Protein AF-A0A836EYK5-F1 (afdb_monomer_lite)

Foldseek 3Di:
DDDDDDPPDDDDDDDPDVVVVVVVVLVVQQDADPPLRDGNNVLVVVLVVVCVVVVDPDCVVCSVVSSVVSSVVSDDPPPVPVVVPPDPPPVVLLVVLLVVVVVVVVVCVVVVVVCVVPPPPDPPDPPDPPQVVVQVLCVLQVHHDPPVDGAQFAKADFVPFIKGKDKAFDDPVVLVVVLVVVVVVVVVVVVVVVVVVVVVVVVVVPPDDDDDDDDDDDDDDDDDDDDDDDDDDDDDDDDDDDDDDDDPPPPPPPPPPPPPPPPPDDDDDDDDDDDDDDDDPDDPPDDPDDDDPDDDDDADDFDRQCDFLNVIWMWMDRDPSSGDTDTFDGAGLQQLLVLVQDDDFHNRDFQAADDAVVHHPHGNSRSVSSLSSVCLQQQAKDFAPQKDWPPPPDDDDDDDDDPPVVVVRRLDIDGDPPDFDDDLCVLQDPLQQRMFAQGAHAFSSRTSAFDDPVVVVVVVVVVVCVVDDDDDDDDDDDDDDPPPPTGDDDDGRHGLSPDDQDPVHRQKHWDWSDPPDPQIKIKMAGPQQHQWIKIDGGSDIDIYGYYNSDGDDPVPRDHDDDPDDDDDDDDPPPDDPDPDDDPVVVVVVVVVPDDDDDDDDDDDDDDDDDDDDPDDPPPPPVVVVPVVVVVVVVVVVVVVVVPPPPPDDPADWADKDKDWDPDPVALTWMWIDGHPWIKIKGKHPWAQDDPVQADQQWEAEFEAEDEPDDDDDPVSVVLRVQLRQLVRQFAPGRPHHRTYMYMYMYTDDDFFPNSQRSNLRRQRRCVSSVGHTPFGKHKWKWFQFPPPRDIHTGDTPVRVVRGQKIKMFIATPPPRDTSDIDMDHDDDPVSVVVNSVVRSVCSVVSVVVSVVVVVVVVVVD

InterPro domains:
  IPR001247 Exoribonuclease, phosphorolytic domain 1 [PF01138] (653-771)
  IPR006802 Radial spokehead-like protein [PF04712] (25-215)
  IPR006802 Radial spokehead-like protein [PF04712] (240-587)
  IPR006802 Radial spokehead-like protein [PTHR13159] (149-617)
  IPR020568 Ribosomal protein uS5 domain 2-type superfamily [SSF54211] (653-770)
  IPR027408 PNPase/RNase PH domain superfamily [G3DSA:3.30.230.70] (651-859)
  IPR036345 Exoribonuclease, PH domain 2 superfamily [SSF55666] (773-857)

Secondary structure (DSSP, 8-state):
-----------------HHHHHHHHHHHHTPBPTTT--BHHHHHHHHHHHHHHH--S-HHHHHHHHHHHHHHHH-------TTSS----HHHHHHHHHHHHHHHHHHHHHHHHHHTTT-TT---------HHHHHHHHHHTT----TT---SSEEE-BSS--EEEEEEEPPHHHHHHHHHHHHHHHHHHHHHHHHHHHHHHHHHT--S--------------------------------------SSSSSSSSSSSSSSSSSS---------------------PPPPPPP--PPPPPPPPPPTTSGGGSEEEEEESSBTTBPPEEPPPPPHHHHHHHHH----B-S-TT-B---SSPPSSBHHHHHHHHHHHHHHHH-EEETTSEEETT-SS--------TTTHHHHTT-EEE-TTPPPPPHHHHT-TT-TTEEE-SPPPPTTSSSS---HHHHHHHHHHHHGGG--------------------PPPPTT-BGGGS--BTTB-SEEEEES-SS-SS--EEEEESSSTTEEEEEETTEEEEEEEE-S----TT---PPPPPPPPPPP---TT---PPPPPHHHHHHHHHHTSPPPPP----------------SSSSSSSSTTTHHHHHHHHHHHHHHHGGGS--S----PPPEEEEE---TTSSEEEEEEETTEEEEEEEEEEEEPPTTS--SSSPEEEEEEE-SSSS--HHHHHHHHHHHHHHHHHB-TTSSTTEEEEEEEEEEE-SS-HHHHHHHHHHHHHHHTT--BSS-EEEEEEEEETTT--EEES--TTGGGGEEEEEEEEEETTT--EEEEEEEE---HHHHHHHHHHHHHHHHHHHHHHHHHHHHHHTT-

Radius of gyration: 45.53 Å; chains: 1; bounding box: 109×114×141 Å

Organism: NCBI:txid621737

pLDDT: mean 70.14, std 22.15, range [23.55, 95.19]

Sequence (861 aa):
MAYSYIVEEALPNDIPSVKHDIQRAKLFLQKHSTESGDSLYDHLIELLAKILAERPPNIVDIFEEYSRKLKEERFKIKKDYLRDLYIPPVQYDDAKKLFKLFQGVKQINKDEQERIEDKEQNEKKKKLSNLLDLLFYFEQTGIGLPRHEIVFWGKILGKPKNYYILEAEFQADELTRRLEQEKHEIQSKGEKEEVEATKLTEEETGEVKATNLTEEETGEVEATKLTEEETAEVEAIKLTEEETEEVEATKLTEEETAITEKEAMEEIDETNLHKDKEGKPLELIFPPLPVNPWTPLPEIPIERIGSGLNKKVYFVCNTPGVDEWIELPTVTPQQIVIARQIVRYCTGNLETPIHSFPPFPGTEKNYLRAQIARITATTHVSPIGFFIFSGEDEDEEAEKEEEEEERKKKNELLENMNYDPLPIKDLVDPSMSNWCHHSPYILKQGRTVWWNPQEEKIKVFEEEEKEEEEKEEEEKETDEVKMMMEEIGPPLLTPLSEDAVIDSVIPWTVRQSSYIQPDVTALIRSNIWPGAFAFAVGKRFATMYIGWGHKYNAYNYNPSHMPPVQYQYKIGPEIIEICDPTVKEEEVFRLMHLPPTEMKDEEEEEEGEEEEEEEEEEEEEEEEEEEKKEEEEEKEELKYKMTKEATEINCILRPINCEINLLSRSDGSTMFMQGDTTIIAGVNGPLEAKSKKIAYDRVSIEVTYTPLKGPAKVDDRLIETYIKETCESAILVSFHPNTMVCINLQEMQDSGGLLACAINASCLALINSGLSMRFTVAAISCMIENETGDIIMDPDSSQLKNARAEFTYAFDSINKDIVCCHSIGRFSQNEFLTSMDKCRHVSKCVFDYYREVTKKYTNII

Structure (mmCIF, N/CA/C/O backbone):
data_AF-A0A836EYK5-F1
#
_entry.id   AF-A0A836EYK5-F1
#
loop_
_atom_site.group_PDB
_atom_site.id
_atom_site.type_symbol
_atom_site.label_atom_id
_atom_site.label_alt_id
_atom_site.label_comp_id
_atom_site.label_asym_id
_atom_site.label_entity_id
_atom_site.label_seq_id
_atom_site.pdbx_PDB_ins_code
_atom_site.Cartn_x
_atom_site.Cartn_y
_atom_site.Cartn_z
_atom_site.occupancy
_atom_site.B_iso_or_equiv
_atom_site.auth_seq_id
_atom_site.auth_comp_id
_atom_site.auth_asym_id
_atom_site.auth_atom_id
_atom_site.pdbx_PDB_model_num
ATOM 1 N N . MET A 1 1 ? -1.903 -35.364 24.154 1.00 32.25 1 MET A N 1
ATOM 2 C CA . MET A 1 1 ? -2.017 -36.785 23.763 1.00 32.25 1 MET A CA 1
ATOM 3 C C . MET A 1 1 ? -3.384 -37.283 24.202 1.00 32.25 1 MET A C 1
ATOM 5 O O . MET A 1 1 ? -3.530 -37.752 25.322 1.00 32.25 1 MET A O 1
ATOM 9 N N . ALA A 1 2 ? -4.398 -37.063 23.366 1.00 30.22 2 ALA A N 1
ATOM 10 C CA . ALA A 1 2 ? -5.736 -37.597 23.576 1.00 30.22 2 ALA A CA 1
ATOM 11 C C . ALA A 1 2 ? -5.753 -39.021 23.009 1.00 30.22 2 ALA A C 1
ATOM 13 O O . ALA A 1 2 ? -5.565 -39.204 21.810 1.00 30.22 2 ALA A O 1
ATOM 14 N N . TYR A 1 3 ? -5.896 -40.024 23.871 1.00 32.91 3 TYR A N 1
ATOM 15 C CA . TYR A 1 3 ? -6.128 -41.396 23.433 1.00 32.91 3 TYR A CA 1
ATOM 16 C C . TYR A 1 3 ? -7.615 -41.540 23.106 1.00 32.91 3 TYR A C 1
ATOM 18 O O . TYR A 1 3 ? -8.433 -41.766 23.994 1.00 32.91 3 TYR A O 1
ATOM 26 N N . SER A 1 4 ? -7.969 -41.379 21.832 1.00 30.53 4 SER A N 1
ATOM 27 C CA . SER A 1 4 ? -9.239 -41.861 21.298 1.00 30.53 4 SER A CA 1
ATOM 28 C C . SER A 1 4 ? -9.148 -43.382 21.173 1.00 30.53 4 SER A C 1
ATOM 30 O O . SER A 1 4 ? -8.485 -43.895 20.271 1.00 30.53 4 SER A O 1
ATOM 32 N N . TYR A 1 5 ? -9.775 -44.113 22.091 1.00 33.41 5 TYR A N 1
ATOM 33 C CA . TYR A 1 5 ? -9.999 -45.542 21.897 1.00 33.41 5 TYR A CA 1
ATOM 34 C C . TYR A 1 5 ? -11.107 -45.721 20.856 1.00 33.41 5 TYR A C 1
ATOM 36 O O . TYR A 1 5 ? -12.273 -45.435 21.121 1.00 33.41 5 TYR A O 1
ATOM 44 N N . ILE A 1 6 ? -10.724 -46.182 19.667 1.00 38.59 6 ILE A N 1
ATOM 45 C CA . ILE A 1 6 ? -11.637 -46.760 18.681 1.00 38.59 6 ILE A CA 1
ATOM 46 C C . ILE A 1 6 ? -12.106 -48.093 19.273 1.00 38.59 6 ILE A C 1
ATOM 48 O O . ILE A 1 6 ? -11.303 -49.003 19.466 1.00 38.59 6 ILE A O 1
ATOM 52 N N . VAL A 1 7 ? -13.389 -48.187 19.622 1.00 41.69 7 VAL A N 1
ATOM 53 C CA . VAL A 1 7 ? -14.018 -49.444 20.045 1.00 41.69 7 VAL A CA 1
ATOM 54 C C . VAL A 1 7 ? -14.659 -50.078 18.817 1.00 41.69 7 VAL A C 1
ATOM 56 O O . VAL A 1 7 ? -15.857 -49.943 18.589 1.00 41.69 7 VAL A O 1
ATOM 59 N N . GLU A 1 8 ? -13.846 -50.774 18.032 1.00 51.31 8 GLU A N 1
ATOM 60 C CA . GLU A 1 8 ? -14.312 -51.797 17.099 1.00 51.31 8 GLU A CA 1
ATOM 61 C C . GLU A 1 8 ? -13.556 -53.088 17.390 1.00 51.31 8 GLU A C 1
ATOM 63 O O . GLU A 1 8 ? -12.484 -53.337 16.858 1.00 51.31 8 GLU A O 1
ATOM 68 N N . GLU A 1 9 ? -14.118 -53.911 18.271 1.00 39.00 9 GLU A N 1
ATOM 69 C CA . GLU A 1 9 ? -13.836 -55.346 18.290 1.00 39.00 9 GLU A CA 1
ATOM 70 C C . GLU A 1 9 ? -15.060 -56.059 18.878 1.00 39.00 9 GLU A C 1
ATOM 72 O O . GLU A 1 9 ? -15.186 -56.299 20.080 1.00 39.00 9 GLU A O 1
ATOM 77 N N . ALA A 1 10 ? -16.035 -56.343 18.013 1.00 39.34 10 ALA A N 1
ATOM 78 C CA . ALA A 1 10 ? -17.082 -57.304 18.321 1.00 39.34 10 ALA A CA 1
ATOM 79 C C . ALA A 1 10 ? -16.506 -58.715 18.111 1.00 39.34 10 ALA A C 1
ATOM 81 O O . ALA A 1 10 ? -16.318 -59.156 16.979 1.00 39.34 10 ALA A O 1
ATOM 82 N N . LEU A 1 11 ? -16.202 -59.411 19.209 1.00 39.94 11 LEU A N 1
ATOM 83 C CA . LEU A 1 11 ? -15.866 -60.839 19.202 1.00 39.94 11 LEU A CA 1
ATOM 84 C C . LEU A 1 11 ? -17.089 -61.693 18.785 1.00 39.94 11 LEU A C 1
ATOM 86 O O . LEU A 1 11 ? -18.229 -61.277 19.009 1.00 39.94 11 LEU A O 1
ATOM 90 N N . PRO A 1 12 ? -16.875 -62.872 18.166 1.00 50.22 12 PRO A N 1
ATOM 91 C CA . PRO A 1 12 ? -17.902 -63.602 17.423 1.00 50.22 12 PRO A CA 1
ATOM 92 C C . PRO A 1 12 ? -18.990 -64.227 18.309 1.00 50.22 12 PRO A C 1
ATOM 94 O O . PRO A 1 12 ? -18.741 -64.669 19.431 1.00 50.22 12 PRO A O 1
ATOM 97 N N . ASN A 1 13 ? -20.205 -64.283 17.751 1.00 54.97 13 ASN A N 1
ATOM 98 C CA . ASN A 1 13 ? -21.404 -64.868 18.348 1.00 54.97 13 ASN A CA 1
ATOM 99 C C . ASN A 1 13 ? -21.279 -66.390 18.440 1.00 54.97 13 ASN A C 1
ATOM 101 O O . ASN A 1 13 ? -21.526 -67.055 17.443 1.00 54.97 13 ASN A O 1
ATOM 105 N N . ASP A 1 14 ? -21.007 -66.940 19.622 1.00 51.50 14 ASP A N 1
ATOM 106 C CA . ASP A 1 14 ? -21.339 -68.339 19.886 1.00 51.50 14 ASP A CA 1
ATOM 107 C C . ASP A 1 14 ? -21.718 -68.579 21.357 1.00 51.50 14 ASP A C 1
ATOM 109 O O . ASP A 1 14 ? -20.941 -68.361 22.286 1.00 51.50 14 ASP A O 1
ATOM 113 N N . ILE A 1 15 ? -22.945 -69.095 21.516 1.00 55.62 15 ILE A N 1
ATOM 114 C CA . ILE A 1 15 ? -23.664 -69.519 22.732 1.00 55.62 15 ILE A CA 1
ATOM 115 C C . ILE A 1 15 ? -24.278 -68.362 23.560 1.00 55.62 15 ILE A C 1
ATOM 117 O O . ILE A 1 15 ? -23.549 -67.626 24.229 1.00 55.62 15 ILE A O 1
ATOM 121 N N . PRO A 1 16 ? -25.628 -68.236 23.621 1.00 58.12 16 PRO A N 1
ATOM 122 C CA . PRO A 1 16 ? -26.320 -67.310 24.519 1.00 58.12 16 PRO A CA 1
ATOM 123 C C . PRO A 1 16 ? -26.082 -67.724 25.973 1.00 58.12 16 PRO A C 1
ATOM 125 O O . PRO A 1 16 ? -26.793 -68.533 26.568 1.00 58.12 16 PRO A O 1
ATOM 128 N N . SER A 1 17 ? -25.007 -67.205 26.545 1.00 66.50 17 SER A N 1
ATOM 129 C CA . SER A 1 17 ? -24.732 -67.286 27.967 1.00 66.50 17 SER A CA 1
ATOM 130 C C . SER A 1 17 ? -25.291 -66.028 28.607 1.00 66.50 17 SER A C 1
ATOM 132 O O . SER A 1 17 ? -24.929 -64.925 28.210 1.00 66.50 17 SER A O 1
ATOM 134 N N . VAL A 1 18 ? -26.100 -66.174 29.658 1.00 73.44 18 VAL A N 1
ATOM 135 C CA . VAL A 1 18 ? -26.630 -65.042 30.446 1.00 73.44 18 VAL A CA 1
ATOM 136 C C . VAL A 1 18 ? -25.510 -64.071 30.859 1.00 73.44 18 VAL A C 1
ATOM 138 O O . VAL A 1 18 ? -25.719 -62.867 30.958 1.00 73.44 18 VAL A O 1
ATOM 141 N N . LYS A 1 19 ? -24.280 -64.573 31.048 1.00 72.81 19 LYS A N 1
ATOM 142 C CA . LYS A 1 19 ? -23.102 -63.748 31.356 1.00 72.81 19 LYS A CA 1
ATOM 143 C C . LYS A 1 19 ? -22.671 -62.848 30.195 1.00 72.81 19 LYS A C 1
ATOM 145 O O . LYS A 1 19 ? -22.259 -61.720 30.445 1.00 72.81 19 LYS A O 1
ATOM 150 N N . HIS A 1 20 ? -22.764 -63.340 28.964 1.00 74.88 20 HIS A N 1
ATOM 151 C CA . HIS A 1 20 ? -22.432 -62.586 27.760 1.00 74.88 20 HIS A CA 1
ATOM 152 C C . HIS A 1 20 ? -23.450 -61.463 27.525 1.00 74.88 20 HIS A C 1
ATOM 154 O O . HIS A 1 20 ? -23.065 -60.319 27.291 1.00 74.88 20 HIS A O 1
ATOM 160 N N . ASP A 1 21 ? -24.741 -61.746 27.716 1.00 77.81 21 ASP A N 1
ATOM 161 C CA . ASP A 1 21 ? -25.795 -60.733 27.592 1.00 77.81 21 ASP A CA 1
ATOM 162 C C . ASP A 1 21 ? -25.678 -59.644 28.669 1.00 77.81 21 ASP A C 1
ATOM 164 O O . ASP A 1 21 ? -25.834 -58.460 28.374 1.00 77.81 21 ASP A O 1
ATOM 168 N N . ILE A 1 22 ? -25.305 -60.013 29.903 1.00 81.62 22 ILE A N 1
ATOM 169 C CA . ILE A 1 22 ? -25.011 -59.049 30.977 1.00 81.62 22 ILE A CA 1
ATOM 170 C C . ILE A 1 22 ? -23.794 -58.180 30.628 1.00 81.62 22 ILE A C 1
ATOM 172 O O . ILE A 1 22 ? -23.811 -56.973 30.870 1.00 81.62 22 ILE A O 1
ATOM 176 N N . GLN A 1 23 ? -22.735 -58.762 30.058 1.00 78.75 23 GLN A N 1
ATOM 177 C CA . GLN A 1 23 ? -21.553 -58.005 29.632 1.00 78.75 23 GLN A CA 1
ATOM 178 C C . GLN A 1 23 ? -21.883 -57.041 28.493 1.00 78.75 23 GLN A C 1
ATOM 180 O O . GLN A 1 23 ? -21.479 -55.880 28.542 1.00 78.75 23 GLN A O 1
ATOM 185 N N . ARG A 1 24 ? -22.682 -57.482 27.519 1.00 79.81 24 ARG A N 1
ATOM 186 C CA . ARG A 1 24 ? -23.155 -56.640 26.420 1.00 79.81 24 ARG A CA 1
ATOM 187 C C . ARG A 1 24 ? -24.039 -55.499 26.922 1.00 79.81 24 ARG A C 1
ATOM 189 O O . ARG A 1 24 ? -23.836 -54.358 26.518 1.00 79.81 24 ARG A O 1
ATOM 196 N N . ALA A 1 25 ? -24.962 -55.777 27.844 1.00 83.06 25 ALA A N 1
ATOM 197 C CA . ALA A 1 25 ? -25.798 -54.757 28.473 1.00 83.06 25 ALA A CA 1
ATOM 198 C C . ALA A 1 25 ? -24.960 -53.749 29.275 1.00 83.06 25 ALA A C 1
ATOM 200 O O . ALA A 1 25 ? -25.205 -52.548 29.206 1.00 83.06 25 ALA A O 1
ATOM 201 N N . LYS A 1 26 ? -23.925 -54.211 29.986 1.00 85.38 26 LYS A N 1
ATOM 202 C CA . LYS A 1 26 ? -23.000 -53.328 30.704 1.00 85.38 26 LYS A CA 1
ATOM 203 C C . LYS A 1 26 ? -22.224 -52.415 29.752 1.00 85.38 26 LYS A C 1
ATOM 205 O O . LYS A 1 26 ? -22.191 -51.213 29.986 1.00 85.38 26 LYS A O 1
ATOM 210 N N . LEU A 1 27 ? -21.645 -52.964 28.683 1.00 84.38 27 LEU A N 1
ATOM 211 C CA . LEU A 1 27 ? -20.936 -52.177 27.667 1.00 84.38 27 LEU A CA 1
ATOM 212 C C . LEU A 1 27 ? -21.865 -51.155 27.000 1.00 84.38 27 LEU A C 1
ATOM 214 O O . LEU A 1 27 ? -21.467 -50.018 26.769 1.00 84.38 27 LEU A O 1
ATOM 218 N N . PHE A 1 28 ? -23.123 -51.531 26.761 1.00 85.81 28 PHE A N 1
ATOM 219 C CA . PHE A 1 28 ? -24.134 -50.629 26.219 1.00 85.81 28 PHE A CA 1
ATOM 220 C C . PHE A 1 28 ? -24.446 -49.460 27.166 1.00 85.81 28 PHE A C 1
ATOM 222 O O . PHE A 1 28 ? -24.464 -48.311 26.733 1.00 85.81 28 PHE A O 1
ATOM 229 N N . LEU A 1 29 ? -24.634 -49.727 28.463 1.00 86.94 29 LEU A N 1
ATOM 230 C CA . LEU A 1 29 ? -24.899 -48.690 29.469 1.00 86.94 29 LEU A CA 1
ATOM 231 C C . LEU A 1 29 ? -23.687 -47.775 29.728 1.00 86.94 29 LEU A C 1
ATOM 233 O O . LEU A 1 29 ? -23.864 -46.647 30.185 1.00 86.94 29 LEU A O 1
ATOM 237 N N . GLN A 1 30 ? -22.470 -48.250 29.448 1.00 86.94 30 GLN A N 1
ATOM 238 C CA . GLN A 1 30 ? -21.221 -47.488 29.577 1.00 86.94 30 GLN A CA 1
ATOM 239 C C . GLN A 1 30 ? -20.909 -46.603 28.360 1.00 86.94 30 GLN A C 1
ATOM 241 O O . GLN A 1 30 ? -19.918 -45.877 28.370 1.00 86.94 30 GLN A O 1
ATOM 246 N N . LYS A 1 31 ? -21.742 -46.625 27.314 1.00 85.69 31 LYS A N 1
ATOM 247 C CA . LYS A 1 31 ? -21.575 -45.735 26.165 1.00 85.69 31 LYS A CA 1
ATOM 248 C C . LYS A 1 31 ? -21.810 -44.280 26.593 1.00 85.69 31 LYS A C 1
ATOM 250 O O . LYS A 1 31 ? -22.836 -43.965 27.194 1.00 85.69 31 LYS A O 1
ATOM 255 N N . HIS A 1 32 ? -20.861 -43.400 26.279 1.00 84.00 32 HIS A N 1
ATOM 256 C CA . HIS A 1 32 ? -20.980 -41.970 26.563 1.00 84.00 32 HIS A CA 1
ATOM 257 C C . HIS A 1 32 ? -21.965 -41.301 25.598 1.00 84.00 32 HIS A C 1
ATOM 259 O O . HIS A 1 32 ? -21.954 -41.578 24.395 1.00 84.00 32 HIS A O 1
ATOM 265 N N . SER A 1 33 ? -22.806 -40.411 26.126 1.00 79.88 33 SER A N 1
ATOM 266 C CA . SER A 1 33 ? -23.658 -39.539 25.313 1.00 79.88 33 SER A CA 1
ATOM 267 C C . SER A 1 33 ? -22.826 -38.424 24.672 1.00 79.88 33 SER A C 1
ATOM 269 O O . SER A 1 33 ? -21.979 -37.827 25.333 1.00 79.88 33 SER A O 1
ATOM 271 N N . THR A 1 34 ? -23.070 -38.113 23.399 1.00 69.00 34 THR A N 1
ATOM 272 C CA . THR A 1 34 ? -22.352 -37.063 22.650 1.00 69.00 34 THR A CA 1
ATOM 273 C C . THR A 1 34 ? -22.665 -35.651 23.144 1.00 69.00 34 THR A C 1
ATOM 275 O O . THR A 1 34 ? -21.835 -34.755 23.016 1.00 69.00 34 THR A O 1
ATOM 278 N N . GLU A 1 35 ? -23.849 -35.445 23.722 1.00 65.75 35 GLU A N 1
ATOM 279 C CA . GLU A 1 35 ? -24.318 -34.121 24.145 1.00 65.75 35 GLU A CA 1
ATOM 280 C C . GLU A 1 35 ? -23.882 -33.771 25.570 1.00 65.75 35 GLU A C 1
ATOM 282 O O . GLU A 1 35 ? -23.428 -32.655 25.826 1.00 65.75 35 GLU A O 1
ATOM 287 N N . SER A 1 36 ? -23.988 -34.733 26.491 1.00 66.19 36 SER A N 1
ATOM 288 C CA . SER A 1 36 ? -23.664 -34.551 27.910 1.00 66.19 36 SER A CA 1
ATOM 289 C C . SER A 1 36 ? -22.293 -35.101 28.309 1.00 66.19 36 SER A C 1
ATOM 291 O O . SER A 1 36 ? -21.790 -34.742 29.367 1.00 66.19 36 SER A O 1
ATOM 293 N N . GLY A 1 37 ? -21.675 -35.972 27.504 1.00 70.94 37 GLY A N 1
ATOM 294 C CA . GLY A 1 37 ? -20.400 -36.626 27.829 1.00 70.94 37 GLY A CA 1
ATOM 295 C C . GLY A 1 37 ? -20.481 -37.683 28.941 1.00 70.94 37 GLY A C 1
ATOM 296 O O . GLY A 1 37 ? -19.499 -38.376 29.195 1.00 70.94 37 GLY A O 1
ATOM 297 N N . ASP A 1 38 ? -21.638 -37.851 29.585 1.00 75.62 38 ASP A N 1
ATOM 298 C CA . ASP A 1 38 ? -21.857 -38.802 30.678 1.00 75.62 38 ASP A CA 1
ATOM 299 C C . ASP A 1 38 ? -22.296 -40.187 30.171 1.00 75.62 38 ASP A C 1
ATOM 301 O O . ASP A 1 38 ? -22.987 -40.305 29.153 1.00 75.62 38 ASP A O 1
ATOM 305 N N . SER A 1 39 ? -21.926 -41.241 30.911 1.00 86.56 39 SER A N 1
ATOM 306 C CA . SER A 1 39 ? -22.441 -42.601 30.709 1.00 86.56 39 SER A CA 1
ATOM 307 C C . SER A 1 39 ? -23.643 -42.869 31.627 1.00 86.56 39 SER A C 1
ATOM 309 O O . SER A 1 39 ? -23.687 -42.427 32.781 1.00 86.56 39 SER A O 1
ATOM 311 N N . LEU A 1 40 ? -24.637 -43.615 31.133 1.00 86.94 40 LEU A N 1
ATOM 312 C CA . LEU A 1 40 ? -25.821 -43.977 31.926 1.00 86.94 40 LEU A CA 1
ATOM 313 C C . LEU A 1 40 ? -25.449 -44.893 33.102 1.00 86.94 40 LEU A C 1
ATOM 315 O O . LEU A 1 40 ? -26.039 -44.804 34.179 1.00 86.94 40 LEU A O 1
ATOM 319 N N . TYR A 1 41 ? -24.458 -45.760 32.897 1.00 87.94 41 TYR A N 1
ATOM 320 C CA . TYR A 1 41 ? -23.930 -46.658 33.916 1.00 87.94 41 TYR A CA 1
ATOM 321 C C . TYR A 1 41 ? -23.365 -45.892 35.119 1.00 87.94 41 TYR A C 1
ATOM 323 O O . TYR A 1 41 ? -23.717 -46.205 36.256 1.00 87.94 41 TYR A O 1
ATOM 331 N N . ASP A 1 42 ? -22.554 -44.857 34.883 1.00 86.19 42 ASP A N 1
ATOM 332 C CA . ASP A 1 42 ? -21.952 -44.070 35.964 1.00 86.19 42 ASP A CA 1
ATOM 333 C C . ASP A 1 42 ? -23.000 -43.223 36.698 1.00 86.19 42 ASP A C 1
ATOM 335 O O . ASP A 1 42 ? -22.977 -43.142 37.927 1.00 86.19 42 ASP A O 1
ATOM 339 N N . HIS A 1 43 ? -23.973 -42.665 35.964 1.00 87.38 43 HIS A N 1
ATOM 340 C CA . HIS A 1 43 ? -25.087 -41.911 36.554 1.00 87.38 43 HIS A CA 1
ATOM 341 C C . HIS A 1 43 ? -25.920 -42.770 37.514 1.00 87.38 43 HIS A C 1
ATOM 343 O O . HIS A 1 43 ? -26.214 -42.359 38.636 1.00 87.38 43 HIS A O 1
ATOM 349 N N . LEU A 1 44 ? -26.277 -43.993 37.104 1.00 89.38 44 LEU A N 1
ATOM 350 C CA . LEU A 1 44 ? -27.046 -44.912 37.947 1.00 89.38 44 LEU A CA 1
ATOM 351 C C . LEU A 1 44 ? -26.250 -45.387 39.168 1.00 89.38 44 LEU A C 1
ATOM 353 O O . LEU A 1 44 ? -26.832 -45.545 40.240 1.00 89.38 44 LEU A O 1
ATOM 357 N N . ILE A 1 45 ? -24.937 -45.594 39.036 1.00 88.94 45 ILE A N 1
ATOM 358 C CA . ILE A 1 45 ? -24.079 -45.976 40.165 1.00 88.94 45 ILE A CA 1
ATOM 359 C C . ILE A 1 45 ? -24.048 -44.881 41.222 1.00 88.94 45 ILE A C 1
ATOM 361 O O . ILE A 1 45 ? -24.244 -45.174 42.400 1.00 88.94 45 ILE A O 1
ATOM 365 N N . GLU A 1 46 ? -23.820 -43.633 40.827 1.00 86.38 46 GLU A N 1
ATOM 366 C CA . GLU A 1 46 ? -23.761 -42.524 41.779 1.00 86.38 46 GLU A CA 1
ATOM 367 C C . GLU A 1 46 ? -25.113 -42.241 42.416 1.00 86.38 46 GLU A C 1
ATOM 369 O O . GLU A 1 46 ? -25.191 -41.994 43.620 1.00 86.38 46 GLU A O 1
ATOM 374 N N . LEU A 1 47 ? -26.190 -42.355 41.641 1.00 89.75 47 LEU A N 1
ATOM 375 C CA . LEU A 1 47 ? -27.540 -42.231 42.161 1.00 89.75 47 LEU A CA 1
ATOM 376 C C . LEU A 1 47 ? -27.850 -43.301 43.208 1.00 89.75 47 LEU A C 1
ATOM 378 O O . LEU A 1 47 ? -28.322 -42.982 44.299 1.00 89.75 47 LEU A O 1
ATOM 382 N N . LEU A 1 48 ? -27.526 -44.562 42.918 1.00 89.88 48 LEU A N 1
ATOM 383 C CA . LEU A 1 48 ? -27.683 -45.648 43.880 1.00 89.88 48 LEU A CA 1
ATOM 384 C C . LEU A 1 48 ? -26.772 -45.459 45.097 1.00 89.88 48 LEU A C 1
ATOM 386 O O . LEU A 1 48 ? -27.216 -45.688 46.220 1.00 89.88 48 LEU A O 1
ATOM 390 N N . ALA A 1 49 ? -25.534 -44.997 44.912 1.00 89.50 49 ALA A N 1
ATOM 391 C CA . ALA A 1 49 ? -24.618 -44.709 46.012 1.00 89.50 49 ALA A CA 1
ATOM 392 C C . ALA A 1 49 ? -25.161 -43.604 46.937 1.00 89.50 49 ALA A C 1
ATOM 394 O O . ALA A 1 49 ? -25.124 -43.762 48.158 1.00 89.50 49 ALA A O 1
ATOM 395 N N . LYS A 1 50 ? -25.730 -42.531 46.372 1.00 87.31 50 LYS A N 1
ATOM 396 C CA . LYS A 1 50 ? -26.329 -41.409 47.116 1.00 87.31 50 LYS A CA 1
ATOM 397 C C . LYS A 1 50 ? -27.582 -41.848 47.881 1.00 87.31 50 LYS A C 1
ATOM 399 O O . LYS A 1 50 ? -27.700 -41.585 49.076 1.00 87.31 50 LYS A O 1
ATOM 404 N N . ILE A 1 51 ? -28.458 -42.632 47.246 1.00 89.06 51 ILE A N 1
ATOM 405 C CA . ILE A 1 51 ? -29.654 -43.206 47.889 1.00 89.06 51 ILE A CA 1
ATOM 406 C C . ILE A 1 51 ? -29.275 -44.163 49.030 1.00 89.06 51 ILE A C 1
ATOM 408 O O . ILE A 1 51 ? -29.889 -44.134 50.099 1.00 89.06 51 ILE A O 1
ATOM 412 N N . LEU A 1 52 ? -28.254 -45.004 48.835 1.00 87.62 52 LEU A N 1
ATOM 413 C CA . LEU A 1 52 ? -27.783 -45.944 49.857 1.00 87.62 52 LEU A CA 1
ATOM 414 C C . LEU A 1 52 ? -27.112 -45.248 51.047 1.00 87.62 52 LEU A C 1
ATOM 416 O O . LEU A 1 52 ? -27.176 -45.779 52.162 1.00 87.62 52 LEU A O 1
ATOM 420 N N . ALA A 1 53 ? -26.484 -44.093 50.819 1.00 90.12 53 ALA A N 1
ATOM 421 C CA . ALA A 1 53 ? -25.878 -43.274 51.860 1.00 90.12 53 ALA A CA 1
ATOM 422 C C . ALA A 1 53 ? -26.932 -42.535 52.701 1.00 90.12 53 ALA A C 1
ATOM 424 O O . ALA A 1 53 ? -26.855 -42.558 53.928 1.00 90.12 53 ALA A O 1
ATOM 425 N N . GLU A 1 54 ? -27.928 -41.918 52.059 1.00 86.25 54 GLU A N 1
ATOM 426 C CA . GLU A 1 54 ? -28.911 -41.056 52.734 1.00 86.25 54 GLU A CA 1
ATOM 427 C C . GLU A 1 54 ? -30.126 -41.816 53.296 1.00 86.25 54 GLU A C 1
ATOM 429 O O . GLU A 1 54 ? -30.756 -41.346 54.240 1.00 86.25 54 GLU A O 1
ATOM 434 N N . ARG A 1 55 ? -30.434 -43.010 52.763 1.00 86.06 55 ARG A N 1
ATOM 435 C CA . ARG A 1 55 ? -31.524 -43.910 53.202 1.00 86.06 55 ARG A CA 1
ATOM 436 C C . ARG A 1 55 ? -32.858 -43.198 53.507 1.00 86.06 55 ARG A C 1
ATOM 438 O O . ARG A 1 55 ? -33.356 -43.288 54.634 1.00 86.06 55 ARG A O 1
ATOM 445 N N . PRO A 1 56 ? -33.470 -42.519 52.522 1.00 84.50 56 PRO A N 1
ATOM 446 C CA . PRO A 1 56 ? -34.749 -41.852 52.725 1.00 84.50 56 PRO A CA 1
ATOM 447 C C . PRO A 1 56 ? -35.899 -42.864 52.921 1.00 84.50 56 PRO A C 1
ATOM 449 O O . PRO A 1 56 ? -35.820 -43.993 52.430 1.00 84.50 56 PRO A O 1
ATOM 452 N N . PRO A 1 57 ? -36.985 -42.475 53.617 1.00 80.06 57 PRO A N 1
ATOM 453 C CA . PRO A 1 57 ? -38.081 -43.381 53.969 1.00 80.06 57 PRO A CA 1
ATOM 454 C C . PRO A 1 57 ? -38.896 -43.870 52.757 1.00 80.06 57 PRO A C 1
ATOM 456 O O . PRO A 1 57 ? -39.290 -45.032 52.744 1.00 80.06 57 PRO A O 1
ATOM 459 N N . ASN A 1 58 ? -39.089 -43.030 51.728 1.00 84.38 58 ASN A N 1
ATOM 460 C CA . ASN A 1 58 ? -39.773 -43.382 50.474 1.00 84.38 58 ASN A CA 1
ATOM 461 C C . ASN A 1 58 ? -38.873 -43.067 49.271 1.00 84.38 58 ASN A C 1
ATOM 463 O O . ASN A 1 58 ? -38.810 -41.934 48.808 1.00 84.38 58 ASN A O 1
ATOM 467 N N . ILE A 1 59 ? -38.159 -44.074 48.762 1.00 79.94 59 ILE A N 1
ATOM 468 C CA . ILE A 1 59 ? -37.184 -43.892 47.672 1.00 79.94 59 ILE A CA 1
ATOM 469 C C . ILE A 1 59 ? -37.870 -43.688 46.317 1.00 79.94 59 ILE A C 1
ATOM 471 O O . ILE A 1 59 ? -37.395 -42.888 45.521 1.00 79.94 59 ILE A O 1
ATOM 475 N N . VAL A 1 60 ? -38.973 -44.396 46.049 1.00 82.38 60 VAL A N 1
ATOM 476 C CA . VAL A 1 60 ? -39.634 -44.390 44.729 1.00 82.38 60 VAL A CA 1
ATOM 477 C C . VAL A 1 60 ? -40.131 -42.992 44.359 1.00 82.38 60 VAL A C 1
ATOM 479 O O . VAL A 1 60 ? -39.893 -42.548 43.241 1.00 82.38 60 VAL A O 1
ATOM 482 N N . ASP A 1 61 ? -40.722 -42.275 45.317 1.00 85.00 61 ASP A N 1
ATOM 483 C CA . ASP A 1 61 ? -41.282 -40.936 45.090 1.00 85.00 61 ASP A CA 1
ATOM 484 C C . ASP A 1 61 ? -40.195 -39.865 44.877 1.00 85.00 61 ASP A C 1
ATOM 486 O O . ASP A 1 61 ? -40.429 -38.866 44.205 1.00 85.00 61 ASP A O 1
ATOM 490 N N . ILE A 1 62 ? -38.994 -40.066 45.435 1.00 83.88 62 ILE A N 1
ATOM 491 C CA . ILE A 1 62 ? -37.904 -39.068 45.447 1.00 83.88 62 ILE A CA 1
ATOM 492 C C . ILE A 1 62 ? -36.805 -39.423 44.423 1.00 83.88 62 ILE A C 1
ATOM 494 O O . ILE A 1 62 ? -35.899 -38.633 44.158 1.00 83.88 62 ILE A O 1
ATOM 498 N N . PHE A 1 63 ? -36.872 -40.603 43.800 1.00 88.19 63 PHE A N 1
ATOM 499 C CA . PHE A 1 63 ? -35.860 -41.109 42.867 1.00 88.19 63 PHE A CA 1
ATOM 500 C C . PHE A 1 63 ? -35.571 -40.135 41.715 1.00 88.19 63 PHE A C 1
ATOM 502 O O . PHE A 1 63 ? -34.411 -39.887 41.373 1.00 88.19 63 PHE A O 1
ATOM 509 N N . GLU A 1 64 ? -36.620 -39.539 41.143 1.00 88.62 64 GLU A N 1
ATOM 510 C CA . GLU A 1 64 ? -36.495 -38.558 40.064 1.00 88.62 64 GLU A CA 1
ATOM 511 C C . GLU A 1 64 ? -35.805 -37.271 40.536 1.00 88.62 64 GLU A C 1
ATOM 513 O O . GLU A 1 64 ? -34.956 -36.721 39.832 1.00 88.62 64 GLU A O 1
ATOM 518 N N . GLU A 1 65 ? -36.085 -36.834 41.765 1.00 86.12 65 GLU A N 1
ATOM 519 C CA . GLU A 1 65 ? -35.478 -35.640 42.348 1.00 86.12 65 GLU A CA 1
ATOM 520 C C . GLU A 1 65 ? -33.975 -35.828 42.608 1.00 86.12 65 GLU A C 1
ATOM 522 O O . GLU A 1 65 ? -33.185 -34.923 42.335 1.00 86.12 65 GLU A O 1
ATOM 527 N N . TYR A 1 66 ? -33.551 -37.012 43.062 1.00 86.44 66 TYR A N 1
ATOM 528 C CA . TYR A 1 66 ? -32.127 -37.346 43.207 1.00 86.44 66 TYR A CA 1
ATOM 529 C C . TYR A 1 66 ? -31.407 -37.426 41.861 1.00 86.44 66 TYR A C 1
ATOM 531 O O . TYR A 1 66 ? -30.280 -36.942 41.742 1.00 86.44 66 TYR A O 1
ATOM 539 N N . SER A 1 67 ? -32.061 -37.991 40.842 1.00 88.62 67 SER A N 1
ATOM 540 C CA . SER A 1 67 ? -31.536 -38.033 39.470 1.00 88.62 67 SER A CA 1
ATOM 541 C C . SER A 1 67 ? -31.343 -36.630 38.912 1.00 88.62 67 SER A C 1
ATOM 543 O O . SER A 1 67 ? -30.291 -36.333 38.345 1.00 88.62 67 SER A O 1
ATOM 545 N N . ARG A 1 68 ? -32.317 -35.741 39.141 1.00 83.94 68 ARG A N 1
ATOM 546 C CA . ARG A 1 68 ? -32.241 -34.335 38.742 1.00 83.94 68 ARG A CA 1
ATOM 547 C C . ARG A 1 68 ? -31.114 -33.595 39.461 1.00 83.94 68 ARG A C 1
ATOM 549 O O . ARG A 1 68 ? -30.289 -32.993 38.786 1.00 83.94 68 ARG A O 1
ATOM 556 N N . LYS A 1 69 ? -31.011 -33.709 40.789 1.00 83.75 69 LYS A N 1
ATOM 557 C CA . LYS A 1 69 ? -29.937 -33.066 41.573 1.00 83.75 69 LYS A CA 1
ATOM 558 C C . LYS A 1 69 ? -28.541 -33.526 41.149 1.00 83.75 69 LYS A C 1
ATOM 560 O O . LYS A 1 69 ? -27.639 -32.707 41.049 1.00 83.75 69 LYS A O 1
ATOM 565 N N . LEU A 1 70 ? -28.354 -34.817 40.861 1.00 84.88 70 LEU A N 1
ATOM 566 C CA . LEU A 1 70 ? -27.073 -35.338 40.361 1.00 84.88 70 LEU A CA 1
ATOM 567 C C . LEU A 1 70 ? -26.724 -34.797 38.970 1.00 84.88 70 LEU A C 1
ATOM 569 O O . LEU A 1 70 ? -25.569 -34.460 38.717 1.00 84.88 70 LEU A O 1
ATOM 573 N N . LYS A 1 71 ? -27.714 -34.662 38.081 1.00 82.69 71 LYS A N 1
ATOM 574 C CA . LYS A 1 71 ? -27.508 -34.020 36.776 1.00 82.69 71 LYS A CA 1
ATOM 575 C C . LYS A 1 71 ? -27.190 -32.531 36.915 1.00 82.69 71 LYS A C 1
ATOM 577 O O . LYS A 1 71 ? -26.320 -32.054 36.201 1.00 82.69 71 LYS A O 1
ATOM 582 N N . GLU A 1 72 ? -27.834 -31.819 37.839 1.00 79.12 72 GLU A N 1
ATOM 583 C CA . GLU A 1 72 ? -27.538 -30.411 38.146 1.00 79.12 72 GLU A CA 1
ATOM 584 C C . GLU A 1 72 ? -26.125 -30.230 38.725 1.00 79.12 72 GLU A C 1
ATOM 586 O O . GLU A 1 72 ? -25.405 -29.331 38.302 1.00 79.12 72 GLU A O 1
ATOM 591 N N . GLU A 1 73 ? -25.689 -31.110 39.634 1.00 77.06 73 GLU A N 1
ATOM 592 C CA . GLU A 1 73 ? -24.326 -31.107 40.192 1.00 77.06 73 GLU A CA 1
ATOM 593 C C . GLU A 1 73 ? -23.256 -31.367 39.114 1.00 77.06 73 GLU A C 1
ATOM 595 O O . GLU A 1 73 ? -22.177 -30.772 39.148 1.00 77.06 73 GLU A O 1
ATOM 600 N N . ARG A 1 74 ? -23.551 -32.237 38.138 1.00 71.06 74 ARG A N 1
ATOM 601 C CA . ARG A 1 74 ? -22.662 -32.544 37.004 1.00 71.06 74 ARG A CA 1
ATOM 602 C C . ARG A 1 74 ? -22.735 -31.536 35.869 1.00 71.06 74 ARG A C 1
ATOM 604 O O . ARG A 1 74 ? -21.820 -31.509 35.043 1.00 71.06 74 ARG A O 1
ATOM 611 N N . PHE A 1 75 ? -23.788 -30.721 35.813 1.00 65.31 75 PHE A N 1
ATOM 612 C CA . PHE A 1 75 ? -23.984 -29.728 34.768 1.00 65.31 75 PHE A CA 1
ATOM 613 C C . PHE A 1 75 ? -22.927 -28.629 34.883 1.00 65.31 75 PHE A C 1
ATOM 615 O O . PHE A 1 75 ? -23.120 -27.553 35.449 1.00 65.31 75 PHE A O 1
ATOM 622 N N . LYS A 1 76 ? -21.766 -28.897 34.290 1.00 59.12 76 LYS A N 1
ATOM 623 C CA . LYS A 1 76 ? -20.845 -27.859 33.872 1.00 59.12 76 LYS A CA 1
ATOM 624 C C . LYS A 1 76 ? -21.541 -27.152 32.723 1.00 59.12 76 LYS A C 1
ATOM 626 O O . LYS A 1 76 ? -21.657 -27.711 31.637 1.00 59.12 76 LYS A O 1
ATOM 631 N N . ILE A 1 77 ? -22.008 -25.927 32.965 1.00 55.53 77 ILE A N 1
ATOM 632 C CA . ILE A 1 77 ? -22.290 -24.977 31.886 1.00 55.53 77 ILE A CA 1
ATOM 633 C C . ILE A 1 77 ? -21.098 -25.098 30.938 1.00 55.53 77 ILE A C 1
ATOM 635 O O . ILE A 1 77 ? -19.970 -24.908 31.406 1.00 55.53 77 ILE A O 1
ATOM 639 N N . LYS A 1 78 ? -21.321 -25.480 29.671 1.00 53.69 78 LYS A N 1
ATOM 640 C CA . LYS A 1 78 ? -20.295 -25.399 28.627 1.00 53.69 78 LYS A CA 1
ATOM 641 C C . LYS A 1 78 ? -19.869 -23.941 28.555 1.00 53.69 78 LYS A C 1
ATOM 643 O O . LYS A 1 78 ? -20.412 -23.133 27.815 1.00 53.69 78 LYS A O 1
ATOM 648 N N . LYS A 1 79 ? -18.907 -23.595 29.395 1.00 49.47 79 LYS A N 1
ATOM 649 C CA . LYS A 1 79 ? -18.069 -22.423 29.278 1.00 49.47 79 LYS A CA 1
ATOM 650 C C . LYS A 1 79 ? -17.011 -22.771 28.244 1.00 49.47 79 LYS A C 1
ATOM 652 O O . LYS A 1 79 ? -15.829 -22.627 28.519 1.00 49.47 79 LYS A O 1
ATOM 657 N N . ASP A 1 80 ? -17.445 -23.233 27.073 1.00 51.53 80 ASP A N 1
ATOM 658 C CA . ASP A 1 80 ? -16.601 -23.256 25.891 1.00 51.53 80 ASP A CA 1
ATOM 659 C C . ASP A 1 80 ? -16.478 -21.787 25.477 1.00 51.53 80 ASP A C 1
ATOM 661 O O . ASP A 1 80 ? -17.083 -21.304 24.523 1.00 51.53 80 ASP A O 1
ATOM 665 N N . TYR A 1 81 ? -15.758 -21.011 26.288 1.00 56.81 81 TYR A N 1
ATOM 666 C CA . TYR A 1 81 ? -15.227 -19.755 25.819 1.00 56.81 81 TYR A CA 1
ATOM 667 C C . TYR A 1 81 ? -14.352 -20.120 24.619 1.00 56.81 81 TYR A C 1
ATOM 669 O O . TYR A 1 81 ? -13.615 -21.103 24.673 1.00 56.81 81 TYR A O 1
ATOM 677 N N . LEU A 1 82 ? -14.358 -19.296 23.572 1.00 55.47 82 LEU A N 1
ATOM 678 C CA . LEU A 1 82 ? -13.444 -19.378 22.417 1.00 55.47 82 LEU A CA 1
ATOM 679 C C . LEU A 1 82 ? -11.951 -19.585 22.780 1.00 55.47 82 LEU A C 1
ATOM 681 O O . LEU A 1 82 ? -11.141 -19.857 21.904 1.00 55.47 82 LEU A O 1
ATOM 685 N N . ARG A 1 83 ? -11.581 -19.460 24.062 1.00 55.72 83 ARG A N 1
ATOM 686 C CA . ARG A 1 83 ? -10.261 -19.742 24.637 1.00 55.72 83 ARG A CA 1
ATOM 687 C C . ARG A 1 83 ? -9.910 -21.230 24.766 1.00 55.72 83 ARG A C 1
ATOM 689 O O . ARG A 1 83 ? -8.721 -21.526 24.800 1.00 55.72 83 ARG A O 1
ATOM 696 N N . ASP A 1 84 ? -10.889 -22.134 24.838 1.00 54.50 84 ASP A N 1
ATOM 697 C CA . ASP A 1 84 ? -10.637 -23.574 25.038 1.00 54.50 84 ASP A CA 1
ATOM 698 C C . ASP A 1 84 ? -10.553 -24.356 23.711 1.00 54.50 84 ASP A C 1
ATOM 700 O O . ASP A 1 84 ? -10.123 -25.512 23.688 1.00 54.50 84 ASP A O 1
ATOM 704 N N . LEU A 1 85 ? -10.878 -23.710 22.583 1.00 55.50 85 LEU A N 1
ATOM 705 C CA . LEU A 1 85 ? -10.581 -24.225 21.249 1.00 55.50 85 LEU A CA 1
ATOM 706 C C . LEU A 1 85 ? -9.118 -23.887 20.910 1.00 55.50 85 LEU A C 1
ATOM 708 O O . LEU A 1 85 ? -8.800 -22.762 20.527 1.00 55.50 85 LEU A O 1
ATOM 712 N N . TYR A 1 86 ? -8.204 -24.850 21.063 1.00 65.56 86 TYR A N 1
ATOM 713 C CA . TYR A 1 86 ? -6.825 -24.679 20.598 1.00 65.56 86 TYR A CA 1
ATOM 714 C C . TYR A 1 86 ? -6.794 -24.722 19.067 1.00 65.56 86 TYR A C 1
ATOM 716 O O . TYR A 1 86 ? -6.653 -25.783 18.460 1.00 65.56 86 TYR A O 1
ATOM 724 N N . ILE A 1 87 ? -6.941 -23.554 18.449 1.00 62.50 87 ILE A N 1
ATOM 725 C CA . ILE A 1 87 ? -6.589 -23.341 17.050 1.00 62.50 87 ILE A CA 1
ATOM 726 C C . ILE A 1 87 ? -5.087 -23.043 17.049 1.00 62.50 87 ILE A C 1
ATOM 728 O O . ILE A 1 87 ? -4.684 -22.030 17.632 1.00 62.50 87 ILE A O 1
ATOM 732 N N . PRO A 1 88 ? -4.233 -23.911 16.476 1.00 65.38 88 PRO A N 1
ATOM 733 C CA . PRO A 1 88 ? -2.824 -23.584 16.356 1.00 65.38 88 PRO A CA 1
ATOM 734 C C . PRO A 1 88 ? -2.705 -22.275 15.561 1.00 65.38 88 PRO A C 1
ATOM 736 O O . PRO A 1 88 ? -3.343 -22.137 14.515 1.00 65.38 88 PRO A O 1
ATOM 739 N N . PRO A 1 89 ? -1.943 -21.287 16.057 1.00 75.06 89 PRO A N 1
ATOM 740 C CA . PRO A 1 89 ? -1.736 -20.050 15.320 1.00 75.06 89 PRO A CA 1
ATOM 741 C C . PRO A 1 89 ? -1.137 -20.371 13.947 1.00 75.06 89 PRO A C 1
ATOM 743 O O . PRO A 1 89 ? -0.250 -21.217 13.869 1.00 75.06 89 PRO A O 1
ATOM 746 N N . VAL A 1 90 ? -1.561 -19.676 12.884 1.00 69.94 90 VAL A N 1
ATOM 747 C CA . VAL A 1 90 ? -0.999 -19.841 11.522 1.00 69.94 90 VAL A CA 1
ATOM 748 C C . VAL A 1 90 ? 0.533 -19.725 11.541 1.00 69.94 90 VAL A C 1
ATOM 750 O O . VAL A 1 90 ? 1.232 -20.469 10.862 1.00 69.94 90 VAL A O 1
ATOM 753 N N . GLN A 1 91 ? 1.068 -18.887 12.437 1.00 74.56 91 GLN A N 1
ATOM 754 C CA . GLN A 1 91 ? 2.509 -18.718 12.626 1.00 74.56 91 GLN A CA 1
ATOM 755 C C . GLN A 1 91 ? 3.244 -19.991 13.098 1.00 74.56 91 GLN A C 1
ATOM 757 O O . GLN A 1 91 ? 4.468 -20.063 12.995 1.00 74.56 91 GLN A O 1
ATOM 762 N N . TYR A 1 92 ? 2.545 -20.987 13.655 1.00 78.50 92 TYR A N 1
ATOM 763 C CA . TYR A 1 92 ? 3.156 -22.232 14.128 1.00 78.50 92 TYR A CA 1
ATOM 764 C C . TYR A 1 92 ? 3.675 -23.091 12.970 1.00 78.50 92 TYR A C 1
ATOM 766 O O . TYR A 1 92 ? 4.781 -23.632 13.051 1.00 78.50 92 TYR A O 1
ATOM 774 N N . ASP A 1 93 ? 2.907 -23.187 11.884 1.00 76.44 93 ASP A N 1
ATOM 775 C CA . ASP A 1 93 ? 3.306 -23.955 10.704 1.00 76.44 93 ASP A CA 1
ATOM 776 C C . ASP A 1 93 ? 4.476 -23.281 9.981 1.00 76.44 93 ASP A C 1
ATOM 778 O O . ASP A 1 93 ? 5.450 -23.949 9.616 1.00 76.44 93 ASP A O 1
ATOM 782 N N . ASP A 1 94 ? 4.447 -21.950 9.890 1.00 75.31 94 ASP A N 1
ATOM 783 C CA . ASP A 1 94 ? 5.547 -21.137 9.368 1.00 75.31 94 ASP A CA 1
ATOM 784 C C . ASP A 1 94 ? 6.830 -21.346 10.187 1.00 75.31 94 ASP A C 1
ATOM 786 O O . ASP A 1 94 ? 7.896 -21.651 9.643 1.00 75.31 94 ASP A O 1
ATOM 790 N N . ALA A 1 95 ? 6.728 -21.285 11.519 1.00 76.75 95 ALA A N 1
ATOM 791 C CA . ALA A 1 95 ? 7.854 -21.526 12.418 1.00 76.75 95 ALA A CA 1
ATOM 792 C C . ALA A 1 95 ? 8.421 -22.950 12.280 1.00 76.75 95 ALA A C 1
ATOM 794 O O . ALA A 1 95 ? 9.636 -23.145 12.364 1.00 76.75 95 ALA A O 1
ATOM 795 N N . LYS A 1 96 ? 7.571 -23.955 12.032 1.00 80.38 96 LYS A N 1
ATOM 796 C CA . LYS A 1 96 ? 7.995 -25.346 11.817 1.00 80.38 96 LYS A CA 1
ATOM 797 C C . LYS A 1 96 ? 8.790 -25.508 10.518 1.00 80.38 96 LYS A C 1
ATOM 799 O O . LYS A 1 96 ? 9.793 -26.228 10.514 1.00 80.38 96 LYS A O 1
ATOM 804 N N . LYS A 1 97 ? 8.381 -24.831 9.438 1.00 79.25 97 LYS A N 1
ATOM 805 C CA . LYS A 1 97 ? 9.131 -24.799 8.171 1.00 79.25 97 LYS A CA 1
ATOM 806 C C . LYS A 1 97 ? 10.478 -24.092 8.338 1.00 79.25 97 LYS A C 1
ATOM 808 O O . LYS A 1 97 ? 11.508 -24.668 7.989 1.00 79.25 97 LYS A O 1
ATOM 813 N N . LEU A 1 98 ? 10.495 -22.925 8.987 1.00 77.56 98 LEU A N 1
ATOM 814 C CA . LEU A 1 98 ? 11.727 -22.185 9.296 1.00 77.56 98 LEU A CA 1
ATOM 815 C C . LEU A 1 98 ? 12.700 -23.008 10.145 1.00 77.56 98 LEU A C 1
ATOM 817 O O . LEU A 1 98 ? 13.899 -23.044 9.873 1.00 77.56 98 LEU A O 1
ATOM 821 N N . PHE A 1 99 ? 12.196 -23.729 11.149 1.00 78.81 99 PHE A N 1
ATOM 822 C CA . PHE A 1 99 ? 13.021 -24.568 12.016 1.00 78.81 99 PHE A CA 1
ATOM 823 C C . PHE A 1 99 ? 13.782 -25.657 11.245 1.00 78.81 99 PHE A C 1
ATOM 825 O O . PHE A 1 99 ? 14.936 -25.944 11.573 1.00 78.81 99 PHE A O 1
ATOM 832 N N . LYS A 1 100 ? 13.186 -26.224 10.186 1.00 77.62 100 LYS A N 1
ATOM 833 C CA . LYS A 1 100 ? 13.854 -27.197 9.304 1.00 77.62 100 LYS A CA 1
ATOM 834 C C . LYS A 1 100 ? 15.088 -26.590 8.623 1.00 77.62 100 LYS A C 1
ATOM 836 O O . LYS A 1 100 ? 16.108 -27.267 8.503 1.00 77.62 100 LYS A O 1
ATOM 841 N N . LEU A 1 101 ? 15.020 -25.313 8.246 1.00 73.69 101 LEU A N 1
ATOM 842 C CA . LEU A 1 101 ? 16.104 -24.583 7.583 1.00 73.69 101 LEU A CA 1
ATOM 843 C C . LEU A 1 101 ? 17.329 -24.425 8.505 1.00 73.69 101 LEU A C 1
ATOM 845 O O . LEU A 1 101 ? 18.461 -24.658 8.086 1.00 73.69 101 LEU A O 1
ATOM 849 N N . PHE A 1 102 ? 17.107 -24.153 9.796 1.00 73.38 102 PHE A N 1
ATOM 850 C CA . PHE A 1 102 ? 18.178 -24.062 10.800 1.00 73.38 102 PHE A CA 1
ATOM 851 C C . PHE A 1 102 ? 18.753 -25.424 11.230 1.00 73.38 102 PHE A C 1
ATOM 853 O O . PHE A 1 102 ? 19.892 -25.490 11.699 1.00 73.38 102 PHE A O 1
ATOM 860 N N . GLN A 1 103 ? 18.004 -26.525 11.090 1.00 68.12 103 GLN A N 1
ATOM 861 C CA . GLN A 1 103 ? 18.515 -27.869 11.396 1.00 68.12 103 GLN A CA 1
ATOM 862 C C . GLN A 1 103 ? 19.561 -28.347 10.385 1.00 68.12 103 GLN A C 1
ATOM 864 O O . GLN A 1 103 ? 20.558 -28.942 10.799 1.00 68.12 103 GLN A O 1
ATOM 869 N N . GLY A 1 104 ? 19.377 -28.040 9.095 1.00 58.38 104 GLY A N 1
ATOM 870 C CA . GLY A 1 104 ? 20.337 -28.396 8.043 1.00 58.38 104 GLY A CA 1
ATOM 871 C C . GLY A 1 104 ? 21.734 -27.812 8.289 1.00 58.38 104 GLY A C 1
ATOM 872 O O . GLY A 1 104 ? 22.736 -28.490 8.077 1.00 58.38 104 GLY A O 1
ATOM 873 N N . VAL A 1 105 ? 21.815 -26.608 8.868 1.00 56.72 105 VAL A N 1
ATOM 874 C CA . VAL A 1 105 ? 23.083 -25.942 9.226 1.00 56.72 105 VAL A CA 1
ATOM 875 C C . VAL A 1 105 ? 23.882 -26.731 10.277 1.00 56.72 105 VAL A C 1
ATOM 877 O O . VAL A 1 105 ? 25.110 -26.752 10.241 1.00 56.72 105 VAL A O 1
ATOM 880 N N . LYS A 1 106 ? 23.216 -27.454 11.192 1.00 55.25 106 LYS A N 1
ATOM 881 C CA . LYS A 1 106 ? 23.908 -28.305 12.183 1.00 55.25 106 LYS A CA 1
ATOM 882 C C . LYS A 1 106 ? 24.503 -29.578 11.577 1.00 55.25 106 LYS A C 1
ATOM 884 O O . LYS A 1 106 ? 25.460 -30.102 12.141 1.00 55.25 106 LYS A O 1
ATOM 889 N N . GLN A 1 107 ? 23.936 -30.083 10.482 1.00 51.94 107 GLN A N 1
ATOM 890 C CA . GLN A 1 107 ? 24.475 -31.233 9.747 1.00 51.94 107 GLN A CA 1
ATOM 891 C C . GLN A 1 107 ? 25.622 -30.806 8.825 1.00 51.94 107 GLN A C 1
ATOM 893 O O . GLN A 1 107 ? 26.661 -31.454 8.837 1.00 51.94 107 GLN A O 1
ATOM 898 N N . ILE A 1 108 ? 25.499 -29.654 8.154 1.00 52.25 108 ILE A N 1
ATOM 899 C CA . ILE A 1 108 ? 26.570 -29.082 7.321 1.00 52.25 108 ILE A CA 1
ATOM 900 C C . ILE A 1 108 ? 27.821 -28.785 8.154 1.00 52.25 108 ILE A C 1
ATOM 902 O O . ILE A 1 108 ? 28.901 -29.173 7.743 1.00 52.25 108 ILE A O 1
ATOM 906 N N . ASN A 1 109 ? 27.697 -28.224 9.362 1.00 51.00 109 ASN A N 1
ATOM 907 C CA . ASN A 1 109 ? 28.865 -27.986 10.227 1.00 51.00 109 ASN A CA 1
ATOM 908 C C . ASN A 1 109 ? 29.575 -29.280 10.680 1.00 51.00 109 ASN A C 1
ATOM 910 O O . ASN A 1 109 ? 30.741 -29.228 11.065 1.00 51.00 109 ASN A O 1
ATOM 914 N N . LYS A 1 110 ? 28.884 -30.429 10.657 1.00 48.94 110 LYS A N 1
ATOM 915 C CA . LYS A 1 110 ? 29.457 -31.744 10.984 1.00 48.94 110 LYS A CA 1
ATOM 916 C C . LYS A 1 110 ? 30.132 -32.376 9.764 1.00 48.94 110 LYS A C 1
ATOM 918 O O . LYS A 1 110 ? 31.246 -32.869 9.883 1.00 48.94 110 LYS A O 1
ATOM 923 N N . ASP A 1 111 ? 29.490 -32.277 8.602 1.00 46.88 111 ASP A N 1
ATOM 924 C CA . ASP A 1 111 ? 30.013 -32.785 7.331 1.00 46.88 111 ASP A CA 1
ATOM 925 C C . ASP A 1 111 ? 31.133 -31.892 6.760 1.00 46.88 111 ASP A C 1
ATOM 927 O O . ASP A 1 111 ? 32.010 -32.377 6.050 1.00 46.88 111 ASP A O 1
ATOM 931 N N . GLU A 1 112 ? 31.151 -30.590 7.066 1.00 47.47 112 GLU A N 1
ATOM 932 C CA . GLU A 1 112 ? 32.252 -29.680 6.721 1.00 47.47 112 GLU A CA 1
ATOM 933 C C . GLU A 1 112 ? 33.492 -29.952 7.571 1.00 47.47 112 GLU A C 1
ATOM 935 O O . GLU A 1 112 ? 34.595 -29.889 7.042 1.00 47.47 112 GLU A O 1
ATOM 940 N N . GLN A 1 113 ? 33.340 -30.359 8.837 1.00 46.84 113 GLN A N 1
ATOM 941 C CA . GLN A 1 113 ? 34.479 -30.811 9.644 1.00 46.84 113 GLN A CA 1
ATOM 942 C C . GLN A 1 113 ? 35.120 -32.100 9.110 1.00 46.84 113 GLN A C 1
ATOM 944 O O . GLN A 1 113 ? 36.323 -32.266 9.280 1.00 46.84 113 GLN A O 1
ATOM 949 N N . GLU A 1 114 ? 34.369 -32.959 8.411 1.00 43.94 114 GLU A N 1
ATOM 950 C CA . GLU A 1 114 ? 34.916 -34.141 7.722 1.00 43.94 114 GLU A CA 1
ATOM 951 C C . GLU A 1 114 ? 35.371 -33.852 6.275 1.00 43.94 114 GLU A C 1
ATOM 953 O O . GLU A 1 114 ? 36.229 -34.555 5.753 1.00 43.94 114 GLU A O 1
ATOM 958 N N . ARG A 1 115 ? 34.868 -32.798 5.612 1.00 42.41 115 ARG A N 1
ATOM 959 C CA . ARG A 1 115 ? 35.273 -32.421 4.235 1.00 42.41 115 ARG A CA 1
ATOM 960 C C . ARG A 1 115 ? 36.472 -31.481 4.140 1.00 42.41 115 ARG A C 1
ATOM 962 O O . ARG A 1 115 ? 36.960 -31.271 3.028 1.00 42.41 115 ARG A O 1
ATOM 969 N N . ILE A 1 116 ? 36.942 -30.920 5.255 1.00 42.78 116 ILE A N 1
ATOM 970 C CA . ILE A 1 116 ? 38.139 -30.063 5.285 1.00 42.78 116 ILE A CA 1
ATOM 971 C C . ILE A 1 116 ? 39.421 -30.854 4.957 1.00 42.78 116 ILE A C 1
ATOM 973 O O . ILE A 1 116 ? 40.387 -30.249 4.506 1.00 42.78 116 ILE A O 1
ATOM 977 N N . GLU A 1 117 ? 39.428 -32.188 5.060 1.00 38.41 117 GLU A N 1
ATOM 978 C CA . GLU A 1 117 ? 40.599 -32.997 4.675 1.00 38.41 117 GLU A CA 1
ATOM 979 C C . GLU A 1 117 ? 40.647 -33.373 3.175 1.00 38.41 117 GLU A C 1
ATOM 981 O O . GLU A 1 117 ? 41.725 -33.673 2.672 1.00 38.41 117 GLU A O 1
ATOM 986 N N . ASP A 1 118 ? 39.542 -33.256 2.420 1.00 39.62 118 ASP A N 1
ATOM 987 C CA . ASP A 1 118 ? 39.448 -33.801 1.047 1.00 39.62 118 ASP A CA 1
ATOM 988 C C . ASP A 1 118 ? 39.177 -32.765 -0.070 1.00 39.62 118 ASP A C 1
ATOM 990 O O . ASP A 1 118 ? 38.947 -33.134 -1.225 1.00 39.62 118 ASP A O 1
ATOM 994 N N . LYS A 1 119 ? 39.181 -31.452 0.214 1.00 35.59 119 LYS A N 1
ATOM 995 C CA . LYS A 1 119 ? 38.850 -30.417 -0.796 1.00 35.59 119 LYS A CA 1
ATOM 996 C C . LYS A 1 119 ? 39.803 -29.223 -0.876 1.00 35.59 119 LYS A C 1
ATOM 998 O O . LYS A 1 119 ? 39.363 -28.105 -1.120 1.00 35.59 119 LYS A O 1
ATOM 1003 N N . GLU A 1 120 ? 41.109 -29.465 -0.829 1.00 38.03 120 GLU A N 1
ATOM 1004 C CA . GLU A 1 120 ? 42.122 -28.478 -1.258 1.00 38.03 120 GLU A CA 1
ATOM 1005 C C . GLU A 1 120 ? 42.333 -28.406 -2.793 1.00 38.03 120 GLU A C 1
ATOM 1007 O O . GLU A 1 120 ? 43.244 -27.731 -3.258 1.00 38.03 120 GLU A O 1
ATOM 1012 N N . GLN A 1 121 ? 41.504 -29.059 -3.625 1.00 37.44 121 GLN A N 1
ATOM 1013 C CA . GLN A 1 121 ? 41.727 -29.103 -5.087 1.00 37.44 121 GLN A CA 1
ATOM 1014 C C . GLN A 1 121 ? 40.550 -28.675 -5.979 1.00 37.44 121 GLN A C 1
ATOM 1016 O O . GLN A 1 121 ? 40.463 -29.109 -7.123 1.00 37.44 121 GLN A O 1
ATOM 1021 N N . ASN A 1 122 ? 39.647 -27.796 -5.530 1.00 35.38 122 ASN A N 1
ATOM 1022 C CA . ASN A 1 122 ? 38.715 -27.155 -6.474 1.00 35.38 122 ASN A CA 1
ATOM 1023 C C . ASN A 1 122 ? 38.211 -25.784 -5.991 1.00 35.38 122 ASN A C 1
ATOM 1025 O O . ASN A 1 122 ? 37.029 -25.584 -5.701 1.00 35.38 122 ASN A O 1
ATOM 1029 N N . GLU A 1 123 ? 39.117 -24.809 -5.915 1.00 39.34 123 GLU A N 1
ATOM 1030 C CA . GLU A 1 123 ? 38.757 -23.398 -5.756 1.00 39.34 123 GLU A CA 1
ATOM 1031 C C . GLU A 1 123 ? 38.326 -22.780 -7.097 1.00 39.34 123 GLU A C 1
ATOM 1033 O O . GLU A 1 123 ? 39.102 -22.123 -7.780 1.00 39.34 123 GLU A O 1
ATOM 1038 N N . LYS A 1 124 ? 37.053 -22.967 -7.460 1.00 39.00 124 LYS A N 1
ATOM 1039 C CA . LYS A 1 124 ? 36.268 -22.004 -8.264 1.00 39.00 124 LYS A CA 1
ATOM 1040 C C . LYS A 1 124 ? 34.798 -22.005 -7.828 1.00 39.00 124 LYS A C 1
ATOM 1042 O O . LYS A 1 124 ? 33.883 -21.985 -8.646 1.00 39.00 124 LYS A O 1
ATOM 1047 N N . LYS A 1 125 ? 34.531 -22.033 -6.520 1.00 40.84 125 LYS A N 1
ATOM 1048 C CA . LYS A 1 125 ? 33.213 -21.609 -6.028 1.00 40.84 125 LYS A CA 1
ATOM 1049 C C . LYS A 1 125 ? 33.226 -20.084 -5.959 1.00 40.84 125 LYS A C 1
ATOM 1051 O O . LYS A 1 125 ? 33.965 -19.529 -5.151 1.00 40.84 125 LYS A O 1
ATOM 1056 N N . LYS A 1 126 ? 32.449 -19.429 -6.835 1.00 45.66 126 LYS A N 1
ATOM 1057 C CA . LYS A 1 126 ? 32.154 -17.983 -6.792 1.00 45.66 126 LYS A CA 1
ATOM 1058 C C . LYS A 1 126 ? 31.985 -17.559 -5.326 1.00 45.66 126 LYS A C 1
ATOM 1060 O O . LYS A 1 126 ? 31.184 -18.164 -4.612 1.00 45.66 126 LYS A O 1
ATOM 1065 N N . LYS A 1 127 ? 32.762 -16.564 -4.880 1.00 45.41 127 LYS A N 1
ATOM 1066 C CA . LYS A 1 127 ? 32.614 -15.917 -3.568 1.00 45.41 127 LYS A CA 1
ATOM 1067 C C . LYS A 1 127 ? 31.161 -15.456 -3.441 1.00 45.41 127 LYS A C 1
ATOM 1069 O O . LYS A 1 127 ? 30.793 -14.457 -4.045 1.00 45.41 127 LYS A O 1
ATOM 1074 N N . LEU A 1 128 ? 30.327 -16.169 -2.684 1.00 55.75 128 LEU A N 1
ATOM 1075 C CA . LEU A 1 128 ? 29.079 -15.569 -2.226 1.00 55.75 128 LEU A CA 1
ATOM 1076 C C . LEU A 1 128 ? 29.452 -14.425 -1.283 1.00 55.75 128 LEU A C 1
ATOM 1078 O O . LEU A 1 128 ? 30.208 -14.620 -0.328 1.00 55.75 128 LEU A O 1
ATOM 1082 N N . SER A 1 129 ? 28.939 -13.234 -1.571 1.00 61.78 129 SER A N 1
ATOM 1083 C CA . SER A 1 129 ? 29.081 -12.060 -0.717 1.00 61.78 129 SER A CA 1
ATOM 1084 C C . SER A 1 129 ? 28.593 -12.394 0.694 1.00 61.78 129 SER A C 1
ATOM 1086 O O . SER A 1 129 ? 27.525 -12.984 0.866 1.00 61.78 129 SER A O 1
ATOM 1088 N N . ASN A 1 130 ? 29.364 -12.032 1.721 1.00 71.25 130 ASN A N 1
ATOM 1089 C CA . ASN A 1 130 ? 28.954 -12.261 3.103 1.00 71.25 130 ASN A CA 1
ATOM 1090 C C . ASN A 1 130 ? 27.764 -11.345 3.449 1.00 71.25 130 ASN A C 1
ATOM 1092 O O . ASN A 1 130 ? 27.930 -10.154 3.704 1.00 71.25 130 ASN A O 1
ATOM 1096 N N . LEU A 1 131 ? 26.556 -11.911 3.446 1.00 74.06 131 LEU A N 1
ATOM 1097 C CA . LEU A 1 131 ? 25.300 -11.190 3.680 1.00 74.06 131 LEU A CA 1
ATOM 1098 C C . LEU A 1 131 ? 25.207 -10.589 5.084 1.00 74.06 131 LEU A C 1
ATOM 1100 O O . LEU A 1 131 ? 24.562 -9.562 5.269 1.00 74.06 131 LEU A O 1
ATOM 1104 N N . LEU A 1 132 ? 25.846 -11.209 6.079 1.00 77.62 132 LEU A N 1
ATOM 1105 C CA . LEU A 1 132 ? 25.860 -10.674 7.441 1.00 77.62 132 LEU A CA 1
ATOM 1106 C C . LEU A 1 132 ? 26.682 -9.385 7.507 1.00 77.62 132 LEU A C 1
ATOM 1108 O O . LEU A 1 132 ? 26.262 -8.432 8.160 1.00 77.62 132 LEU A O 1
ATOM 1112 N N . ASP A 1 133 ? 27.804 -9.337 6.784 1.00 79.38 133 ASP A N 1
ATOM 1113 C CA . ASP A 1 133 ? 28.613 -8.123 6.653 1.00 79.38 133 ASP A CA 1
ATOM 1114 C C . ASP A 1 133 ? 27.827 -7.034 5.907 1.00 79.38 133 ASP A C 1
ATOM 1116 O O . ASP A 1 133 ? 27.811 -5.882 6.333 1.00 79.38 133 ASP A O 1
ATOM 1120 N N . LEU A 1 134 ? 27.128 -7.398 4.827 1.00 80.12 134 LEU A N 1
ATOM 1121 C CA . LEU A 1 134 ? 26.268 -6.488 4.067 1.00 80.12 134 LEU A CA 1
ATOM 1122 C C . LEU A 1 134 ? 25.190 -5.839 4.953 1.00 80.12 134 LEU A C 1
ATOM 1124 O O . LEU A 1 134 ? 25.055 -4.615 4.989 1.00 80.12 134 LEU A O 1
ATOM 1128 N N . LEU A 1 135 ? 24.438 -6.670 5.681 1.00 79.94 135 LEU A N 1
ATOM 1129 C CA . LEU A 1 135 ? 23.371 -6.228 6.577 1.00 79.94 135 LEU A CA 1
ATOM 1130 C C . LEU A 1 135 ? 23.914 -5.355 7.709 1.00 79.94 135 LEU A C 1
ATOM 1132 O O . LEU A 1 135 ? 23.266 -4.381 8.081 1.00 79.94 135 LEU A O 1
ATOM 1136 N N . PHE A 1 136 ? 25.107 -5.662 8.222 1.00 83.44 136 PHE A N 1
ATOM 1137 C CA . PHE A 1 136 ? 25.767 -4.849 9.238 1.00 83.44 136 PHE A CA 1
ATOM 1138 C C . PHE A 1 136 ? 26.025 -3.415 8.752 1.00 83.44 136 PHE A C 1
ATOM 1140 O O . PHE A 1 136 ? 25.700 -2.468 9.467 1.00 83.44 136 PHE A O 1
ATOM 1147 N N . TYR A 1 137 ? 26.557 -3.234 7.538 1.00 84.44 137 TYR A N 1
ATOM 1148 C CA . TYR A 1 137 ? 26.819 -1.892 6.999 1.00 84.44 137 TYR A CA 1
ATOM 1149 C C . TYR A 1 137 ? 25.536 -1.109 6.724 1.00 84.44 137 TYR A C 1
ATOM 1151 O O . TYR A 1 137 ? 25.470 0.084 7.022 1.00 84.44 137 TYR A O 1
ATOM 1159 N N . PHE A 1 138 ? 24.491 -1.772 6.230 1.00 85.00 138 PHE A N 1
ATOM 1160 C CA . PHE A 1 138 ? 23.179 -1.146 6.103 1.00 85.00 138 PHE A CA 1
ATOM 1161 C C . PHE A 1 138 ? 22.631 -0.728 7.485 1.00 85.00 138 PHE A C 1
ATOM 1163 O O . PHE A 1 138 ? 22.287 0.445 7.668 1.00 85.00 138 PHE A O 1
ATOM 1170 N N . GLU A 1 139 ? 22.668 -1.608 8.496 1.00 83.62 139 GLU A N 1
ATOM 1171 C CA . GLU A 1 139 ? 22.213 -1.324 9.871 1.00 83.62 139 GLU A CA 1
ATOM 1172 C C . GLU A 1 139 ? 22.932 -0.100 10.471 1.00 83.62 139 GLU A C 1
ATOM 1174 O O . GLU A 1 139 ? 22.289 0.765 11.069 1.00 83.62 139 GLU A O 1
ATOM 1179 N N . GLN A 1 140 ? 24.244 0.045 10.236 1.00 82.19 140 GLN A N 1
ATOM 1180 C CA . GLN A 1 140 ? 25.013 1.222 10.666 1.00 82.19 140 GLN A CA 1
ATOM 1181 C C . GLN A 1 140 ? 24.504 2.542 10.071 1.00 82.19 140 GLN A C 1
ATOM 1183 O O . GLN A 1 140 ? 24.666 3.597 10.684 1.00 82.19 140 GLN A O 1
ATOM 1188 N N . THR A 1 141 ? 23.901 2.506 8.884 1.00 78.06 141 THR A N 1
ATOM 1189 C CA . THR A 1 141 ? 23.355 3.692 8.205 1.00 78.06 141 THR A CA 1
ATOM 1190 C C . THR A 1 141 ? 21.908 4.006 8.601 1.00 78.06 141 THR A C 1
ATOM 1192 O O . THR A 1 141 ? 21.341 4.992 8.130 1.00 78.06 141 THR A O 1
ATOM 1195 N N . GLY A 1 142 ? 21.310 3.204 9.490 1.00 76.50 142 GLY A N 1
ATOM 1196 C CA . GLY A 1 142 ? 19.917 3.352 9.918 1.00 76.50 142 GLY A CA 1
ATOM 1197 C C . GLY A 1 142 ? 18.899 2.798 8.918 1.00 76.50 142 GLY A C 1
ATOM 1198 O O . GLY A 1 142 ? 17.707 3.068 9.051 1.00 76.50 142 GLY A O 1
ATOM 1199 N N . ILE A 1 143 ? 19.355 2.030 7.926 1.00 78.69 143 ILE A N 1
ATOM 1200 C CA . ILE A 1 143 ? 18.515 1.324 6.958 1.00 78.69 143 ILE A CA 1
ATOM 1201 C C . ILE A 1 143 ? 18.753 -0.156 7.180 1.00 78.69 143 ILE A C 1
ATOM 1203 O O . ILE A 1 143 ? 19.848 -0.640 6.961 1.00 78.69 143 ILE A O 1
ATOM 1207 N N . GLY A 1 144 ? 17.757 -0.904 7.627 1.00 62.31 144 GLY A N 1
ATOM 1208 C CA . GLY A 1 144 ? 17.967 -2.320 7.883 1.00 62.31 144 GLY A CA 1
ATOM 1209 C C . GLY A 1 144 ? 16.666 -3.083 7.888 1.00 62.31 144 GLY A C 1
ATOM 1210 O O . GLY A 1 144 ? 15.659 -2.619 8.421 1.00 62.31 144 GLY A O 1
ATOM 1211 N N . LEU A 1 145 ? 16.711 -4.270 7.299 1.00 70.06 145 LEU A N 1
ATOM 1212 C CA . LEU A 1 145 ? 15.747 -5.309 7.608 1.00 70.06 145 LEU A CA 1
ATOM 1213 C C . LEU A 1 145 ? 16.170 -5.971 8.928 1.00 70.06 145 LEU A C 1
ATOM 1215 O O . LEU A 1 145 ? 17.364 -6.010 9.247 1.00 70.06 145 LEU A O 1
ATOM 1219 N N . PRO A 1 146 ? 15.224 -6.481 9.727 1.00 64.50 146 PRO A N 1
ATOM 1220 C CA . PRO A 1 146 ? 15.577 -7.252 10.908 1.00 64.50 146 PRO A CA 1
ATOM 1221 C C . PRO A 1 146 ? 16.436 -8.458 10.502 1.00 64.50 146 PRO A C 1
ATOM 1223 O O . PRO A 1 146 ? 16.200 -9.075 9.469 1.00 64.50 146 PRO A O 1
ATOM 1226 N N . ARG A 1 147 ? 17.427 -8.824 11.327 1.00 62.81 147 ARG A N 1
ATOM 1227 C CA . ARG A 1 147 ? 18.476 -9.821 10.999 1.00 62.81 147 ARG A CA 1
ATOM 1228 C C . ARG A 1 147 ? 17.971 -11.224 10.624 1.00 62.81 147 ARG A C 1
ATOM 1230 O O . ARG A 1 147 ? 18.762 -12.055 10.195 1.00 62.81 147 ARG A O 1
ATOM 1237 N N . HIS A 1 148 ? 16.686 -11.507 10.826 1.00 58.44 148 HIS A N 1
ATOM 1238 C CA . HIS A 1 148 ? 16.051 -12.749 10.390 1.00 58.44 148 HIS A CA 1
ATOM 1239 C C . HIS A 1 148 ? 15.588 -12.717 8.919 1.00 58.44 148 HIS A C 1
ATOM 1241 O O . HIS A 1 148 ? 15.213 -13.759 8.391 1.00 58.44 148 HIS A O 1
ATOM 1247 N N . GLU A 1 149 ? 15.596 -11.558 8.253 1.00 57.62 149 GLU A N 1
ATOM 1248 C CA . GLU A 1 149 ? 15.276 -11.393 6.831 1.00 57.62 149 GLU A CA 1
ATOM 1249 C C . GLU A 1 149 ? 16.584 -11.274 6.033 1.00 57.62 149 GLU A C 1
ATOM 1251 O O . GLU A 1 149 ? 17.343 -10.322 6.203 1.00 57.62 149 GLU A O 1
ATOM 1256 N N . ILE A 1 150 ? 16.868 -12.253 5.172 1.00 56.34 150 ILE A N 1
ATOM 1257 C CA . ILE A 1 150 ? 18.063 -12.281 4.315 1.00 56.34 150 ILE A CA 1
ATOM 1258 C C . ILE A 1 150 ? 17.607 -12.082 2.870 1.00 56.34 150 ILE A C 1
ATOM 1260 O O . ILE A 1 150 ? 16.771 -12.850 2.395 1.00 56.34 150 ILE A O 1
ATOM 1264 N N . VAL A 1 151 ? 18.135 -11.074 2.166 1.00 56.22 151 VAL A N 1
ATOM 1265 C CA . VAL A 1 151 ? 17.699 -10.764 0.794 1.00 56.22 151 VAL A CA 1
ATOM 1266 C C . VAL A 1 151 ? 18.863 -10.256 -0.056 1.00 56.22 151 VAL A C 1
ATOM 1268 O O . VAL A 1 151 ? 19.633 -9.420 0.405 1.00 56.22 151 VAL A O 1
ATOM 1271 N N . PHE A 1 152 ? 18.992 -10.775 -1.282 1.00 65.50 152 PHE A N 1
ATOM 1272 C CA . PHE A 1 152 ? 20.117 -10.495 -2.188 1.00 65.50 152 PHE A CA 1
ATOM 1273 C C . PHE A 1 152 ? 19.874 -9.321 -3.152 1.00 65.50 152 PHE A C 1
ATOM 1275 O O . PHE A 1 152 ? 20.844 -8.712 -3.582 1.00 65.50 152 PHE A O 1
ATOM 1282 N N . TRP A 1 153 ? 18.618 -8.987 -3.476 1.00 85.44 153 TRP A N 1
ATOM 1283 C CA . TRP A 1 153 ? 18.270 -7.830 -4.321 1.00 85.44 153 TRP A CA 1
ATOM 1284 C C . TRP A 1 153 ? 17.487 -6.771 -3.537 1.00 85.44 153 TRP A C 1
ATOM 1286 O O . TRP A 1 153 ? 17.818 -5.583 -3.531 1.00 85.44 153 TRP A O 1
ATOM 1296 N N . GLY A 1 154 ? 16.441 -7.205 -2.829 1.00 87.81 154 GLY A N 1
ATOM 1297 C CA . GLY A 1 154 ? 15.580 -6.282 -2.104 1.00 87.81 154 GLY A CA 1
ATOM 1298 C C . GLY A 1 154 ? 14.185 -6.811 -1.793 1.00 87.81 154 GLY A C 1
ATOM 1299 O O . GLY A 1 154 ? 13.846 -7.958 -2.087 1.00 87.81 154 GLY A O 1
ATOM 1300 N N . LYS A 1 155 ? 13.367 -5.940 -1.201 1.00 91.06 155 LYS A N 1
ATOM 1301 C CA . LYS A 1 155 ? 11.988 -6.205 -0.787 1.00 91.06 155 LYS A CA 1
ATOM 1302 C C . LYS A 1 155 ? 11.038 -5.219 -1.459 1.00 91.06 155 LYS A C 1
ATOM 1304 O O . LYS A 1 155 ? 11.181 -4.006 -1.293 1.00 91.06 155 LYS A O 1
ATOM 1309 N N . ILE A 1 156 ? 10.043 -5.743 -2.167 1.00 93.38 156 ILE A N 1
ATOM 1310 C CA . ILE A 1 156 ? 8.934 -4.956 -2.707 1.00 93.38 156 ILE A CA 1
ATOM 1311 C C . ILE A 1 156 ? 7.731 -5.120 -1.781 1.00 93.38 156 ILE A C 1
ATOM 1313 O O . ILE A 1 156 ? 7.312 -6.233 -1.461 1.00 93.38 156 ILE A O 1
ATOM 1317 N N . LEU A 1 157 ? 7.205 -3.998 -1.302 1.00 92.69 157 LEU A N 1
ATOM 1318 C CA . LEU A 1 157 ? 6.063 -3.965 -0.400 1.00 92.69 157 LEU A CA 1
ATOM 1319 C C . LEU A 1 157 ? 4.762 -4.137 -1.182 1.00 92.69 157 LEU A C 1
ATOM 1321 O O . LEU A 1 157 ? 4.565 -3.508 -2.224 1.00 92.69 157 LEU A O 1
ATOM 1325 N N . GLY A 1 158 ? 3.868 -4.965 -0.651 1.00 90.06 158 GLY A N 1
ATOM 1326 C CA . GLY A 1 158 ? 2.557 -5.220 -1.235 1.00 90.06 158 GLY A CA 1
ATOM 1327 C C . GLY A 1 158 ? 1.452 -5.279 -0.183 1.00 90.06 158 GLY A C 1
ATOM 1328 O O . GLY A 1 158 ? 1.711 -5.282 1.021 1.00 90.06 158 GLY A O 1
ATOM 1329 N N . LYS A 1 159 ? 0.199 -5.277 -0.642 1.00 86.62 159 LYS A N 1
ATOM 1330 C CA . LYS A 1 159 ? -1.011 -5.344 0.187 1.00 86.62 159 LYS A CA 1
ATOM 1331 C C . LYS A 1 159 ? -1.920 -6.472 -0.327 1.00 86.62 159 LYS A C 1
ATOM 1333 O O . LYS A 1 159 ? -2.548 -6.265 -1.361 1.00 86.62 159 LYS A O 1
ATOM 1338 N N . PRO A 1 160 ? -2.068 -7.613 0.375 1.00 88.00 160 PRO A N 1
ATOM 1339 C CA . PRO A 1 160 ? -1.646 -7.883 1.758 1.00 88.00 160 PRO A CA 1
ATOM 1340 C C . PRO A 1 160 ? -0.213 -8.401 1.983 1.00 88.00 160 PRO A C 1
ATOM 1342 O O . PRO A 1 160 ? 0.269 -8.282 3.109 1.00 88.00 160 PRO A O 1
ATOM 1345 N N . LYS A 1 161 ? 0.461 -9.013 0.996 1.00 89.81 161 LYS A N 1
ATOM 1346 C CA . LYS A 1 161 ? 1.776 -9.661 1.209 1.00 89.81 161 LYS A CA 1
ATOM 1347 C C . LYS A 1 161 ? 2.909 -8.919 0.499 1.00 89.81 161 LYS A C 1
ATOM 1349 O O . LYS A 1 161 ? 2.701 -8.289 -0.530 1.00 89.81 161 LYS A O 1
ATOM 1354 N N . ASN A 1 162 ? 4.120 -9.034 1.042 1.00 91.81 162 ASN A N 1
ATOM 1355 C CA . ASN A 1 162 ? 5.339 -8.486 0.441 1.00 91.81 162 ASN A CA 1
ATOM 1356 C C . ASN A 1 162 ? 6.002 -9.508 -0.489 1.00 91.81 162 ASN A C 1
ATOM 1358 O O . ASN A 1 162 ? 5.696 -10.698 -0.417 1.00 91.81 162 ASN A O 1
ATOM 1362 N N . TYR A 1 163 ? 6.948 -9.039 -1.298 1.00 92.19 163 TYR A N 1
ATOM 1363 C CA . TYR A 1 163 ? 7.819 -9.862 -2.125 1.00 92.19 163 TYR A CA 1
ATOM 1364 C C . TYR A 1 163 ? 9.278 -9.672 -1.734 1.00 92.19 163 TYR A C 1
ATOM 1366 O O . TYR A 1 163 ? 9.775 -8.548 -1.648 1.00 92.19 163 TYR A O 1
ATOM 1374 N N . TYR A 1 164 ? 9.971 -10.784 -1.543 1.00 91.31 164 TYR A N 1
ATOM 1375 C CA . TYR A 1 164 ? 11.416 -10.854 -1.396 1.00 91.31 164 TYR A CA 1
ATOM 1376 C C . TYR A 1 164 ? 12.007 -11.354 -2.698 1.00 91.31 164 TYR A C 1
ATOM 1378 O O . TYR A 1 164 ? 11.559 -12.377 -3.213 1.00 91.31 164 TYR A O 1
ATOM 1386 N N . ILE A 1 165 ? 12.998 -10.635 -3.216 1.00 91.50 165 ILE A N 1
ATOM 1387 C CA . ILE A 1 165 ? 13.567 -10.906 -4.531 1.00 91.50 165 ILE A CA 1
ATOM 1388 C C . ILE A 1 165 ? 15.015 -11.373 -4.390 1.00 91.50 165 ILE A C 1
ATOM 1390 O O . ILE A 1 165 ? 15.829 -10.753 -3.695 1.00 91.50 165 ILE A O 1
ATOM 1394 N N . LEU A 1 166 ? 15.333 -12.465 -5.079 1.00 88.00 166 LEU A N 1
ATOM 1395 C CA . LEU A 1 166 ? 16.689 -12.939 -5.317 1.00 88.00 166 LEU A CA 1
ATOM 1396 C C . LEU A 1 166 ? 17.041 -12.749 -6.782 1.00 88.00 166 LEU A C 1
ATOM 1398 O O . LEU A 1 166 ? 16.254 -13.072 -7.666 1.00 88.00 166 LEU A O 1
ATOM 1402 N N . GLU A 1 167 ? 18.249 -12.267 -7.012 1.00 87.44 167 GLU A N 1
ATOM 1403 C CA . GLU A 1 167 ? 18.852 -12.151 -8.330 1.00 87.44 167 GLU A CA 1
ATOM 1404 C C . GLU A 1 167 ? 19.854 -13.298 -8.509 1.00 87.44 167 GLU A C 1
ATOM 1406 O O . GLU A 1 167 ? 20.666 -13.563 -7.620 1.00 87.44 167 GLU A O 1
ATOM 1411 N N . ALA A 1 168 ? 19.782 -13.993 -9.643 1.00 84.81 168 ALA A N 1
ATOM 1412 C CA . ALA A 1 168 ? 20.645 -15.117 -9.979 1.00 84.81 168 ALA A CA 1
ATOM 1413 C C . ALA A 1 168 ? 21.187 -14.993 -11.409 1.00 84.81 168 ALA A C 1
ATOM 1415 O O . ALA A 1 168 ? 20.529 -14.475 -12.313 1.00 84.81 168 ALA A O 1
ATOM 1416 N N . GLU A 1 169 ? 22.397 -15.502 -11.614 1.00 81.06 169 GLU A N 1
ATOM 1417 C CA . GLU A 1 169 ? 23.029 -15.602 -12.929 1.00 81.06 169 GLU A CA 1
ATOM 1418 C C . GLU A 1 169 ? 22.942 -17.039 -13.440 1.00 81.06 169 GLU A C 1
ATOM 1420 O O . GLU A 1 169 ? 23.063 -17.990 -12.662 1.00 81.06 169 GLU A O 1
ATOM 1425 N N . PHE A 1 170 ? 22.766 -17.201 -14.750 1.00 74.25 170 PHE A N 1
ATOM 1426 C CA . PHE A 1 170 ? 22.770 -18.519 -15.371 1.00 74.25 170 PHE A CA 1
ATOM 1427 C C . PHE A 1 170 ? 24.147 -19.186 -15.267 1.00 74.25 170 PHE A C 1
ATOM 1429 O O . PHE A 1 170 ? 25.187 -18.551 -15.456 1.00 74.25 170 PHE A O 1
ATOM 1436 N N . GLN A 1 171 ? 24.158 -20.499 -15.024 1.00 76.06 171 GLN A N 1
ATOM 1437 C CA . GLN A 1 171 ? 25.317 -21.319 -15.376 1.00 76.06 171 GLN A CA 1
ATOM 1438 C C . GLN A 1 171 ? 25.344 -21.501 -16.900 1.00 76.06 171 GLN A C 1
ATOM 1440 O O . GLN A 1 171 ? 24.285 -21.611 -17.517 1.00 76.06 171 GLN A O 1
ATOM 1445 N N . ALA A 1 172 ? 26.536 -21.541 -17.503 1.00 70.69 172 ALA A N 1
ATOM 1446 C CA . ALA A 1 172 ? 26.697 -21.612 -18.961 1.00 70.69 172 ALA A CA 1
ATOM 1447 C C . ALA A 1 172 ? 25.933 -22.794 -19.598 1.00 70.69 172 ALA A C 1
ATOM 1449 O O . ALA A 1 172 ? 25.312 -22.638 -20.651 1.00 70.69 172 ALA A O 1
ATOM 1450 N N . ASP A 1 173 ? 25.906 -23.942 -18.918 1.00 70.38 173 ASP A N 1
ATOM 1451 C CA . ASP A 1 173 ? 25.216 -25.151 -19.384 1.00 70.38 173 ASP A CA 1
ATOM 1452 C C . ASP A 1 173 ? 23.685 -24.978 -19.403 1.00 70.38 173 ASP A C 1
ATOM 1454 O O . ASP A 1 173 ? 23.020 -25.346 -20.371 1.00 70.38 173 ASP A O 1
ATOM 1458 N N . GLU A 1 174 ? 23.117 -24.365 -18.359 1.00 76.38 174 GLU A N 1
ATOM 1459 C CA . GLU A 1 174 ? 21.671 -24.116 -18.262 1.00 76.38 174 GLU A CA 1
ATOM 1460 C C . GLU A 1 174 ? 21.220 -23.028 -19.246 1.00 76.38 174 GLU A C 1
ATOM 1462 O O . GLU A 1 174 ? 20.151 -23.139 -19.844 1.00 76.38 174 GLU A O 1
ATOM 1467 N N . LEU A 1 175 ? 22.053 -22.004 -19.470 1.00 77.50 175 LEU A N 1
ATOM 1468 C CA . LEU A 1 175 ? 21.786 -20.974 -20.475 1.00 77.50 175 LEU A CA 1
ATOM 1469 C C . LEU A 1 175 ? 21.683 -21.583 -21.878 1.00 77.50 175 LEU A C 1
ATOM 1471 O O . LEU A 1 175 ? 20.745 -21.285 -22.612 1.00 77.50 175 LEU A O 1
ATOM 1475 N N . THR A 1 176 ? 22.625 -22.460 -22.230 1.00 77.75 176 THR A N 1
ATOM 1476 C CA . THR A 1 176 ? 22.660 -23.117 -23.544 1.00 77.75 176 THR A CA 1
ATOM 1477 C C . THR A 1 176 ? 21.408 -23.961 -23.764 1.00 77.75 176 THR A C 1
ATOM 1479 O O . THR A 1 176 ? 20.741 -23.824 -24.787 1.00 77.75 176 THR A O 1
ATOM 1482 N N . ARG A 1 177 ? 21.015 -24.750 -22.757 1.00 80.75 177 ARG A N 1
ATOM 1483 C CA . ARG A 1 177 ? 19.797 -25.566 -22.802 1.00 80.75 177 ARG A CA 1
ATOM 1484 C C . ARG A 1 177 ? 18.531 -24.730 -23.013 1.00 80.75 177 ARG A C 1
ATOM 1486 O O . ARG A 1 177 ? 17.669 -25.116 -23.798 1.00 80.75 177 ARG A O 1
ATOM 1493 N N . ARG A 1 178 ? 18.398 -23.597 -22.317 1.00 77.00 178 ARG A N 1
ATOM 1494 C CA . ARG A 1 178 ? 17.228 -22.715 -22.463 1.00 77.00 178 ARG A CA 1
ATOM 1495 C C . ARG A 1 178 ? 17.198 -22.011 -23.817 1.00 77.00 178 ARG A C 1
ATOM 1497 O O . ARG A 1 178 ? 16.130 -21.891 -24.404 1.00 77.00 178 ARG A O 1
ATOM 1504 N N . LEU A 1 179 ? 18.356 -21.611 -24.343 1.00 79.75 179 LEU A N 1
ATOM 1505 C CA . LEU A 1 179 ? 18.460 -21.052 -25.693 1.00 79.75 179 LEU A CA 1
ATOM 1506 C C . LEU A 1 179 ? 18.074 -22.076 -26.773 1.00 79.75 179 LEU A C 1
ATOM 1508 O O . LEU A 1 179 ? 17.456 -21.711 -27.768 1.00 79.75 179 LEU A O 1
ATOM 1512 N N . GLU A 1 180 ? 18.417 -23.354 -26.596 1.00 80.31 180 GLU A N 1
ATOM 1513 C CA . GLU A 1 180 ? 17.983 -24.433 -27.497 1.00 80.31 180 GLU A CA 1
ATOM 1514 C C . GLU A 1 180 ? 16.465 -24.652 -27.446 1.00 80.31 180 GLU A C 1
ATOM 1516 O O . GLU A 1 180 ? 15.834 -24.809 -28.491 1.00 80.31 180 GLU A O 1
ATOM 1521 N N . GLN A 1 181 ? 15.868 -24.609 -26.250 1.00 78.75 181 GLN A N 1
ATOM 1522 C CA . GLN A 1 181 ? 14.413 -24.691 -26.076 1.00 78.75 181 GLN A CA 1
ATOM 1523 C C . GLN A 1 181 ? 13.691 -23.513 -26.739 1.00 78.75 181 GLN A C 1
ATOM 1525 O O . GLN A 1 181 ? 12.736 -23.725 -27.479 1.00 78.75 181 GLN A O 1
ATOM 1530 N N . GLU A 1 182 ? 14.184 -22.290 -26.537 1.00 73.88 182 GLU A N 1
ATOM 1531 C CA . GLU A 1 182 ? 13.627 -21.076 -27.145 1.00 73.88 182 GLU A CA 1
ATOM 1532 C C . GLU A 1 182 ? 13.694 -21.136 -28.680 1.00 73.88 182 GLU A C 1
ATOM 1534 O O . GLU A 1 182 ? 12.711 -20.839 -29.356 1.00 73.88 182 GLU A O 1
ATOM 1539 N N . LYS A 1 183 ? 14.814 -21.604 -29.251 1.00 76.62 183 LYS A N 1
ATOM 1540 C CA . LYS A 1 183 ? 14.940 -21.820 -30.703 1.00 76.62 183 LYS A CA 1
ATOM 1541 C C . LYS A 1 183 ? 13.909 -22.816 -31.235 1.00 76.62 183 LYS A C 1
ATOM 1543 O O . LYS A 1 183 ? 13.306 -22.560 -32.273 1.00 76.62 183 LYS A O 1
ATOM 1548 N N . HIS A 1 184 ? 13.693 -23.924 -30.526 1.00 74.44 184 HIS A N 1
ATOM 1549 C CA . HIS A 1 184 ? 12.698 -24.924 -30.912 1.00 74.44 184 HIS A CA 1
ATOM 1550 C C . HIS A 1 184 ? 11.264 -24.372 -30.819 1.00 74.44 184 HIS A C 1
ATOM 1552 O O . HIS A 1 184 ? 10.422 -24.686 -31.659 1.00 74.44 184 HIS A O 1
ATOM 1558 N N . GLU A 1 185 ? 10.967 -23.532 -29.824 1.00 74.94 185 GLU A N 1
ATOM 1559 C CA . GLU A 1 185 ? 9.663 -22.871 -29.701 1.00 74.94 185 GLU A CA 1
ATOM 1560 C C . GLU A 1 185 ? 9.412 -21.869 -30.833 1.00 74.94 185 GLU A C 1
ATOM 1562 O O . GLU A 1 185 ? 8.333 -21.899 -31.426 1.00 74.94 185 GLU A O 1
ATOM 1567 N N . ILE A 1 186 ? 10.398 -21.030 -31.171 1.00 73.75 186 ILE A N 1
ATOM 1568 C CA . ILE A 1 186 ? 10.304 -20.067 -32.281 1.00 73.75 186 ILE A CA 1
ATOM 1569 C C . ILE A 1 186 ? 10.086 -20.801 -33.608 1.00 73.75 186 ILE A C 1
ATOM 1571 O O . ILE A 1 186 ? 9.182 -20.439 -34.355 1.00 73.75 186 ILE A O 1
ATOM 1575 N N . GLN A 1 187 ? 10.839 -21.876 -33.864 1.00 70.94 187 GLN A N 1
ATOM 1576 C CA . GLN A 1 187 ? 10.676 -22.689 -35.071 1.00 70.94 187 GLN A CA 1
ATOM 1577 C C . GLN A 1 187 ? 9.267 -23.297 -35.161 1.00 70.94 187 GLN A C 1
ATOM 1579 O O . GLN A 1 187 ? 8.610 -23.194 -36.190 1.00 70.94 187 GLN A O 1
ATOM 1584 N N . SER A 1 188 ? 8.746 -23.828 -34.050 1.00 68.25 188 SER A N 1
ATOM 1585 C CA . SER A 1 188 ? 7.387 -24.386 -34.007 1.00 68.25 188 SER A CA 1
ATOM 1586 C C . SER A 1 188 ? 6.265 -23.346 -34.145 1.00 68.25 188 SER A C 1
ATOM 1588 O O . SER A 1 188 ? 5.139 -23.709 -34.480 1.00 68.25 188 SER A O 1
ATOM 1590 N N . LYS A 1 189 ? 6.533 -22.069 -33.830 1.00 67.50 189 LYS A N 1
ATOM 1591 C CA . LYS A 1 189 ? 5.586 -20.964 -34.032 1.00 67.50 189 LYS A CA 1
ATOM 1592 C C . LYS A 1 189 ? 5.608 -20.473 -35.474 1.00 67.50 189 LYS A C 1
ATOM 1594 O O . LYS A 1 189 ? 4.532 -20.334 -36.039 1.00 67.50 189 LYS A O 1
ATOM 1599 N N . GLY A 1 190 ? 6.791 -20.322 -36.072 1.00 63.97 190 GLY A N 1
ATOM 1600 C CA . GLY A 1 190 ? 6.928 -19.983 -37.492 1.00 63.97 190 GLY A CA 1
ATOM 1601 C C . GLY A 1 190 ? 6.235 -21.006 -38.395 1.00 63.97 190 GLY A C 1
ATOM 1602 O O . GLY A 1 190 ? 5.433 -20.632 -39.239 1.00 63.97 190 GLY A O 1
ATOM 1603 N N . GLU A 1 191 ? 6.411 -22.304 -38.121 1.00 63.31 191 GLU A N 1
ATOM 1604 C CA . GLU A 1 191 ? 5.711 -23.373 -38.854 1.00 63.31 191 GLU A CA 1
ATOM 1605 C C . GLU A 1 191 ? 4.179 -23.313 -38.694 1.00 63.31 191 GLU A C 1
ATOM 1607 O O . GLU A 1 191 ? 3.443 -23.728 -39.584 1.00 63.31 191 GLU A O 1
ATOM 1612 N N . LYS A 1 192 ? 3.664 -22.806 -37.566 1.00 57.47 192 LYS A N 1
ATOM 1613 C CA . LYS A 1 192 ? 2.215 -22.642 -37.357 1.00 57.47 192 LYS A CA 1
ATOM 1614 C C . LYS A 1 192 ? 1.670 -21.407 -38.064 1.00 57.47 192 LYS A C 1
ATOM 1616 O O . LYS A 1 192 ? 0.597 -21.507 -38.647 1.00 57.47 192 LYS A O 1
ATOM 1621 N N . GLU A 1 193 ? 2.398 -20.294 -38.028 1.00 55.72 193 GLU A N 1
ATOM 1622 C CA . GLU A 1 193 ? 2.032 -19.057 -38.726 1.00 55.72 193 GLU A CA 1
ATOM 1623 C C . GLU A 1 193 ? 2.079 -19.245 -40.252 1.00 55.72 193 GLU A C 1
ATOM 1625 O O . GLU A 1 193 ? 1.164 -18.800 -40.938 1.00 55.72 193 GLU A O 1
ATOM 1630 N N . GLU A 1 194 ? 3.042 -20.005 -40.790 1.00 57.78 194 GLU A N 1
ATOM 1631 C CA . GLU A 1 194 ? 3.064 -20.393 -42.212 1.00 57.78 194 GLU A CA 1
ATOM 1632 C C . GLU A 1 194 ? 1.877 -21.295 -42.593 1.00 57.78 194 GLU A C 1
ATOM 1634 O O . GLU A 1 194 ? 1.263 -21.117 -43.647 1.00 57.78 194 GLU A O 1
ATOM 1639 N N . VAL A 1 195 ? 1.498 -22.245 -41.728 1.00 57.59 195 VAL A N 1
ATOM 1640 C CA . VAL A 1 195 ? 0.320 -23.111 -41.940 1.00 57.59 195 VAL A CA 1
ATOM 1641 C C . VAL A 1 195 ? -0.999 -22.328 -41.829 1.00 57.59 195 VAL A C 1
ATOM 1643 O O . VAL A 1 195 ? -1.997 -22.698 -42.444 1.00 57.59 195 VAL A O 1
ATOM 1646 N N . GLU A 1 196 ? -1.032 -21.245 -41.055 1.00 51.03 196 GLU A N 1
ATOM 1647 C CA . GLU A 1 196 ? -2.208 -20.382 -40.898 1.00 51.03 196 GLU A CA 1
ATOM 1648 C C . GLU A 1 196 ? -2.326 -19.366 -42.049 1.00 51.03 196 GLU A C 1
ATOM 1650 O O . GLU A 1 196 ? -3.413 -19.187 -42.597 1.00 51.03 196 GLU A O 1
ATOM 1655 N N . ALA A 1 197 ? -1.208 -18.805 -42.520 1.00 52.91 197 ALA A N 1
ATOM 1656 C CA . ALA A 1 197 ? -1.154 -17.950 -43.708 1.00 52.91 197 ALA A CA 1
ATOM 1657 C C . ALA A 1 197 ? -1.486 -18.711 -45.007 1.00 52.91 197 ALA A C 1
ATOM 1659 O O . ALA A 1 197 ? -2.160 -18.179 -45.893 1.00 52.91 197 ALA A O 1
ATOM 1660 N N . THR A 1 198 ? -1.077 -19.980 -45.114 1.00 54.34 198 THR A N 1
ATOM 1661 C CA . THR A 1 198 ? -1.456 -20.852 -46.244 1.00 54.34 198 THR A CA 1
ATOM 1662 C C . THR A 1 198 ? -2.937 -21.240 -46.218 1.00 54.34 198 THR A C 1
ATOM 1664 O O . THR A 1 198 ? -3.562 -21.317 -47.268 1.00 54.34 198 THR A O 1
ATOM 1667 N N . LYS A 1 199 ? -3.552 -21.387 -45.037 1.00 53.66 199 LYS A N 1
ATOM 1668 C CA . LYS A 1 199 ? -5.008 -21.595 -44.926 1.00 53.66 199 LYS A CA 1
ATOM 1669 C C . LYS A 1 199 ? -5.825 -20.358 -45.294 1.00 53.66 199 LYS A C 1
ATOM 1671 O O . LYS A 1 199 ? -6.834 -20.492 -45.975 1.00 53.66 199 LYS A O 1
ATOM 1676 N N . LEU A 1 200 ? -5.381 -19.168 -44.888 1.00 47.66 200 LEU A N 1
ATOM 1677 C CA . LEU A 1 200 ? -6.053 -17.907 -45.232 1.00 47.66 200 LEU A CA 1
ATOM 1678 C C . LEU A 1 200 ? -5.983 -17.609 -46.742 1.00 47.66 200 LEU A C 1
ATOM 1680 O O . LEU A 1 200 ? -6.940 -17.100 -47.316 1.00 47.66 200 LEU A O 1
ATOM 1684 N N . THR A 1 201 ? -4.896 -18.001 -47.412 1.00 43.81 201 THR A N 1
ATOM 1685 C CA . THR A 1 201 ? -4.761 -17.879 -48.878 1.00 43.81 201 THR A CA 1
ATOM 1686 C C . THR A 1 201 ? -5.532 -18.960 -49.657 1.00 43.81 201 THR A C 1
ATOM 1688 O O . THR A 1 201 ? -5.985 -18.711 -50.778 1.00 43.81 201 THR A O 1
ATOM 1691 N N . GLU A 1 202 ? -5.757 -20.141 -49.072 1.00 47.41 202 GLU A N 1
ATOM 1692 C CA . GLU A 1 202 ? -6.649 -21.171 -49.633 1.00 47.41 202 GLU A CA 1
ATOM 1693 C C . GLU A 1 202 ? -8.144 -20.811 -49.487 1.00 47.41 202 GLU A C 1
ATOM 1695 O O . GLU A 1 202 ? -8.934 -21.144 -50.373 1.00 47.41 202 GLU A O 1
ATOM 1700 N N . GLU A 1 203 ? -8.542 -20.077 -48.441 1.00 44.00 203 GLU A N 1
ATOM 1701 C CA . GLU A 1 203 ? -9.922 -19.585 -48.277 1.00 44.00 203 GLU A CA 1
ATOM 1702 C C . GLU A 1 203 ? -10.265 -18.429 -49.241 1.00 44.00 203 GLU A C 1
ATOM 1704 O O . GLU A 1 203 ? -11.376 -18.393 -49.768 1.00 44.00 203 GLU A O 1
ATOM 1709 N N . GLU A 1 204 ? -9.313 -17.554 -49.593 1.00 41.22 204 GLU A N 1
ATOM 1710 C CA . GLU A 1 204 ? -9.535 -16.480 -50.585 1.00 41.22 204 GLU A CA 1
ATOM 1711 C C . GLU A 1 204 ? -9.580 -16.970 -52.049 1.00 41.22 204 GLU A C 1
ATOM 1713 O O . GLU A 1 204 ? -10.053 -16.259 -52.938 1.00 41.22 204 GLU A O 1
ATOM 1718 N N . THR A 1 205 ? -9.142 -18.203 -52.332 1.00 36.19 205 THR A N 1
ATOM 1719 C CA . THR A 1 205 ? -9.160 -18.792 -53.689 1.00 36.19 205 THR A CA 1
ATOM 1720 C C . THR A 1 205 ? -10.286 -19.814 -53.908 1.00 36.19 205 THR A C 1
ATOM 1722 O O . THR A 1 205 ? -10.435 -20.362 -55.007 1.00 36.19 205 THR A O 1
ATOM 1725 N N . GLY A 1 206 ? -11.127 -20.033 -52.892 1.00 34.75 206 GLY A N 1
ATOM 1726 C CA . GLY A 1 206 ? -12.128 -21.097 -52.819 1.00 34.75 206 GLY A CA 1
ATOM 1727 C C . GLY A 1 206 ? -13.579 -20.715 -53.131 1.00 34.75 206 GLY A C 1
ATOM 1728 O O . GLY A 1 206 ? -14.468 -21.437 -52.703 1.00 34.75 206 GLY A O 1
ATOM 1729 N N . GLU A 1 207 ? -13.868 -19.640 -53.872 1.00 33.66 207 GLU A N 1
ATOM 1730 C CA . GLU A 1 207 ? -15.256 -19.260 -54.215 1.00 33.66 207 GLU A CA 1
ATOM 1731 C C . GLU A 1 207 ? -15.511 -19.087 -55.724 1.00 33.66 207 GLU A C 1
ATOM 1733 O O . GLU A 1 207 ? -16.131 -18.133 -56.170 1.00 33.66 207 GLU A O 1
ATOM 1738 N N . VAL A 1 208 ? -15.105 -20.053 -56.560 1.00 34.25 208 VAL A N 1
ATOM 1739 C CA . VAL A 1 208 ? -15.739 -20.239 -57.885 1.00 34.25 208 VAL A CA 1
ATOM 1740 C C . VAL A 1 208 ? -15.749 -21.719 -58.281 1.00 34.25 208 VAL A C 1
ATOM 1742 O O . VAL A 1 208 ? -14.814 -22.197 -58.923 1.00 34.25 208 VAL A O 1
ATOM 1745 N N . LYS A 1 209 ? -16.833 -22.436 -57.943 1.00 27.27 209 LYS A N 1
ATOM 1746 C CA . LYS A 1 209 ? -17.540 -23.432 -58.791 1.00 27.27 209 LYS A CA 1
ATOM 1747 C C . LYS A 1 209 ? -18.422 -24.354 -57.946 1.00 27.27 209 LYS A C 1
ATOM 1749 O O . LYS A 1 209 ? -17.975 -25.381 -57.448 1.00 27.27 209 LYS A O 1
ATOM 1754 N N . ALA A 1 210 ? -19.718 -24.074 -57.948 1.00 26.45 210 ALA A N 1
ATOM 1755 C CA . ALA A 1 210 ? -20.730 -25.108 -57.791 1.00 26.45 210 ALA A CA 1
ATOM 1756 C C . ALA A 1 210 ? -21.861 -24.846 -58.789 1.00 26.45 210 ALA A C 1
ATOM 1758 O O . ALA A 1 210 ? -22.564 -23.852 -58.679 1.00 26.45 210 ALA A O 1
ATOM 1759 N N . THR A 1 211 ? -22.022 -25.725 -59.781 1.00 26.12 211 THR A N 1
ATOM 1760 C CA . THR A 1 211 ? -23.339 -26.105 -60.318 1.00 26.12 211 THR A CA 1
ATOM 1761 C C . THR A 1 211 ? -23.249 -27.449 -61.053 1.00 26.12 211 THR A C 1
ATOM 1763 O O . THR A 1 211 ? -22.603 -27.576 -62.087 1.00 26.12 211 THR A O 1
ATOM 1766 N N . ASN A 1 212 ? -23.971 -28.413 -60.475 1.00 26.44 212 ASN A N 1
ATOM 1767 C CA . ASN A 1 212 ? -24.729 -29.519 -61.070 1.00 26.44 212 ASN A CA 1
ATOM 1768 C C . ASN A 1 212 ? -24.008 -30.623 -61.867 1.00 26.44 212 ASN A C 1
ATOM 1770 O O . ASN A 1 212 ? -23.543 -30.402 -62.979 1.00 26.44 212 ASN A O 1
ATOM 1774 N N . LEU A 1 213 ? -24.112 -31.861 -61.359 1.00 29.45 213 LEU A N 1
ATOM 1775 C CA . LEU A 1 213 ? -24.867 -32.956 -61.996 1.00 29.45 213 LEU A CA 1
ATOM 1776 C C . LEU A 1 213 ? -25.092 -34.133 -61.021 1.00 29.45 213 LEU A C 1
ATOM 1778 O O . LEU A 1 213 ? -24.342 -34.344 -60.073 1.00 29.45 213 LEU A O 1
ATOM 1782 N N . THR A 1 214 ? -26.197 -34.822 -61.275 1.00 25.36 214 THR A N 1
ATOM 1783 C CA . THR A 1 214 ? -26.979 -35.780 -60.484 1.00 25.36 214 THR A CA 1
ATOM 1784 C C . THR A 1 214 ? -26.570 -37.255 -60.644 1.00 25.36 214 THR A C 1
ATOM 1786 O O . THR A 1 214 ? -25.960 -37.620 -61.643 1.00 25.36 214 THR A O 1
ATOM 1789 N N . GLU A 1 215 ? -27.078 -38.065 -59.700 1.00 28.97 215 GLU A N 1
ATOM 1790 C CA . GLU A 1 215 ? -27.558 -39.465 -59.822 1.00 28.97 215 GLU A CA 1
ATOM 1791 C C . GLU A 1 215 ? -26.616 -40.679 -59.622 1.00 28.97 215 GLU A C 1
ATOM 1793 O O . GLU A 1 215 ? -25.614 -40.836 -60.308 1.00 28.97 215 GLU A O 1
ATOM 1798 N N . GLU A 1 216 ? -27.107 -41.569 -58.729 1.00 27.80 216 GLU A N 1
ATOM 1799 C CA . GLU A 1 216 ? -26.997 -43.050 -58.691 1.00 27.80 216 GLU A CA 1
ATOM 1800 C C . GLU A 1 216 ? -25.598 -43.670 -58.426 1.00 27.80 216 GLU A C 1
ATOM 1802 O O . GLU A 1 216 ? -24.575 -43.177 -58.870 1.00 27.80 216 GLU A O 1
ATOM 1807 N N . GLU A 1 217 ? -25.387 -44.781 -57.712 1.00 29.33 217 GLU A N 1
ATOM 1808 C CA . GLU A 1 217 ? -26.217 -45.772 -57.026 1.00 29.33 217 GLU A CA 1
ATOM 1809 C C . GLU A 1 217 ? -25.274 -46.681 -56.185 1.00 29.33 217 GLU A C 1
ATOM 1811 O O . GLU A 1 217 ? -24.141 -46.950 -56.578 1.00 29.33 217 GLU A O 1
ATOM 1816 N N . THR A 1 218 ? -25.807 -47.263 -55.104 1.00 23.55 218 THR A N 1
ATOM 1817 C CA . THR A 1 218 ? -25.500 -48.611 -54.554 1.00 23.55 218 THR A CA 1
ATOM 1818 C C . THR A 1 218 ? -24.163 -48.957 -53.864 1.00 23.55 218 THR A C 1
ATOM 1820 O O . THR A 1 218 ? -23.106 -49.045 -54.478 1.00 23.55 218 THR A O 1
ATOM 1823 N N . GLY A 1 219 ? -24.310 -49.398 -52.604 1.00 25.08 219 GLY A N 1
ATOM 1824 C CA . GLY A 1 219 ? -23.848 -50.716 -52.133 1.00 25.08 219 GLY A CA 1
ATOM 1825 C C . GLY A 1 219 ? -22.550 -50.731 -51.310 1.00 25.08 219 GLY A C 1
ATOM 1826 O O . GLY A 1 219 ? -21.478 -50.566 -51.871 1.00 25.08 219 GLY A O 1
ATOM 1827 N N . GLU A 1 220 ? -22.612 -50.799 -49.969 1.00 28.41 220 GLU A N 1
ATOM 1828 C CA . GLU A 1 220 ? -22.516 -52.043 -49.154 1.00 28.41 220 GLU A CA 1
ATOM 1829 C C . GLU A 1 220 ? -21.110 -52.708 -49.259 1.00 28.41 220 GLU A C 1
ATOM 1831 O O . GLU A 1 220 ? -20.642 -52.997 -50.350 1.00 28.41 220 GLU A O 1
ATOM 1836 N N . VAL A 1 221 ? -20.319 -52.968 -48.206 1.00 29.45 221 VAL A N 1
ATOM 1837 C CA . VAL A 1 221 ? -20.566 -53.856 -47.052 1.00 29.45 221 VAL A CA 1
ATOM 1838 C C . VAL A 1 221 ? -19.372 -53.775 -46.060 1.00 29.45 221 VAL A C 1
ATOM 1840 O O . VAL A 1 221 ? -18.219 -53.760 -46.481 1.00 29.45 221 VAL A O 1
ATOM 1843 N N . GLU A 1 222 ? -19.714 -53.797 -44.763 1.00 28.00 222 GLU A N 1
ATOM 1844 C CA . GLU A 1 222 ? -19.025 -54.287 -43.537 1.00 28.00 222 GLU A CA 1
ATOM 1845 C C . GLU A 1 222 ? -17.610 -53.809 -43.149 1.00 28.00 222 GLU A C 1
ATOM 1847 O O . GLU A 1 222 ? -16.637 -53.963 -43.875 1.00 28.00 222 GLU A O 1
ATOM 1852 N N . ALA A 1 223 ? -17.401 -53.187 -41.981 1.00 27.22 223 ALA A N 1
ATOM 1853 C CA . ALA A 1 223 ? -17.756 -53.539 -40.591 1.00 27.22 223 ALA A CA 1
ATOM 1854 C C . ALA A 1 223 ? -16.829 -54.571 -39.931 1.00 27.22 223 ALA A C 1
ATOM 1856 O O . ALA A 1 223 ? -16.810 -55.732 -40.309 1.00 27.22 223 ALA A O 1
ATOM 1857 N N . THR A 1 224 ? -16.213 -54.149 -38.824 1.00 28.56 224 THR A N 1
ATOM 1858 C CA . THR A 1 224 ? -16.315 -54.797 -37.500 1.00 28.56 224 THR A CA 1
ATOM 1859 C C . THR A 1 224 ? -15.938 -53.736 -36.446 1.00 28.56 224 THR A C 1
ATOM 1861 O O . THR A 1 224 ? -14.846 -53.190 -36.548 1.00 28.56 224 THR A O 1
ATOM 1864 N N . LYS A 1 225 ? -16.846 -53.229 -35.585 1.00 32.03 225 LYS A N 1
ATOM 1865 C CA . LYS A 1 225 ? -17.537 -53.863 -34.425 1.00 32.03 225 LYS A CA 1
ATOM 1866 C C . LYS A 1 225 ? -16.582 -54.037 -33.224 1.00 32.03 225 LYS A C 1
ATOM 1868 O O . LYS A 1 225 ? -15.503 -54.569 -33.434 1.00 32.03 225 LYS A O 1
ATOM 1873 N N . LEU A 1 226 ? -16.869 -53.691 -31.960 1.00 29.94 226 LEU A N 1
ATOM 1874 C CA . LEU A 1 226 ? -18.093 -53.413 -31.165 1.00 29.94 226 LEU A CA 1
ATOM 1875 C C . LEU A 1 226 ? -17.593 -52.896 -29.767 1.00 29.94 226 LEU A C 1
ATOM 1877 O O . LEU A 1 226 ? -16.563 -53.404 -29.323 1.00 29.94 226 LEU A O 1
ATOM 1881 N N . THR A 1 227 ? -18.049 -51.764 -29.197 1.00 33.34 227 THR A N 1
ATOM 1882 C CA . THR A 1 227 ? -19.235 -51.463 -28.319 1.00 33.34 227 THR A CA 1
ATOM 1883 C C . THR A 1 227 ? -18.983 -51.548 -26.799 1.00 33.34 227 THR A C 1
ATOM 1885 O O . THR A 1 227 ? -18.279 -52.456 -26.369 1.00 33.34 227 THR A O 1
ATOM 1888 N N . GLU A 1 228 ? -19.307 -50.495 -26.018 1.00 31.78 228 GLU A N 1
ATOM 1889 C CA . GLU A 1 228 ? -20.570 -50.153 -25.268 1.00 31.78 228 GLU A CA 1
ATOM 1890 C C . GLU A 1 228 ? -20.695 -50.963 -23.959 1.00 31.78 228 GLU A C 1
ATOM 1892 O O . GLU A 1 228 ? -20.171 -52.067 -23.887 1.00 31.78 228 GLU A O 1
ATOM 1897 N N . GLU A 1 229 ? -21.239 -50.487 -22.836 1.00 29.70 229 GLU A N 1
ATOM 1898 C CA . GLU A 1 229 ? -22.451 -49.692 -22.523 1.00 29.70 229 GLU A CA 1
ATOM 1899 C C . GLU A 1 229 ? -22.135 -48.741 -21.324 1.00 29.70 229 GLU A C 1
ATOM 1901 O O . GLU A 1 229 ? -21.075 -48.884 -20.717 1.00 29.70 229 GLU A O 1
ATOM 1906 N N . GLU A 1 230 ? -22.884 -47.711 -20.904 1.00 30.56 230 GLU A N 1
ATOM 1907 C CA . GLU A 1 230 ? -24.334 -47.438 -20.767 1.00 30.56 230 GLU A CA 1
ATOM 1908 C C . GLU A 1 230 ? -24.490 -45.884 -20.756 1.00 30.56 230 GLU A C 1
ATOM 1910 O O . GLU A 1 230 ? -23.742 -45.212 -20.051 1.00 30.56 230 GLU A O 1
ATOM 1915 N N . THR A 1 231 ? -25.194 -45.169 -21.644 1.00 25.31 231 THR A N 1
ATOM 1916 C CA . THR A 1 231 ? -26.647 -44.899 -21.812 1.00 25.31 231 THR A CA 1
ATOM 1917 C C . THR A 1 231 ? -27.511 -44.688 -20.559 1.00 25.31 231 THR A C 1
ATOM 1919 O O . THR A 1 231 ? -27.815 -45.657 -19.870 1.00 25.31 231 THR A O 1
ATOM 1922 N N . ALA A 1 232 ? -27.993 -43.441 -20.401 1.00 25.22 232 ALA A N 1
ATOM 1923 C CA . ALA A 1 232 ? -29.284 -42.930 -19.873 1.00 25.22 232 ALA A CA 1
ATOM 1924 C C . ALA A 1 232 ? -28.979 -41.589 -19.158 1.00 25.22 232 ALA A C 1
ATOM 1926 O O . ALA A 1 232 ? -28.083 -41.543 -18.332 1.00 25.22 232 ALA A O 1
ATOM 1927 N N . GLU A 1 233 ? -29.567 -40.428 -19.439 1.00 27.33 233 GLU A N 1
ATOM 1928 C CA . GLU A 1 233 ? -30.965 -40.111 -19.703 1.00 27.33 233 GLU A CA 1
ATOM 1929 C C . GLU A 1 233 ? -31.038 -38.834 -20.563 1.00 27.33 233 GLU A C 1
ATOM 1931 O O . GLU A 1 233 ? -30.552 -37.772 -20.178 1.00 27.33 233 GLU A O 1
ATOM 1936 N N . VAL A 1 234 ? -31.676 -38.938 -21.725 1.00 30.14 234 VAL A N 1
ATOM 1937 C CA . VAL A 1 234 ? -32.291 -37.816 -22.441 1.00 30.14 234 VAL A CA 1
ATOM 1938 C C . VAL A 1 234 ? -33.732 -38.250 -22.707 1.00 30.14 234 VAL A C 1
ATOM 1940 O O . VAL A 1 234 ? -33.982 -39.425 -22.960 1.00 30.14 234 VAL A O 1
ATOM 1943 N N . GLU A 1 235 ? -34.640 -37.280 -22.639 1.00 28.20 235 GLU A N 1
ATOM 1944 C CA . GLU A 1 235 ? -36.094 -37.353 -22.845 1.00 28.20 235 GLU A CA 1
ATOM 1945 C C . GLU A 1 235 ? -36.971 -37.698 -21.634 1.00 28.20 235 GLU A C 1
ATOM 1947 O O . GLU A 1 235 ? -37.510 -38.793 -21.500 1.00 28.20 235 GLU A O 1
ATOM 1952 N N . ALA A 1 236 ? -37.295 -36.655 -20.864 1.00 25.39 236 ALA A N 1
ATOM 1953 C CA . ALA A 1 236 ? -38.697 -36.349 -20.585 1.00 25.39 236 ALA A CA 1
ATOM 1954 C C . ALA A 1 236 ? -38.907 -34.846 -20.302 1.00 25.39 236 ALA A C 1
ATOM 1956 O O . ALA A 1 236 ? -38.539 -34.359 -19.243 1.00 25.39 236 ALA A O 1
ATOM 1957 N N . ILE A 1 237 ? -39.550 -34.165 -21.264 1.00 26.52 237 ILE A N 1
ATOM 1958 C CA . ILE A 1 237 ? -40.714 -33.265 -21.077 1.00 26.52 237 ILE A CA 1
ATOM 1959 C C . ILE A 1 237 ? -40.466 -32.047 -20.154 1.00 26.52 237 ILE A C 1
ATOM 1961 O O . ILE A 1 237 ? -40.430 -32.163 -18.940 1.00 26.52 237 ILE A O 1
ATOM 1965 N N . LYS A 1 238 ? -40.249 -30.860 -20.740 1.00 25.03 238 LYS A N 1
ATOM 1966 C CA . LYS A 1 238 ? -41.277 -29.819 -20.997 1.00 25.03 238 LYS A CA 1
ATOM 1967 C C . LYS A 1 238 ? -41.836 -29.144 -19.729 1.00 25.03 238 LYS A C 1
ATOM 1969 O O . LYS A 1 238 ? -42.500 -29.794 -18.933 1.00 25.03 238 LYS A O 1
ATOM 1974 N N . LEU A 1 239 ? -41.734 -27.809 -19.769 1.00 28.80 239 LEU A N 1
ATOM 1975 C CA . LEU A 1 239 ? -42.524 -26.768 -19.089 1.00 28.80 239 LEU A CA 1
ATOM 1976 C C . LEU A 1 239 ? -42.024 -26.300 -17.721 1.00 28.80 239 LEU A C 1
ATOM 1978 O O . LEU A 1 239 ? -42.155 -27.030 -16.747 1.00 28.80 239 LEU A O 1
ATOM 1982 N N . THR A 1 240 ? -41.511 -25.062 -17.732 1.00 26.12 240 THR A N 1
ATOM 1983 C CA . THR A 1 240 ? -41.786 -23.873 -16.882 1.00 26.12 240 THR A CA 1
ATOM 1984 C C . THR A 1 240 ? -40.503 -23.035 -16.947 1.00 26.12 240 THR A C 1
ATOM 1986 O O . THR A 1 240 ? -39.465 -23.524 -16.514 1.00 26.12 240 THR A O 1
ATOM 1989 N N . GLU A 1 241 ? -40.412 -21.931 -17.687 1.00 28.38 241 GLU A N 1
ATOM 1990 C CA . GLU A 1 241 ? -41.011 -20.590 -17.492 1.00 28.38 241 GLU A CA 1
ATOM 1991 C C . GLU A 1 241 ? -40.556 -19.779 -18.749 1.00 28.38 241 GLU A C 1
ATOM 1993 O O . GLU A 1 241 ? -39.394 -19.916 -19.133 1.00 28.38 241 GLU A O 1
ATOM 1998 N N . GLU A 1 242 ? -41.385 -19.151 -19.606 1.00 26.94 242 GLU A N 1
ATOM 1999 C CA . GLU A 1 242 ? -42.191 -17.921 -19.381 1.00 26.94 242 GLU A CA 1
ATOM 2000 C C . GLU A 1 242 ? -41.380 -16.930 -18.534 1.00 26.94 242 GLU A C 1
ATOM 2002 O O . GLU A 1 242 ? -41.249 -17.133 -17.341 1.00 26.94 242 GLU A O 1
ATOM 2007 N N . GLU A 1 243 ? -40.647 -15.948 -19.053 1.00 31.28 243 GLU A N 1
ATOM 2008 C CA . GLU A 1 243 ? -40.979 -14.739 -19.828 1.00 31.28 243 GLU A CA 1
ATOM 2009 C C . GLU A 1 243 ? -39.580 -14.173 -20.210 1.00 31.28 243 GLU A C 1
ATOM 2011 O O . GLU A 1 243 ? -38.670 -14.232 -19.384 1.00 31.28 243 GLU A O 1
ATOM 2016 N N . THR A 1 244 ? -39.210 -13.770 -21.426 1.00 28.72 244 THR A N 1
ATOM 2017 C CA . THR A 1 244 ? -39.602 -12.571 -22.186 1.00 28.72 244 THR A CA 1
ATOM 2018 C C . THR A 1 244 ? -38.925 -12.718 -23.570 1.00 28.72 244 THR A C 1
ATOM 2020 O O . THR A 1 244 ? -37.703 -12.764 -23.681 1.00 28.72 244 THR A O 1
ATOM 2023 N N . GLU A 1 245 ? -39.618 -13.061 -24.654 1.00 30.33 245 GLU A N 1
ATOM 2024 C CA . GLU A 1 245 ? -40.441 -12.181 -25.496 1.00 30.33 245 GLU A CA 1
ATOM 2025 C C . GLU A 1 245 ? -40.669 -10.773 -24.944 1.00 30.33 245 GLU A C 1
ATOM 2027 O O . GLU A 1 245 ? -41.604 -10.529 -24.200 1.00 30.33 245 GLU A O 1
ATOM 2032 N N . GLU A 1 246 ? -39.780 -9.858 -25.322 1.00 36.19 246 GLU A N 1
ATOM 2033 C CA . GLU A 1 246 ? -40.080 -8.492 -25.768 1.00 36.19 246 GLU A CA 1
ATOM 2034 C C . GLU A 1 246 ? -38.744 -7.903 -26.248 1.00 36.19 246 GLU A C 1
ATOM 2036 O O . GLU A 1 246 ? -37.799 -7.853 -25.469 1.00 36.19 246 GLU A O 1
ATOM 2041 N N . VAL A 1 247 ? -38.653 -7.567 -27.545 1.00 37.84 247 VAL A N 1
ATOM 2042 C CA . VAL A 1 247 ? -37.633 -6.754 -28.274 1.00 37.84 247 VAL A CA 1
ATOM 2043 C C . VAL A 1 247 ? -37.383 -7.284 -29.703 1.00 37.84 247 VAL A C 1
ATOM 2045 O O . VAL A 1 247 ? -36.869 -6.553 -30.544 1.00 37.84 247 VAL A O 1
ATOM 2048 N N . GLU A 1 248 ? -37.858 -8.479 -30.067 1.00 34.66 248 GLU A N 1
ATOM 2049 C CA . GLU A 1 248 ? -37.695 -9.024 -31.433 1.00 34.66 248 GLU A CA 1
ATOM 2050 C C . GLU A 1 248 ? -38.997 -9.060 -32.258 1.00 34.66 248 GLU A C 1
ATOM 2052 O O . GLU A 1 248 ? -39.213 -9.928 -33.097 1.00 34.66 248 GLU A O 1
ATOM 2057 N N . ALA A 1 249 ? -39.872 -8.075 -32.035 1.00 35.06 249 ALA A N 1
ATOM 2058 C CA . ALA A 1 249 ? -41.121 -7.892 -32.774 1.00 35.06 249 ALA A CA 1
ATOM 2059 C C . ALA A 1 249 ? -41.291 -6.445 -33.275 1.00 35.06 249 ALA A C 1
ATOM 2061 O O . ALA A 1 249 ? -42.339 -5.847 -33.087 1.00 35.06 249 ALA A O 1
ATOM 2062 N N . THR A 1 250 ? -40.264 -5.866 -33.908 1.00 38.69 250 THR A N 1
ATOM 2063 C CA . THR A 1 250 ? -40.372 -4.578 -34.641 1.00 38.69 250 THR A CA 1
ATOM 2064 C C . THR A 1 250 ? -39.433 -4.479 -35.856 1.00 38.69 250 THR A C 1
ATOM 2066 O O . THR A 1 250 ? -39.047 -3.390 -36.268 1.00 38.69 250 THR A O 1
ATOM 2069 N N . LYS A 1 251 ? -39.061 -5.610 -36.475 1.00 40.22 251 LYS A N 1
ATOM 2070 C CA . LYS A 1 251 ? -38.265 -5.633 -37.726 1.00 40.22 251 LYS A CA 1
ATOM 2071 C C . LYS A 1 251 ? -38.879 -6.443 -38.874 1.00 40.22 251 LYS A C 1
ATOM 2073 O O . LYS A 1 251 ? -38.199 -6.737 -39.846 1.00 40.22 251 LYS A O 1
ATOM 2078 N N . LEU A 1 252 ? -40.169 -6.771 -38.791 1.00 37.19 252 LEU A N 1
ATOM 2079 C CA . LEU A 1 252 ? -40.888 -7.533 -39.824 1.00 37.19 252 LEU A CA 1
ATOM 2080 C C . LEU A 1 252 ? -42.140 -6.806 -40.345 1.00 37.19 252 LEU A C 1
ATOM 2082 O O . LEU A 1 252 ? -43.125 -7.441 -40.704 1.00 37.19 252 LEU A O 1
ATOM 2086 N N . THR A 1 253 ? -42.114 -5.472 -40.396 1.00 35.38 253 THR A N 1
ATOM 2087 C CA . THR A 1 253 ? -43.230 -4.653 -40.913 1.00 35.38 253 THR A CA 1
ATOM 2088 C C . THR A 1 253 ? -42.783 -3.546 -41.871 1.00 35.38 253 THR A C 1
ATOM 2090 O O . THR A 1 253 ? -43.410 -2.495 -41.921 1.00 35.38 253 THR A O 1
ATOM 2093 N N . GLU A 1 254 ? -41.722 -3.774 -42.651 1.00 39.41 254 GLU A N 1
ATOM 2094 C CA . GLU A 1 254 ? -41.340 -2.889 -43.773 1.00 39.41 254 GLU A CA 1
ATOM 2095 C C . GLU A 1 254 ? -41.049 -3.636 -45.091 1.00 39.41 254 GLU A C 1
ATOM 2097 O O . GLU A 1 254 ? -40.747 -3.010 -46.101 1.00 39.41 254 GLU A O 1
ATOM 2102 N N . GLU A 1 255 ? -41.226 -4.963 -45.143 1.00 40.16 255 GLU A N 1
ATOM 2103 C CA . GLU A 1 255 ? -41.036 -5.746 -46.381 1.00 40.16 255 GLU A CA 1
ATOM 2104 C C . GLU A 1 255 ? -42.345 -6.080 -47.130 1.00 40.16 255 GLU A C 1
ATOM 2106 O O . GLU A 1 255 ? -42.302 -6.645 -48.221 1.00 40.16 255 GLU A O 1
ATOM 2111 N N . GLU A 1 256 ? -43.516 -5.670 -46.624 1.00 39.06 256 GLU A N 1
ATOM 2112 C CA . GLU A 1 256 ? -44.819 -5.939 -47.269 1.00 39.06 256 GLU A CA 1
ATOM 2113 C C . GLU A 1 256 ? -45.438 -4.744 -48.026 1.00 39.06 256 GLU A C 1
ATOM 2115 O O . GLU A 1 256 ? -46.493 -4.893 -48.639 1.00 39.06 256 GLU A O 1
ATOM 2120 N N . THR A 1 257 ? -44.785 -3.578 -48.088 1.00 35.62 257 THR A N 1
ATOM 2121 C CA . THR A 1 257 ? -45.291 -2.406 -48.844 1.00 35.62 257 THR A CA 1
ATOM 2122 C C . THR A 1 257 ? -44.587 -2.157 -50.183 1.00 35.62 257 THR A C 1
ATOM 2124 O O . THR A 1 257 ? -45.034 -1.316 -50.959 1.00 35.62 257 THR A O 1
ATOM 2127 N N . ALA A 1 258 ? -43.556 -2.934 -50.533 1.00 38.50 258 ALA A N 1
ATOM 2128 C CA . ALA A 1 258 ? -42.810 -2.782 -51.792 1.00 38.50 258 ALA A CA 1
ATOM 2129 C C . ALA A 1 258 ? -43.312 -3.670 -52.956 1.00 38.50 258 ALA A C 1
ATOM 2131 O O . ALA A 1 258 ? -42.732 -3.658 -54.043 1.00 38.50 258 ALA A O 1
ATOM 2132 N N . ILE A 1 259 ? -44.390 -4.439 -52.757 1.00 39.97 259 ILE A N 1
ATOM 2133 C CA . ILE A 1 259 ? -44.920 -5.396 -53.752 1.00 39.97 259 ILE A CA 1
ATOM 2134 C C . ILE A 1 259 ? -46.223 -4.891 -54.412 1.00 39.97 259 ILE A C 1
ATOM 2136 O O . ILE A 1 259 ? -46.676 -5.436 -55.414 1.00 39.97 259 ILE A O 1
ATOM 2140 N N . THR A 1 260 ? -46.780 -3.766 -53.960 1.00 32.84 260 THR A N 1
ATOM 2141 C CA . THR A 1 260 ? -48.081 -3.234 -54.415 1.00 32.84 260 THR A CA 1
ATOM 2142 C C . THR A 1 260 ? -48.011 -1.962 -55.269 1.00 32.84 260 THR A C 1
ATOM 2144 O O . THR A 1 260 ? -48.957 -1.186 -55.271 1.00 32.84 260 THR A O 1
ATOM 2147 N N . GLU A 1 261 ? -46.944 -1.754 -56.049 1.00 34.31 261 GLU A N 1
ATOM 2148 C CA . GLU A 1 261 ? -46.911 -0.691 -57.082 1.00 34.31 261 GLU A CA 1
ATOM 2149 C C . GLU A 1 261 ? -46.365 -1.129 -58.457 1.00 34.31 261 GLU A C 1
ATOM 2151 O O . GLU A 1 261 ? -46.186 -0.303 -59.349 1.00 34.31 261 GLU A O 1
ATOM 2156 N N . LYS A 1 262 ? -46.159 -2.432 -58.702 1.00 35.38 262 LYS A N 1
ATOM 2157 C CA . LYS A 1 262 ? -45.728 -2.928 -60.031 1.00 35.38 262 LYS A CA 1
ATOM 2158 C C . LYS A 1 262 ? -46.728 -3.811 -60.781 1.00 35.38 262 LYS A C 1
ATOM 2160 O O . LYS A 1 262 ? -46.446 -4.189 -61.911 1.00 35.38 262 LYS A O 1
ATOM 2165 N N . GLU A 1 263 ? -47.917 -4.056 -60.233 1.00 31.50 263 GLU A N 1
ATOM 2166 C CA . GLU A 1 263 ? -48.969 -4.857 -60.891 1.00 31.50 263 GLU A CA 1
ATOM 2167 C C . GLU A 1 263 ? -50.195 -4.040 -61.341 1.00 31.50 263 GLU A C 1
ATOM 2169 O O . GLU A 1 263 ? -51.291 -4.571 -61.496 1.00 31.50 263 GLU A O 1
ATOM 2174 N N . ALA A 1 264 ? -50.028 -2.741 -61.597 1.00 33.28 264 ALA A N 1
ATOM 2175 C CA . ALA A 1 264 ? -51.105 -1.903 -62.123 1.00 33.28 264 ALA A CA 1
ATOM 2176 C C . ALA A 1 264 ? -50.637 -0.990 -63.264 1.00 33.28 264 ALA A C 1
ATOM 2178 O O . ALA A 1 264 ? -50.675 0.224 -63.124 1.00 33.28 264 ALA A O 1
ATOM 2179 N N . MET A 1 265 ? -50.189 -1.572 -64.383 1.00 29.78 265 MET A N 1
ATOM 2180 C CA . MET A 1 265 ? -50.597 -1.162 -65.740 1.00 29.78 265 MET A CA 1
ATOM 2181 C C . MET A 1 265 ? -49.875 -2.026 -66.793 1.00 29.78 265 MET A C 1
ATOM 2183 O O . MET A 1 265 ? -48.871 -1.632 -67.378 1.00 29.78 265 MET A O 1
ATOM 2187 N N . GLU A 1 266 ? -50.416 -3.203 -67.089 1.00 30.06 266 GLU A N 1
ATOM 2188 C CA . GLU A 1 266 ? -50.341 -3.748 -68.445 1.00 30.06 266 GLU A CA 1
ATOM 2189 C C . GLU A 1 266 ? -51.777 -3.844 -68.952 1.00 30.06 266 GLU A C 1
ATOM 2191 O O . GLU A 1 266 ? -52.547 -4.652 -68.447 1.00 30.06 266 GLU A O 1
ATOM 2196 N N . GLU A 1 267 ? -52.146 -2.984 -69.904 1.00 31.34 267 GLU A N 1
ATOM 2197 C CA . GLU A 1 267 ? -52.832 -3.411 -71.128 1.00 31.34 267 GLU A CA 1
ATOM 2198 C C . GLU A 1 267 ? -53.008 -2.234 -72.119 1.00 31.34 267 GLU A C 1
ATOM 2200 O O . GLU A 1 267 ? -53.600 -1.203 -71.798 1.00 31.34 267 GLU A O 1
ATOM 2205 N N . ILE A 1 268 ? -52.490 -2.437 -73.341 1.00 30.14 268 ILE A N 1
ATOM 2206 C CA . ILE A 1 268 ? -53.099 -2.246 -74.683 1.00 30.14 268 ILE A CA 1
ATOM 2207 C C . ILE A 1 268 ? -52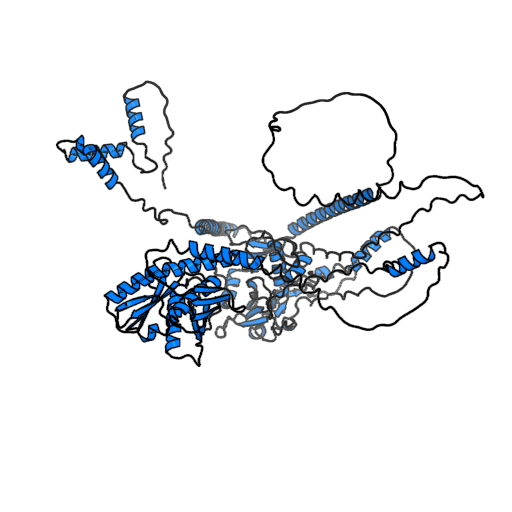.100 -1.672 -75.721 1.00 30.14 268 ILE A C 1
ATOM 2209 O O . ILE A 1 268 ? -51.845 -0.474 -75.796 1.00 30.14 268 ILE A O 1
ATOM 2213 N N . ASP A 1 269 ? -51.608 -2.612 -76.536 1.00 27.30 269 ASP A N 1
ATOM 2214 C CA . ASP A 1 269 ? -51.391 -2.672 -77.995 1.00 27.30 269 ASP A CA 1
ATOM 2215 C C . ASP A 1 269 ? -50.695 -1.599 -78.871 1.00 27.30 269 ASP A C 1
ATOM 2217 O O . ASP A 1 269 ? -51.088 -0.443 -78.991 1.00 27.30 269 ASP A O 1
ATOM 2221 N N . GLU A 1 270 ? -49.775 -2.174 -79.666 1.00 30.19 270 GLU A N 1
ATOM 2222 C CA . GLU A 1 270 ? -49.413 -1.956 -81.079 1.00 30.19 270 GLU A CA 1
ATOM 2223 C C . GLU A 1 270 ? -48.944 -0.569 -81.577 1.00 30.19 270 GLU A C 1
ATOM 2225 O O . GLU A 1 270 ? -49.718 0.354 -81.808 1.00 30.19 270 GLU A O 1
ATOM 2230 N N . THR A 1 271 ? -47.676 -0.482 -82.015 1.00 28.38 271 THR A N 1
ATOM 2231 C CA . THR A 1 271 ? -47.308 -0.495 -83.456 1.00 28.38 271 THR A CA 1
ATOM 2232 C C . THR A 1 271 ? -45.789 -0.369 -83.699 1.00 28.38 271 THR A C 1
ATOM 2234 O O . THR A 1 271 ? -45.054 0.320 -83.004 1.00 28.38 271 THR A O 1
ATOM 2237 N N . ASN A 1 272 ? -45.332 -1.076 -84.738 1.00 29.89 272 ASN A N 1
ATOM 2238 C CA . ASN A 1 272 ? -43.966 -1.176 -85.271 1.00 29.89 272 ASN A CA 1
ATOM 2239 C C . ASN A 1 272 ? -43.274 0.167 -85.615 1.00 29.89 272 ASN A C 1
ATOM 2241 O O . ASN A 1 272 ? -43.888 0.969 -86.311 1.00 29.89 272 ASN A O 1
ATOM 2245 N N . LEU A 1 273 ? -41.952 0.296 -85.366 1.00 27.59 273 LEU A N 1
ATOM 2246 C CA . LEU A 1 273 ? -40.907 0.420 -86.419 1.00 27.59 273 LEU A CA 1
ATOM 2247 C C . LEU A 1 273 ? -39.450 0.507 -85.872 1.00 27.59 273 LEU A C 1
ATOM 2249 O O . LEU A 1 273 ? -39.148 1.325 -85.016 1.00 27.59 273 LEU A O 1
ATOM 2253 N N . HIS A 1 274 ? -38.553 -0.248 -86.532 1.00 34.12 274 HIS A N 1
ATOM 2254 C CA . HIS A 1 274 ? -37.074 -0.130 -86.637 1.00 34.12 274 HIS A CA 1
ATOM 2255 C C . HIS A 1 274 ? -36.186 -0.623 -85.471 1.00 34.12 274 HIS A C 1
ATOM 2257 O O . HIS A 1 274 ? -36.045 0.033 -84.454 1.00 34.12 274 HIS A O 1
ATOM 2263 N N . LYS A 1 275 ? -35.657 -1.857 -85.524 1.00 34.91 275 LYS A N 1
ATOM 2264 C CA . LYS A 1 275 ? -34.441 -2.370 -86.220 1.00 34.91 275 LYS A CA 1
ATOM 2265 C C . LYS A 1 275 ? -33.076 -1.840 -85.728 1.00 34.91 275 LYS A C 1
ATOM 2267 O O . LYS A 1 275 ? -32.716 -0.699 -85.985 1.00 34.91 275 LYS A O 1
ATOM 2272 N N . ASP A 1 276 ? -32.302 -2.816 -85.238 1.00 34.03 276 ASP A N 1
ATOM 2273 C CA . ASP A 1 276 ? -30.841 -2.984 -85.282 1.00 34.03 276 ASP A CA 1
ATOM 2274 C C . ASP A 1 276 ? -29.974 -2.259 -84.227 1.00 34.03 276 ASP A C 1
ATOM 2276 O O . ASP A 1 276 ? -29.558 -1.120 -84.426 1.00 34.03 276 ASP A O 1
ATOM 2280 N N . LYS A 1 277 ? -29.553 -2.992 -83.176 1.00 39.34 277 LYS A N 1
ATOM 2281 C CA . LYS A 1 277 ? -28.165 -3.494 -82.985 1.00 39.34 277 LYS A CA 1
ATOM 2282 C C . LYS A 1 277 ? -27.981 -4.175 -81.618 1.00 39.34 277 LYS A C 1
ATOM 2284 O O . LYS A 1 277 ? -28.343 -3.629 -80.586 1.00 39.34 277 LYS A O 1
ATOM 2289 N N . GLU A 1 278 ? -27.377 -5.361 -81.645 1.00 49.00 278 GLU A N 1
ATOM 2290 C CA . GLU A 1 278 ? -26.903 -6.122 -80.485 1.00 49.00 278 GLU A CA 1
ATOM 2291 C C . GLU A 1 278 ? -25.936 -5.285 -79.623 1.00 49.00 278 GLU A C 1
ATOM 2293 O O . GLU A 1 278 ? -24.932 -4.776 -80.126 1.00 49.00 278 GLU A O 1
ATOM 2298 N N . GLY A 1 279 ? -26.216 -5.175 -78.323 1.00 39.09 279 GLY A N 1
ATOM 2299 C CA . GLY A 1 279 ? -25.315 -4.635 -77.305 1.00 39.09 279 GLY A CA 1
ATOM 2300 C C . GLY A 1 279 ? -25.359 -5.539 -76.075 1.00 39.09 279 GLY A C 1
ATOM 2301 O O . GLY A 1 279 ? -26.441 -5.859 -75.591 1.00 39.09 279 GLY A O 1
ATOM 2302 N N . LYS A 1 280 ? -24.192 -6.011 -75.621 1.00 44.94 280 LYS A N 1
ATOM 2303 C CA . LYS A 1 280 ? -24.025 -6.858 -74.426 1.00 44.94 280 LYS A CA 1
ATOM 2304 C C . LYS A 1 280 ? -24.677 -6.206 -73.190 1.00 44.94 280 LYS A C 1
ATOM 2306 O O . LYS A 1 280 ? -24.638 -4.978 -73.105 1.00 44.94 280 LYS A O 1
ATOM 2311 N N . PRO A 1 281 ? -25.214 -6.983 -72.227 1.00 45.53 281 PRO A N 1
ATOM 2312 C CA . PRO A 1 281 ? -25.632 -6.418 -70.947 1.00 45.53 281 PRO A CA 1
ATOM 2313 C C . PRO A 1 281 ? -24.424 -5.739 -70.286 1.00 45.53 281 PRO A C 1
ATOM 2315 O O . PRO A 1 281 ? -23.319 -6.283 -70.305 1.00 45.53 281 PRO A O 1
ATOM 2318 N N . LEU A 1 282 ? -24.624 -4.520 -69.784 1.00 49.31 282 LEU A N 1
ATOM 2319 C CA . LEU A 1 282 ? -23.601 -3.749 -69.080 1.00 49.31 282 LEU A CA 1
ATOM 2320 C C . LEU A 1 282 ? -23.247 -4.485 -67.779 1.00 49.31 282 LEU A C 1
ATOM 2322 O O . LEU A 1 282 ? -24.060 -4.530 -66.860 1.00 49.31 282 LEU A O 1
ATOM 2326 N N . GLU A 1 283 ? -22.054 -5.075 -67.708 1.00 49.00 283 GLU A N 1
ATOM 2327 C CA . GLU A 1 283 ? -21.467 -5.518 -66.441 1.00 49.00 283 GLU A CA 1
ATOM 2328 C C . GLU A 1 283 ? -21.140 -4.275 -65.605 1.00 49.00 283 GLU A C 1
ATOM 2330 O O . GLU A 1 283 ? -20.312 -3.449 -65.995 1.00 49.00 283 GLU A O 1
ATOM 2335 N N . LEU A 1 284 ? -21.820 -4.128 -64.466 1.00 55.25 284 LEU A N 1
ATOM 2336 C CA . LEU A 1 284 ? -21.487 -3.132 -63.453 1.00 55.25 284 LEU A CA 1
ATOM 2337 C C . LEU A 1 284 ? -20.172 -3.553 -62.788 1.00 55.25 284 LEU A C 1
ATOM 2339 O O . LEU A 1 284 ? -20.152 -4.425 -61.923 1.00 55.25 284 LEU A O 1
ATOM 2343 N N . ILE A 1 285 ? -19.064 -2.953 -63.221 1.00 57.09 285 ILE A N 1
ATOM 2344 C CA . ILE A 1 285 ? -17.772 -3.086 -62.546 1.00 57.09 285 ILE A CA 1
ATOM 2345 C C . ILE A 1 285 ? -17.813 -2.150 -61.338 1.00 57.09 285 ILE A C 1
ATOM 2347 O O . ILE A 1 285 ? -17.651 -0.937 -61.483 1.00 57.09 285 ILE A O 1
ATOM 2351 N N . PHE A 1 286 ? -18.072 -2.702 -60.154 1.00 57.66 286 PHE A N 1
ATOM 2352 C CA . PHE A 1 286 ? -17.932 -1.950 -58.912 1.00 57.66 286 PHE A CA 1
ATOM 2353 C C . PHE A 1 286 ? -16.445 -1.663 -58.655 1.00 57.66 286 PHE A C 1
ATOM 2355 O O . PHE A 1 286 ? -15.613 -2.552 -58.864 1.00 57.66 286 PHE A O 1
ATOM 2362 N N . PRO A 1 287 ? -16.079 -0.442 -58.223 1.00 62.62 287 PRO A N 1
ATOM 2363 C CA . PRO A 1 287 ? -14.722 -0.182 -57.769 1.00 62.62 287 PRO A CA 1
ATOM 2364 C C . PRO A 1 287 ? -14.399 -1.083 -56.565 1.00 62.62 287 PRO A C 1
ATOM 2366 O O . PRO A 1 287 ? -15.301 -1.402 -55.783 1.00 62.62 287 PRO A O 1
ATOM 2369 N N . PRO A 1 288 ? -13.133 -1.510 -56.407 1.00 66.06 288 PRO A N 1
ATOM 2370 C CA . PRO A 1 288 ? -12.727 -2.287 -55.246 1.00 66.06 288 PRO A CA 1
ATOM 2371 C C . PRO A 1 288 ? -13.042 -1.503 -53.971 1.00 66.06 288 PRO A C 1
ATOM 2373 O O . PRO A 1 288 ? -12.846 -0.286 -53.915 1.00 66.06 288 PRO A O 1
ATOM 2376 N N . LEU A 1 289 ? -13.550 -2.207 -52.958 1.00 68.06 289 LEU A N 1
ATOM 2377 C CA . LEU A 1 289 ? -13.854 -1.606 -51.664 1.00 68.06 289 LEU A CA 1
ATOM 2378 C C . LEU A 1 289 ? -12.597 -0.910 -51.110 1.00 68.06 289 LEU A C 1
ATOM 2380 O O . LEU A 1 289 ? -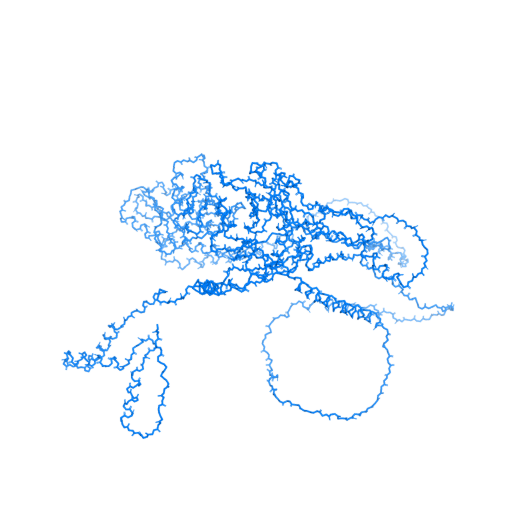11.497 -1.459 -51.227 1.00 68.06 289 LEU A O 1
ATOM 2384 N N . PRO A 1 290 ? -12.730 0.286 -50.512 1.00 64.25 290 PRO A N 1
ATOM 2385 C CA . PRO A 1 290 ? -11.591 0.995 -49.953 1.00 64.25 290 PRO A CA 1
ATOM 2386 C C . PRO A 1 290 ? -10.970 0.170 -48.821 1.00 64.25 290 PRO A C 1
ATOM 2388 O O . PRO A 1 290 ? -11.600 -0.085 -47.794 1.00 64.25 290 PRO A O 1
ATOM 2391 N N . VAL A 1 291 ? -9.720 -0.248 -49.013 1.00 64.56 291 VAL A N 1
ATOM 2392 C CA . VAL A 1 291 ? -8.942 -0.958 -47.994 1.00 64.56 291 VAL A CA 1
ATOM 2393 C C . VAL A 1 291 ? -8.419 0.068 -46.995 1.00 64.56 291 VAL A C 1
ATOM 2395 O O . VAL A 1 291 ? -7.849 1.089 -47.382 1.00 64.56 291 VAL A O 1
ATOM 2398 N N . ASN A 1 292 ? -8.626 -0.181 -45.702 1.00 63.44 292 ASN A N 1
ATOM 2399 C CA . ASN A 1 292 ? -8.108 0.686 -44.649 1.00 63.44 292 ASN A CA 1
ATOM 2400 C C . ASN A 1 292 ? -6.567 0.756 -44.748 1.00 63.44 292 ASN A C 1
ATOM 2402 O O . ASN A 1 292 ? -5.920 -0.278 -44.589 1.00 63.44 292 ASN A O 1
ATOM 2406 N N . PRO A 1 293 ? -5.955 1.938 -44.972 1.00 65.44 293 PRO A N 1
ATOM 2407 C CA . PRO A 1 293 ? -4.500 2.064 -45.090 1.00 65.44 293 PRO A CA 1
ATOM 2408 C C . PRO A 1 293 ? -3.770 1.892 -43.749 1.00 65.44 293 PRO A C 1
ATOM 2410 O O . PRO A 1 293 ? -2.541 1.931 -43.699 1.00 65.44 293 PRO A O 1
ATOM 2413 N N . TRP A 1 294 ? -4.500 1.763 -42.637 1.00 61.50 294 TRP A N 1
ATOM 2414 C CA . TRP A 1 294 ? -3.904 1.586 -41.323 1.00 61.50 294 TRP A CA 1
ATOM 2415 C C . TRP A 1 294 ? -3.358 0.166 -41.143 1.00 61.50 294 TRP A C 1
ATOM 2417 O O . TRP A 1 294 ? -4.112 -0.797 -41.033 1.00 61.50 294 TRP A O 1
ATOM 2427 N N . THR A 1 295 ? -2.037 0.056 -41.026 1.00 62.94 295 THR A N 1
ATOM 2428 C CA . THR A 1 295 ? -1.353 -1.138 -40.520 1.00 62.94 295 THR A CA 1
ATOM 2429 C C . THR A 1 295 ? -0.960 -0.929 -39.055 1.00 62.94 295 THR A C 1
ATOM 2431 O O . THR A 1 295 ? -0.466 0.159 -38.722 1.00 62.94 295 THR A O 1
ATOM 2434 N N . PRO A 1 296 ? -1.110 -1.935 -38.173 1.00 65.31 296 PRO A N 1
ATOM 2435 C CA . PRO A 1 296 ? -0.602 -1.840 -36.810 1.00 65.31 296 PRO A CA 1
ATOM 2436 C C . PRO A 1 296 ? 0.913 -1.594 -36.820 1.00 65.31 296 PRO A C 1
ATOM 2438 O O . PRO A 1 296 ? 1.632 -2.038 -37.716 1.00 65.31 296 PRO A O 1
ATOM 2441 N N . LEU A 1 297 ? 1.405 -0.857 -35.822 1.00 66.62 297 LEU A N 1
ATOM 2442 C CA . LEU A 1 297 ? 2.846 -0.669 -35.653 1.00 66.62 297 LEU A CA 1
ATOM 2443 C C . LEU A 1 297 ? 3.510 -2.033 -35.397 1.00 66.62 297 LEU A C 1
ATOM 2445 O O . LEU A 1 297 ? 2.949 -2.820 -34.633 1.00 66.62 297 LEU A O 1
ATOM 2449 N N . PRO A 1 298 ? 4.692 -2.304 -35.981 1.00 71.75 298 PRO A N 1
ATOM 2450 C CA . PRO A 1 298 ? 5.385 -3.568 -35.770 1.00 71.75 298 PRO A CA 1
ATOM 2451 C C . PRO A 1 298 ? 5.713 -3.755 -34.285 1.00 71.75 298 PRO A C 1
ATOM 2453 O O . PRO A 1 298 ? 6.181 -2.825 -33.615 1.00 71.75 298 PRO A O 1
ATOM 2456 N N . GLU A 1 299 ? 5.458 -4.955 -33.766 1.00 76.12 299 GLU A N 1
ATOM 2457 C CA . GLU A 1 299 ? 5.776 -5.290 -32.383 1.00 76.12 299 GLU A CA 1
ATOM 2458 C C . GLU A 1 299 ? 7.291 -5.371 -32.188 1.00 76.12 299 GLU A C 1
ATOM 2460 O O . GLU A 1 299 ? 8.022 -5.959 -32.980 1.00 76.12 299 GLU A O 1
ATOM 2465 N N . ILE A 1 300 ? 7.781 -4.756 -31.112 1.00 84.19 300 ILE A N 1
ATOM 2466 C CA . ILE A 1 300 ? 9.216 -4.717 -30.832 1.00 84.19 300 ILE A CA 1
ATOM 2467 C C . ILE A 1 300 ? 9.648 -6.091 -30.295 1.00 84.19 300 ILE A C 1
ATOM 2469 O O . ILE A 1 300 ? 9.110 -6.525 -29.268 1.00 84.19 300 ILE A O 1
ATOM 2473 N N . PRO A 1 301 ? 10.666 -6.739 -30.890 1.00 86.25 301 PRO A N 1
ATOM 2474 C CA . PRO A 1 301 ? 11.060 -8.083 -30.495 1.00 86.25 301 PRO A CA 1
ATOM 2475 C C . PRO A 1 301 ? 11.686 -8.126 -29.096 1.00 86.25 301 PRO A C 1
ATOM 2477 O O . PRO A 1 301 ? 12.337 -7.180 -28.632 1.00 86.25 301 PRO A O 1
ATOM 2480 N N . ILE A 1 302 ? 11.492 -9.262 -28.425 1.00 86.69 302 ILE A N 1
ATOM 2481 C CA . ILE A 1 302 ? 11.978 -9.530 -27.067 1.00 86.69 302 ILE A CA 1
ATOM 2482 C C . ILE A 1 302 ? 13.501 -9.754 -27.090 1.00 86.69 302 ILE A C 1
ATOM 2484 O O . ILE A 1 302 ? 14.054 -10.330 -28.025 1.00 86.69 302 ILE A O 1
ATOM 2488 N N . GLU A 1 303 ? 14.206 -9.299 -26.050 1.00 85.31 303 GLU A N 1
ATOM 2489 C CA . GLU A 1 303 ? 15.641 -9.570 -25.903 1.00 85.31 303 GLU A CA 1
ATOM 2490 C C . GLU A 1 303 ? 15.890 -11.026 -25.476 1.00 85.31 303 GLU A C 1
ATOM 2492 O O . GLU A 1 303 ? 15.267 -11.511 -24.526 1.00 85.31 303 GLU A O 1
ATOM 2497 N N . ARG A 1 304 ? 16.840 -11.693 -26.148 1.00 83.69 304 ARG A N 1
ATOM 2498 C CA . ARG A 1 304 ? 17.210 -13.101 -25.912 1.00 83.69 304 ARG A CA 1
ATOM 2499 C C . ARG A 1 304 ? 17.580 -13.369 -24.452 1.00 83.69 304 ARG A C 1
ATOM 2501 O O . ARG A 1 304 ? 18.194 -12.526 -23.788 1.00 83.69 304 ARG A O 1
ATOM 2508 N N . ILE A 1 305 ? 17.287 -14.578 -23.979 1.00 83.81 305 ILE A N 1
ATOM 2509 C CA . ILE A 1 305 ? 17.666 -15.032 -22.636 1.00 83.81 305 ILE A CA 1
ATOM 2510 C C . ILE A 1 305 ? 19.194 -14.940 -22.474 1.00 83.81 305 ILE A C 1
ATOM 2512 O O . ILE A 1 305 ? 19.954 -15.373 -23.337 1.00 83.81 305 ILE A O 1
ATOM 2516 N N . GLY A 1 306 ? 19.659 -14.337 -21.378 1.00 77.38 306 GLY A N 1
ATOM 2517 C CA . GLY A 1 306 ? 21.085 -14.096 -21.131 1.00 77.38 306 GLY A CA 1
ATOM 2518 C C . GLY A 1 306 ? 21.633 -12.785 -21.710 1.00 77.38 306 GLY A C 1
ATOM 2519 O O . GLY A 1 306 ? 22.785 -12.451 -21.439 1.00 77.38 306 GLY A O 1
ATOM 2520 N N . SER A 1 307 ? 20.826 -12.001 -22.435 1.00 80.69 307 SER A N 1
ATOM 2521 C CA . SER A 1 307 ? 21.223 -10.706 -23.004 1.00 80.69 307 SER A CA 1
ATOM 2522 C C . SER A 1 307 ? 20.375 -9.543 -22.476 1.00 80.69 307 SER A C 1
ATOM 2524 O O . SER A 1 307 ? 19.230 -9.733 -22.061 1.00 80.69 307 SER A O 1
ATOM 2526 N N . GLY A 1 308 ? 20.958 -8.339 -22.468 1.00 83.44 308 GLY A N 1
ATOM 2527 C CA . GLY A 1 308 ? 20.297 -7.089 -22.076 1.00 83.44 308 GLY A CA 1
ATOM 2528 C C . GLY A 1 308 ? 19.548 -7.183 -20.741 1.00 83.44 308 GLY A C 1
ATOM 2529 O O . GLY A 1 308 ? 20.140 -7.467 -19.697 1.00 83.44 308 GLY A O 1
ATOM 2530 N N . LEU A 1 309 ? 18.234 -6.971 -20.777 1.00 85.38 309 LEU A N 1
ATOM 2531 C CA . LEU A 1 309 ? 17.322 -7.008 -19.629 1.00 85.38 309 LEU A CA 1
ATOM 2532 C C . LEU A 1 309 ? 17.002 -8.414 -19.134 1.00 85.38 309 LEU A C 1
ATOM 2534 O O . LEU A 1 309 ? 16.575 -8.565 -17.987 1.00 85.38 309 LEU A O 1
ATOM 2538 N N . ASN A 1 310 ? 17.214 -9.432 -19.966 1.00 89.50 310 ASN A N 1
ATOM 2539 C CA . ASN A 1 310 ? 17.021 -10.844 -19.638 1.00 89.50 310 ASN A CA 1
ATOM 2540 C C . ASN A 1 310 ? 18.352 -11.553 -19.321 1.00 89.50 310 ASN A C 1
ATOM 2542 O O . ASN A 1 310 ? 18.411 -12.782 -19.308 1.00 89.50 310 ASN A O 1
ATOM 2546 N N . LYS A 1 311 ? 19.419 -10.795 -19.012 1.00 85.81 311 LYS A N 1
ATOM 2547 C CA . LYS A 1 311 ? 20.729 -11.332 -18.596 1.00 85.81 311 LYS A CA 1
ATOM 2548 C C . LYS A 1 311 ? 20.672 -12.145 -17.299 1.00 85.81 311 LYS A C 1
ATOM 2550 O O . LYS A 1 311 ? 21.416 -13.112 -17.147 1.00 85.81 311 LYS A O 1
ATOM 2555 N N . LYS A 1 312 ? 19.811 -11.746 -16.363 1.00 86.94 312 LYS A N 1
ATOM 2556 C CA . LYS A 1 312 ? 19.692 -12.346 -15.029 1.00 86.94 312 LYS A CA 1
ATOM 2557 C C . LYS A 1 312 ? 18.281 -12.859 -14.771 1.00 86.94 312 LYS A C 1
ATOM 2559 O O . LYS A 1 312 ? 17.310 -12.331 -15.316 1.00 86.94 312 LYS A O 1
ATOM 2564 N N . VAL A 1 313 ? 18.192 -13.873 -13.916 1.00 89.94 313 VAL A N 1
ATOM 2565 C CA . VAL A 1 313 ? 16.937 -14.490 -13.474 1.00 89.94 313 VAL A CA 1
ATOM 2566 C C . VAL A 1 313 ? 16.578 -13.961 -12.099 1.00 89.94 313 VAL A C 1
ATOM 2568 O O . VAL A 1 313 ? 17.450 -13.751 -11.255 1.00 89.94 313 VAL A O 1
ATOM 2571 N N . TYR A 1 314 ? 15.284 -13.776 -11.867 1.00 92.19 314 TYR A N 1
ATOM 2572 C CA . TYR A 1 314 ? 14.770 -13.299 -10.595 1.00 92.19 314 TYR A CA 1
ATOM 2573 C C . TYR A 1 314 ? 13.843 -14.338 -9.976 1.00 92.19 314 TYR A C 1
ATOM 2575 O O . TYR A 1 314 ? 12.921 -14.820 -10.630 1.00 92.19 314 TYR A O 1
ATOM 2583 N N . PHE A 1 315 ? 14.077 -14.648 -8.704 1.00 91.75 315 PHE A N 1
ATOM 2584 C CA . PHE A 1 315 ? 13.215 -15.511 -7.904 1.00 91.75 315 PHE A CA 1
ATOM 2585 C C . PHE A 1 315 ? 12.511 -14.692 -6.836 1.00 91.75 315 PHE A C 1
ATOM 2587 O O . PHE A 1 315 ? 13.111 -13.810 -6.220 1.00 91.75 315 PHE A O 1
ATOM 2594 N N . VAL A 1 316 ? 11.245 -15.008 -6.593 1.00 92.50 316 VAL A N 1
ATOM 2595 C CA . VAL A 1 316 ? 10.393 -14.288 -5.654 1.00 92.50 316 VAL A CA 1
ATOM 2596 C C . VAL A 1 316 ? 9.775 -15.246 -4.647 1.00 92.50 316 VAL A C 1
ATOM 2598 O O . VAL A 1 316 ? 9.356 -16.346 -4.995 1.00 92.50 316 VAL A O 1
ATOM 2601 N N . CYS A 1 317 ? 9.694 -14.814 -3.392 1.00 90.69 317 CYS A N 1
ATOM 2602 C CA . CYS A 1 317 ? 8.877 -15.460 -2.368 1.00 90.69 317 CYS A CA 1
ATOM 2603 C C . CYS A 1 317 ? 8.163 -14.407 -1.510 1.00 90.69 317 CYS A C 1
ATOM 2605 O O . CYS A 1 317 ? 8.588 -13.249 -1.455 1.00 90.69 317 CYS A O 1
ATOM 2607 N N . ASN A 1 318 ? 7.082 -14.790 -0.826 1.00 88.75 318 ASN A N 1
ATOM 2608 C CA . ASN A 1 318 ? 6.416 -13.891 0.118 1.00 88.75 318 ASN A CA 1
ATOM 2609 C C . ASN A 1 318 ? 7.068 -13.920 1.500 1.00 88.75 318 ASN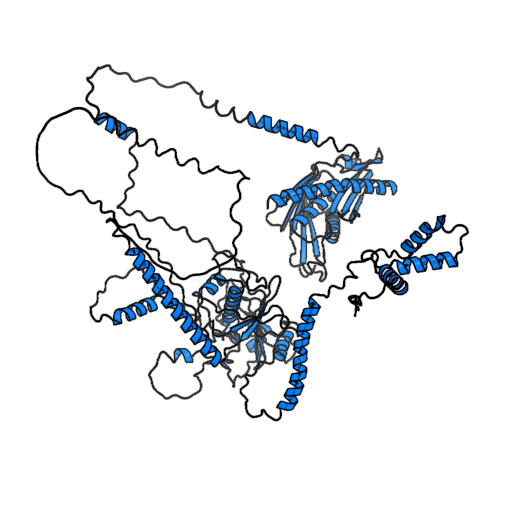 A C 1
ATOM 2611 O O . ASN A 1 318 ? 7.237 -12.869 2.112 1.00 88.75 318 ASN A O 1
ATOM 2615 N N . THR A 1 319 ? 7.447 -15.108 1.974 1.00 83.69 319 THR A N 1
ATOM 2616 C CA . THR A 1 319 ? 8.141 -15.301 3.249 1.00 83.69 319 THR A CA 1
ATOM 2617 C C . THR A 1 319 ? 9.328 -16.254 3.063 1.00 83.69 319 THR A C 1
ATOM 2619 O O . THR A 1 319 ? 9.125 -17.451 2.824 1.00 83.69 319 THR A O 1
ATOM 2622 N N . PRO A 1 320 ? 10.578 -15.771 3.204 1.00 78.31 320 PRO A N 1
ATOM 2623 C CA . PRO A 1 320 ? 11.766 -16.594 3.015 1.00 78.31 320 PRO A CA 1
ATOM 2624 C C . PRO A 1 320 ? 11.769 -17.809 3.949 1.00 78.31 320 PRO A C 1
ATOM 2626 O O . PRO A 1 320 ? 11.603 -17.675 5.159 1.00 78.31 320 PRO A O 1
ATOM 2629 N N . GLY A 1 321 ? 11.968 -19.005 3.391 1.00 72.75 321 GLY A N 1
ATOM 2630 C CA . GLY A 1 321 ? 12.070 -20.259 4.147 1.00 72.75 321 GLY A CA 1
ATOM 2631 C C . GLY A 1 321 ? 10.741 -20.918 4.539 1.00 72.75 321 GLY A C 1
ATOM 2632 O O . GLY A 1 321 ? 10.752 -22.063 4.992 1.00 72.75 321 GLY A O 1
ATOM 2633 N N . VAL A 1 322 ? 9.613 -20.230 4.347 1.00 75.69 322 VAL A N 1
ATOM 2634 C CA . VAL A 1 322 ? 8.252 -20.771 4.527 1.00 75.69 322 VAL A CA 1
ATOM 2635 C C . VAL A 1 322 ? 7.624 -21.096 3.175 1.00 75.69 322 VAL A C 1
ATOM 2637 O O . VAL A 1 322 ? 7.028 -22.168 3.012 1.00 75.69 322 VAL A O 1
ATOM 2640 N N . ASP A 1 323 ? 7.772 -20.169 2.233 1.00 80.75 323 ASP A N 1
ATOM 2641 C CA . ASP A 1 323 ? 7.257 -20.275 0.875 1.00 80.75 323 ASP A CA 1
ATOM 2642 C C . ASP A 1 323 ? 8.348 -20.778 -0.076 1.00 80.75 323 ASP A C 1
ATOM 2644 O O . ASP A 1 323 ? 9.549 -20.625 0.179 1.00 80.75 323 ASP A O 1
ATOM 2648 N N . GLU A 1 324 ? 7.925 -21.399 -1.173 1.00 85.81 324 GLU A N 1
ATOM 2649 C CA . GLU A 1 324 ? 8.826 -21.811 -2.246 1.00 85.81 324 GLU A CA 1
ATOM 2650 C C . GLU A 1 324 ? 9.249 -20.600 -3.087 1.00 85.81 324 GLU A C 1
ATOM 2652 O O . GLU A 1 324 ? 8.519 -19.615 -3.214 1.00 85.81 324 GLU A O 1
ATOM 2657 N N . TRP A 1 325 ? 10.459 -20.664 -3.642 1.00 89.00 325 TRP A N 1
ATOM 2658 C CA . TRP A 1 325 ? 10.970 -19.633 -4.538 1.00 89.00 325 TRP A CA 1
ATOM 2659 C C . TRP A 1 325 ? 10.384 -19.832 -5.933 1.00 89.00 325 TRP A C 1
ATOM 2661 O O . TRP A 1 325 ? 10.610 -20.867 -6.554 1.00 89.00 325 TRP A O 1
ATOM 2671 N N . ILE A 1 326 ? 9.656 -18.831 -6.421 1.00 92.12 326 ILE A N 1
ATOM 2672 C CA . ILE A 1 326 ? 9.004 -18.845 -7.732 1.00 92.12 326 ILE A CA 1
ATOM 2673 C C . ILE A 1 326 ? 9.853 -18.029 -8.708 1.00 92.12 326 ILE A C 1
ATOM 2675 O O . ILE A 1 326 ? 10.211 -16.888 -8.416 1.00 92.12 326 ILE A O 1
ATOM 2679 N N . GLU A 1 327 ? 10.191 -18.609 -9.858 1.00 92.75 327 GLU A N 1
ATOM 2680 C CA . GLU A 1 327 ? 10.921 -17.921 -10.928 1.00 92.75 327 GLU A CA 1
ATOM 2681 C C . GLU A 1 327 ? 10.004 -16.921 -11.652 1.00 92.75 327 GLU A C 1
ATOM 2683 O O . GLU A 1 327 ? 8.876 -17.253 -12.020 1.00 92.75 327 GLU A O 1
ATOM 2688 N N . LEU A 1 328 ? 10.478 -15.690 -11.862 1.00 94.19 328 LEU A N 1
ATOM 2689 C CA . LEU A 1 328 ? 9.767 -14.697 -12.666 1.00 94.19 328 LEU A CA 1
ATOM 2690 C C . LEU A 1 328 ? 10.012 -14.912 -14.166 1.00 94.19 328 LEU A C 1
ATOM 2692 O O . LEU A 1 328 ? 11.126 -15.261 -14.556 1.00 94.19 328 LEU A O 1
ATOM 2696 N N . PRO A 1 329 ? 9.012 -14.623 -15.021 1.00 93.06 329 PRO A N 1
ATOM 2697 C CA . PRO A 1 329 ? 9.164 -14.744 -16.468 1.00 93.06 329 PRO A CA 1
ATOM 2698 C C . PRO A 1 329 ? 10.168 -13.731 -17.046 1.00 93.06 329 PRO A C 1
ATOM 2700 O O . PRO A 1 329 ? 10.594 -12.781 -16.381 1.00 93.06 329 PRO A O 1
ATOM 2703 N N . THR A 1 330 ? 10.529 -13.915 -18.316 1.00 91.44 330 THR A N 1
ATOM 2704 C CA . THR A 1 330 ? 11.285 -12.928 -19.097 1.00 91.44 330 THR A CA 1
ATOM 2705 C C . THR A 1 330 ? 10.453 -11.663 -19.320 1.00 91.44 330 THR A C 1
ATOM 2707 O O . THR A 1 330 ? 9.220 -11.699 -19.320 1.00 91.44 330 THR A O 1
ATOM 2710 N N . VAL A 1 331 ? 11.124 -10.514 -19.451 1.00 92.88 331 VAL A N 1
ATOM 2711 C CA . VAL A 1 331 ? 10.448 -9.222 -19.642 1.00 92.88 331 VAL A CA 1
ATOM 2712 C C . VAL A 1 331 ? 10.329 -8.891 -21.126 1.00 92.88 331 VAL A C 1
ATOM 2714 O O . VAL A 1 331 ? 11.292 -9.079 -21.873 1.00 92.88 331 VAL A O 1
ATOM 2717 N N . THR A 1 332 ? 9.175 -8.365 -21.543 1.00 92.06 332 THR A N 1
ATOM 2718 C CA . THR A 1 332 ? 8.982 -7.839 -22.903 1.00 92.06 332 THR A CA 1
ATOM 2719 C C . THR A 1 332 ? 9.120 -6.309 -22.939 1.00 92.06 332 THR A C 1
ATOM 2721 O O . THR A 1 332 ? 8.805 -5.635 -21.949 1.00 92.06 332 THR A O 1
ATOM 2724 N N . PRO A 1 333 ? 9.559 -5.714 -24.065 1.00 91.31 333 PRO A N 1
ATOM 2725 C CA . PRO A 1 333 ? 9.663 -4.256 -24.185 1.00 91.31 333 PRO A CA 1
ATOM 2726 C C . PRO A 1 333 ? 8.317 -3.551 -23.962 1.00 91.31 333 PRO A C 1
ATOM 2728 O O . PRO A 1 333 ? 8.245 -2.552 -23.244 1.00 91.31 333 PRO A O 1
ATOM 2731 N N . GLN A 1 334 ? 7.230 -4.126 -24.488 1.00 91.00 334 GLN A N 1
ATOM 2732 C CA . GLN A 1 334 ? 5.868 -3.610 -24.333 1.00 91.00 334 GLN A CA 1
ATOM 2733 C C . GLN A 1 334 ? 5.436 -3.539 -22.858 1.00 91.00 334 GLN A C 1
ATOM 2735 O O . GLN A 1 334 ? 4.884 -2.523 -22.427 1.00 91.00 334 GLN A O 1
ATOM 2740 N N . GLN A 1 335 ? 5.758 -4.562 -22.051 1.00 93.94 335 GLN A N 1
ATOM 2741 C CA . GLN A 1 335 ? 5.504 -4.548 -20.604 1.00 93.94 335 GLN A CA 1
ATOM 2742 C C . GLN A 1 335 ? 6.212 -3.373 -19.925 1.00 93.94 335 GLN A C 1
ATOM 2744 O O . GLN A 1 335 ? 5.627 -2.715 -19.070 1.00 93.94 335 GLN A O 1
ATOM 2749 N N . ILE A 1 336 ? 7.451 -3.061 -20.311 1.00 94.00 336 ILE A N 1
ATOM 2750 C CA . ILE A 1 336 ? 8.215 -1.953 -19.721 1.00 94.00 336 ILE A CA 1
ATOM 2751 C C . ILE A 1 336 ? 7.622 -0.599 -20.108 1.00 94.00 336 ILE A C 1
ATOM 2753 O O . ILE A 1 336 ? 7.508 0.285 -19.252 1.00 94.00 336 ILE A O 1
ATOM 2757 N N . VAL A 1 337 ? 7.243 -0.427 -21.378 1.00 92.56 337 VAL A N 1
ATOM 2758 C CA . VAL A 1 337 ? 6.626 0.811 -21.876 1.00 92.56 337 VAL A CA 1
ATOM 2759 C C . VAL A 1 337 ? 5.319 1.087 -21.137 1.00 92.56 337 VAL A C 1
ATOM 2761 O O . VAL A 1 337 ? 5.143 2.183 -20.607 1.00 92.56 337 VAL A O 1
ATOM 2764 N N . ILE A 1 338 ? 4.447 0.086 -21.011 1.00 92.31 338 ILE A N 1
ATOM 2765 C CA . ILE A 1 338 ? 3.161 0.244 -20.324 1.00 92.31 338 ILE A CA 1
ATOM 2766 C C . ILE A 1 338 ? 3.372 0.402 -18.815 1.00 92.31 338 ILE A C 1
ATOM 2768 O O . ILE A 1 338 ? 2.767 1.281 -18.205 1.00 92.31 338 ILE A O 1
ATOM 2772 N N . ALA A 1 339 ? 4.309 -0.337 -18.206 1.00 93.00 339 ALA A N 1
ATOM 2773 C CA . ALA A 1 339 ? 4.657 -0.178 -16.792 1.00 93.00 339 ALA A CA 1
ATOM 2774 C C . ALA A 1 339 ? 5.109 1.254 -16.450 1.00 93.00 339 ALA A C 1
ATOM 2776 O O . ALA A 1 339 ? 4.888 1.724 -15.334 1.00 93.00 339 ALA A O 1
ATOM 2777 N N . ARG A 1 340 ? 5.734 1.985 -17.388 1.00 91.06 340 ARG A N 1
ATOM 2778 C CA . ARG A 1 340 ? 6.093 3.405 -17.195 1.00 91.06 340 ARG A CA 1
ATOM 2779 C C . ARG A 1 340 ? 4.880 4.327 -17.094 1.00 91.06 340 ARG A C 1
ATOM 2781 O O . ARG A 1 340 ? 5.003 5.370 -16.457 1.00 91.06 340 ARG A O 1
ATOM 2788 N N . GLN A 1 341 ? 3.763 3.944 -17.703 1.00 90.56 341 GLN A N 1
ATOM 2789 C CA . GLN A 1 341 ? 2.539 4.736 -17.795 1.00 90.56 341 GLN A CA 1
ATOM 2790 C C . GLN A 1 341 ? 1.508 4.386 -16.724 1.00 90.56 341 GLN A C 1
ATOM 2792 O O . GLN A 1 341 ? 0.526 5.104 -16.613 1.00 90.56 341 GLN A O 1
ATOM 2797 N N . ILE A 1 342 ? 1.704 3.314 -15.950 1.00 90.81 342 ILE A N 1
ATOM 2798 C CA . ILE A 1 342 ? 0.759 2.870 -14.918 1.00 90.81 342 ILE A CA 1
ATOM 2799 C C . ILE A 1 342 ? 1.402 2.885 -13.528 1.00 90.81 342 ILE A C 1
ATOM 2801 O O . ILE A 1 342 ? 2.608 2.689 -13.372 1.00 90.81 342 ILE A O 1
ATOM 2805 N N . VAL A 1 343 ? 0.580 3.083 -12.496 1.00 90.56 343 VAL A N 1
ATOM 2806 C CA . VAL A 1 343 ? 0.991 2.982 -11.088 1.00 90.56 343 VAL A CA 1
ATOM 2807 C C . VAL A 1 343 ? 0.024 2.057 -10.359 1.00 90.56 343 VAL A C 1
ATOM 2809 O O . VAL A 1 343 ? -1.150 2.374 -10.178 1.00 90.56 343 VAL A O 1
ATOM 2812 N N . ARG A 1 344 ? 0.517 0.885 -9.946 1.00 89.31 344 ARG A N 1
ATOM 2813 C CA . ARG A 1 344 ? -0.252 -0.126 -9.203 1.00 89.31 344 ARG A CA 1
ATOM 2814 C C . ARG A 1 344 ? 0.518 -0.615 -7.980 1.00 89.31 344 ARG A C 1
ATOM 2816 O O . ARG A 1 344 ? 1.740 -0.763 -8.030 1.00 89.31 344 ARG A O 1
ATOM 2823 N N . TYR A 1 345 ? -0.194 -0.845 -6.877 1.00 91.12 345 TYR A N 1
ATOM 2824 C CA . TYR A 1 345 ? 0.351 -1.533 -5.705 1.00 91.12 345 TYR A CA 1
ATOM 2825 C C . TYR A 1 345 ? 0.370 -3.037 -5.962 1.00 91.12 345 TYR A C 1
ATOM 2827 O O . TYR A 1 345 ? -0.599 -3.581 -6.482 1.00 91.12 345 TYR A O 1
ATOM 2835 N N . CYS A 1 346 ? 1.458 -3.697 -5.572 1.00 92.56 346 CYS A N 1
ATOM 2836 C CA . CYS A 1 346 ? 1.530 -5.153 -5.605 1.00 92.56 346 CYS A CA 1
ATOM 2837 C C . CYS A 1 346 ? 0.566 -5.742 -4.569 1.00 92.56 346 CYS A C 1
ATOM 2839 O O . CYS A 1 346 ? 0.502 -5.245 -3.441 1.00 92.56 346 CYS A O 1
ATOM 2841 N N . THR A 1 347 ? -0.164 -6.797 -4.921 1.00 90.50 347 THR A N 1
ATOM 2842 C CA . THR A 1 347 ? -1.058 -7.494 -3.990 1.00 90.50 347 THR A CA 1
ATOM 2843 C C . THR A 1 347 ? -0.324 -8.549 -3.165 1.00 90.50 347 THR A C 1
ATOM 2845 O O . THR A 1 347 ? -0.729 -8.882 -2.050 1.00 90.50 347 THR A O 1
ATOM 2848 N N . GLY A 1 348 ? 0.802 -9.055 -3.669 1.00 88.38 348 GLY A N 1
ATOM 2849 C CA . GLY A 1 348 ? 1.500 -10.175 -3.044 1.00 88.38 348 GLY A CA 1
ATOM 2850 C C . GLY A 1 348 ? 1.021 -11.540 -3.54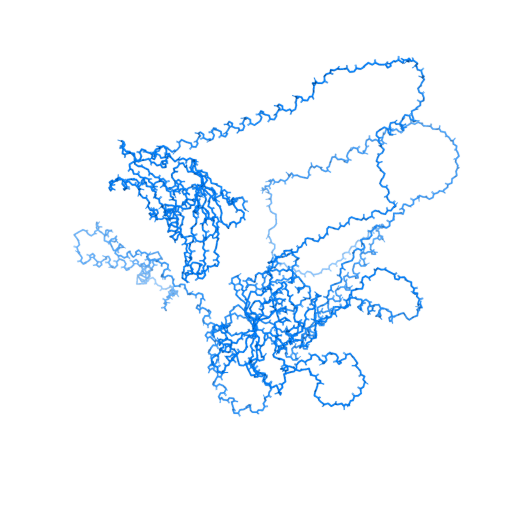8 1.00 88.38 348 GLY A C 1
ATOM 2851 O O . GLY A 1 348 ? 1.487 -12.560 -3.040 1.00 88.38 348 GLY A O 1
ATOM 2852 N N . ASN A 1 349 ? 0.117 -11.564 -4.533 1.00 91.06 349 ASN A N 1
ATOM 2853 C CA . ASN A 1 349 ? -0.205 -12.740 -5.330 1.00 91.06 349 ASN A CA 1
ATOM 2854 C C . ASN A 1 349 ? 0.251 -12.532 -6.785 1.00 91.06 349 ASN A C 1
ATOM 2856 O O . ASN A 1 349 ? -0.170 -11.590 -7.452 1.00 91.06 349 ASN A O 1
ATOM 2860 N N . LEU A 1 350 ? 1.106 -13.432 -7.272 1.00 91.75 350 LEU A N 1
ATOM 2861 C CA . LEU A 1 350 ? 1.759 -13.329 -8.578 1.00 91.75 350 LEU A CA 1
ATOM 2862 C C . LEU A 1 350 ? 0.797 -13.496 -9.766 1.00 91.75 350 LEU A C 1
ATOM 2864 O O . LEU A 1 350 ? 1.088 -12.994 -10.850 1.00 91.75 350 LEU A O 1
ATOM 2868 N N . GLU A 1 351 ? -0.340 -14.168 -9.571 1.00 93.25 351 GLU A N 1
ATOM 2869 C CA . GLU A 1 351 ? -1.312 -14.450 -10.639 1.00 93.25 351 GLU A CA 1
ATOM 2870 C C . GLU A 1 351 ? -2.457 -13.428 -10.720 1.00 93.25 351 GLU A C 1
ATOM 2872 O O . GLU A 1 351 ? -3.349 -13.562 -11.554 1.00 93.25 351 GLU A O 1
ATOM 2877 N N . THR A 1 352 ? -2.444 -12.384 -9.886 1.00 92.06 352 THR A N 1
ATOM 2878 C CA . THR A 1 352 ? -3.470 -11.334 -9.928 1.00 92.06 352 THR A CA 1
ATOM 2879 C C . THR A 1 352 ? -3.449 -10.612 -11.288 1.00 92.06 352 THR A C 1
ATOM 2881 O O . THR A 1 352 ? -2.385 -10.130 -11.698 1.00 92.06 352 THR A O 1
ATOM 2884 N N . PRO A 1 353 ? -4.588 -10.500 -12.000 1.00 92.06 353 PRO A N 1
ATOM 2885 C CA . PRO A 1 353 ? -4.661 -9.757 -13.255 1.00 92.06 353 PRO A CA 1
ATOM 2886 C C . PRO A 1 353 ? -4.544 -8.246 -13.015 1.00 92.06 353 PRO A C 1
ATOM 2888 O O . PRO A 1 353 ? -5.058 -7.711 -12.031 1.00 92.06 353 PRO A O 1
ATOM 2891 N N . ILE A 1 354 ? -3.875 -7.540 -13.932 1.00 90.25 354 ILE A N 1
ATOM 2892 C CA . ILE A 1 354 ? -3.719 -6.083 -13.860 1.00 90.25 354 ILE A CA 1
ATOM 2893 C C . ILE A 1 354 ? -4.679 -5.422 -14.839 1.00 90.25 354 ILE A C 1
ATOM 2895 O O . ILE A 1 354 ? -4.453 -5.393 -16.044 1.00 90.25 354 ILE A O 1
ATOM 2899 N N . HIS A 1 355 ? -5.730 -4.820 -14.293 1.00 88.50 355 HIS A N 1
ATOM 2900 C CA . HIS A 1 355 ? -6.642 -3.984 -15.062 1.00 88.50 355 HIS A CA 1
ATOM 2901 C C . HIS A 1 355 ? -6.108 -2.550 -15.077 1.00 88.50 355 HIS A C 1
ATOM 2903 O O . HIS A 1 355 ? -6.078 -1.876 -14.045 1.00 88.50 355 HIS A O 1
ATOM 2909 N N . SER A 1 356 ? -5.640 -2.070 -16.224 1.00 87.56 356 SER A N 1
ATOM 2910 C CA . SER A 1 356 ? -5.165 -0.695 -16.399 1.00 87.56 356 SER A CA 1
ATOM 2911 C C . SER A 1 356 ? -5.486 -0.175 -17.789 1.00 87.56 356 SER A C 1
ATOM 2913 O O . SER A 1 356 ? -5.792 -0.943 -18.695 1.00 87.56 356 SER A O 1
ATOM 2915 N N . PHE A 1 357 ? -5.386 1.141 -17.943 1.00 86.62 357 PHE A N 1
ATOM 2916 C CA . PHE A 1 357 ? -5.429 1.799 -19.233 1.00 86.62 357 PHE A CA 1
ATOM 2917 C C . PHE A 1 357 ? -4.142 2.622 -19.411 1.00 86.62 357 PHE A C 1
ATOM 2919 O O . PHE A 1 357 ? -3.917 3.536 -18.609 1.00 86.62 357 PHE A O 1
ATOM 2926 N N . PRO A 1 358 ? -3.279 2.303 -20.394 1.00 89.94 358 PRO A N 1
ATOM 2927 C CA . PRO A 1 358 ? -3.373 1.199 -21.365 1.00 89.94 358 PRO A CA 1
ATOM 2928 C C . PRO A 1 358 ? -3.364 -0.214 -20.738 1.00 89.94 358 PRO A C 1
ATOM 2930 O O . PRO A 1 358 ? -2.866 -0.378 -19.614 1.00 89.94 358 PRO A O 1
ATOM 2933 N N . PRO A 1 359 ? -3.932 -1.229 -21.425 1.00 90.88 359 PRO A N 1
ATOM 2934 C CA . PRO A 1 359 ? -4.014 -2.597 -20.912 1.00 90.88 359 PRO A CA 1
ATOM 2935 C C . PRO A 1 359 ? -2.620 -3.198 -20.752 1.00 90.88 359 PRO A C 1
ATOM 2937 O O . PRO A 1 359 ? -1.818 -3.173 -21.680 1.00 90.88 359 PRO A O 1
ATOM 2940 N N . PHE A 1 360 ? -2.315 -3.727 -19.567 1.00 93.50 360 PHE A N 1
ATOM 2941 C CA . PHE A 1 360 ? -1.008 -4.316 -19.294 1.00 93.50 360 PHE A CA 1
ATOM 2942 C C . PHE A 1 360 ? -0.942 -5.775 -19.789 1.00 93.50 360 PHE A C 1
ATOM 2944 O O . PHE A 1 360 ? -1.771 -6.587 -19.373 1.00 93.50 360 PHE A O 1
ATOM 2951 N N . PRO A 1 361 ? 0.041 -6.145 -20.635 1.00 90.81 361 PRO A N 1
ATOM 2952 C CA . PRO A 1 361 ? 0.177 -7.502 -21.154 1.00 90.81 361 PRO A CA 1
ATOM 2953 C C . PRO A 1 361 ? 0.803 -8.431 -20.102 1.00 90.81 361 PRO A C 1
ATOM 2955 O O . PRO A 1 361 ? 2.025 -8.602 -20.034 1.00 90.81 361 PRO A O 1
ATOM 2958 N N . GLY A 1 362 ? -0.046 -9.028 -19.263 1.00 91.25 362 GLY A N 1
ATOM 2959 C CA . GLY A 1 362 ? 0.323 -10.057 -18.288 1.00 91.25 362 GLY A CA 1
ATOM 2960 C C . GLY A 1 362 ? -0.341 -9.885 -16.922 1.00 91.25 362 GLY A C 1
ATOM 2961 O O . GLY A 1 362 ? -1.226 -9.053 -16.727 1.00 91.25 362 GLY A O 1
ATOM 2962 N N . THR A 1 363 ? 0.107 -10.685 -15.955 1.00 94.81 363 THR A N 1
ATOM 2963 C CA . THR A 1 363 ? -0.350 -10.623 -14.558 1.00 94.81 363 THR A CA 1
ATOM 2964 C C . THR A 1 363 ? 0.651 -9.864 -13.680 1.00 94.81 363 THR A C 1
ATOM 2966 O O . THR A 1 363 ? 1.643 -9.299 -14.158 1.00 94.81 363 THR A O 1
ATOM 2969 N N . GLU A 1 364 ? 0.414 -9.843 -12.369 1.00 94.38 364 GLU A N 1
ATOM 2970 C CA . GLU A 1 364 ? 1.287 -9.192 -11.393 1.00 94.38 364 GLU A CA 1
ATOM 2971 C C . GLU A 1 364 ? 2.746 -9.667 -11.467 1.00 94.38 364 GLU A C 1
ATOM 2973 O O . GLU A 1 364 ? 3.644 -8.840 -11.322 1.00 94.38 364 GLU A O 1
ATOM 2978 N N . LYS A 1 365 ? 3.020 -10.942 -11.783 1.00 94.75 365 LYS A N 1
ATOM 2979 C CA . LYS A 1 365 ? 4.400 -11.437 -11.967 1.00 94.75 365 LYS A CA 1
ATOM 2980 C C . LYS A 1 365 ? 5.152 -10.728 -13.096 1.00 94.75 365 LYS A C 1
ATOM 2982 O O . LYS A 1 365 ? 6.330 -10.408 -12.939 1.00 94.75 365 LYS A O 1
ATOM 2987 N N . ASN A 1 366 ? 4.478 -10.434 -14.209 1.00 95.00 366 ASN A N 1
ATOM 2988 C CA . ASN A 1 366 ? 5.064 -9.718 -15.343 1.00 95.00 366 ASN A CA 1
ATOM 2989 C C . ASN A 1 366 ? 5.295 -8.244 -14.998 1.00 95.00 366 ASN A C 1
ATOM 2991 O O . ASN A 1 366 ? 6.340 -7.683 -15.325 1.00 95.00 366 ASN A O 1
ATOM 2995 N N . TYR A 1 367 ? 4.358 -7.623 -14.279 1.00 95.19 367 TYR A N 1
ATOM 2996 C CA . TYR A 1 367 ? 4.525 -6.250 -13.808 1.00 95.19 367 TYR A CA 1
ATOM 2997 C C . TYR A 1 367 ? 5.651 -6.133 -12.784 1.00 95.19 367 TYR A C 1
ATOM 2999 O O . TYR A 1 367 ? 6.501 -5.256 -12.911 1.00 95.19 367 TYR A O 1
ATOM 3007 N N . LEU A 1 368 ? 5.728 -7.056 -11.824 1.00 95.12 368 LEU A N 1
ATOM 3008 C CA . LEU A 1 368 ? 6.812 -7.126 -10.850 1.00 95.12 368 LEU A CA 1
ATOM 3009 C C . LEU A 1 368 ? 8.168 -7.266 -11.552 1.00 95.12 368 LEU A C 1
ATOM 3011 O O . LEU A 1 368 ? 9.101 -6.522 -11.251 1.00 95.12 368 LEU A O 1
ATOM 3015 N N . ARG A 1 369 ? 8.259 -8.153 -12.549 1.00 95.06 369 ARG A N 1
ATOM 3016 C CA . ARG A 1 369 ? 9.454 -8.324 -13.381 1.00 95.06 369 ARG A CA 1
ATOM 3017 C C . ARG A 1 369 ? 9.839 -7.046 -14.135 1.00 95.06 369 ARG A C 1
ATOM 3019 O O . ARG A 1 369 ? 11.027 -6.712 -14.183 1.00 95.06 369 ARG A O 1
ATOM 3026 N N . ALA A 1 370 ? 8.864 -6.335 -14.703 1.00 94.94 370 ALA A N 1
ATOM 3027 C CA . ALA A 1 370 ? 9.084 -5.060 -15.383 1.00 94.94 370 ALA A CA 1
ATOM 3028 C C . ALA A 1 370 ? 9.542 -3.961 -14.406 1.00 94.94 370 ALA A C 1
ATOM 3030 O O . ALA A 1 370 ? 10.464 -3.206 -14.720 1.00 94.94 370 ALA A O 1
ATOM 3031 N N . GLN A 1 371 ? 8.971 -3.901 -13.196 1.00 94.81 371 GLN A N 1
ATOM 3032 C CA . GLN A 1 371 ? 9.409 -2.975 -12.147 1.00 94.81 371 GLN A CA 1
ATOM 3033 C C . GLN A 1 371 ? 10.844 -3.257 -11.701 1.00 94.81 371 GLN A C 1
ATOM 3035 O O . GLN A 1 371 ? 11.632 -2.320 -11.596 1.00 94.81 371 GLN A O 1
ATOM 3040 N N . ILE A 1 372 ? 11.209 -4.527 -11.503 1.00 94.62 372 ILE A N 1
ATOM 3041 C CA . ILE A 1 372 ? 12.581 -4.931 -11.163 1.00 94.62 372 ILE A CA 1
ATOM 3042 C C . ILE A 1 372 ? 13.558 -4.469 -12.248 1.00 94.62 372 ILE A C 1
ATOM 3044 O O . ILE A 1 372 ? 14.551 -3.827 -11.920 1.00 94.62 372 ILE A O 1
ATOM 3048 N N . ALA A 1 373 ? 13.248 -4.702 -13.530 1.00 94.00 373 ALA A N 1
ATOM 3049 C CA . ALA A 1 373 ? 14.091 -4.245 -14.639 1.00 94.00 373 ALA A CA 1
ATOM 3050 C C . ALA A 1 373 ? 14.300 -2.721 -14.610 1.00 94.00 373 ALA A C 1
ATOM 3052 O O . ALA A 1 373 ? 15.426 -2.239 -14.715 1.00 94.00 373 ALA A O 1
ATOM 3053 N N . ARG A 1 374 ? 13.220 -1.954 -14.408 1.00 94.19 374 ARG A N 1
ATOM 3054 C CA . ARG A 1 374 ? 13.264 -0.485 -14.335 1.00 94.19 374 ARG A CA 1
ATOM 3055 C C . ARG A 1 374 ? 14.082 0.025 -13.150 1.00 94.19 374 ARG A C 1
ATOM 3057 O O . ARG A 1 374 ? 14.835 0.986 -13.306 1.00 94.19 374 ARG A O 1
ATOM 3064 N N . ILE A 1 375 ? 13.920 -0.587 -11.979 1.00 94.44 375 ILE A N 1
ATOM 3065 C CA . ILE A 1 375 ? 14.662 -0.222 -10.768 1.00 94.44 375 ILE A CA 1
ATOM 3066 C C . ILE A 1 375 ? 16.139 -0.559 -10.978 1.00 94.44 375 ILE A C 1
ATOM 3068 O O . ILE A 1 375 ? 16.974 0.336 -10.920 1.00 94.44 375 ILE A O 1
ATOM 3072 N N . THR A 1 376 ? 16.466 -1.798 -11.353 1.00 92.44 376 THR A N 1
ATOM 3073 C CA . THR A 1 376 ? 17.853 -2.232 -11.563 1.00 92.44 376 THR A CA 1
ATOM 3074 C C . THR A 1 376 ? 18.592 -1.406 -12.610 1.00 92.44 376 THR A C 1
ATOM 3076 O O . THR A 1 376 ? 19.746 -1.054 -12.388 1.00 92.44 376 THR A O 1
ATOM 3079 N N . ALA A 1 377 ? 17.949 -1.031 -13.715 1.00 91.00 377 ALA A N 1
ATOM 3080 C CA . ALA A 1 377 ? 18.576 -0.188 -14.733 1.00 91.00 377 ALA A CA 1
ATOM 3081 C C . ALA A 1 377 ? 18.881 1.245 -14.263 1.00 91.00 377 ALA A C 1
ATOM 3083 O O . ALA A 1 377 ? 19.723 1.909 -14.850 1.00 91.00 377 ALA A O 1
ATOM 3084 N N . THR A 1 378 ? 18.192 1.744 -13.231 1.00 89.88 378 THR A N 1
ATOM 3085 C CA . THR A 1 378 ? 18.334 3.141 -12.779 1.00 89.88 378 THR A CA 1
ATOM 3086 C C . THR A 1 378 ? 19.004 3.297 -11.421 1.00 89.88 378 THR A C 1
ATOM 3088 O O . THR A 1 378 ? 19.441 4.397 -11.097 1.00 89.88 378 THR A O 1
ATOM 3091 N N . THR A 1 379 ? 19.061 2.241 -10.604 1.00 90.69 379 THR A N 1
ATOM 3092 C CA . THR A 1 379 ? 19.524 2.345 -9.213 1.00 90.69 379 THR A CA 1
ATOM 3093 C C . THR A 1 379 ? 20.785 1.552 -8.901 1.00 90.69 379 THR A C 1
ATOM 3095 O O . THR A 1 379 ? 21.323 1.685 -7.801 1.00 90.69 379 THR A O 1
ATOM 3098 N N . HIS A 1 380 ? 21.253 0.704 -9.817 1.00 90.38 380 HIS A N 1
ATOM 3099 C CA . HIS A 1 380 ? 22.490 -0.049 -9.628 1.00 90.38 380 HIS A CA 1
ATOM 3100 C C . HIS A 1 380 ? 23.699 0.849 -9.893 1.00 90.38 380 HIS A C 1
ATOM 3102 O O . HIS A 1 380 ? 24.105 1.081 -11.033 1.00 90.38 380 HIS A O 1
ATOM 3108 N N . VAL A 1 381 ? 24.273 1.335 -8.796 1.00 92.00 381 VAL A N 1
ATOM 3109 C CA . VAL A 1 381 ? 25.398 2.269 -8.792 1.00 92.00 381 VAL A CA 1
ATOM 3110 C C . VAL A 1 381 ? 26.592 1.681 -8.050 1.00 92.00 381 VAL A C 1
ATOM 3112 O O . VAL A 1 381 ? 26.442 0.881 -7.124 1.00 92.00 381 VAL A O 1
ATOM 3115 N N . SER A 1 382 ? 27.788 2.072 -8.466 1.00 91.44 382 SER A N 1
ATOM 3116 C CA . SER A 1 382 ? 29.060 1.677 -7.857 1.00 91.44 382 SER A CA 1
ATOM 3117 C C . SER A 1 382 ? 29.986 2.886 -7.721 1.00 91.44 382 SER A C 1
ATOM 3119 O O . SER A 1 382 ? 29.846 3.845 -8.483 1.00 91.44 382 SER A O 1
ATOM 3121 N N . PRO A 1 383 ? 30.949 2.860 -6.787 1.00 91.69 383 PRO A N 1
ATOM 3122 C CA . PRO A 1 383 ? 32.038 3.828 -6.784 1.00 91.69 383 PRO A CA 1
ATOM 3123 C C . PRO A 1 383 ? 32.794 3.813 -8.116 1.00 91.69 383 PRO A C 1
ATOM 3125 O O . PRO A 1 383 ? 33.007 2.751 -8.708 1.00 91.69 383 PRO A O 1
ATOM 3128 N N . ILE A 1 384 ? 33.220 4.986 -8.576 1.00 88.56 384 ILE A N 1
ATOM 3129 C CA . ILE A 1 384 ? 33.978 5.107 -9.823 1.00 88.56 384 ILE A CA 1
ATOM 3130 C C . ILE A 1 384 ? 35.293 4.311 -9.747 1.00 88.56 384 ILE A C 1
ATOM 3132 O O . ILE A 1 384 ? 35.947 4.271 -8.705 1.00 88.56 384 ILE A O 1
ATOM 3136 N N . GLY A 1 385 ? 35.659 3.639 -10.842 1.00 85.12 385 GLY A N 1
ATOM 3137 C CA . GLY A 1 385 ? 36.860 2.797 -10.931 1.00 85.12 385 GLY A CA 1
ATOM 3138 C C . GLY A 1 385 ? 36.739 1.406 -10.295 1.00 85.12 385 GLY A C 1
ATOM 3139 O O . GLY A 1 385 ? 37.693 0.628 -10.372 1.00 85.12 385 GLY A O 1
ATOM 3140 N N . PHE A 1 386 ? 35.594 1.074 -9.681 1.00 86.69 386 PHE A N 1
ATOM 3141 C CA . PHE A 1 386 ? 35.351 -0.261 -9.127 1.00 86.69 386 PHE A CA 1
ATOM 3142 C C . PHE A 1 386 ? 35.180 -1.325 -10.225 1.00 86.69 386 PHE A C 1
ATOM 3144 O O . PHE A 1 386 ? 35.700 -2.433 -10.099 1.00 86.69 386 PHE A O 1
ATOM 3151 N N . PHE A 1 387 ? 34.476 -0.982 -11.306 1.00 87.38 387 PHE A N 1
ATOM 3152 C CA . PHE A 1 387 ? 34.339 -1.819 -12.498 1.00 87.38 387 PHE A CA 1
ATOM 3153 C C . PHE A 1 387 ? 35.131 -1.226 -13.664 1.00 87.38 387 PHE A C 1
ATOM 3155 O O . PHE A 1 387 ? 35.197 -0.004 -13.803 1.00 87.38 387 PHE A O 1
ATOM 3162 N N . ILE A 1 388 ? 35.692 -2.101 -14.495 1.00 85.50 388 ILE A N 1
ATOM 3163 C CA . ILE A 1 388 ? 36.391 -1.773 -15.745 1.00 85.50 388 ILE A CA 1
ATOM 3164 C C . ILE A 1 388 ? 35.817 -2.608 -16.895 1.00 85.50 388 ILE A C 1
ATOM 3166 O O . ILE A 1 388 ? 35.226 -3.666 -16.659 1.00 85.50 388 ILE A O 1
ATOM 3170 N N . PHE A 1 389 ? 35.972 -2.139 -18.132 1.00 83.06 389 PHE A N 1
ATOM 3171 C CA . PHE A 1 389 ? 35.585 -2.909 -19.315 1.00 83.06 389 PHE A CA 1
ATOM 3172 C C . PHE A 1 389 ? 36.627 -3.996 -19.602 1.00 83.06 389 PHE A C 1
ATOM 3174 O O . PHE A 1 389 ? 37.831 -3.762 -19.492 1.00 83.06 389 PHE A O 1
ATOM 3181 N N . SER A 1 390 ? 36.181 -5.193 -19.982 1.00 62.53 390 SER A N 1
ATOM 3182 C CA . SER A 1 390 ? 37.072 -6.255 -20.452 1.00 62.53 390 SER A CA 1
ATOM 3183 C C . SER A 1 390 ? 37.750 -5.836 -21.766 1.00 62.53 390 SER A C 1
ATOM 3185 O O . SER A 1 390 ? 37.126 -5.884 -22.827 1.00 62.53 390 SER A O 1
ATOM 3187 N N . GLY A 1 391 ? 39.009 -5.396 -21.693 1.00 54.56 391 GLY A N 1
ATOM 3188 C CA . GLY A 1 391 ? 39.802 -4.998 -22.865 1.00 54.56 391 GLY A CA 1
ATOM 3189 C C . GLY A 1 391 ? 40.865 -3.914 -22.643 1.00 54.56 391 GLY A C 1
ATOM 3190 O O . GLY A 1 391 ? 41.511 -3.534 -23.611 1.00 54.56 391 GLY A O 1
ATOM 3191 N N . GLU A 1 392 ? 41.051 -3.402 -21.420 1.00 49.53 392 GLU A N 1
ATOM 3192 C CA . GLU A 1 392 ? 42.053 -2.356 -21.117 1.00 49.53 392 GLU A CA 1
ATOM 3193 C C . GLU A 1 392 ? 43.367 -2.869 -20.489 1.00 49.53 392 GLU A C 1
ATOM 3195 O O . GLU A 1 392 ? 44.240 -2.060 -20.182 1.00 49.53 392 GLU A O 1
ATOM 3200 N N . ASP A 1 393 ? 43.552 -4.186 -20.337 1.00 36.97 393 ASP A N 1
ATOM 3201 C CA . ASP A 1 393 ? 44.851 -4.746 -19.940 1.00 36.97 393 ASP A CA 1
ATOM 3202 C C . ASP A 1 393 ? 45.706 -5.025 -21.193 1.00 36.97 393 ASP A C 1
ATOM 3204 O O . ASP A 1 393 ? 45.327 -5.812 -22.058 1.00 36.97 393 ASP A O 1
ATOM 3208 N N . GLU A 1 394 ? 46.832 -4.312 -21.264 1.00 45.47 394 GLU A N 1
ATOM 3209 C CA . GLU A 1 394 ? 47.931 -4.331 -22.242 1.00 45.47 394 GLU A CA 1
ATOM 3210 C C . GLU A 1 394 ? 48.108 -5.640 -23.045 1.00 45.47 394 GLU A C 1
ATOM 3212 O O . GLU A 1 394 ? 48.487 -6.663 -22.485 1.00 45.47 394 GLU A O 1
ATOM 3217 N N . ASP A 1 395 ? 47.898 -5.573 -24.366 1.00 34.94 395 ASP A N 1
ATOM 3218 C CA . ASP A 1 395 ? 48.865 -5.995 -25.397 1.00 34.94 395 ASP A CA 1
ATOM 3219 C C . ASP A 1 395 ? 48.337 -5.590 -26.794 1.00 34.94 395 ASP A C 1
ATOM 3221 O O . ASP A 1 395 ? 47.402 -6.171 -27.348 1.00 34.94 395 ASP A O 1
ATOM 3225 N N . GLU A 1 396 ? 48.938 -4.539 -27.363 1.00 45.84 396 GLU A N 1
ATOM 3226 C CA . GLU A 1 396 ? 48.833 -4.191 -28.783 1.00 45.84 396 GLU A CA 1
ATOM 3227 C C . GLU A 1 396 ? 49.566 -5.257 -29.615 1.00 45.84 396 GLU A C 1
ATOM 3229 O O . GLU A 1 396 ? 50.783 -5.351 -29.511 1.00 45.84 396 GLU A O 1
ATOM 3234 N N . GLU A 1 397 ? 48.839 -6.037 -30.425 1.00 42.25 397 GLU A N 1
ATOM 3235 C CA . GLU A 1 397 ? 49.225 -6.600 -31.742 1.00 42.25 397 GLU A CA 1
ATOM 3236 C C . GLU A 1 397 ? 48.463 -7.912 -32.020 1.00 42.25 397 GLU A C 1
ATOM 3238 O O . GLU A 1 397 ? 48.898 -8.984 -31.612 1.00 42.25 397 GLU A O 1
ATOM 3243 N N . ALA A 1 398 ? 47.353 -7.841 -32.767 1.00 33.50 398 ALA A N 1
ATOM 3244 C CA . ALA A 1 398 ? 47.015 -8.793 -33.836 1.00 33.50 398 ALA A CA 1
ATOM 3245 C C . ALA A 1 398 ? 45.689 -8.406 -34.517 1.00 33.50 398 ALA A C 1
ATOM 3247 O O . ALA A 1 398 ? 44.614 -8.570 -33.961 1.00 33.50 398 ALA A O 1
ATOM 3248 N N . GLU A 1 399 ? 45.849 -7.896 -35.736 1.00 33.81 399 GLU A N 1
ATOM 3249 C CA . GLU A 1 399 ? 45.039 -8.133 -36.938 1.00 33.81 399 GLU A CA 1
ATOM 3250 C C . GLU A 1 399 ? 43.523 -7.851 -36.948 1.00 33.81 399 GLU A C 1
ATOM 3252 O O . GLU A 1 399 ? 42.702 -8.414 -36.237 1.00 33.81 399 GLU A O 1
ATOM 3257 N N . LYS A 1 400 ? 43.179 -6.987 -37.911 1.00 40.06 400 LYS A N 1
ATOM 3258 C CA . LYS A 1 400 ? 41.849 -6.768 -38.469 1.00 40.06 400 LYS A CA 1
ATOM 3259 C C . LYS A 1 400 ? 41.311 -8.064 -39.077 1.00 40.06 400 LYS A C 1
ATOM 3261 O O . LYS A 1 400 ? 41.934 -8.564 -40.006 1.00 40.06 400 LYS A O 1
ATOM 3266 N N . GLU A 1 401 ? 40.146 -8.499 -38.613 1.00 34.16 401 GLU A N 1
ATOM 3267 C CA . GLU A 1 401 ? 38.977 -8.962 -39.383 1.00 34.16 401 GLU A CA 1
ATOM 3268 C C . GLU A 1 401 ? 37.976 -9.567 -38.380 1.00 34.16 401 GLU A C 1
ATOM 3270 O O . GLU A 1 401 ? 38.309 -10.549 -37.732 1.00 34.16 401 GLU A O 1
ATOM 3275 N N . GLU A 1 402 ? 36.802 -8.923 -38.241 1.00 32.66 402 GLU A N 1
ATOM 3276 C CA . GLU A 1 402 ? 35.535 -9.334 -37.572 1.00 32.66 402 GLU A CA 1
ATOM 3277 C C . GLU A 1 402 ? 34.937 -8.210 -36.685 1.00 32.66 402 GLU A C 1
ATOM 3279 O O . GLU A 1 402 ? 34.830 -8.305 -35.463 1.00 32.66 402 GLU A O 1
ATOM 3284 N N . GLU A 1 403 ? 34.494 -7.113 -37.317 1.00 38.19 403 GLU A N 1
ATOM 3285 C CA . GLU A 1 403 ? 33.925 -5.925 -36.642 1.00 38.19 403 GLU A CA 1
ATOM 3286 C C . GLU A 1 403 ? 32.508 -6.110 -36.037 1.00 38.19 403 GLU A C 1
ATOM 3288 O O . GLU A 1 403 ? 31.961 -5.168 -35.460 1.00 38.19 403 GLU A O 1
ATOM 3293 N N . GLU A 1 404 ? 31.915 -7.309 -36.062 1.00 38.38 404 GLU A N 1
ATOM 3294 C CA . GLU A 1 404 ? 30.604 -7.569 -35.432 1.00 38.38 404 GLU A CA 1
ATOM 3295 C C . GLU A 1 404 ? 30.657 -8.408 -34.141 1.00 38.38 404 GLU A C 1
ATOM 3297 O O . GLU A 1 404 ? 29.772 -8.269 -33.286 1.00 38.38 404 GLU A O 1
ATOM 3302 N N . GLU A 1 405 ? 31.697 -9.223 -33.919 1.00 33.72 405 GLU A N 1
ATOM 3303 C CA . GLU A 1 405 ? 31.843 -9.983 -32.666 1.00 33.72 405 GLU A CA 1
ATOM 3304 C C . GLU A 1 405 ? 32.489 -9.162 -31.533 1.00 33.72 405 GLU A C 1
ATOM 3306 O O . GLU A 1 405 ? 32.153 -9.355 -30.358 1.00 33.72 405 GLU A O 1
ATOM 3311 N N . GLU A 1 406 ? 33.339 -8.178 -31.849 1.00 33.56 406 GLU A N 1
ATOM 3312 C CA . GLU A 1 406 ? 34.015 -7.360 -30.831 1.00 33.56 406 GLU A CA 1
ATOM 3313 C C . GLU A 1 406 ? 33.063 -6.462 -30.028 1.00 33.56 406 GLU A C 1
ATOM 3315 O O . GLU A 1 406 ? 33.247 -6.291 -28.820 1.00 33.56 406 GLU A O 1
ATOM 3320 N N . ARG A 1 407 ? 31.987 -5.935 -30.635 1.00 40.78 407 ARG A N 1
ATOM 3321 C CA . ARG A 1 407 ? 30.998 -5.113 -29.904 1.00 40.78 407 ARG A CA 1
ATOM 3322 C C . ARG A 1 407 ? 30.256 -5.899 -28.818 1.00 40.78 407 ARG A C 1
ATOM 3324 O O . ARG A 1 407 ? 29.827 -5.302 -27.833 1.00 40.78 407 ARG A O 1
ATOM 3331 N N . LYS A 1 408 ? 30.132 -7.226 -28.957 1.00 39.97 408 LYS A N 1
ATOM 3332 C CA . LYS A 1 408 ? 29.484 -8.093 -27.954 1.00 39.97 408 LYS A CA 1
ATOM 3333 C C . LYS A 1 408 ? 30.400 -8.418 -26.772 1.00 39.97 408 LYS A C 1
ATOM 3335 O O . LYS A 1 408 ? 29.900 -8.517 -25.656 1.00 39.97 408 LYS A O 1
ATOM 3340 N N . LYS A 1 409 ? 31.718 -8.522 -26.986 1.00 36.59 409 LYS A N 1
ATOM 3341 C CA . LYS A 1 409 ? 32.710 -8.736 -25.911 1.00 36.59 409 LYS A CA 1
ATOM 3342 C C . LYS A 1 409 ? 33.087 -7.451 -25.158 1.00 36.59 409 LYS A C 1
ATOM 3344 O O . LYS A 1 409 ? 33.513 -7.533 -24.015 1.00 36.59 409 LYS A O 1
ATOM 3349 N N . LYS A 1 410 ? 32.874 -6.265 -25.741 1.00 43.03 410 LYS A N 1
ATOM 3350 C CA . LYS A 1 410 ? 33.285 -4.971 -25.152 1.00 43.03 410 LYS A CA 1
ATOM 3351 C C . LYS A 1 410 ? 32.451 -4.467 -23.962 1.00 43.03 410 LYS A C 1
ATOM 3353 O O . LYS A 1 410 ? 32.859 -3.518 -23.305 1.00 43.03 410 LYS A O 1
ATOM 3358 N N . ASN A 1 411 ? 31.303 -5.085 -23.669 1.00 53.28 411 ASN A N 1
ATOM 3359 C CA . ASN A 1 411 ? 30.369 -4.628 -22.626 1.00 53.28 411 ASN A CA 1
ATOM 3360 C C . ASN A 1 411 ? 30.347 -5.515 -21.364 1.00 53.28 411 ASN A C 1
ATOM 3362 O O . ASN A 1 411 ? 29.451 -5.371 -20.526 1.00 53.28 411 ASN A O 1
ATOM 3366 N N . GLU A 1 412 ? 31.294 -6.443 -21.203 1.00 63.56 412 GLU A N 1
ATOM 3367 C CA . GLU A 1 412 ? 31.428 -7.192 -19.952 1.00 63.56 412 GLU A CA 1
ATOM 3368 C C . GLU A 1 412 ? 32.212 -6.375 -18.917 1.00 63.56 412 GLU A C 1
ATOM 3370 O O . GLU A 1 412 ? 33.385 -6.048 -19.089 1.00 63.56 412 GLU A O 1
ATOM 3375 N N . LEU A 1 413 ? 31.526 -6.013 -17.829 1.00 74.69 413 LEU A N 1
ATOM 3376 C CA . LEU A 1 413 ? 32.129 -5.331 -16.688 1.00 74.69 413 LEU A CA 1
ATOM 3377 C C . LEU A 1 413 ? 32.850 -6.347 -15.801 1.00 74.69 413 LEU A C 1
ATOM 3379 O O . LEU A 1 413 ? 32.242 -7.318 -15.342 1.00 74.69 413 LEU A O 1
ATOM 3383 N N . LEU A 1 414 ? 34.127 -6.093 -15.526 1.00 79.56 414 LEU A N 1
ATOM 3384 C CA . LEU A 1 414 ? 34.952 -6.879 -14.614 1.00 79.56 414 LEU A CA 1
ATOM 3385 C C . LEU A 1 414 ? 35.240 -6.091 -13.337 1.00 79.56 414 LEU A C 1
ATOM 3387 O O . LEU A 1 414 ? 35.451 -4.877 -13.366 1.00 79.56 414 LEU A O 1
ATOM 3391 N N . GLU A 1 415 ? 35.242 -6.790 -12.200 1.00 80.00 415 GLU A N 1
ATOM 3392 C CA . GLU A 1 415 ? 35.666 -6.212 -10.924 1.00 80.00 415 GLU A CA 1
ATOM 3393 C C . GLU A 1 415 ? 37.159 -5.876 -10.983 1.00 80.00 415 GLU A C 1
ATOM 3395 O O . GLU A 1 415 ? 37.999 -6.747 -11.225 1.00 80.00 415 GLU A O 1
ATOM 3400 N N . ASN A 1 416 ? 37.501 -4.620 -10.709 1.00 82.25 416 ASN A N 1
ATOM 3401 C CA . ASN A 1 416 ? 38.885 -4.183 -10.679 1.00 82.25 416 ASN A CA 1
ATOM 3402 C C . ASN A 1 416 ? 39.589 -4.731 -9.424 1.00 82.25 416 ASN A C 1
ATOM 3404 O O . ASN A 1 416 ? 39.404 -4.237 -8.308 1.00 82.25 416 ASN A O 1
ATOM 3408 N N . MET A 1 417 ? 40.443 -5.742 -9.599 1.00 77.50 417 MET A N 1
ATOM 3409 C CA . MET A 1 417 ? 41.213 -6.346 -8.499 1.00 77.50 417 MET A CA 1
ATOM 3410 C C . MET A 1 417 ? 42.169 -5.351 -7.822 1.00 77.50 417 MET A C 1
ATOM 3412 O O . MET A 1 417 ? 42.454 -5.473 -6.625 1.00 77.50 417 MET A O 1
ATOM 3416 N N . ASN A 1 418 ? 42.605 -4.328 -8.560 1.00 79.44 418 ASN A N 1
ATOM 3417 C CA . ASN A 1 418 ? 43.519 -3.288 -8.099 1.00 79.44 418 ASN A CA 1
ATOM 3418 C C . ASN A 1 418 ? 42.797 -2.008 -7.650 1.00 79.44 418 ASN A C 1
ATOM 3420 O O . ASN A 1 418 ? 43.441 -0.975 -7.488 1.00 79.44 418 ASN A O 1
ATOM 3424 N N . TYR A 1 419 ? 41.486 -2.069 -7.397 1.00 83.69 419 TYR A N 1
ATOM 3425 C CA . TYR A 1 419 ? 40.716 -0.920 -6.926 1.00 83.69 419 TYR A CA 1
ATOM 3426 C C . TYR A 1 419 ? 41.307 -0.316 -5.639 1.00 83.69 419 TYR A C 1
ATOM 3428 O O . TYR A 1 419 ? 41.442 -1.010 -4.616 1.00 83.69 419 TYR A O 1
ATOM 3436 N N . ASP A 1 420 ? 41.636 0.978 -5.699 1.00 82.94 420 ASP A N 1
ATOM 3437 C CA . ASP A 1 420 ? 42.051 1.786 -4.553 1.00 82.94 420 ASP A CA 1
ATOM 3438 C C . ASP A 1 420 ? 40.837 2.561 -4.017 1.00 82.94 420 ASP A C 1
ATOM 3440 O O . ASP A 1 420 ? 40.237 3.353 -4.751 1.00 82.94 420 ASP A O 1
ATOM 3444 N N . PRO A 1 421 ? 40.403 2.304 -2.772 1.00 85.12 421 PRO A N 1
ATOM 3445 C CA . PRO A 1 421 ? 39.178 2.889 -2.259 1.00 85.12 421 PRO A CA 1
ATOM 3446 C C . PRO A 1 421 ? 39.292 4.398 -2.065 1.00 85.12 421 PRO A C 1
ATOM 3448 O O . PRO A 1 421 ? 40.175 4.894 -1.363 1.00 85.12 421 PRO A O 1
ATOM 3451 N N . LEU A 1 422 ? 38.317 5.120 -2.614 1.00 86.94 422 LEU A N 1
ATOM 3452 C CA . LEU A 1 422 ? 38.212 6.563 -2.437 1.00 86.94 422 LEU A CA 1
ATOM 3453 C C . LEU A 1 422 ? 37.954 6.926 -0.966 1.00 86.94 422 LEU A C 1
ATOM 3455 O O . LEU A 1 422 ? 37.229 6.214 -0.257 1.00 86.94 422 LEU A O 1
ATOM 3459 N N . PRO A 1 423 ? 38.506 8.051 -0.479 1.00 86.19 423 PRO A N 1
ATOM 3460 C CA . PRO A 1 423 ? 38.219 8.510 0.865 1.00 86.19 423 PRO A CA 1
ATOM 3461 C C . PRO A 1 423 ? 36.743 8.912 0.976 1.00 86.19 423 PRO A C 1
ATOM 3463 O O . PRO A 1 423 ? 36.130 9.446 0.055 1.00 86.19 423 PRO A O 1
ATOM 3466 N N . ILE A 1 424 ? 36.170 8.715 2.160 1.00 85.38 424 ILE A N 1
ATOM 3467 C CA . ILE A 1 424 ? 34.732 8.921 2.408 1.00 85.38 424 ILE A CA 1
ATOM 3468 C C . ILE A 1 424 ? 34.293 10.362 2.125 1.00 85.38 424 ILE A C 1
ATOM 3470 O O . ILE A 1 424 ? 33.162 10.591 1.713 1.00 85.38 424 ILE A O 1
ATOM 3474 N N . LYS A 1 425 ? 35.194 11.336 2.304 1.00 85.25 425 LYS A N 1
ATOM 3475 C CA . LYS A 1 425 ? 34.927 12.744 1.976 1.00 85.25 425 LYS A CA 1
ATOM 3476 C C . LYS A 1 425 ? 34.578 12.942 0.502 1.00 85.25 425 LYS A C 1
ATOM 3478 O O . LYS A 1 425 ? 33.701 13.744 0.212 1.00 85.25 425 LYS A O 1
ATOM 3483 N N . ASP A 1 426 ? 35.218 12.183 -0.379 1.00 88.00 426 ASP A N 1
ATOM 3484 C CA . ASP A 1 426 ? 35.010 12.276 -1.820 1.00 88.00 426 ASP A CA 1
ATOM 3485 C C . ASP A 1 426 ? 33.739 11.507 -2.207 1.00 88.00 426 ASP A C 1
ATOM 3487 O O . ASP A 1 426 ? 32.944 11.975 -3.017 1.00 88.00 426 ASP A O 1
ATOM 3491 N N . LEU A 1 427 ? 33.462 10.372 -1.555 1.00 87.44 427 LEU A N 1
ATOM 3492 C CA . LEU A 1 427 ? 32.220 9.614 -1.767 1.00 87.44 427 LEU A CA 1
ATOM 3493 C C . LEU A 1 427 ? 30.955 10.362 -1.316 1.00 87.44 427 LEU A C 1
ATOM 3495 O O . LEU A 1 427 ? 29.875 10.067 -1.823 1.00 87.44 427 LEU A O 1
ATOM 3499 N N . VAL A 1 428 ? 31.082 11.286 -0.357 1.00 88.00 428 VAL A N 1
ATOM 3500 C CA . VAL A 1 428 ? 29.984 12.094 0.213 1.00 88.00 428 VAL A CA 1
ATOM 3501 C C . VAL A 1 428 ? 29.891 13.482 -0.433 1.00 88.00 428 VAL A C 1
ATOM 3503 O O . VAL A 1 428 ? 29.041 14.288 -0.052 1.00 88.00 428 VAL A O 1
ATOM 3506 N N . ASP A 1 429 ? 30.728 13.764 -1.431 1.00 87.50 429 ASP A N 1
ATOM 3507 C CA . ASP A 1 429 ? 30.718 15.046 -2.121 1.00 87.50 429 ASP A CA 1
ATOM 3508 C C . ASP A 1 429 ? 29.347 15.318 -2.781 1.00 87.50 429 ASP A C 1
ATOM 3510 O O . ASP A 1 429 ? 28.859 14.484 -3.554 1.00 87.50 429 ASP A O 1
ATOM 3514 N N . PRO A 1 430 ? 28.705 16.478 -2.523 1.00 83.12 430 PRO A N 1
ATOM 3515 C CA . PRO A 1 430 ? 27.415 16.818 -3.120 1.00 83.12 430 PRO A CA 1
ATOM 3516 C C . PRO A 1 430 ? 27.398 16.855 -4.652 1.00 83.12 430 PRO A C 1
ATOM 3518 O O . PRO A 1 430 ? 26.311 16.836 -5.224 1.00 83.12 430 PRO A O 1
ATOM 3521 N N . SER A 1 431 ? 28.563 16.918 -5.314 1.00 84.00 431 SER A N 1
ATOM 3522 C CA . SER A 1 431 ? 28.657 16.887 -6.779 1.00 84.00 431 SER A CA 1
ATOM 3523 C C . SER A 1 431 ? 28.301 15.529 -7.395 1.00 84.00 431 SER A C 1
ATOM 3525 O O . SER A 1 431 ? 28.023 15.483 -8.586 1.00 84.00 431 SER A O 1
ATOM 3527 N N . MET A 1 432 ? 28.295 14.438 -6.613 1.00 83.56 432 MET A N 1
ATOM 3528 C CA . MET A 1 432 ? 27.956 13.072 -7.060 1.00 83.56 432 MET A CA 1
ATOM 3529 C C . MET A 1 432 ? 28.867 12.479 -8.150 1.00 83.56 432 MET A C 1
ATOM 3531 O O . MET A 1 432 ? 28.556 11.432 -8.709 1.00 83.56 432 MET A O 1
ATOM 3535 N N . SER A 1 433 ? 30.020 13.091 -8.427 1.00 87.94 433 SER A N 1
ATOM 3536 C CA . SER A 1 433 ? 30.908 12.676 -9.528 1.00 87.94 433 SER A CA 1
ATOM 3537 C C . SER A 1 433 ? 31.627 11.338 -9.284 1.00 87.94 433 SER A C 1
ATOM 3539 O O . SER A 1 433 ? 32.086 10.696 -10.222 1.00 87.94 433 SER A O 1
ATOM 3541 N N . ASN A 1 434 ? 31.731 10.906 -8.023 1.00 90.56 434 ASN A N 1
ATOM 3542 C CA . ASN A 1 434 ? 32.509 9.726 -7.614 1.00 90.56 434 ASN A CA 1
ATOM 3543 C C . ASN A 1 434 ? 31.715 8.410 -7.629 1.00 90.56 434 ASN A C 1
ATOM 3545 O O . ASN A 1 434 ? 32.198 7.378 -7.158 1.00 90.56 434 ASN A O 1
ATOM 3549 N N . TRP A 1 435 ? 30.499 8.447 -8.164 1.00 91.88 435 TRP A N 1
ATOM 3550 C CA . TRP A 1 435 ? 29.611 7.303 -8.314 1.00 91.88 435 TRP A CA 1
ATOM 3551 C C . TRP A 1 435 ? 29.175 7.194 -9.767 1.00 91.88 435 TRP A C 1
ATOM 3553 O O . TRP A 1 435 ? 28.928 8.215 -10.405 1.00 91.88 435 TRP A O 1
ATOM 3563 N N . CYS A 1 436 ? 29.058 5.970 -10.272 1.00 91.50 436 CYS A N 1
ATOM 3564 C CA . CYS A 1 436 ? 28.663 5.694 -11.646 1.00 91.50 436 CYS A CA 1
ATOM 3565 C C . CYS A 1 436 ? 27.635 4.560 -11.738 1.00 91.50 436 CYS A C 1
ATOM 3567 O O . CYS A 1 436 ? 27.540 3.704 -10.849 1.00 91.50 436 CYS A O 1
ATOM 3569 N N . HIS A 1 437 ? 26.865 4.549 -12.826 1.00 91.12 437 HIS A N 1
ATOM 3570 C CA . HIS A 1 437 ? 25.929 3.466 -13.144 1.00 91.12 437 HIS A CA 1
ATOM 3571 C C . HIS A 1 437 ? 26.666 2.282 -13.776 1.00 91.12 437 HIS A C 1
ATOM 3573 O O . HIS A 1 437 ? 27.363 2.449 -14.772 1.00 91.12 437 HIS A O 1
ATOM 3579 N N . HIS A 1 438 ? 26.486 1.073 -13.242 1.00 88.44 438 HIS A N 1
ATOM 3580 C CA . HIS A 1 438 ? 27.082 -0.156 -13.803 1.00 88.44 438 HIS A CA 1
ATOM 3581 C C . HIS A 1 438 ? 26.043 -1.101 -14.432 1.00 88.44 438 HIS A C 1
ATOM 3583 O O . HIS A 1 438 ? 26.362 -2.222 -14.821 1.00 88.44 438 HIS A O 1
ATOM 3589 N N . SER A 1 439 ? 24.786 -0.668 -14.512 1.00 88.50 439 SER A N 1
ATOM 3590 C CA . SER A 1 439 ? 23.686 -1.395 -15.151 1.00 88.50 439 SER A CA 1
ATOM 3591 C C . SER A 1 439 ? 23.295 -0.694 -16.457 1.00 88.50 439 SER A C 1
ATOM 3593 O O . SER A 1 439 ? 23.369 0.536 -16.511 1.00 88.50 439 SER A O 1
ATOM 3595 N N . PRO A 1 440 ? 22.916 -1.429 -17.520 1.00 87.19 440 PRO A N 1
ATOM 3596 C CA . PRO A 1 440 ? 22.588 -0.822 -18.804 1.00 87.19 440 PRO A CA 1
ATOM 3597 C C . PRO A 1 440 ? 21.301 0.008 -18.732 1.00 87.19 440 PRO A C 1
ATOM 3599 O O . PRO A 1 440 ? 20.315 -0.378 -18.099 1.00 87.19 440 PRO A O 1
ATOM 3602 N N . TYR A 1 441 ? 21.307 1.145 -19.427 1.00 89.69 441 TYR A N 1
ATOM 3603 C CA . TYR A 1 441 ? 20.158 2.040 -19.526 1.00 89.69 441 TYR A CA 1
ATOM 3604 C C . TYR A 1 441 ? 19.039 1.439 -20.395 1.00 89.69 441 TYR A C 1
ATOM 3606 O O . TYR A 1 441 ? 19.302 0.777 -21.397 1.00 89.69 441 TYR A O 1
ATOM 3614 N N . ILE A 1 442 ? 17.777 1.702 -20.035 1.00 91.75 442 ILE A N 1
ATOM 3615 C CA . ILE A 1 442 ? 16.601 1.269 -20.811 1.00 91.75 442 ILE A CA 1
ATOM 3616 C C . ILE A 1 442 ? 16.079 2.431 -21.658 1.00 91.75 442 ILE A C 1
ATOM 3618 O O . ILE A 1 442 ? 15.553 3.404 -21.110 1.00 91.75 442 ILE A O 1
ATOM 3622 N N . LEU A 1 443 ? 16.106 2.275 -22.982 1.00 90.75 443 LEU A N 1
ATOM 3623 C CA . LEU A 1 443 ? 15.598 3.234 -23.972 1.00 90.75 443 LEU A CA 1
ATOM 3624 C C . LEU A 1 443 ? 14.083 3.459 -23.854 1.00 90.75 443 LEU A C 1
ATOM 3626 O O . LEU A 1 443 ? 13.384 2.736 -23.127 1.00 90.75 443 LEU A O 1
ATOM 3630 N N . LYS A 1 444 ? 13.517 4.455 -24.552 1.00 86.31 444 LYS A N 1
ATOM 3631 C CA . LYS A 1 444 ? 12.060 4.697 -24.491 1.00 86.31 444 LYS A CA 1
ATOM 3632 C C . LYS A 1 444 ? 11.291 3.535 -25.108 1.00 86.31 444 LYS A C 1
ATOM 3634 O O . LYS A 1 444 ? 10.256 3.167 -24.561 1.00 86.31 444 LYS A O 1
ATOM 3639 N N . GLN A 1 445 ? 11.886 2.890 -26.110 1.00 85.81 445 GLN A N 1
ATOM 3640 C CA . GLN A 1 445 ? 11.426 1.646 -26.731 1.00 85.81 445 GLN A CA 1
ATOM 3641 C C . GLN A 1 445 ? 11.273 0.457 -25.753 1.00 85.81 445 GLN A C 1
ATOM 3643 O O . GLN A 1 445 ? 10.561 -0.494 -26.051 1.00 85.81 445 GLN A O 1
ATOM 3648 N N . GLY A 1 446 ? 11.913 0.492 -24.575 1.00 86.25 446 GLY A N 1
ATOM 3649 C CA . GLY A 1 446 ? 11.830 -0.589 -23.581 1.00 86.25 446 GLY A CA 1
ATOM 3650 C C . GLY A 1 446 ? 12.903 -1.675 -23.730 1.00 86.25 446 GLY A C 1
ATOM 3651 O O . GLY A 1 446 ? 12.785 -2.726 -23.109 1.00 86.25 446 GLY A O 1
ATOM 3652 N N . ARG A 1 447 ? 13.952 -1.414 -24.519 1.00 88.88 447 ARG A N 1
ATOM 3653 C CA . ARG A 1 447 ? 15.134 -2.273 -24.712 1.00 88.88 447 ARG A CA 1
ATOM 3654 C C . ARG A 1 447 ? 16.418 -1.575 -24.264 1.00 88.88 447 ARG A C 1
ATOM 3656 O O . ARG A 1 447 ? 16.417 -0.362 -24.053 1.00 88.88 447 ARG A O 1
ATOM 3663 N N . THR A 1 448 ? 17.498 -2.337 -24.105 1.00 84.94 448 THR A N 1
ATOM 3664 C CA . THR A 1 448 ? 18.845 -1.796 -23.822 1.00 84.94 448 THR A CA 1
ATOM 3665 C C . THR A 1 448 ? 19.562 -1.361 -25.090 1.00 84.94 448 THR A C 1
ATOM 3667 O O . THR A 1 448 ? 20.250 -0.345 -25.098 1.00 84.94 448 THR A O 1
ATOM 3670 N N . VAL A 1 449 ? 19.362 -2.115 -26.169 1.00 85.12 449 VAL A N 1
ATOM 3671 C CA . VAL A 1 449 ? 19.883 -1.815 -27.502 1.00 85.12 449 VAL A CA 1
ATOM 3672 C C . VAL A 1 449 ? 18.723 -1.366 -28.376 1.00 85.12 449 VAL A C 1
ATOM 3674 O O . VAL A 1 449 ? 17.660 -1.994 -28.364 1.00 85.12 449 VAL A O 1
ATOM 3677 N N . TRP A 1 450 ? 18.928 -0.275 -29.107 1.00 82.56 450 TRP A N 1
ATOM 3678 C CA . TRP A 1 450 ? 17.938 0.246 -30.039 1.00 82.56 450 TRP A CA 1
ATOM 3679 C C . TRP A 1 450 ? 17.690 -0.769 -31.156 1.00 82.56 450 TRP A C 1
ATOM 3681 O O . TRP A 1 450 ? 18.629 -1.367 -31.680 1.00 82.56 450 TRP A O 1
ATOM 3691 N N . TRP A 1 451 ? 16.421 -0.994 -31.486 1.00 81.88 451 TRP A N 1
ATOM 3692 C CA . TRP A 1 451 ? 16.027 -1.848 -32.603 1.00 81.88 451 TRP A CA 1
ATOM 3693 C C . TRP A 1 451 ? 15.440 -0.988 -33.707 1.00 81.88 451 TRP A C 1
ATOM 3695 O O . TRP A 1 451 ? 14.474 -0.258 -33.460 1.00 81.88 451 TRP A O 1
ATOM 3705 N N . ASN A 1 452 ? 16.030 -1.097 -34.897 1.00 78.62 452 ASN A N 1
ATOM 3706 C CA . ASN A 1 452 ? 15.623 -0.365 -36.081 1.00 78.62 452 ASN A CA 1
ATOM 3707 C C . ASN A 1 452 ? 14.561 -1.162 -36.869 1.00 78.62 452 ASN A C 1
ATOM 3709 O O . ASN A 1 452 ? 14.896 -2.198 -37.446 1.00 78.62 452 ASN A O 1
ATOM 3713 N N . PRO A 1 453 ? 13.307 -0.678 -36.962 1.00 69.50 453 PRO A N 1
ATOM 3714 C CA . PRO A 1 453 ? 12.251 -1.359 -37.713 1.00 69.50 453 PRO A CA 1
ATOM 3715 C C . PRO A 1 453 ? 12.495 -1.422 -39.230 1.00 69.50 453 PRO A C 1
ATOM 3717 O O . PRO A 1 453 ? 11.879 -2.232 -39.917 1.00 69.50 453 PRO A O 1
ATOM 3720 N N . GLN A 1 454 ? 13.338 -0.539 -39.781 1.00 64.75 454 GLN A N 1
ATOM 3721 C CA . GLN A 1 454 ? 13.610 -0.483 -41.222 1.00 64.75 454 GLN A CA 1
ATOM 3722 C C . GLN A 1 454 ? 14.667 -1.504 -41.651 1.00 64.75 454 GLN A C 1
ATOM 3724 O O . GLN A 1 454 ? 14.595 -2.022 -42.758 1.00 64.75 454 GLN A O 1
ATOM 3729 N N . GLU A 1 455 ? 15.611 -1.830 -40.769 1.00 59.62 455 GLU A N 1
ATOM 3730 C CA . GLU A 1 455 ? 16.702 -2.763 -41.066 1.00 59.62 455 GLU A CA 1
ATOM 3731 C C . GLU A 1 455 ? 16.199 -4.206 -41.232 1.00 59.62 455 GLU A C 1
ATOM 3733 O O . GLU A 1 455 ? 16.741 -4.952 -42.036 1.00 59.62 455 GLU A O 1
ATOM 3738 N N . GLU A 1 456 ? 15.128 -4.598 -40.531 1.00 53.38 456 GLU A N 1
ATOM 3739 C CA . GLU A 1 456 ? 14.470 -5.894 -40.760 1.00 53.38 456 GLU A CA 1
ATOM 3740 C C . GLU A 1 456 ? 13.690 -5.929 -42.071 1.00 53.38 456 GLU A C 1
ATOM 3742 O O . GLU A 1 456 ? 13.766 -6.928 -42.771 1.00 53.38 456 GLU A O 1
ATOM 3747 N N . LYS A 1 457 ? 13.012 -4.841 -42.463 1.00 54.03 457 LYS A N 1
ATOM 3748 C CA . LYS A 1 457 ? 12.392 -4.772 -43.796 1.00 54.03 457 LYS A CA 1
ATOM 3749 C C . LYS A 1 457 ? 13.447 -4.903 -44.892 1.00 54.03 457 LYS A C 1
ATOM 3751 O O . LYS A 1 457 ? 13.218 -5.624 -45.846 1.00 54.03 457 LYS A O 1
ATOM 3756 N N . ILE A 1 458 ? 14.610 -4.275 -44.719 1.00 52.66 458 ILE A N 1
ATOM 3757 C CA . ILE A 1 458 ? 15.742 -4.407 -45.645 1.00 52.66 458 ILE A CA 1
ATOM 3758 C C . ILE A 1 458 ? 16.301 -5.838 -45.635 1.00 52.66 458 ILE A C 1
ATOM 3760 O O . ILE A 1 458 ? 16.555 -6.368 -46.701 1.00 52.66 458 ILE A O 1
ATOM 3764 N N . LYS A 1 459 ? 16.427 -6.504 -44.478 1.00 48.47 459 LYS A N 1
ATOM 3765 C CA . LYS A 1 459 ? 16.891 -7.907 -44.400 1.00 48.47 459 LYS A CA 1
ATOM 3766 C C . LYS A 1 459 ? 15.901 -8.914 -44.987 1.00 48.47 459 LYS A C 1
ATOM 3768 O O . LYS A 1 459 ? 16.342 -9.872 -45.603 1.00 48.47 459 LYS A O 1
ATOM 3773 N N . VAL A 1 460 ? 14.595 -8.698 -44.818 1.00 50.03 460 VAL A N 1
ATOM 3774 C CA . VAL A 1 460 ? 13.542 -9.519 -45.441 1.00 50.03 460 VAL A CA 1
ATOM 3775 C C . VAL A 1 460 ? 13.551 -9.316 -46.958 1.00 50.03 460 VAL A C 1
ATOM 3777 O O . VAL A 1 460 ? 13.544 -10.297 -47.690 1.00 50.03 460 VAL A O 1
ATOM 3780 N N . PHE A 1 461 ? 13.686 -8.071 -47.430 1.00 45.66 461 PHE A N 1
ATOM 3781 C CA . PHE A 1 461 ? 13.878 -7.785 -48.855 1.00 45.66 461 PHE A CA 1
ATOM 3782 C C . PHE A 1 461 ? 15.198 -8.366 -49.398 1.00 45.66 461 PHE A C 1
ATOM 3784 O O . PHE A 1 461 ? 15.188 -8.931 -50.476 1.00 45.66 461 PHE A O 1
ATOM 3791 N N . GLU A 1 462 ? 16.315 -8.321 -48.662 1.00 45.78 462 GLU A N 1
ATOM 3792 C CA . GLU A 1 462 ? 17.597 -8.932 -49.069 1.00 45.78 462 GLU A CA 1
ATOM 3793 C C . GLU A 1 462 ? 17.592 -10.476 -49.013 1.00 45.78 462 GLU A C 1
ATOM 3795 O O . GLU A 1 462 ? 18.409 -11.124 -49.675 1.00 45.78 462 GLU A O 1
ATOM 3800 N N . GLU A 1 463 ? 16.724 -11.090 -48.202 1.00 44.53 463 GLU A N 1
ATOM 3801 C CA . GLU A 1 463 ? 16.501 -12.543 -48.188 1.00 44.53 463 GLU A CA 1
ATOM 3802 C C . GLU A 1 463 ? 15.568 -12.987 -49.326 1.00 44.53 463 GLU A C 1
ATOM 3804 O O . GLU A 1 463 ? 15.826 -14.036 -49.915 1.00 44.53 463 GLU A O 1
ATOM 3809 N N . GLU A 1 464 ? 14.575 -12.174 -49.704 1.00 42.66 464 GLU A N 1
ATOM 3810 C CA . GLU A 1 464 ? 13.725 -12.393 -50.888 1.00 42.66 464 GLU A CA 1
ATOM 3811 C C . GLU A 1 464 ? 14.457 -12.070 -52.212 1.00 42.66 464 GLU A C 1
ATOM 3813 O O . GLU A 1 464 ? 14.314 -12.795 -53.195 1.00 42.66 464 GLU A O 1
ATOM 3818 N N . GLU A 1 465 ? 15.336 -11.062 -52.245 1.00 41.59 465 GLU A N 1
ATOM 3819 C CA . GLU A 1 465 ? 16.130 -10.683 -53.430 1.00 41.59 465 GLU A CA 1
ATOM 3820 C C . GLU A 1 465 ? 17.315 -11.622 -53.710 1.00 41.59 465 GLU A C 1
ATOM 3822 O O . GLU A 1 465 ? 17.926 -11.555 -54.778 1.00 41.59 465 GLU A O 1
ATOM 3827 N N . LYS A 1 466 ? 17.630 -12.573 -52.820 1.00 39.50 466 LYS A N 1
ATOM 3828 C CA . LYS A 1 466 ? 18.613 -13.633 -53.120 1.00 39.50 466 LYS A CA 1
ATOM 3829 C C . LYS A 1 466 ? 18.108 -14.691 -54.107 1.00 39.50 466 LYS A C 1
ATOM 3831 O O . LYS A 1 466 ? 18.897 -15.560 -54.486 1.00 39.50 466 LYS A O 1
ATOM 3836 N N . GLU A 1 467 ? 16.857 -14.604 -54.565 1.00 41.00 467 GLU A N 1
ATOM 3837 C CA . GLU A 1 467 ? 16.341 -15.415 -55.676 1.00 41.00 467 GLU A CA 1
ATOM 3838 C C . GLU A 1 467 ? 16.175 -14.667 -57.011 1.00 41.00 467 GLU A C 1
ATOM 3840 O O . GLU A 1 467 ? 15.962 -15.329 -58.027 1.00 41.00 467 GLU A O 1
ATOM 3845 N N . GLU A 1 468 ? 16.394 -13.351 -57.093 1.00 32.91 468 GLU A N 1
ATOM 3846 C CA . GLU A 1 468 ? 16.374 -12.635 -58.379 1.00 32.91 468 GLU A CA 1
ATOM 3847 C C . GLU A 1 468 ? 17.510 -11.607 -58.479 1.00 32.91 468 GLU A C 1
ATOM 3849 O O . GLU A 1 468 ? 17.393 -10.452 -58.082 1.00 32.91 468 GLU A O 1
ATOM 3854 N N . GLU A 1 469 ? 18.633 -12.025 -59.073 1.00 32.28 469 GLU A N 1
ATOM 3855 C CA . GLU A 1 469 ? 19.632 -11.079 -59.569 1.00 32.28 469 GLU A CA 1
ATOM 3856 C C . GLU A 1 469 ? 19.118 -10.339 -60.821 1.00 32.28 469 GLU A C 1
ATOM 3858 O O . GLU A 1 469 ? 18.639 -10.942 -61.784 1.00 32.28 469 GLU A O 1
ATOM 3863 N N . GLU A 1 470 ? 19.370 -9.027 -60.802 1.00 34.84 470 GLU A N 1
ATOM 3864 C CA . GLU A 1 470 ? 19.348 -8.041 -61.890 1.00 34.84 470 GLU A CA 1
ATOM 3865 C C . GLU A 1 470 ? 17.985 -7.450 -62.302 1.00 34.84 470 GLU A C 1
ATOM 3867 O O . GLU A 1 470 ? 17.320 -7.930 -63.227 1.00 34.84 470 GLU A O 1
ATOM 3872 N N . LYS A 1 471 ? 17.696 -6.243 -61.783 1.00 30.36 471 LYS A N 1
ATOM 3873 C CA . LYS A 1 471 ? 17.504 -5.051 -62.636 1.00 30.36 471 LYS A CA 1
ATOM 3874 C C . LYS A 1 471 ? 17.613 -3.718 -61.896 1.00 30.36 471 LYS A C 1
ATOM 3876 O O . LYS A 1 471 ? 17.279 -3.586 -60.730 1.00 30.36 471 LYS A O 1
ATOM 3881 N N . GLU A 1 472 ? 18.135 -2.765 -62.659 1.00 30.78 472 GLU A N 1
ATOM 3882 C CA . GLU A 1 472 ? 18.644 -1.447 -62.294 1.00 30.78 472 GLU A CA 1
ATOM 3883 C C . GLU A 1 472 ? 17.621 -0.478 -61.675 1.00 30.78 472 GLU A C 1
ATOM 3885 O O . GLU A 1 472 ? 16.478 -0.384 -62.114 1.00 30.78 472 GLU A O 1
ATOM 3890 N N . GLU A 1 473 ? 18.143 0.280 -60.704 1.00 39.22 473 GLU A N 1
ATOM 3891 C CA . GLU A 1 473 ? 17.921 1.694 -60.363 1.00 39.22 473 GLU A CA 1
ATOM 3892 C C . GLU A 1 473 ? 16.687 2.416 -60.948 1.00 39.22 473 GLU A C 1
ATOM 3894 O O . GLU A 1 473 ? 16.676 2.839 -62.105 1.00 39.22 473 GLU A O 1
ATOM 3899 N N . GLU A 1 474 ? 15.736 2.766 -60.073 1.00 29.41 474 GLU A N 1
ATOM 3900 C CA . GLU A 1 474 ? 14.963 4.008 -60.201 1.00 29.41 474 GLU A CA 1
ATOM 3901 C C . GLU A 1 474 ? 14.983 4.800 -58.881 1.00 29.41 474 GLU A C 1
ATOM 3903 O O . GLU A 1 474 ? 14.265 4.512 -57.926 1.00 29.41 474 GLU A O 1
ATOM 3908 N N . GLU A 1 475 ? 15.798 5.858 -58.852 1.00 40.81 475 GLU A N 1
ATOM 3909 C CA . GLU A 1 475 ? 15.627 6.984 -57.935 1.00 40.81 475 GLU A CA 1
ATOM 3910 C C . GLU A 1 475 ? 14.370 7.777 -58.334 1.00 40.81 475 GLU A C 1
ATOM 3912 O O . GLU A 1 475 ? 14.406 8.519 -59.320 1.00 40.81 475 GLU A O 1
ATOM 3917 N N . LYS A 1 476 ? 13.287 7.699 -57.544 1.00 31.22 476 LYS A N 1
ATOM 3918 C CA . LYS A 1 476 ? 12.269 8.764 -57.470 1.00 31.22 476 LYS A CA 1
ATOM 3919 C C . LYS A 1 476 ? 11.690 8.961 -56.066 1.00 31.22 476 LYS A C 1
ATOM 3921 O O . LYS A 1 476 ? 11.026 8.098 -55.510 1.00 31.22 476 LYS A O 1
ATOM 3926 N N . GLU A 1 477 ? 11.911 10.191 -55.607 1.00 31.30 477 GLU A N 1
ATOM 3927 C CA . GLU A 1 477 ? 11.018 11.042 -54.810 1.00 31.30 477 GLU A CA 1
ATOM 3928 C C . GLU A 1 477 ? 10.769 10.682 -53.337 1.00 31.30 477 GLU A C 1
ATOM 3930 O O . GLU A 1 477 ? 9.782 10.089 -52.919 1.00 31.30 477 GLU A O 1
ATOM 3935 N N . THR A 1 478 ? 11.695 11.216 -52.543 1.00 37.34 478 THR A N 1
ATOM 3936 C CA . THR A 1 478 ? 11.505 11.822 -51.225 1.00 37.34 478 THR A CA 1
ATOM 3937 C C . THR A 1 478 ? 10.205 12.626 -51.088 1.00 37.34 478 THR A C 1
ATOM 3939 O O . THR A 1 478 ? 10.048 13.650 -51.748 1.00 37.34 478 THR A O 1
ATOM 3942 N N . ASP A 1 479 ? 9.326 12.217 -50.178 1.00 34.91 479 ASP A N 1
ATOM 3943 C CA . ASP A 1 479 ? 8.893 12.990 -49.004 1.00 34.91 479 ASP A CA 1
ATOM 3944 C C . ASP A 1 479 ? 7.827 12.182 -48.233 1.00 34.91 479 ASP A C 1
ATOM 3946 O O . ASP A 1 479 ? 7.018 11.485 -48.828 1.00 34.91 479 ASP A O 1
ATOM 3950 N N . GLU A 1 480 ? 7.837 12.281 -46.898 1.00 35.06 480 GLU A N 1
ATOM 3951 C CA . GLU A 1 480 ? 6.902 11.645 -45.938 1.00 35.06 480 GLU A CA 1
ATOM 3952 C C . GLU A 1 480 ? 7.254 10.261 -45.353 1.00 35.06 480 GLU A C 1
ATOM 3954 O O . GLU A 1 480 ? 6.395 9.411 -45.139 1.00 35.06 480 GLU A O 1
ATOM 3959 N N . VAL A 1 481 ? 8.492 10.067 -44.894 1.00 36.12 481 VAL A N 1
ATOM 3960 C CA . VAL A 1 481 ? 8.743 9.127 -43.785 1.00 36.12 481 VAL A CA 1
ATOM 3961 C C . VAL A 1 481 ? 9.503 9.875 -42.702 1.00 36.12 481 VAL A C 1
ATOM 3963 O O . VAL A 1 481 ? 10.666 10.230 -42.870 1.00 36.12 481 VAL A O 1
ATOM 3966 N N . LYS A 1 482 ? 8.832 10.168 -41.581 1.00 37.66 482 LYS A N 1
ATOM 3967 C CA . LYS A 1 482 ? 9.474 10.686 -40.365 1.00 37.66 482 LYS A CA 1
ATOM 3968 C C . LYS A 1 482 ? 10.666 9.787 -40.032 1.00 37.66 482 LYS A C 1
ATOM 3970 O O . LYS A 1 482 ? 10.469 8.680 -39.541 1.00 37.66 482 LYS A O 1
ATOM 3975 N N . MET A 1 483 ? 11.881 10.276 -40.271 1.00 38.78 483 MET A N 1
ATOM 3976 C CA . MET A 1 483 ? 13.108 9.681 -39.751 1.00 38.78 483 MET A CA 1
ATOM 3977 C C . MET A 1 483 ? 12.954 9.546 -38.230 1.00 38.78 483 MET A C 1
ATOM 3979 O O . MET A 1 483 ? 12.977 10.542 -37.504 1.00 38.78 483 MET A O 1
ATOM 3983 N N . MET A 1 484 ? 12.726 8.327 -37.740 1.00 53.97 484 MET A N 1
ATOM 3984 C CA . MET A 1 484 ? 12.839 8.035 -36.315 1.00 53.97 484 MET A CA 1
ATOM 3985 C C . MET A 1 484 ? 14.314 8.211 -35.955 1.00 53.97 484 MET A C 1
ATOM 3987 O O . MET A 1 484 ? 15.151 7.427 -36.385 1.00 53.97 484 MET A O 1
ATOM 3991 N N . MET A 1 485 ? 14.639 9.278 -35.223 1.00 56.47 485 MET A N 1
ATOM 3992 C CA . MET A 1 485 ? 15.994 9.491 -34.712 1.00 56.47 485 MET A CA 1
ATOM 3993 C C . MET A 1 485 ? 16.398 8.290 -33.849 1.00 56.47 485 MET A C 1
ATOM 3995 O O . MET A 1 485 ? 15.614 7.876 -32.993 1.00 56.47 485 MET A O 1
ATOM 3999 N N . GLU A 1 486 ? 17.604 7.756 -34.062 1.00 72.75 486 GLU A N 1
ATOM 4000 C CA . GLU A 1 486 ? 18.130 6.653 -33.253 1.00 72.75 486 GLU A CA 1
ATOM 4001 C C . GLU A 1 486 ? 18.106 7.036 -31.765 1.00 72.75 486 GLU A C 1
ATOM 4003 O O . GLU A 1 486 ? 18.610 8.091 -31.364 1.00 72.75 486 GLU A O 1
ATOM 4008 N N . GLU A 1 487 ? 17.502 6.192 -30.926 1.00 76.38 487 GLU A N 1
ATOM 4009 C CA . GLU A 1 487 ? 17.501 6.424 -29.483 1.00 76.38 487 GLU A CA 1
ATOM 4010 C C . GLU A 1 487 ? 18.830 5.950 -28.889 1.00 76.38 487 GLU A C 1
ATOM 4012 O O . GLU A 1 487 ? 19.027 4.760 -28.654 1.00 76.38 487 GLU A O 1
ATOM 4017 N N . ILE A 1 488 ? 19.740 6.885 -28.609 1.00 79.81 488 ILE A N 1
ATOM 4018 C CA . ILE A 1 488 ? 21.027 6.588 -27.969 1.00 79.81 488 ILE A CA 1
ATOM 4019 C C . ILE A 1 488 ? 20.946 6.941 -26.479 1.00 79.81 488 ILE A C 1
ATOM 4021 O O . ILE A 1 488 ? 20.686 8.086 -26.104 1.00 79.81 488 ILE A O 1
ATOM 4025 N N . GLY A 1 489 ? 21.146 5.937 -25.623 1.00 78.19 489 GLY A N 1
ATOM 4026 C CA . GLY A 1 489 ? 21.264 6.110 -24.173 1.00 78.19 489 GLY A CA 1
ATOM 4027 C C . GLY A 1 489 ? 22.675 6.534 -23.738 1.00 78.19 489 GLY A C 1
ATOM 4028 O O . GLY A 1 489 ? 23.612 6.459 -24.535 1.00 78.19 489 GLY A O 1
ATOM 4029 N N . PRO A 1 490 ? 22.858 6.959 -22.473 1.00 84.94 490 PRO A N 1
ATOM 4030 C CA . PRO A 1 490 ? 24.188 7.220 -21.928 1.00 84.94 490 PRO A CA 1
ATOM 4031 C C . PRO A 1 490 ? 25.032 5.930 -21.895 1.00 84.94 490 PRO A C 1
ATOM 4033 O O . PRO A 1 490 ? 24.473 4.838 -21.736 1.00 84.94 490 PRO A O 1
ATOM 4036 N N . PRO A 1 491 ? 26.366 6.031 -22.042 1.00 85.56 491 PRO A N 1
ATOM 4037 C CA . PRO A 1 491 ? 27.251 4.874 -21.952 1.00 85.56 491 PRO A CA 1
ATOM 4038 C C . PRO A 1 491 ? 27.246 4.248 -20.545 1.00 85.56 491 PRO A C 1
ATOM 4040 O O . PRO A 1 491 ? 26.816 4.844 -19.559 1.00 85.56 491 PRO A O 1
ATOM 4043 N N . LEU A 1 492 ? 27.737 3.010 -20.438 1.00 85.12 492 LEU A N 1
ATOM 4044 C CA . LEU A 1 492 ? 27.979 2.386 -19.134 1.00 85.12 492 LEU A CA 1
ATOM 4045 C C . LEU A 1 492 ? 29.056 3.165 -18.362 1.00 85.12 492 LEU A C 1
ATOM 4047 O O . LEU A 1 492 ? 29.956 3.749 -18.961 1.00 85.12 492 LEU A O 1
ATOM 4051 N N . LEU A 1 493 ? 28.981 3.134 -17.029 1.00 86.94 493 LEU A N 1
ATOM 4052 C CA . LEU A 1 493 ? 29.880 3.847 -16.113 1.00 86.94 493 LEU A CA 1
ATOM 4053 C C . LEU A 1 493 ? 29.796 5.384 -16.186 1.00 86.94 493 LEU A C 1
ATOM 4055 O O . LEU A 1 493 ? 30.678 6.066 -15.664 1.00 86.94 493 LEU A O 1
ATOM 4059 N N . THR A 1 494 ? 28.710 5.942 -16.730 1.00 88.06 494 THR A N 1
ATOM 4060 C CA . THR A 1 494 ? 28.401 7.378 -16.629 1.00 88.06 494 THR A CA 1
ATOM 4061 C C . THR A 1 494 ? 28.257 7.819 -15.162 1.00 88.06 494 THR A C 1
ATOM 4063 O O . THR A 1 494 ? 27.595 7.120 -14.379 1.00 88.06 494 THR A O 1
ATOM 4066 N N . PRO A 1 495 ? 28.866 8.954 -14.762 1.00 90.88 495 PRO A N 1
ATOM 4067 C CA . PRO A 1 495 ? 28.778 9.465 -13.399 1.00 90.88 495 PRO A CA 1
ATOM 4068 C C . PRO A 1 495 ? 27.378 9.995 -13.057 1.00 90.88 495 PRO A C 1
ATOM 4070 O O . PRO A 1 495 ? 26.681 10.552 -13.901 1.00 90.88 495 PRO A O 1
ATOM 4073 N N . LEU A 1 496 ? 26.985 9.901 -11.782 1.00 89.44 496 LEU A N 1
ATOM 4074 C CA . LEU A 1 496 ? 25.660 10.344 -11.310 1.00 89.44 496 LEU A CA 1
ATOM 4075 C C . LEU A 1 496 ? 25.444 11.864 -11.397 1.00 89.44 496 LEU A C 1
ATOM 4077 O O . LEU A 1 496 ? 24.314 12.334 -11.271 1.00 89.44 496 LEU A O 1
ATOM 4081 N N . SER A 1 497 ? 26.510 12.642 -11.584 1.00 88.31 497 SER A N 1
ATOM 4082 C CA . SER A 1 497 ? 26.441 14.090 -11.805 1.00 88.31 497 SER A CA 1
ATOM 4083 C C . SER A 1 497 ? 25.765 14.462 -13.131 1.00 88.31 497 SER A C 1
ATOM 4085 O O . SER A 1 497 ? 25.242 15.569 -13.251 1.00 88.31 497 SER A O 1
ATOM 4087 N N . GLU A 1 498 ? 25.753 13.546 -14.103 1.00 87.19 498 GLU A N 1
ATOM 4088 C CA . GLU A 1 498 ? 25.133 13.724 -15.421 1.00 87.19 498 GLU A CA 1
ATOM 4089 C C . GLU A 1 498 ? 23.652 13.300 -15.450 1.00 87.19 498 GLU A C 1
ATOM 4091 O O . GLU A 1 498 ? 22.976 13.478 -16.466 1.00 87.19 498 GLU A O 1
ATOM 4096 N N . ASP A 1 499 ? 23.113 12.777 -14.340 1.00 87.69 499 ASP A N 1
ATOM 4097 C CA . ASP A 1 499 ? 21.714 12.355 -14.267 1.00 87.69 499 ASP A CA 1
ATOM 4098 C C . ASP A 1 499 ? 20.753 13.550 -14.396 1.00 87.69 499 ASP A C 1
ATOM 4100 O O . ASP A 1 499 ? 20.865 14.573 -13.712 1.00 87.69 499 ASP A O 1
ATOM 4104 N N . ALA A 1 500 ? 19.738 13.393 -15.250 1.00 82.44 500 ALA A N 1
ATOM 4105 C CA . ALA A 1 500 ? 18.742 14.428 -15.495 1.00 82.44 500 ALA A CA 1
ATOM 4106 C C . ALA A 1 500 ? 17.920 14.751 -14.233 1.00 82.44 500 ALA A C 1
ATOM 4108 O O . ALA A 1 500 ? 17.301 13.876 -13.622 1.00 82.44 500 ALA A O 1
ATOM 4109 N N . VAL A 1 501 ? 17.851 16.037 -13.883 1.00 83.12 501 VAL A N 1
ATOM 4110 C CA . VAL A 1 501 ? 16.978 16.552 -12.819 1.00 83.12 501 VAL A CA 1
ATOM 4111 C C . VAL A 1 501 ? 15.532 16.555 -13.327 1.00 83.12 501 VAL A C 1
ATOM 4113 O O . VAL A 1 501 ? 15.190 17.313 -14.231 1.00 83.12 501 VAL A O 1
ATOM 4116 N N . ILE A 1 502 ? 14.678 15.711 -12.744 1.00 76.25 502 ILE A N 1
ATOM 4117 C CA . ILE A 1 502 ? 13.253 15.598 -13.097 1.00 76.25 502 ILE A CA 1
ATOM 4118 C C . ILE A 1 502 ? 12.442 16.444 -12.107 1.00 76.25 502 ILE A C 1
ATOM 4120 O O . ILE A 1 502 ? 12.614 16.294 -10.900 1.00 76.25 502 ILE A O 1
ATOM 4124 N N . ASP A 1 503 ? 11.581 17.341 -12.598 1.00 70.94 503 ASP A N 1
ATOM 4125 C CA . ASP A 1 503 ? 10.668 18.169 -11.785 1.00 70.94 503 ASP A CA 1
ATOM 4126 C C . ASP A 1 503 ? 11.348 18.940 -10.631 1.00 70.94 503 ASP A C 1
ATOM 4128 O O . ASP A 1 503 ? 10.793 19.106 -9.548 1.00 70.94 503 ASP A O 1
ATOM 4132 N N . SER A 1 504 ? 12.577 19.426 -10.855 1.00 79.19 504 SER A N 1
ATOM 4133 C CA . SER A 1 504 ? 13.427 20.096 -9.845 1.00 79.19 504 SER A CA 1
ATOM 4134 C C . SER A 1 504 ? 13.876 19.215 -8.665 1.00 79.19 504 SER A C 1
ATOM 4136 O O . SER A 1 504 ? 14.394 19.726 -7.670 1.00 79.19 504 SER A O 1
ATOM 4138 N N . VAL A 1 505 ? 13.722 17.892 -8.763 1.00 81.56 505 VAL A N 1
ATOM 4139 C CA . VAL A 1 505 ? 14.180 16.927 -7.759 1.00 81.56 505 VAL A CA 1
ATOM 4140 C C . VAL A 1 505 ? 15.567 16.417 -8.133 1.00 81.56 505 VAL A C 1
ATOM 4142 O O . VAL A 1 505 ? 15.769 15.839 -9.200 1.00 81.56 505 VAL A O 1
ATOM 4145 N N . ILE A 1 506 ? 16.531 16.594 -7.228 1.00 87.56 506 ILE A N 1
ATOM 4146 C CA . ILE A 1 506 ? 17.882 16.045 -7.395 1.00 87.56 506 ILE A CA 1
ATOM 4147 C C . ILE A 1 506 ? 17.788 14.508 -7.355 1.00 87.56 506 ILE A C 1
ATOM 4149 O O . ILE A 1 506 ? 17.257 13.989 -6.368 1.00 87.56 506 ILE A O 1
ATOM 4153 N N . PRO A 1 507 ? 18.301 13.768 -8.358 1.00 88.50 507 PRO A N 1
ATOM 4154 C CA . PRO A 1 507 ? 18.119 12.316 -8.462 1.00 88.50 507 PRO A CA 1
ATOM 4155 C C . PRO A 1 507 ? 18.642 11.512 -7.268 1.00 88.50 507 PRO A C 1
ATOM 4157 O O . PRO A 1 507 ? 18.016 10.534 -6.853 1.00 88.50 507 PRO A O 1
ATOM 4160 N N . TRP A 1 508 ? 19.749 11.958 -6.676 1.00 91.94 508 TRP A N 1
ATOM 4161 C CA . TRP A 1 508 ? 20.470 11.244 -5.626 1.00 91.94 508 TRP A CA 1
ATOM 4162 C C . TRP A 1 508 ? 20.757 12.142 -4.427 1.00 91.94 508 TRP A C 1
ATOM 4164 O O . TRP A 1 508 ? 20.930 13.353 -4.545 1.00 91.94 508 TRP A O 1
ATOM 4174 N N . THR A 1 509 ? 20.824 11.550 -3.238 1.00 90.88 509 THR A N 1
ATOM 4175 C CA . THR A 1 509 ? 21.355 12.228 -2.047 1.00 90.88 509 THR A CA 1
ATOM 4176 C C . THR A 1 509 ? 22.308 11.309 -1.300 1.00 90.88 509 THR A C 1
ATOM 4178 O O . THR A 1 509 ? 21.989 10.141 -1.086 1.00 90.88 509 THR A O 1
ATOM 4181 N N . VAL A 1 510 ? 23.451 11.845 -0.865 1.00 90.56 510 VAL A N 1
ATOM 4182 C CA . VAL A 1 510 ? 24.441 11.099 -0.083 1.00 90.56 510 VAL A CA 1
ATOM 4183 C C . VAL A 1 510 ? 24.343 11.500 1.379 1.00 90.56 510 VAL A C 1
ATOM 4185 O O . VAL A 1 510 ? 24.057 12.650 1.724 1.00 90.56 510 VAL A O 1
ATOM 4188 N N . ARG A 1 511 ? 24.575 10.530 2.252 1.00 87.94 511 ARG A N 1
ATOM 4189 C CA . ARG A 1 511 ? 24.780 10.707 3.682 1.00 87.94 511 ARG A CA 1
ATOM 4190 C C . ARG A 1 511 ? 25.935 9.831 4.133 1.00 87.94 511 ARG A C 1
ATOM 4192 O O . ARG A 1 511 ? 26.263 8.836 3.502 1.00 87.94 511 ARG A O 1
ATOM 4199 N N . GLN A 1 512 ? 26.522 10.186 5.263 1.00 88.56 512 GLN A N 1
ATOM 4200 C CA . GLN A 1 512 ? 27.465 9.325 5.965 1.00 88.56 512 GLN A CA 1
ATOM 4201 C C . GLN A 1 512 ? 26.824 8.785 7.245 1.00 88.56 512 GLN A C 1
ATOM 4203 O O . GLN A 1 512 ? 25.984 9.465 7.837 1.00 88.56 512 GLN A O 1
ATOM 4208 N N . SER A 1 513 ? 27.211 7.585 7.679 1.00 85.31 513 SER A N 1
ATOM 4209 C CA . SER A 1 513 ? 26.625 6.934 8.863 1.00 85.31 513 SER A CA 1
ATOM 4210 C C . SER A 1 513 ? 26.889 7.692 10.170 1.00 85.31 513 SER A C 1
ATOM 4212 O O . SER A 1 513 ? 25.997 7.843 11.002 1.00 85.31 513 SER A O 1
ATOM 4214 N N . SER A 1 514 ? 28.111 8.194 10.362 1.00 81.88 514 SER A N 1
ATOM 4215 C CA . SER A 1 514 ? 28.536 8.890 11.579 1.00 81.88 514 SER A CA 1
ATOM 4216 C C . SER A 1 514 ? 29.516 10.010 11.253 1.00 81.88 514 SER A C 1
ATOM 4218 O O . SER A 1 514 ? 30.269 9.933 10.286 1.00 81.88 514 SER A O 1
ATOM 4220 N N . TYR A 1 515 ? 29.524 11.059 12.074 1.00 79.06 515 TYR A N 1
ATOM 4221 C CA . TYR A 1 515 ? 30.508 12.150 12.015 1.00 79.06 515 TYR A CA 1
ATOM 4222 C C . TYR A 1 515 ? 31.613 12.006 13.073 1.00 79.06 515 TYR A C 1
ATOM 4224 O O . TYR A 1 515 ? 32.525 12.827 13.123 1.00 79.06 515 TYR A O 1
ATOM 4232 N N . ILE A 1 516 ? 31.508 10.998 13.947 1.00 78.31 516 ILE A N 1
ATOM 4233 C CA . ILE A 1 516 ? 32.323 10.876 15.166 1.00 78.31 516 ILE A CA 1
ATOM 4234 C C . ILE A 1 516 ? 33.236 9.647 15.113 1.00 78.31 516 ILE A C 1
ATOM 4236 O O . ILE A 1 516 ? 34.374 9.708 15.574 1.00 78.31 516 ILE A O 1
ATOM 4240 N N . GLN A 1 517 ? 32.742 8.524 14.585 1.00 73.50 517 GLN A N 1
ATOM 4241 C CA . GLN A 1 517 ? 33.526 7.291 14.469 1.00 73.50 517 GLN A CA 1
ATOM 4242 C C . GLN A 1 517 ? 34.425 7.320 13.221 1.00 73.50 517 GLN A C 1
ATOM 4244 O O . GLN A 1 517 ? 34.057 7.975 12.252 1.00 73.50 517 GLN A O 1
ATOM 4249 N N . PRO A 1 518 ? 35.585 6.634 13.228 1.00 63.53 518 PRO A N 1
ATOM 4250 C CA . PRO A 1 518 ? 36.473 6.549 12.065 1.00 63.53 518 PRO A CA 1
ATOM 4251 C C . PRO A 1 518 ? 35.988 5.545 11.004 1.00 63.53 518 PRO A C 1
ATOM 4253 O O . PRO A 1 518 ? 36.210 5.774 9.818 1.00 63.53 518 PRO A O 1
ATOM 4256 N N . ASP A 1 519 ? 35.281 4.484 11.411 1.00 69.62 519 ASP A N 1
ATOM 4257 C CA . ASP A 1 519 ? 34.682 3.491 10.508 1.00 69.62 519 ASP A CA 1
ATOM 4258 C C . ASP A 1 519 ? 33.340 4.011 9.982 1.00 69.62 519 ASP A C 1
ATOM 4260 O O . ASP A 1 519 ? 32.259 3.632 10.440 1.00 69.62 519 ASP A O 1
ATOM 4264 N N . VAL A 1 520 ? 33.417 4.971 9.064 1.00 81.12 520 VAL A N 1
ATOM 4265 C CA . VAL A 1 520 ? 32.245 5.613 8.468 1.00 81.12 520 VAL A CA 1
ATOM 4266 C C . VAL A 1 520 ? 31.832 4.868 7.199 1.00 81.12 520 VAL A C 1
ATOM 4268 O O . VAL A 1 520 ? 32.664 4.370 6.446 1.00 81.12 520 VAL A O 1
ATOM 4271 N N . THR A 1 521 ? 30.527 4.801 6.958 1.00 86.44 521 THR A N 1
ATOM 4272 C CA . THR A 1 521 ? 29.954 4.269 5.720 1.00 86.44 521 THR A CA 1
ATOM 4273 C C . THR A 1 521 ? 29.338 5.403 4.920 1.00 86.44 521 THR A C 1
ATOM 4275 O O . THR A 1 521 ? 28.567 6.189 5.478 1.00 86.44 521 THR A O 1
ATOM 4278 N N . ALA A 1 522 ? 29.675 5.495 3.631 1.00 89.06 522 ALA A N 1
ATOM 4279 C CA . ALA A 1 522 ? 28.993 6.385 2.698 1.00 89.06 522 ALA A CA 1
ATOM 4280 C C . ALA A 1 522 ? 27.735 5.682 2.180 1.00 89.06 522 ALA A C 1
ATOM 4282 O O . ALA A 1 522 ? 27.812 4.555 1.697 1.00 89.06 522 ALA A O 1
ATOM 4283 N N . LEU A 1 523 ? 26.589 6.345 2.298 1.00 90.62 523 LEU A N 1
ATOM 4284 C CA . LEU A 1 523 ? 25.283 5.858 1.881 1.00 90.62 523 LEU A CA 1
ATOM 4285 C C . LEU A 1 523 ? 24.691 6.807 0.846 1.00 90.62 523 LEU A C 1
ATOM 4287 O O . LEU A 1 523 ? 24.473 7.985 1.122 1.00 90.62 523 LEU A O 1
ATOM 4291 N N . ILE A 1 524 ? 24.310 6.259 -0.292 1.00 92.00 524 ILE A N 1
ATOM 4292 C CA . ILE A 1 524 ? 23.524 6.929 -1.313 1.00 92.00 524 ILE A CA 1
ATOM 4293 C C . ILE A 1 524 ? 22.084 6.437 -1.265 1.00 92.00 524 ILE A C 1
ATOM 4295 O O . ILE A 1 524 ? 21.822 5.243 -1.137 1.00 92.00 524 ILE A O 1
ATOM 4299 N N . ARG A 1 525 ? 21.143 7.372 -1.406 1.00 92.25 525 ARG A N 1
ATOM 4300 C CA . ARG A 1 525 ? 19.724 7.083 -1.626 1.00 92.25 525 ARG A CA 1
ATOM 4301 C C . ARG A 1 525 ? 19.244 7.717 -2.927 1.00 92.25 525 ARG A C 1
ATOM 4303 O O . ARG A 1 525 ? 19.570 8.878 -3.201 1.00 92.25 525 ARG A O 1
ATOM 4310 N N . SER A 1 526 ? 18.439 6.982 -3.688 1.00 92.75 526 SER A N 1
ATOM 4311 C CA . SER A 1 526 ? 17.728 7.540 -4.840 1.00 92.75 526 SER A CA 1
ATOM 4312 C C . SER A 1 526 ? 16.490 8.302 -4.368 1.00 92.75 526 SER A C 1
ATOM 4314 O O . SER A 1 526 ? 15.719 7.810 -3.544 1.00 92.75 526 SER A O 1
ATOM 4316 N N . ASN A 1 527 ? 16.291 9.507 -4.898 1.00 91.19 527 ASN A N 1
ATOM 4317 C CA . ASN A 1 527 ? 15.065 10.281 -4.711 1.00 91.19 527 ASN A CA 1
ATOM 4318 C C . ASN A 1 527 ? 14.030 9.966 -5.805 1.00 91.19 527 ASN A C 1
ATOM 4320 O O . ASN A 1 527 ? 12.836 10.101 -5.556 1.00 91.19 527 ASN A O 1
ATOM 4324 N N . ILE A 1 528 ? 14.470 9.510 -6.988 1.00 90.88 528 ILE A N 1
ATOM 4325 C CA . ILE A 1 528 ? 13.581 9.075 -8.082 1.00 90.88 528 ILE A CA 1
ATOM 4326 C C . ILE A 1 528 ? 12.937 7.727 -7.755 1.00 90.88 528 ILE A C 1
ATOM 4328 O O . ILE A 1 528 ? 11.763 7.519 -8.049 1.00 90.88 528 ILE A O 1
ATOM 4332 N N . TRP A 1 529 ? 13.687 6.819 -7.131 1.00 92.81 529 TRP A N 1
ATOM 4333 C CA . TRP A 1 529 ? 13.175 5.543 -6.639 1.00 92.81 529 TRP A CA 1
ATOM 4334 C C . TRP A 1 529 ? 13.311 5.478 -5.119 1.00 92.81 529 TRP A C 1
ATOM 4336 O O . TRP A 1 529 ? 14.302 4.943 -4.610 1.00 92.81 529 TRP A O 1
ATOM 4346 N N . PRO A 1 530 ? 12.319 6.005 -4.375 1.00 91.75 530 PRO A N 1
ATOM 4347 C CA . PRO A 1 530 ? 12.314 5.927 -2.925 1.00 91.75 530 PRO A CA 1
ATOM 4348 C C . PRO A 1 530 ? 12.418 4.467 -2.487 1.00 91.75 530 PRO A C 1
ATOM 4350 O O . PRO A 1 530 ? 11.613 3.622 -2.889 1.00 91.75 530 PRO A O 1
ATOM 4353 N N . GLY A 1 531 ? 13.439 4.180 -1.682 1.00 89.69 531 GLY A N 1
ATOM 4354 C CA . GLY A 1 531 ? 13.751 2.827 -1.232 1.00 89.69 531 GLY A CA 1
ATOM 4355 C C . GLY A 1 531 ? 14.991 2.208 -1.867 1.00 89.69 531 GLY A C 1
ATOM 4356 O O . GLY A 1 531 ? 15.455 1.186 -1.375 1.00 89.69 531 GLY A O 1
ATOM 4357 N N . ALA A 1 532 ? 15.556 2.807 -2.918 1.00 92.94 532 ALA A N 1
ATOM 4358 C CA . ALA A 1 532 ? 16.829 2.358 -3.465 1.00 92.94 532 ALA A CA 1
ATOM 4359 C C . ALA A 1 532 ? 18.000 2.970 -2.692 1.00 92.94 532 ALA A C 1
ATOM 4361 O O . ALA A 1 532 ? 18.135 4.198 -2.614 1.00 92.94 532 ALA A O 1
ATOM 4362 N N . PHE A 1 533 ? 18.853 2.106 -2.151 1.00 91.69 533 PHE A N 1
ATOM 4363 C CA . PHE A 1 533 ? 20.019 2.483 -1.369 1.00 91.69 533 PHE A CA 1
ATOM 4364 C C . PHE A 1 533 ? 21.270 1.800 -1.907 1.00 91.69 533 PHE A C 1
ATOM 4366 O O . PHE A 1 533 ? 21.232 0.645 -2.327 1.00 91.69 533 PHE A O 1
ATOM 4373 N N . ALA A 1 534 ? 22.392 2.502 -1.840 1.00 90.88 534 ALA A N 1
ATOM 4374 C CA . ALA A 1 534 ? 23.708 1.951 -2.112 1.00 90.88 534 ALA A CA 1
ATOM 4375 C C . ALA A 1 534 ? 24.668 2.393 -1.016 1.00 90.88 534 ALA A C 1
ATOM 4377 O O . ALA A 1 534 ? 24.582 3.526 -0.547 1.00 90.88 534 ALA A O 1
ATOM 4378 N N . PHE A 1 535 ? 25.588 1.529 -0.606 1.00 90.56 535 PHE A N 1
ATOM 4379 C CA . PHE A 1 535 ? 26.651 1.923 0.311 1.00 90.56 535 PHE A CA 1
ATOM 4380 C C . PHE A 1 535 ? 28.024 1.575 -0.248 1.00 90.56 535 PHE A C 1
ATOM 4382 O O . PHE A 1 535 ? 28.167 0.648 -1.046 1.00 90.56 535 PHE A O 1
ATOM 4389 N N . ALA A 1 536 ? 29.036 2.308 0.212 1.00 88.94 536 ALA A N 1
ATOM 4390 C CA . ALA A 1 536 ? 30.437 2.015 -0.049 1.00 88.94 536 ALA A CA 1
ATOM 4391 C C . ALA A 1 536 ? 31.282 2.206 1.220 1.00 88.94 536 ALA A C 1
ATOM 4393 O O . ALA A 1 536 ? 31.173 3.221 1.917 1.00 88.94 536 ALA A O 1
ATOM 4394 N N . VAL A 1 537 ? 32.123 1.209 1.513 1.00 87.00 537 VAL A N 1
ATOM 4395 C CA . VAL A 1 537 ? 33.101 1.190 2.612 1.00 87.00 537 VAL A CA 1
ATOM 4396 C C . VAL A 1 537 ? 34.375 0.506 2.136 1.00 87.00 537 VAL A C 1
ATOM 4398 O O . VAL A 1 537 ? 34.419 -0.716 1.977 1.00 87.00 537 VAL A O 1
ATOM 4401 N N . GLY A 1 538 ? 35.447 1.273 1.941 1.00 83.94 538 GLY A N 1
ATOM 4402 C CA . GLY A 1 538 ? 36.702 0.715 1.441 1.00 83.94 538 GLY A CA 1
ATOM 4403 C C . GLY A 1 538 ? 36.480 -0.007 0.107 1.00 83.94 538 GLY A C 1
ATOM 4404 O O . GLY A 1 538 ? 35.959 0.577 -0.835 1.00 83.94 538 GLY A O 1
ATOM 4405 N N . LYS A 1 539 ? 36.839 -1.294 0.038 1.00 83.56 539 LYS A N 1
ATOM 4406 C CA . LYS A 1 539 ? 36.647 -2.142 -1.156 1.00 83.56 539 LYS A CA 1
ATOM 4407 C C . LYS A 1 539 ? 35.294 -2.865 -1.206 1.00 83.56 539 LYS A C 1
ATOM 4409 O O . LYS A 1 539 ? 35.103 -3.750 -2.031 1.00 83.56 539 LYS A O 1
ATOM 4414 N N . ARG A 1 540 ? 34.384 -2.568 -0.276 1.00 85.12 540 ARG A N 1
ATOM 4415 C CA . ARG A 1 540 ? 33.065 -3.201 -0.185 1.00 85.12 540 ARG A CA 1
ATOM 4416 C C . ARG A 1 540 ? 32.015 -2.206 -0.649 1.00 85.12 540 ARG A C 1
ATOM 4418 O O . ARG A 1 540 ? 31.979 -1.079 -0.163 1.00 85.12 540 ARG A O 1
ATOM 4425 N N . PHE A 1 541 ? 31.145 -2.642 -1.542 1.00 87.56 541 PHE A N 1
ATOM 4426 C CA . PHE A 1 541 ? 29.999 -1.867 -1.986 1.00 87.56 541 PHE A CA 1
ATOM 4427 C C . PHE A 1 541 ? 28.815 -2.808 -2.170 1.00 87.56 541 PHE A C 1
ATOM 4429 O O . PHE A 1 541 ? 29.001 -4.009 -2.380 1.00 87.56 541 PHE A O 1
ATOM 4436 N N . ALA A 1 542 ? 27.611 -2.262 -2.083 1.00 86.94 542 ALA A N 1
ATOM 4437 C CA . ALA A 1 542 ? 26.413 -2.986 -2.465 1.00 86.94 542 ALA A CA 1
ATOM 4438 C C . ALA A 1 542 ? 25.227 -2.055 -2.662 1.00 86.94 542 ALA A C 1
ATOM 4440 O O . ALA A 1 542 ? 25.197 -0.936 -2.147 1.00 86.94 542 ALA A O 1
ATOM 4441 N N . THR A 1 543 ? 24.230 -2.572 -3.369 1.00 89.25 543 THR A N 1
ATOM 4442 C CA . THR A 1 543 ? 22.957 -1.913 -3.641 1.00 89.25 543 THR A CA 1
ATOM 4443 C C . THR A 1 543 ? 21.821 -2.776 -3.098 1.00 89.25 543 THR A C 1
ATOM 4445 O O . THR A 1 543 ? 21.931 -3.999 -3.034 1.00 89.25 543 THR A O 1
ATOM 4448 N N . MET A 1 544 ? 20.751 -2.140 -2.632 1.00 89.19 544 MET A N 1
ATOM 4449 C CA . MET A 1 544 ? 19.561 -2.821 -2.131 1.00 89.19 544 MET A CA 1
ATOM 4450 C C . MET A 1 544 ? 18.332 -1.943 -2.346 1.00 89.19 544 MET A C 1
ATOM 4452 O O . MET A 1 544 ? 18.376 -0.731 -2.116 1.00 89.19 544 MET A O 1
ATOM 4456 N N . TYR A 1 545 ? 17.217 -2.562 -2.733 1.00 92.25 545 TYR A N 1
ATOM 4457 C CA . TYR A 1 545 ? 15.927 -1.885 -2.850 1.00 92.25 545 TYR A CA 1
ATOM 4458 C C . TYR A 1 545 ? 14.952 -2.311 -1.743 1.00 92.25 545 TYR A C 1
ATOM 4460 O O . TYR A 1 545 ? 14.712 -3.497 -1.540 1.00 92.25 545 TYR A O 1
ATOM 4468 N N . ILE A 1 546 ? 14.351 -1.359 -1.029 1.00 91.75 546 ILE A N 1
ATOM 4469 C CA . ILE A 1 546 ? 13.277 -1.601 -0.054 1.00 91.75 546 ILE A CA 1
ATOM 4470 C C . ILE A 1 546 ? 12.195 -0.537 -0.233 1.00 91.75 546 ILE A C 1
ATOM 4472 O O . ILE A 1 546 ? 12.356 0.598 0.214 1.00 91.75 546 ILE A O 1
ATOM 4476 N N . GLY A 1 547 ? 11.069 -0.892 -0.848 1.00 91.81 547 GLY A N 1
ATOM 4477 C CA . GLY A 1 547 ? 9.995 0.071 -1.088 1.00 91.81 547 GLY A CA 1
ATOM 4478 C C . GLY A 1 547 ? 8.801 -0.500 -1.842 1.00 91.81 547 GLY A C 1
ATOM 4479 O O . GLY A 1 547 ? 8.686 -1.703 -2.036 1.00 91.81 547 GLY A O 1
ATOM 4480 N N . TRP A 1 548 ? 7.895 0.375 -2.273 1.00 91.62 548 TRP A N 1
ATOM 4481 C CA . TRP A 1 548 ? 6.655 0.005 -2.975 1.00 91.62 548 TRP A CA 1
ATOM 4482 C C . TRP A 1 548 ? 6.845 -0.321 -4.463 1.00 91.62 548 TRP A C 1
ATOM 4484 O O . TRP A 1 548 ? 5.897 -0.714 -5.135 1.00 91.62 548 TRP A O 1
ATOM 4494 N N . GLY A 1 549 ? 8.051 -0.130 -4.999 1.00 90.62 549 GLY A N 1
ATOM 4495 C CA . GLY A 1 549 ? 8.320 -0.264 -6.427 1.00 90.62 549 GLY A CA 1
ATOM 4496 C C . GLY A 1 549 ? 7.714 0.870 -7.252 1.00 90.62 549 GLY A C 1
ATOM 4497 O O . GLY A 1 549 ? 7.387 0.655 -8.413 1.00 90.62 549 GLY A O 1
ATOM 4498 N N . HIS A 1 550 ? 7.521 2.062 -6.678 1.00 90.50 550 HIS A N 1
ATOM 4499 C CA . HIS A 1 550 ? 6.949 3.225 -7.367 1.00 90.50 550 HIS A CA 1
ATOM 4500 C C . HIS A 1 550 ? 8.013 4.278 -7.649 1.00 90.50 550 HIS A C 1
ATOM 4502 O O . HIS A 1 550 ? 8.846 4.579 -6.792 1.00 90.50 550 HIS A O 1
ATOM 4508 N N . LYS A 1 551 ? 7.955 4.854 -8.851 1.00 89.69 551 LYS A N 1
ATOM 4509 C CA . LYS A 1 551 ? 8.787 5.995 -9.225 1.00 89.69 551 LYS A CA 1
ATOM 4510 C C . LYS A 1 551 ? 8.200 7.253 -8.585 1.00 89.69 551 LYS A C 1
ATOM 4512 O O . LYS A 1 551 ? 6.995 7.479 -8.682 1.00 89.69 551 LYS A O 1
ATOM 4517 N N . TYR A 1 552 ? 9.036 8.056 -7.938 1.00 87.38 552 TYR A N 1
ATOM 4518 C CA . TYR A 1 552 ? 8.632 9.338 -7.376 1.00 87.38 552 TYR A CA 1
ATOM 4519 C C . TYR A 1 552 ? 8.198 10.287 -8.495 1.00 87.38 552 TYR A C 1
ATOM 4521 O O . TYR A 1 552 ? 8.886 10.420 -9.509 1.00 87.38 552 TYR A O 1
ATOM 4529 N N . ASN A 1 553 ? 7.056 10.934 -8.295 1.00 81.38 553 ASN A N 1
ATOM 4530 C CA . ASN A 1 553 ? 6.515 11.952 -9.182 1.00 81.38 553 ASN A CA 1
ATOM 4531 C C . ASN A 1 553 ? 6.043 13.126 -8.316 1.00 81.38 553 ASN A C 1
ATOM 4533 O O . ASN A 1 553 ? 5.284 12.917 -7.369 1.00 81.38 553 ASN A O 1
ATOM 4537 N N . ALA A 1 554 ? 6.505 14.339 -8.623 1.00 76.75 554 ALA A N 1
ATOM 4538 C CA . ALA A 1 554 ? 6.192 15.534 -7.845 1.00 76.75 554 ALA A CA 1
ATOM 4539 C C . ALA A 1 554 ? 4.710 15.937 -7.947 1.00 76.75 554 ALA A C 1
ATOM 4541 O O . ALA A 1 554 ? 4.147 16.461 -6.987 1.00 76.75 554 ALA A O 1
ATOM 4542 N N . TYR A 1 555 ? 4.073 15.665 -9.089 1.00 76.94 555 TYR A N 1
ATOM 4543 C CA . TYR A 1 555 ? 2.707 16.102 -9.398 1.00 76.94 555 TYR A CA 1
ATOM 4544 C C . TYR A 1 555 ? 1.657 14.997 -9.237 1.00 76.94 555 TYR A C 1
ATOM 4546 O O . TYR A 1 555 ? 0.538 15.136 -9.723 1.00 76.94 555 TYR A O 1
ATOM 4554 N N . ASN A 1 556 ? 2.002 13.918 -8.523 1.00 80.44 556 ASN A N 1
ATOM 4555 C CA . ASN A 1 556 ? 1.221 12.683 -8.445 1.00 80.44 556 ASN A CA 1
ATOM 4556 C C . ASN A 1 556 ? 0.968 12.044 -9.828 1.00 80.44 556 ASN A C 1
ATOM 4558 O O . ASN A 1 556 ? 1.349 12.555 -10.880 1.00 80.44 556 ASN A O 1
ATOM 4562 N N . TYR A 1 557 ? 0.402 10.840 -9.827 1.00 84.38 557 TYR A N 1
ATOM 4563 C CA . TYR A 1 557 ? 0.115 10.101 -11.054 1.00 84.38 557 TYR A CA 1
ATOM 4564 C C . TYR A 1 557 ? -1.055 10.733 -11.822 1.00 84.38 557 TYR A C 1
ATOM 4566 O O . TYR A 1 557 ? -2.135 10.892 -11.257 1.00 84.38 557 TYR A O 1
ATOM 4574 N N . ASN A 1 558 ? -0.849 11.034 -13.109 1.00 85.12 558 ASN A N 1
ATOM 4575 C CA . ASN A 1 558 ? -1.913 11.434 -14.027 1.00 85.12 558 ASN A CA 1
ATOM 4576 C C . ASN A 1 558 ? -2.219 10.268 -14.988 1.00 85.12 558 ASN A C 1
ATOM 4578 O O . ASN A 1 558 ? -1.295 9.820 -15.673 1.00 85.12 558 ASN A O 1
ATOM 4582 N N . PRO A 1 559 ? -3.462 9.756 -15.039 1.00 85.75 559 PRO A N 1
ATOM 4583 C CA . PRO A 1 559 ? -3.845 8.704 -15.975 1.00 85.75 559 PRO A CA 1
ATOM 4584 C C . PRO A 1 559 ? -3.597 9.092 -17.437 1.00 85.75 559 PRO A C 1
ATOM 4586 O O . PRO A 1 559 ? -3.710 10.259 -17.812 1.00 85.75 559 PRO A O 1
ATOM 4589 N N . SER A 1 560 ? -3.284 8.098 -18.270 1.00 84.62 560 SER A N 1
ATOM 4590 C CA . SER A 1 560 ? -3.116 8.311 -19.711 1.00 84.62 560 SER A CA 1
ATOM 4591 C C . SER A 1 560 ? -4.442 8.733 -20.352 1.00 84.62 560 SER A C 1
ATOM 4593 O O . SER A 1 560 ? -5.491 8.171 -20.039 1.00 84.62 560 SER A O 1
ATOM 4595 N N . HIS A 1 561 ? -4.394 9.712 -21.259 1.00 83.19 561 HIS A N 1
ATOM 4596 C CA . HIS A 1 561 ? -5.568 10.143 -22.019 1.00 83.19 561 HIS A CA 1
ATOM 4597 C C . HIS A 1 561 ? -6.050 9.031 -22.957 1.00 83.19 561 HIS A C 1
ATOM 4599 O O . HIS A 1 561 ? -5.251 8.226 -23.439 1.00 83.19 561 HIS A O 1
ATOM 4605 N N . MET A 1 562 ? -7.356 9.003 -23.231 1.00 83.69 562 MET A N 1
ATOM 4606 C CA . MET A 1 562 ? -7.911 8.114 -24.253 1.00 83.69 562 MET A CA 1
ATOM 4607 C C . MET A 1 562 ? -7.277 8.424 -25.619 1.00 83.69 562 MET A C 1
ATOM 4609 O O . MET A 1 562 ? -6.991 9.595 -25.895 1.00 83.69 562 MET A O 1
ATOM 4613 N N . PRO A 1 563 ? -7.020 7.404 -26.463 1.00 82.88 563 PRO A N 1
ATOM 4614 C CA . PRO A 1 563 ? -6.501 7.617 -27.800 1.00 82.88 563 PRO A CA 1
ATOM 4615 C C . PRO A 1 563 ? -7.454 8.532 -28.572 1.00 82.88 563 PRO A C 1
ATOM 4617 O O . PRO A 1 563 ? -8.665 8.506 -28.332 1.00 82.88 563 PRO A O 1
ATOM 4620 N N . PRO A 1 564 ? -6.921 9.355 -29.487 1.00 84.00 564 PRO A N 1
ATOM 4621 C CA . PRO A 1 564 ? -7.762 10.185 -30.329 1.00 84.00 564 PRO A CA 1
ATOM 4622 C C . PRO A 1 564 ? -8.722 9.296 -31.123 1.00 84.00 564 PRO A C 1
ATOM 4624 O O . PRO A 1 564 ? -8.336 8.230 -31.609 1.00 84.00 564 PRO A O 1
ATOM 4627 N N . VAL A 1 565 ? -9.969 9.749 -31.253 1.00 84.94 565 VAL A N 1
ATOM 4628 C CA . VAL A 1 565 ? -10.946 9.100 -32.129 1.00 84.94 565 VAL A CA 1
ATOM 4629 C C . VAL A 1 565 ? -10.397 9.068 -33.554 1.00 84.94 565 VAL A C 1
ATOM 4631 O O . VAL A 1 565 ? -9.798 10.040 -34.023 1.00 84.94 565 VAL A O 1
ATOM 4634 N N . GLN A 1 566 ? -10.556 7.934 -34.229 1.00 79.50 566 GLN A N 1
ATOM 4635 C CA . GLN A 1 566 ? -10.148 7.821 -35.622 1.00 79.50 566 GLN A CA 1
ATOM 4636 C C . GLN A 1 566 ? -11.060 8.692 -36.485 1.00 79.50 566 GLN A C 1
ATOM 4638 O O . GLN A 1 566 ? -12.272 8.748 -36.277 1.00 79.50 566 GLN A O 1
ATOM 4643 N N . TYR A 1 567 ? -10.466 9.395 -37.446 1.00 73.94 567 TYR A N 1
ATOM 4644 C CA . TYR A 1 567 ? -11.242 10.131 -38.433 1.00 73.94 567 TYR A CA 1
ATOM 4645 C C . TYR A 1 567 ? -11.939 9.146 -39.367 1.00 73.94 567 TYR A C 1
ATOM 4647 O O . TYR A 1 567 ? -11.366 8.120 -39.733 1.00 73.94 567 TYR A O 1
ATOM 4655 N N . GLN A 1 568 ? -13.167 9.479 -39.761 1.00 73.56 568 GLN A N 1
ATOM 4656 C CA . GLN A 1 568 ? -13.869 8.748 -40.809 1.00 73.56 568 GLN A CA 1
ATOM 4657 C C . GLN A 1 568 ? -13.071 8.802 -42.118 1.00 73.56 568 GLN A C 1
ATOM 4659 O O . GLN A 1 568 ? -12.240 9.698 -42.323 1.00 73.56 568 GLN A O 1
ATOM 4664 N N . TYR A 1 569 ? -13.329 7.835 -43.002 1.00 67.38 569 TYR A N 1
ATOM 4665 C CA . TYR A 1 569 ? -12.757 7.817 -44.343 1.00 67.38 569 TYR A CA 1
ATOM 4666 C C . TYR A 1 569 ? -13.000 9.172 -45.015 1.00 67.38 569 TYR A C 1
ATOM 4668 O O . TYR A 1 569 ? -14.136 9.639 -45.099 1.00 67.38 569 TYR A O 1
ATOM 4676 N N . LYS A 1 570 ? -11.929 9.835 -45.464 1.00 61.94 570 LYS A N 1
ATOM 4677 C CA . LYS A 1 570 ? -12.071 11.091 -46.201 1.00 61.94 570 LYS A CA 1
ATOM 4678 C C . LYS A 1 570 ? -12.657 10.751 -47.562 1.00 61.94 570 LYS A C 1
ATOM 4680 O O . LYS A 1 570 ? -11.955 10.204 -48.408 1.00 61.94 570 LYS A O 1
ATOM 4685 N N . ILE A 1 571 ? -13.935 11.068 -47.747 1.00 64.44 571 ILE A N 1
ATOM 4686 C CA . ILE A 1 571 ? -14.612 10.927 -49.031 1.00 64.44 571 ILE A CA 1
ATOM 4687 C C . ILE A 1 571 ? -13.820 11.746 -50.060 1.00 64.44 571 ILE A C 1
ATOM 4689 O O . ILE A 1 571 ? -13.631 12.955 -49.900 1.00 64.44 571 ILE A O 1
ATOM 4693 N N . GLY A 1 572 ? -13.266 11.063 -51.062 1.00 61.44 572 GLY A N 1
ATOM 4694 C CA . GLY A 1 572 ? -12.569 11.713 -52.168 1.00 61.44 572 GLY A CA 1
ATOM 4695 C C . GLY A 1 572 ? -13.541 12.534 -53.027 1.00 61.44 572 GLY A C 1
ATOM 4696 O O . GLY A 1 572 ? -14.753 12.365 -52.913 1.00 61.44 572 GLY A O 1
ATOM 4697 N N . PRO A 1 573 ? -13.047 13.383 -53.946 1.00 60.94 573 PRO A N 1
ATOM 4698 C CA . PRO A 1 573 ? -13.886 14.194 -54.843 1.00 60.94 573 PRO A CA 1
ATOM 4699 C C . PRO A 1 573 ? -14.785 13.380 -55.802 1.00 60.94 573 PRO A C 1
ATOM 4701 O O . PRO A 1 573 ? -15.500 13.964 -56.611 1.00 60.94 573 PRO A O 1
ATOM 4704 N N . GLU A 1 574 ? -14.735 12.049 -55.735 1.00 55.75 574 GLU A N 1
ATOM 4705 C CA . GLU A 1 574 ? -15.466 11.099 -56.577 1.00 55.75 574 GLU A CA 1
ATOM 4706 C C . GLU A 1 574 ? -16.884 10.796 -56.069 1.00 55.75 574 GLU A C 1
ATOM 4708 O O . GLU A 1 574 ? -17.711 10.327 -56.846 1.00 55.75 574 GLU A O 1
ATOM 4713 N N . ILE A 1 575 ? -17.198 11.095 -54.802 1.00 56.53 575 ILE A N 1
ATOM 4714 C CA . ILE A 1 575 ? -18.542 10.915 -54.234 1.00 56.53 575 ILE A CA 1
ATOM 4715 C C . ILE A 1 575 ? -19.026 12.285 -53.755 1.00 56.53 575 ILE A C 1
ATOM 4717 O O . ILE A 1 575 ? -18.626 12.775 -52.701 1.00 56.53 575 ILE A O 1
ATOM 4721 N N . ILE A 1 576 ? -19.853 12.930 -54.577 1.00 53.28 576 ILE A N 1
ATOM 4722 C CA . ILE A 1 576 ? -20.530 14.181 -54.231 1.00 53.28 576 ILE A CA 1
ATOM 4723 C C . ILE A 1 576 ? -21.901 13.785 -53.697 1.00 53.28 576 ILE A C 1
ATOM 4725 O O . ILE A 1 576 ? -22.739 13.293 -54.450 1.00 53.28 576 ILE A O 1
ATOM 4729 N N . GLU A 1 577 ? -22.111 13.966 -52.399 1.00 57.00 577 GLU A N 1
ATOM 4730 C CA . GLU A 1 577 ? -23.421 13.811 -51.775 1.00 57.00 577 GLU A CA 1
ATOM 4731 C C . GLU A 1 577 ? -24.314 14.950 -52.295 1.00 57.00 577 GLU A C 1
ATOM 4733 O O . GLU A 1 577 ? -24.077 16.127 -52.014 1.00 57.00 577 GLU A O 1
ATOM 4738 N N . ILE A 1 578 ? -25.264 14.622 -53.171 1.00 60.56 578 ILE A N 1
ATOM 4739 C CA . ILE A 1 578 ? -26.238 15.585 -53.689 1.00 60.56 578 ILE A CA 1
ATOM 4740 C C . ILE A 1 578 ? -27.423 15.535 -52.728 1.00 60.56 578 ILE A C 1
ATOM 4742 O O . ILE A 1 578 ? -27.995 14.467 -52.538 1.00 60.56 578 ILE A O 1
ATOM 4746 N N . CYS A 1 579 ? -27.774 16.665 -52.111 1.00 55.56 579 CYS A N 1
ATOM 4747 C CA . CYS A 1 579 ? -28.986 16.752 -51.298 1.00 55.56 579 CYS A CA 1
ATOM 4748 C C . CYS A 1 579 ? -30.217 16.423 -52.149 1.00 55.56 579 CYS A C 1
ATOM 4750 O O . CYS A 1 579 ? -30.303 16.872 -53.296 1.00 55.56 579 CYS A O 1
ATOM 4752 N N . ASP A 1 580 ? -31.170 15.694 -51.569 1.00 67.19 580 ASP A N 1
ATOM 4753 C CA . ASP A 1 580 ? -32.441 15.402 -52.226 1.00 67.19 580 ASP A CA 1
ATOM 4754 C C . ASP A 1 580 ? -33.115 16.706 -52.695 1.00 67.19 580 ASP A C 1
ATOM 4756 O O . ASP A 1 580 ? -33.093 17.708 -51.965 1.00 67.19 580 ASP A O 1
ATOM 4760 N N . PRO A 1 581 ? -33.678 16.736 -53.919 1.00 74.31 581 PRO A N 1
ATOM 4761 C CA . PRO A 1 581 ? -34.331 17.927 -54.438 1.00 74.31 581 PRO A CA 1
ATOM 4762 C C . PRO A 1 581 ? -35.478 18.327 -53.513 1.00 74.31 581 PRO A C 1
ATOM 4764 O O . PRO A 1 581 ? -36.238 17.493 -53.019 1.00 74.31 581 PRO A O 1
ATOM 4767 N N . THR A 1 582 ? -35.607 19.626 -53.267 1.00 76.44 582 THR A N 1
ATOM 4768 C CA . THR A 1 582 ? -36.674 20.127 -52.397 1.00 76.44 582 THR A CA 1
ATOM 4769 C C . THR A 1 582 ? -38.048 19.877 -53.021 1.00 76.44 582 THR A C 1
ATOM 4771 O O . THR A 1 582 ? -38.187 19.864 -54.243 1.00 76.44 582 THR A O 1
ATOM 4774 N N . VAL A 1 583 ? -39.096 19.753 -52.194 1.00 70.62 583 VAL A N 1
ATOM 4775 C CA . VAL A 1 583 ? -40.490 19.532 -52.649 1.00 70.62 583 VAL A CA 1
ATOM 4776 C C . VAL A 1 583 ? -40.897 20.516 -53.758 1.00 70.62 583 VAL A C 1
ATOM 4778 O O . VAL A 1 583 ? -41.558 20.137 -54.718 1.00 70.62 583 VAL A O 1
ATOM 4781 N N . LYS A 1 584 ? -40.409 21.763 -53.693 1.00 70.88 584 LYS A N 1
ATOM 4782 C CA . LYS A 1 584 ? -40.636 22.797 -54.716 1.00 70.88 584 LYS A CA 1
ATOM 4783 C C . LYS A 1 584 ? -39.985 22.473 -56.065 1.00 70.88 584 LYS A C 1
ATOM 4785 O O . LYS A 1 584 ? -40.555 22.771 -57.108 1.00 70.88 584 LYS A O 1
ATOM 4790 N N . GLU A 1 585 ? -38.792 21.890 -56.068 1.00 73.81 585 GLU A N 1
ATOM 4791 C CA . GLU A 1 585 ? -38.076 21.499 -57.290 1.00 73.81 585 GLU A CA 1
ATOM 4792 C C . GLU A 1 585 ? -38.702 20.250 -57.921 1.00 73.81 585 GLU A C 1
ATOM 4794 O O . GLU A 1 585 ? -38.800 20.157 -59.147 1.00 73.81 585 GLU A O 1
ATOM 4799 N N . GLU A 1 586 ? -39.216 19.339 -57.093 1.00 71.25 586 GLU A N 1
ATOM 4800 C CA . GLU A 1 586 ? -39.993 18.187 -57.546 1.00 71.25 586 GLU A CA 1
ATOM 4801 C C . GLU A 1 586 ? -41.361 18.611 -58.118 1.00 71.25 586 GLU A C 1
ATOM 4803 O O . GLU A 1 586 ? -41.782 18.120 -59.167 1.00 71.25 586 GLU A O 1
ATOM 4808 N N . GLU A 1 587 ? -42.030 19.587 -57.496 1.00 68.69 587 GLU A N 1
ATOM 4809 C CA . GLU A 1 587 ? -43.270 20.190 -58.001 1.00 68.69 587 GLU A CA 1
ATOM 4810 C C . GLU A 1 587 ? -43.062 20.916 -59.331 1.00 68.69 587 GLU A C 1
ATOM 4812 O O . GLU A 1 587 ? -43.875 20.757 -60.238 1.00 68.69 587 GLU A O 1
ATOM 4817 N N . VAL A 1 588 ? -41.959 21.656 -59.497 1.00 74.38 588 VAL A N 1
ATOM 4818 C CA . VAL A 1 588 ? -41.602 22.299 -60.775 1.00 74.38 588 VAL A CA 1
ATOM 4819 C C . VAL A 1 588 ? -41.348 21.252 -61.856 1.00 74.38 588 VAL A C 1
ATOM 4821 O O . VAL A 1 588 ? -41.796 21.418 -62.993 1.00 74.38 588 VAL A O 1
ATOM 4824 N N . PHE A 1 589 ? -40.682 20.150 -61.514 1.00 72.44 589 PHE A N 1
ATOM 4825 C CA . PHE A 1 589 ? -40.493 19.036 -62.435 1.00 72.44 589 PHE A CA 1
ATOM 4826 C C . PHE A 1 589 ? -41.832 18.389 -62.829 1.00 72.44 589 PHE A C 1
ATOM 4828 O O . PHE A 1 589 ? -42.055 18.135 -64.016 1.00 72.44 589 PHE A O 1
ATOM 4835 N N . ARG A 1 590 ? -42.761 18.204 -61.878 1.00 65.75 590 ARG A N 1
ATOM 4836 C CA . ARG A 1 590 ? -44.128 17.714 -62.141 1.00 65.75 590 ARG A CA 1
ATOM 4837 C C . ARG A 1 590 ? -44.940 18.695 -62.997 1.00 65.75 590 ARG A C 1
ATOM 4839 O O . ARG A 1 590 ? -45.603 18.261 -63.935 1.00 65.75 590 ARG A O 1
ATOM 4846 N N . LEU A 1 591 ? -44.839 20.002 -62.745 1.00 64.94 591 LEU A N 1
ATOM 4847 C CA . LEU A 1 591 ? -45.482 21.072 -63.524 1.00 64.94 591 LEU A CA 1
ATOM 4848 C C . LEU A 1 591 ? -44.943 21.173 -64.952 1.00 64.94 591 LEU A C 1
ATOM 4850 O O . LEU A 1 591 ? -45.719 21.400 -65.876 1.00 64.94 591 LEU A O 1
ATOM 4854 N N . MET A 1 592 ? -43.642 20.951 -65.159 1.00 62.56 592 MET A N 1
ATOM 4855 C CA . MET A 1 592 ? -43.049 20.900 -66.501 1.00 62.56 592 MET A CA 1
ATOM 4856 C C . MET A 1 592 ? -43.472 19.663 -67.308 1.00 62.56 592 MET A C 1
ATOM 4858 O O . MET A 1 592 ? -43.404 19.697 -68.536 1.00 62.56 592 MET A O 1
ATOM 4862 N N . HIS A 1 593 ? -43.911 18.591 -66.641 1.00 66.38 593 HIS A N 1
ATOM 4863 C CA . HIS A 1 593 ? -44.336 17.339 -67.278 1.00 66.38 593 HIS A CA 1
ATOM 4864 C C . HIS A 1 593 ? -45.865 17.159 -67.339 1.00 66.38 593 HIS A C 1
ATOM 4866 O O . HIS A 1 593 ? -46.340 16.154 -67.872 1.00 66.38 593 HIS A O 1
ATOM 4872 N N . LEU A 1 594 ? -46.648 18.129 -66.854 1.00 55.44 594 LEU A N 1
ATOM 4873 C CA . LEU A 1 594 ? -48.104 18.151 -67.010 1.00 55.44 594 LEU A CA 1
ATOM 4874 C C . LEU A 1 594 ? -48.492 18.617 -68.434 1.00 55.44 594 LEU A C 1
ATOM 4876 O O . LEU A 1 594 ? -47.948 19.607 -68.932 1.00 55.44 594 LEU A O 1
ATOM 4880 N N . PRO A 1 595 ? -49.429 17.935 -69.124 1.00 48.53 595 PRO A N 1
ATOM 4881 C CA . PRO A 1 595 ? -49.914 18.371 -70.432 1.00 48.53 595 PRO A CA 1
ATOM 4882 C C . PRO A 1 595 ? -50.693 19.698 -70.318 1.00 48.53 595 PRO A C 1
ATOM 4884 O O . PRO A 1 595 ? -51.353 19.921 -69.303 1.00 48.53 595 PRO A O 1
ATOM 4887 N N . PRO A 1 596 ? -50.656 20.584 -71.337 1.00 42.97 596 PRO A N 1
ATOM 4888 C CA . PRO A 1 596 ? -51.155 21.952 -71.200 1.00 42.97 596 PRO A CA 1
ATOM 4889 C C . PRO A 1 596 ? -52.663 21.985 -70.937 1.00 42.97 596 PRO A C 1
ATOM 4891 O O . PRO A 1 596 ? -53.455 21.549 -71.776 1.00 42.97 596 PRO A O 1
ATOM 4894 N N . THR A 1 597 ? -53.066 22.535 -69.796 1.00 37.16 597 THR A N 1
ATOM 4895 C CA . THR A 1 597 ? -54.461 22.867 -69.499 1.00 37.16 597 THR A CA 1
ATOM 4896 C C . THR A 1 597 ? -54.859 24.137 -70.254 1.00 37.16 597 THR A C 1
ATOM 4898 O O . THR A 1 597 ? -54.150 25.142 -70.228 1.00 37.16 597 THR A O 1
ATOM 4901 N N . GLU A 1 598 ? -55.994 24.089 -70.955 1.00 35.06 598 GLU A N 1
ATOM 4902 C CA . GLU A 1 598 ? -56.565 25.239 -71.660 1.00 35.06 598 GLU A CA 1
ATOM 4903 C C . GLU A 1 598 ? -56.940 26.356 -70.675 1.00 35.06 598 GLU A C 1
ATOM 4905 O O . GLU A 1 598 ? -57.595 26.124 -69.657 1.00 35.06 598 GLU A O 1
ATOM 4910 N N . MET A 1 599 ? -56.506 27.573 -71.010 1.00 31.33 599 MET A N 1
ATOM 4911 C CA . MET A 1 599 ? -56.685 28.793 -70.227 1.00 31.33 599 MET A CA 1
ATOM 4912 C C . MET A 1 599 ? -58.171 29.098 -69.997 1.00 31.33 599 MET A C 1
ATOM 4914 O O . MET A 1 599 ? -58.947 29.226 -70.948 1.00 31.33 599 MET A O 1
ATOM 4918 N N . LYS A 1 600 ? -58.548 29.272 -68.729 1.00 31.75 600 LYS A N 1
ATOM 4919 C CA . LYS A 1 600 ? -59.653 30.144 -68.335 1.00 31.75 600 LYS A CA 1
ATOM 4920 C C . LYS A 1 600 ? -59.068 31.295 -67.533 1.00 31.75 600 LYS A C 1
ATOM 4922 O O . LYS A 1 600 ? -58.490 31.078 -66.474 1.00 31.75 600 LYS A O 1
ATOM 4927 N N . ASP A 1 601 ? -59.204 32.470 -68.129 1.00 27.75 601 ASP A N 1
ATOM 4928 C CA . ASP A 1 601 ? -58.885 33.780 -67.585 1.00 27.75 601 ASP A CA 1
ATOM 4929 C C . ASP A 1 601 ? -59.793 34.120 -66.395 1.00 27.75 601 ASP A C 1
ATOM 4931 O O . ASP A 1 601 ? -60.978 33.788 -66.437 1.00 27.75 601 ASP A O 1
ATOM 4935 N N . GLU A 1 602 ? -59.225 34.782 -65.386 1.00 29.36 602 GLU A N 1
ATOM 4936 C CA . GLU A 1 602 ? -59.812 35.811 -64.498 1.00 29.36 602 GLU A CA 1
ATOM 4937 C C . GLU A 1 602 ? -58.693 36.173 -63.488 1.00 29.36 602 GLU A C 1
ATOM 4939 O O . GLU A 1 602 ? -58.298 35.344 -62.672 1.00 29.36 602 GLU A O 1
ATOM 4944 N N . GLU A 1 603 ? -57.862 37.180 -63.804 1.00 28.38 603 GLU A N 1
ATOM 4945 C CA . GLU A 1 603 ? -57.907 38.563 -63.260 1.00 28.38 603 GLU A CA 1
ATOM 4946 C C . GLU A 1 603 ? -57.887 38.579 -61.719 1.00 28.38 603 GLU A C 1
ATOM 4948 O O . GLU A 1 603 ? -58.825 38.138 -61.067 1.00 28.38 603 GLU A O 1
ATOM 4953 N N . GLU A 1 604 ? -56.706 38.805 -61.133 1.00 27.34 604 GLU A N 1
ATOM 4954 C CA . GLU A 1 604 ? -56.282 40.087 -60.523 1.00 27.34 604 GLU A CA 1
ATOM 4955 C C . GLU A 1 604 ? -57.145 40.502 -59.319 1.00 27.34 604 GLU A C 1
ATOM 4957 O O . GLU A 1 604 ? -58.289 40.903 -59.482 1.00 27.34 604 GLU A O 1
ATOM 4962 N N . GLU A 1 605 ? -56.569 40.454 -58.112 1.00 27.17 605 GLU A N 1
ATOM 4963 C CA . GLU A 1 605 ? -56.284 41.659 -57.311 1.00 27.17 605 GLU A CA 1
ATOM 4964 C C . GLU A 1 605 ? -55.556 41.278 -56.004 1.00 27.17 605 GLU A C 1
ATOM 4966 O O . GLU A 1 605 ? -56.029 40.476 -55.198 1.00 27.17 605 GLU A O 1
ATOM 4971 N N . GLU A 1 606 ? -54.364 41.856 -55.834 1.00 26.52 606 GLU A N 1
ATOM 4972 C CA . GLU A 1 606 ? -53.704 42.061 -54.543 1.00 26.52 606 GLU A CA 1
ATOM 4973 C C . GLU A 1 606 ? -54.420 43.180 -53.772 1.00 26.52 606 GLU A C 1
ATOM 4975 O O . GLU A 1 606 ? -54.803 44.184 -54.368 1.00 26.52 606 GLU A O 1
ATOM 4980 N N . GLU A 1 607 ? -54.520 43.021 -52.451 1.00 24.97 607 GLU A N 1
ATOM 4981 C CA . GLU A 1 607 ? -54.132 43.977 -51.392 1.00 24.97 607 GLU A CA 1
ATOM 4982 C C . GLU A 1 607 ? -55.039 43.811 -50.163 1.00 24.97 607 GLU A C 1
ATOM 4984 O O . GLU A 1 607 ? -56.265 43.788 -50.273 1.00 24.97 607 GLU A O 1
ATOM 4989 N N . GLY A 1 608 ? -54.438 43.754 -48.970 1.00 26.25 608 GLY A N 1
ATOM 4990 C CA . GLY A 1 608 ? -55.185 43.912 -47.722 1.00 26.25 608 GLY A CA 1
ATOM 4991 C C . GLY A 1 608 ? -54.498 43.345 -46.489 1.00 26.25 608 GLY A C 1
ATOM 4992 O O . GLY A 1 608 ? -54.772 42.221 -46.098 1.00 26.25 608 GLY A O 1
ATOM 4993 N N . GLU A 1 609 ? -53.616 44.165 -45.932 1.00 26.39 609 GLU A N 1
ATOM 4994 C CA . GLU A 1 609 ? -52.974 44.145 -44.612 1.00 26.39 609 GLU A CA 1
ATOM 4995 C C . GLU A 1 609 ? -53.729 43.477 -43.436 1.00 26.39 609 GLU A C 1
ATOM 4997 O O . GLU A 1 609 ? -54.939 43.624 -43.286 1.00 26.39 609 GLU A O 1
ATOM 5002 N N . GLU A 1 610 ? -52.920 42.811 -42.599 1.00 26.58 610 GLU A N 1
ATOM 5003 C CA . GLU A 1 610 ? -52.872 42.815 -41.121 1.00 26.58 610 GLU A CA 1
ATOM 5004 C C . GLU A 1 610 ? -54.178 43.026 -40.326 1.00 26.58 610 GLU A C 1
ATOM 5006 O O . GLU A 1 610 ? -54.710 44.130 -40.268 1.00 26.58 610 GLU A O 1
ATOM 5011 N N . GLU A 1 611 ? -54.611 41.987 -39.605 1.00 26.31 611 GLU A N 1
ATOM 5012 C CA . GLU A 1 611 ? -54.685 41.902 -38.128 1.00 26.31 611 GLU A CA 1
ATOM 5013 C C . GLU A 1 611 ? -55.597 40.724 -37.712 1.00 26.31 611 GLU A C 1
ATOM 5015 O O . GLU A 1 611 ? -56.551 40.396 -38.412 1.00 26.31 611 GLU A O 1
ATOM 5020 N N . GLU A 1 612 ? -55.296 40.175 -36.530 1.00 25.19 612 GLU A N 1
ATOM 5021 C CA . GLU A 1 612 ? -56.091 39.275 -35.669 1.00 25.19 612 GLU A CA 1
ATOM 5022 C C . GLU A 1 612 ? -55.679 37.786 -35.606 1.00 25.19 612 GLU A C 1
ATOM 5024 O O . GLU A 1 612 ? -55.473 37.124 -36.620 1.00 25.19 612 GLU A O 1
ATOM 5029 N N . GLU A 1 613 ? -55.619 37.325 -34.342 1.00 27.17 613 GLU A N 1
ATOM 5030 C CA . GLU A 1 613 ? -55.514 35.950 -33.812 1.00 27.17 613 GLU A CA 1
ATOM 5031 C C . GLU A 1 613 ? -54.054 35.414 -33.751 1.00 27.17 613 GLU A C 1
ATOM 5033 O O . GLU A 1 613 ? -53.512 34.959 -34.749 1.00 27.17 613 GLU A O 1
ATOM 5038 N N . GLU A 1 614 ? -53.247 35.475 -32.670 1.00 37.19 614 GLU A N 1
ATOM 5039 C CA . GLU A 1 614 ? -53.481 35.403 -31.206 1.00 37.19 614 GLU A CA 1
ATOM 5040 C C . GLU A 1 614 ? -54.698 34.561 -30.827 1.00 37.19 614 GLU A C 1
ATOM 5042 O O . GLU A 1 614 ? -55.711 35.115 -30.429 1.00 37.19 614 GLU A O 1
ATOM 5047 N N . GLU A 1 615 ? -54.586 33.242 -31.004 1.00 37.97 615 GLU A N 1
ATOM 5048 C CA . GLU A 1 615 ? -55.245 32.186 -30.212 1.00 37.97 615 GLU A CA 1
ATOM 5049 C C . GLU A 1 615 ? -54.913 30.831 -30.866 1.00 37.97 615 GLU A C 1
ATOM 5051 O O . GLU A 1 615 ? -55.685 30.342 -31.674 1.00 37.97 615 GLU A O 1
ATOM 5056 N N . GLU A 1 616 ? -53.731 30.259 -30.590 1.00 32.12 616 GLU A N 1
ATOM 5057 C CA . GLU A 1 616 ? -53.446 28.813 -30.779 1.00 32.12 616 GLU A CA 1
ATOM 5058 C C . GLU A 1 616 ? -52.090 28.397 -30.143 1.00 32.12 616 GLU A C 1
ATOM 5060 O O . GLU A 1 616 ? -51.374 27.539 -30.647 1.00 32.12 616 GLU A O 1
ATOM 5065 N N . GLU A 1 617 ? -51.713 29.005 -29.008 1.00 36.12 617 GLU A N 1
ATOM 5066 C CA . GLU A 1 617 ? -50.577 28.555 -28.168 1.00 36.12 617 GLU A CA 1
ATOM 5067 C C . GLU A 1 617 ? -50.983 28.389 -26.682 1.00 36.12 617 GLU A C 1
ATOM 5069 O O . GLU A 1 617 ? -50.141 28.461 -25.793 1.00 36.12 617 GLU A O 1
ATOM 5074 N N . GLU A 1 618 ? -52.271 28.159 -26.387 1.00 35.44 618 GLU A N 1
ATOM 5075 C CA . GLU A 1 618 ? -52.773 27.955 -25.008 1.00 35.44 618 GLU A CA 1
ATOM 5076 C C . GLU A 1 618 ? -53.452 26.587 -24.766 1.00 35.44 618 GLU A C 1
ATOM 5078 O O . GLU A 1 618 ? -54.048 26.390 -23.713 1.00 35.44 618 GLU A O 1
ATOM 5083 N N . GLU A 1 619 ? -53.337 25.603 -25.671 1.00 35.88 619 GLU A N 1
ATOM 5084 C CA . GLU A 1 619 ? -53.974 24.277 -25.479 1.00 35.88 619 GLU A CA 1
ATOM 5085 C C . GLU A 1 619 ? -53.010 23.095 -25.233 1.00 35.88 619 GLU A C 1
ATOM 5087 O O . GLU A 1 619 ? -53.476 21.973 -25.063 1.00 35.88 619 GLU A O 1
ATOM 5092 N N . GLU A 1 620 ? -51.692 23.305 -25.108 1.00 37.50 620 GLU A N 1
ATOM 5093 C CA . GLU A 1 620 ? -50.745 22.211 -24.778 1.00 37.50 620 GLU A CA 1
ATOM 5094 C C . GLU A 1 620 ? -50.090 22.312 -23.382 1.00 37.50 620 GLU A C 1
ATOM 5096 O O . GLU A 1 620 ? -49.373 21.398 -22.981 1.00 37.50 620 GLU A O 1
ATOM 5101 N N . GLU A 1 621 ? -50.366 23.356 -22.586 1.00 38.28 621 GLU A N 1
ATOM 5102 C CA . GLU A 1 621 ? -49.806 23.493 -21.221 1.00 38.28 621 GLU A CA 1
ATOM 5103 C C . GLU A 1 621 ? -50.777 23.112 -20.080 1.00 38.28 621 GLU A C 1
ATOM 5105 O O . GLU A 1 621 ? -50.347 22.996 -18.931 1.00 38.28 621 GLU A O 1
ATOM 5110 N N . GLU A 1 622 ? -52.062 22.843 -20.353 1.00 38.69 622 GLU A N 1
ATOM 5111 C CA . GLU A 1 622 ? -53.038 22.498 -19.298 1.00 38.69 622 GLU A CA 1
ATOM 5112 C C . GLU A 1 622 ? -53.136 20.989 -18.977 1.00 38.69 622 GLU A C 1
ATOM 5114 O O . GLU A 1 622 ? -53.633 20.632 -17.908 1.00 38.69 622 GLU A O 1
ATOM 5119 N N . GLU A 1 623 ? -52.596 20.088 -19.809 1.00 38.28 623 GLU A N 1
ATOM 5120 C CA . GLU A 1 623 ? -52.658 18.636 -19.543 1.00 38.28 623 GLU A CA 1
ATOM 5121 C C . GLU A 1 623 ? -51.531 18.118 -18.616 1.00 38.28 623 GLU A C 1
ATOM 5123 O O . GLU A 1 623 ? -51.696 17.091 -17.959 1.00 38.28 623 GLU A O 1
ATOM 5128 N N . GLU A 1 624 ? -50.419 18.849 -18.441 1.00 39.09 624 GLU A N 1
ATOM 5129 C CA . GLU A 1 624 ? -49.309 18.423 -17.559 1.00 39.09 624 GLU A CA 1
ATOM 5130 C C . GLU A 1 624 ? -49.466 18.824 -16.072 1.00 39.09 624 GLU A C 1
ATOM 5132 O O . GLU A 1 624 ? -48.683 18.386 -15.214 1.00 39.09 624 GLU A O 1
ATOM 5137 N N . GLU A 1 625 ? -50.452 19.663 -15.729 1.00 41.16 625 GLU A N 1
ATOM 5138 C CA . GLU A 1 625 ? -50.680 20.121 -14.347 1.00 41.16 625 GLU A CA 1
ATOM 5139 C C . GLU A 1 625 ? -51.689 19.272 -13.553 1.00 41.16 625 GLU A C 1
ATOM 5141 O O . GLU A 1 625 ? -51.694 19.340 -12.316 1.00 41.16 625 GLU A O 1
ATOM 5146 N N . GLU A 1 626 ? -52.513 18.448 -14.209 1.00 41.06 626 GLU A N 1
ATOM 5147 C CA . GLU A 1 626 ? -53.474 17.578 -13.514 1.00 41.06 626 GLU A CA 1
ATOM 5148 C C . GLU A 1 626 ? -52.836 16.269 -13.014 1.00 41.06 626 GLU A C 1
ATOM 5150 O O . GLU A 1 626 ? -53.098 15.870 -11.876 1.00 41.06 626 GLU A O 1
ATOM 5155 N N . GLU A 1 627 ? -51.886 15.674 -13.747 1.00 42.72 627 GLU A N 1
ATOM 5156 C CA . GLU A 1 627 ? -51.207 14.435 -13.313 1.00 42.72 627 GLU A CA 1
ATOM 5157 C C . GLU A 1 627 ? -50.295 14.635 -12.086 1.00 42.72 627 GLU A C 1
ATOM 5159 O O . GLU A 1 627 ? -50.106 13.727 -11.272 1.00 42.72 627 GLU A O 1
ATOM 5164 N N . LYS A 1 628 ? -49.775 15.851 -11.871 1.00 41.53 628 LYS A N 1
ATOM 5165 C CA . LYS A 1 628 ? -48.921 16.160 -10.707 1.00 41.53 628 LYS A CA 1
ATOM 5166 C C . LYS A 1 628 ? -49.701 16.301 -9.396 1.00 41.53 628 LYS A C 1
ATOM 5168 O O . LYS A 1 628 ? -49.103 16.163 -8.330 1.00 41.53 628 LYS A O 1
ATOM 5173 N N . LYS A 1 629 ? -51.016 16.550 -9.447 1.00 40.88 629 LYS A N 1
ATOM 5174 C CA . LYS A 1 629 ? -51.853 16.716 -8.243 1.00 40.88 629 LYS A CA 1
ATOM 5175 C C . LYS A 1 629 ? -52.335 15.385 -7.667 1.00 40.88 629 LYS A C 1
ATOM 5177 O O . LYS A 1 629 ? -52.434 15.272 -6.446 1.00 40.88 629 LYS A O 1
ATOM 5182 N N . GLU A 1 630 ? -52.551 14.364 -8.496 1.00 42.66 630 GLU A N 1
ATOM 5183 C CA . GLU A 1 630 ? -52.959 13.035 -8.012 1.00 42.66 630 GLU A CA 1
ATOM 5184 C C . GLU A 1 630 ? -51.808 12.285 -7.309 1.00 42.66 630 GLU A C 1
ATOM 5186 O O . GLU A 1 630 ? -52.030 11.597 -6.310 1.00 42.66 630 GLU A O 1
ATOM 5191 N N . GLU A 1 631 ? -50.553 12.501 -7.723 1.00 43.91 631 GLU A N 1
ATOM 5192 C CA . GLU A 1 631 ? -49.386 11.915 -7.045 1.00 43.91 631 GLU A CA 1
ATOM 5193 C C . GLU A 1 631 ? -49.071 12.533 -5.667 1.00 43.91 631 GLU A C 1
ATOM 5195 O O . GLU A 1 631 ? -48.420 11.889 -4.830 1.00 43.91 631 GLU A O 1
ATOM 5200 N N . GLU A 1 632 ? -49.472 13.783 -5.411 1.00 45.97 632 GLU A N 1
ATOM 5201 C CA . GLU A 1 632 ? -49.248 14.439 -4.115 1.00 45.97 632 GLU A CA 1
ATOM 5202 C C . GLU A 1 632 ? -50.258 13.980 -3.049 1.00 45.97 632 GLU A C 1
ATOM 5204 O O . GLU A 1 632 ? -49.876 13.813 -1.885 1.00 45.97 632 GLU A O 1
ATOM 5209 N N . GLU A 1 633 ? -51.500 13.662 -3.431 1.00 45.81 633 GLU A N 1
ATOM 5210 C CA . GLU A 1 633 ? -52.528 13.182 -2.495 1.00 45.81 633 GLU A CA 1
ATOM 5211 C C . GLU A 1 633 ? -52.257 11.748 -1.991 1.00 45.81 633 GLU A C 1
ATOM 5213 O O . GLU A 1 633 ? -52.422 11.470 -0.796 1.00 45.81 633 GLU A O 1
ATOM 5218 N N . GLU A 1 634 ? -51.724 10.846 -2.829 1.00 49.75 634 GLU A N 1
ATOM 5219 C CA . GLU A 1 634 ? -51.329 9.496 -2.381 1.00 49.75 634 GLU A CA 1
ATOM 5220 C C . GLU A 1 634 ? -50.129 9.517 -1.413 1.00 49.75 634 GLU A C 1
ATOM 5222 O O . GLU A 1 634 ? -50.056 8.724 -0.460 1.00 49.75 634 GLU A O 1
ATOM 5227 N N . LYS A 1 635 ? -49.199 10.466 -1.596 1.00 46.00 635 LYS A N 1
ATOM 5228 C CA . LYS A 1 635 ? -48.035 10.645 -0.711 1.00 46.00 635 LYS A CA 1
ATOM 5229 C C . LYS A 1 635 ? -48.443 11.199 0.661 1.00 46.00 635 LYS A C 1
ATOM 5231 O O . LYS A 1 635 ? -47.808 10.854 1.667 1.00 46.00 635 LYS A O 1
ATOM 5236 N N . GLU A 1 636 ? -49.520 11.983 0.753 1.00 47.94 636 GLU A N 1
ATOM 5237 C CA . GLU A 1 636 ? -50.059 12.465 2.033 1.00 47.94 636 GLU A CA 1
ATOM 5238 C C . GLU A 1 636 ? -50.853 11.394 2.806 1.00 47.94 636 GLU A C 1
ATOM 5240 O O . GLU A 1 636 ? -50.714 11.296 4.034 1.00 47.94 636 GLU A O 1
ATOM 5245 N N . GLU A 1 637 ? -51.589 10.505 2.129 1.00 43.91 637 GLU A N 1
ATOM 5246 C CA . GLU A 1 637 ? -52.300 9.400 2.794 1.00 43.91 637 GLU A CA 1
ATOM 5247 C C . GLU A 1 637 ? -51.354 8.352 3.411 1.00 43.91 637 GLU A C 1
ATOM 5249 O O . GLU A 1 637 ? -51.619 7.820 4.501 1.00 43.91 637 GLU A O 1
ATOM 5254 N N . LEU A 1 638 ? -50.210 8.082 2.772 1.00 49.00 638 LEU A N 1
ATOM 5255 C CA . LEU A 1 638 ? -49.170 7.201 3.320 1.00 49.00 638 LEU A CA 1
ATOM 5256 C C . LEU A 1 638 ? -48.480 7.811 4.551 1.00 49.00 638 LEU A C 1
ATOM 5258 O O . LEU A 1 638 ? -48.179 7.099 5.517 1.00 49.00 638 LEU A O 1
ATOM 5262 N N . LYS A 1 639 ? -48.336 9.139 4.585 1.00 42.75 639 LYS A N 1
ATOM 5263 C CA . LYS A 1 639 ? -47.812 9.889 5.740 1.00 42.75 639 LYS A CA 1
ATOM 5264 C C . LYS A 1 639 ? -48.773 9.845 6.939 1.00 42.75 639 LYS A C 1
ATOM 5266 O O . LYS A 1 639 ? -48.335 9.837 8.094 1.00 42.75 639 LYS A O 1
ATOM 5271 N N . TYR A 1 640 ? -50.078 9.729 6.683 1.00 44.53 640 TYR A N 1
ATOM 5272 C CA . TYR A 1 640 ? -51.119 9.629 7.712 1.00 44.53 640 TYR A CA 1
ATOM 5273 C C . TYR A 1 640 ? -51.303 8.205 8.281 1.00 44.53 640 TYR A C 1
ATOM 5275 O O . TYR A 1 640 ? -51.778 8.040 9.408 1.00 44.53 640 TYR A O 1
ATOM 5283 N N . LYS A 1 641 ? -50.883 7.155 7.558 1.00 35.50 641 LYS A N 1
ATOM 5284 C CA . LYS A 1 641 ? -50.942 5.756 8.040 1.00 35.50 641 LYS A CA 1
ATOM 5285 C C . LYS A 1 641 ? -49.743 5.346 8.904 1.00 35.50 641 LYS A C 1
ATOM 5287 O O . LYS A 1 641 ? -49.920 4.548 9.821 1.00 35.50 641 LYS A O 1
ATOM 5292 N N . MET A 1 642 ? -48.560 5.936 8.707 1.00 36.06 642 MET A N 1
ATOM 5293 C CA . MET A 1 642 ? -47.369 5.630 9.524 1.00 36.06 642 MET A CA 1
ATOM 5294 C C . MET A 1 642 ? -47.394 6.237 10.940 1.00 36.06 642 MET A C 1
ATOM 5296 O O . MET A 1 642 ? -46.625 5.830 11.807 1.00 36.06 642 MET A O 1
ATOM 5300 N N . THR A 1 643 ? -48.296 7.181 11.219 1.00 37.53 643 THR A N 1
ATOM 5301 C CA . THR A 1 643 ? -48.362 7.906 12.503 1.00 37.53 643 THR A CA 1
ATOM 5302 C C . THR A 1 643 ? -49.280 7.263 13.552 1.00 37.53 643 THR A C 1
ATOM 5304 O O . THR A 1 643 ? -49.456 7.820 14.635 1.00 37.53 643 THR A O 1
ATOM 5307 N N . LYS A 1 644 ? -49.835 6.067 13.295 1.00 32.28 644 LYS A N 1
ATOM 5308 C CA . LYS A 1 644 ? -50.805 5.406 14.194 1.00 32.28 644 LYS A CA 1
ATOM 5309 C C . LYS A 1 644 ? -50.296 4.225 15.028 1.00 32.28 644 LYS A C 1
ATOM 5311 O O . LYS A 1 644 ? -51.054 3.744 15.863 1.00 32.28 644 LYS A O 1
ATOM 5316 N N . GLU A 1 645 ? -49.035 3.812 14.901 1.00 33.62 645 GLU A N 1
ATOM 5317 C CA . GLU A 1 645 ? -48.461 2.737 15.743 1.00 33.62 645 GLU A CA 1
ATOM 5318 C C . GLU A 1 645 ? -47.476 3.224 16.822 1.00 33.62 645 GLU A C 1
ATOM 5320 O O . GLU A 1 645 ? -46.890 2.420 17.542 1.00 33.62 645 GLU A O 1
ATOM 5325 N N . ALA A 1 646 ? -47.347 4.539 17.022 1.00 33.22 646 ALA A N 1
ATOM 5326 C CA . ALA A 1 646 ? -46.514 5.129 18.074 1.00 33.22 646 ALA A CA 1
ATOM 5327 C C . ALA A 1 646 ? -47.344 5.801 19.183 1.00 33.22 646 ALA A C 1
ATOM 5329 O O . ALA A 1 646 ? -47.061 6.916 19.613 1.00 33.22 646 ALA A O 1
ATOM 5330 N N . THR A 1 647 ? -48.383 5.130 19.681 1.00 36.16 647 THR A N 1
ATOM 5331 C CA . THR A 1 647 ? -49.022 5.509 20.950 1.00 36.16 647 THR A CA 1
ATOM 5332 C C . THR A 1 647 ? -48.463 4.666 22.084 1.00 36.16 647 THR A C 1
ATOM 5334 O O . THR A 1 647 ? -49.007 3.613 22.388 1.00 36.16 647 THR A O 1
ATOM 5337 N N . GLU A 1 648 ? -47.361 5.144 22.667 1.00 38.38 648 GLU A N 1
ATOM 5338 C CA . GLU A 1 648 ? -47.054 5.166 24.110 1.00 38.38 648 GLU A CA 1
ATOM 5339 C C . GLU A 1 648 ? -45.582 5.570 24.295 1.00 38.38 648 GLU A C 1
ATOM 5341 O O . GLU A 1 648 ? -44.720 4.724 24.484 1.00 38.38 648 GLU A O 1
ATOM 5346 N N . ILE A 1 649 ? -45.295 6.872 24.157 1.00 39.84 649 ILE A N 1
ATOM 5347 C CA . ILE A 1 649 ? -44.254 7.679 24.832 1.00 39.84 649 ILE A CA 1
ATOM 5348 C C . ILE A 1 649 ? -44.323 9.067 24.159 1.00 39.84 649 ILE A C 1
ATOM 5350 O O . ILE A 1 649 ? -43.962 9.222 22.997 1.00 39.84 649 ILE A O 1
ATOM 5354 N N . ASN A 1 650 ? -44.812 10.089 24.868 1.00 43.28 650 ASN A N 1
ATOM 5355 C CA . ASN A 1 650 ? -44.771 11.484 24.403 1.00 43.28 650 ASN A CA 1
ATOM 5356 C C . ASN A 1 650 ? -43.306 11.960 24.363 1.00 43.28 650 ASN A C 1
ATOM 5358 O O . ASN A 1 650 ? -42.786 12.461 25.359 1.00 43.28 650 ASN A O 1
ATOM 5362 N N . CYS A 1 651 ? -42.616 11.757 23.242 1.00 51.97 651 CYS A N 1
ATOM 5363 C CA . CYS A 1 651 ? -41.270 12.272 22.986 1.00 51.97 651 CYS A CA 1
ATOM 5364 C C . CYS A 1 651 ? -41.232 12.854 21.574 1.00 51.97 651 CYS A C 1
ATOM 5366 O O . CYS A 1 651 ? -40.937 12.155 20.610 1.00 51.97 651 CYS A O 1
ATOM 5368 N N . ILE A 1 652 ? -41.575 14.136 21.463 1.00 67.69 652 ILE A N 1
ATOM 5369 C CA . ILE A 1 652 ? -41.526 14.881 20.205 1.00 67.69 652 ILE A CA 1
ATOM 5370 C C . ILE A 1 652 ? -40.106 15.438 20.077 1.00 67.69 652 ILE A C 1
ATOM 5372 O O . ILE A 1 652 ? -39.754 16.381 20.778 1.00 67.69 652 ILE A O 1
ATOM 5376 N N . LEU A 1 653 ? -39.277 14.820 19.235 1.00 77.88 653 LEU A N 1
ATOM 5377 C CA . LEU A 1 653 ? -38.055 15.453 18.731 1.00 77.88 653 LEU A CA 1
ATOM 5378 C C . LEU A 1 653 ? -38.420 16.352 17.546 1.00 77.88 653 LEU A C 1
ATOM 5380 O O . LEU A 1 653 ? -39.369 16.055 16.815 1.00 77.88 653 LEU A O 1
ATOM 5384 N N . ARG A 1 654 ? -37.655 17.425 17.328 1.00 85.19 654 ARG A N 1
ATOM 5385 C CA . ARG A 1 654 ? -37.755 18.198 16.083 1.00 85.19 654 ARG A CA 1
ATOM 5386 C C . ARG A 1 654 ? -37.333 17.323 14.891 1.00 85.19 654 ARG A C 1
ATOM 5388 O O . ARG A 1 654 ? -36.531 16.404 15.082 1.00 85.19 654 ARG A O 1
ATOM 5395 N N . PRO A 1 655 ? -37.862 17.572 13.676 1.00 84.69 655 PRO A N 1
ATOM 5396 C CA . PRO A 1 655 ? -37.510 16.780 12.501 1.00 84.69 655 PRO A CA 1
ATOM 5397 C C . PRO A 1 655 ? -35.994 16.784 12.283 1.00 84.69 655 PRO A C 1
ATOM 5399 O O . PRO A 1 655 ? -35.353 17.834 12.338 1.00 84.69 655 PRO A O 1
ATOM 5402 N N . ILE A 1 656 ? -35.434 15.594 12.068 1.00 89.00 656 ILE A N 1
ATOM 5403 C CA . ILE A 1 656 ? -34.009 15.393 11.809 1.00 89.00 656 ILE A CA 1
ATOM 5404 C C . ILE A 1 656 ? -33.838 15.236 10.301 1.00 89.00 656 ILE A C 1
ATOM 5406 O O . ILE A 1 656 ? -34.506 14.401 9.695 1.00 89.00 656 ILE A O 1
ATOM 5410 N N . ASN A 1 657 ? -32.942 16.021 9.713 1.00 89.56 657 ASN A N 1
ATOM 5411 C CA . ASN A 1 657 ? -32.513 15.866 8.332 1.00 89.56 657 ASN A CA 1
ATOM 5412 C C . ASN A 1 657 ? -30.981 15.811 8.265 1.00 89.56 657 ASN A C 1
ATOM 5414 O O . ASN A 1 657 ? -30.280 16.392 9.093 1.00 89.56 657 ASN A O 1
ATOM 5418 N N . CYS A 1 658 ? -30.445 15.063 7.310 1.00 86.25 658 CYS A N 1
ATOM 5419 C CA . CYS A 1 658 ? -29.014 14.845 7.187 1.00 86.25 658 CYS A CA 1
ATOM 5420 C C . CYS A 1 658 ? -28.639 14.627 5.729 1.00 86.25 658 CYS A C 1
ATOM 5422 O O . CYS A 1 658 ? -29.133 13.695 5.101 1.00 86.25 658 CYS A O 1
ATOM 5424 N N . GLU A 1 659 ? -27.679 15.411 5.255 1.00 88.06 659 GLU A N 1
ATOM 5425 C CA . GLU A 1 659 ? -27.042 15.224 3.958 1.00 88.06 659 GLU A CA 1
ATOM 5426 C C . GLU A 1 659 ? -25.589 14.808 4.174 1.00 88.06 659 GLU A C 1
ATOM 5428 O O . GLU A 1 659 ? -24.798 15.509 4.809 1.00 88.06 659 GLU A O 1
ATOM 5433 N N . ILE A 1 660 ? -25.233 13.630 3.676 1.00 86.31 660 ILE A N 1
ATOM 5434 C CA . ILE A 1 660 ? -23.869 13.107 3.711 1.00 86.31 660 ILE A CA 1
ATOM 5435 C C . ILE A 1 660 ? -23.153 13.495 2.410 1.00 86.31 660 ILE A C 1
ATOM 5437 O O . ILE A 1 660 ? -23.765 13.552 1.348 1.00 86.31 660 ILE A O 1
ATOM 5441 N N . ASN A 1 661 ? -21.842 13.727 2.502 1.00 84.50 661 ASN A N 1
ATOM 5442 C CA . ASN A 1 661 ? -20.937 13.994 1.383 1.00 84.50 661 ASN A CA 1
ATOM 5443 C C . ASN A 1 661 ? -21.141 15.343 0.655 1.00 84.50 661 ASN A C 1
ATOM 5445 O O . ASN A 1 661 ? -21.040 15.427 -0.565 1.00 84.50 661 ASN A O 1
ATOM 5449 N N . LEU A 1 662 ? -21.396 16.419 1.407 1.00 79.00 662 LEU A N 1
ATOM 5450 C CA . LEU A 1 662 ? -21.559 17.774 0.860 1.00 79.00 662 LEU A CA 1
ATOM 5451 C C . LEU A 1 662 ? -20.229 18.436 0.436 1.00 79.00 662 LEU A C 1
ATOM 5453 O O . LEU A 1 662 ? -20.188 19.238 -0.496 1.00 79.00 662 LEU A O 1
ATOM 5457 N N . LEU A 1 663 ? -19.130 18.153 1.144 1.00 83.00 663 LEU A N 1
ATOM 5458 C CA . LEU A 1 663 ? -17.830 18.792 0.914 1.00 83.00 663 LEU A CA 1
ATOM 5459 C C . LEU A 1 663 ? -16.920 17.895 0.072 1.00 83.00 663 LEU A C 1
ATOM 5461 O O . LEU A 1 663 ? -16.481 16.849 0.534 1.00 83.00 663 LEU A O 1
ATOM 5465 N N . SER A 1 664 ? -16.518 18.377 -1.105 1.00 78.44 664 SER A N 1
ATOM 5466 C CA . SER A 1 664 ? -15.648 17.645 -2.042 1.00 78.44 664 SER A CA 1
ATOM 5467 C C . SER A 1 664 ? -14.188 17.490 -1.600 1.00 78.44 664 SER A C 1
ATOM 5469 O O . SER A 1 664 ? -13.448 16.700 -2.178 1.00 78.44 664 SER A O 1
ATOM 5471 N N . ARG A 1 665 ? -13.737 18.270 -0.609 1.00 81.25 665 ARG A N 1
ATOM 5472 C CA . ARG A 1 665 ? -12.336 18.281 -0.142 1.00 81.25 665 ARG A CA 1
ATOM 5473 C C . ARG A 1 665 ? -12.080 17.438 1.106 1.00 81.25 665 ARG A C 1
ATOM 5475 O O . ARG A 1 665 ? -10.919 17.282 1.474 1.00 81.25 665 ARG A O 1
ATOM 5482 N N . SER A 1 666 ? -13.129 16.983 1.784 1.00 84.25 666 SER A N 1
ATOM 5483 C CA . SER A 1 666 ? -13.019 16.223 3.031 1.00 84.25 666 SER A CA 1
ATOM 5484 C C . SER A 1 666 ? -13.321 14.754 2.777 1.00 84.25 666 SER A C 1
ATOM 5486 O O . SER A 1 666 ? -14.219 14.444 2.004 1.00 84.25 666 SER A O 1
ATOM 5488 N N . ASP A 1 667 ? -12.594 13.861 3.449 1.00 84.44 667 ASP A N 1
ATOM 5489 C CA . ASP A 1 667 ? -12.780 12.409 3.307 1.00 84.44 667 ASP A CA 1
ATOM 5490 C C . ASP A 1 667 ? -14.138 11.956 3.865 1.00 84.44 667 ASP A C 1
ATOM 5492 O O . ASP A 1 667 ? -14.770 11.036 3.358 1.00 84.44 667 ASP A O 1
ATOM 5496 N N . GLY A 1 668 ? -14.609 12.627 4.918 1.00 89.19 668 GLY A N 1
ATOM 5497 C CA . GLY A 1 668 ? -15.968 12.518 5.426 1.00 89.19 668 GLY A CA 1
ATOM 5498 C C . GLY A 1 668 ? -16.604 13.894 5.518 1.00 89.19 668 GLY A C 1
ATOM 5499 O O . GLY A 1 668 ? -15.989 14.822 6.037 1.00 89.19 668 GLY A O 1
ATOM 5500 N N . SER A 1 669 ? -17.841 14.058 5.061 1.00 92.12 669 SER A N 1
ATOM 5501 C CA . SER A 1 669 ? -18.583 15.288 5.324 1.00 92.12 669 SER A CA 1
ATOM 5502 C C . SER A 1 669 ? -20.052 15.010 5.572 1.00 92.12 669 SER A C 1
ATOM 5504 O O . SER A 1 669 ? -20.622 14.042 5.067 1.00 92.12 669 SER A O 1
ATOM 5506 N N . THR A 1 670 ? -20.661 15.829 6.416 1.00 92.19 670 THR A N 1
ATOM 5507 C CA . THR A 1 670 ? -22.070 15.713 6.772 1.00 92.19 670 THR A CA 1
ATOM 5508 C C . THR A 1 670 ? -22.614 17.086 7.125 1.00 92.19 670 THR A C 1
ATOM 5510 O O . THR A 1 670 ? -22.009 17.812 7.911 1.00 92.19 670 THR A O 1
ATOM 5513 N N . MET A 1 671 ? -23.769 17.430 6.573 1.00 92.69 671 MET A N 1
ATOM 5514 C CA . MET A 1 671 ? -24.622 18.497 7.070 1.00 92.69 671 MET A CA 1
ATOM 5515 C C . MET A 1 671 ? -25.740 17.851 7.882 1.00 92.69 671 MET A C 1
ATOM 5517 O O . MET A 1 671 ? -26.510 17.051 7.357 1.00 92.69 671 MET A O 1
ATOM 5521 N N . PHE A 1 672 ? -25.805 18.168 9.172 1.00 92.88 672 PHE A N 1
ATOM 5522 C CA . PHE A 1 672 ? -26.828 17.650 10.073 1.00 92.88 672 PHE A CA 1
ATOM 5523 C C . PHE A 1 672 ? -27.733 18.794 10.519 1.00 92.88 672 PHE A C 1
ATOM 5525 O O . PHE A 1 672 ? -27.255 19.843 10.963 1.00 92.88 672 PHE A O 1
ATOM 5532 N N . MET A 1 673 ? -29.037 18.573 10.394 1.00 91.00 673 MET A N 1
ATOM 5533 C CA . MET A 1 673 ? -30.084 19.521 10.734 1.00 91.00 673 MET A CA 1
ATOM 5534 C C . MET A 1 673 ? -31.042 18.867 11.728 1.00 91.00 673 MET A C 1
ATOM 5536 O O . MET A 1 673 ? -31.584 17.791 11.482 1.00 91.00 673 MET A O 1
ATOM 5540 N N . GLN A 1 674 ? -31.248 19.524 12.864 1.00 88.25 674 GLN A N 1
ATOM 5541 C CA . GLN A 1 674 ? -32.220 19.110 13.869 1.00 88.25 674 GLN A CA 1
ATOM 5542 C C . GLN A 1 674 ? -33.151 20.287 14.159 1.00 88.25 674 GLN A C 1
ATOM 5544 O O . GLN A 1 674 ? -32.776 21.245 14.841 1.00 88.25 674 GLN A O 1
ATOM 5549 N N . GLY A 1 675 ? -34.360 20.231 13.594 1.00 86.75 675 GLY A N 1
ATOM 5550 C CA . GLY A 1 675 ? -35.219 21.406 13.466 1.00 86.75 675 GLY A CA 1
ATOM 5551 C C . GLY A 1 675 ? -34.515 22.494 12.658 1.00 86.75 675 GLY A C 1
ATOM 5552 O O . GLY A 1 675 ? -34.059 22.236 11.553 1.00 86.75 675 GLY A O 1
ATOM 5553 N N . ASP A 1 676 ? -34.368 23.679 13.247 1.00 86.31 676 ASP A N 1
ATOM 5554 C CA . ASP A 1 676 ? -33.699 24.824 12.614 1.00 86.31 676 ASP A CA 1
ATOM 5555 C C . ASP A 1 676 ? -32.192 24.904 12.937 1.00 86.31 676 ASP A C 1
ATOM 5557 O O . ASP A 1 676 ? -31.473 25.746 12.396 1.00 86.31 676 ASP A O 1
ATOM 5561 N N . THR A 1 677 ? -31.681 24.052 13.835 1.00 89.81 677 THR A N 1
ATOM 5562 C CA . THR A 1 677 ? -30.257 24.043 14.202 1.00 89.81 677 THR A CA 1
ATOM 5563 C C . THR A 1 677 ? -29.469 23.232 13.180 1.00 89.81 677 THR A C 1
ATOM 5565 O O . THR A 1 677 ? -29.661 22.019 13.072 1.00 89.81 677 THR A O 1
ATOM 5568 N N . THR A 1 678 ? -28.544 23.887 12.474 1.00 91.19 678 THR A N 1
ATOM 5569 C CA . THR A 1 678 ? -27.785 23.288 11.366 1.00 91.19 678 THR A CA 1
ATOM 5570 C C . THR A 1 678 ? -26.282 23.437 11.570 1.00 91.19 678 THR A C 1
ATOM 5572 O O . THR A 1 678 ? -25.773 24.543 11.788 1.00 91.19 678 THR A O 1
ATOM 5575 N N . ILE A 1 679 ? -25.561 22.319 11.452 1.00 93.00 679 ILE A N 1
ATOM 5576 C CA . ILE A 1 679 ? -24.099 22.251 11.560 1.00 93.00 679 ILE A CA 1
ATOM 5577 C C . ILE A 1 679 ? -23.537 21.431 10.401 1.00 93.00 679 ILE A C 1
ATOM 5579 O O . ILE A 1 679 ? -24.059 20.373 10.050 1.00 93.00 679 ILE A O 1
ATOM 5583 N N . ILE A 1 680 ? -22.426 21.906 9.842 1.00 93.81 680 ILE A N 1
ATOM 5584 C CA . ILE A 1 680 ? -21.629 21.169 8.864 1.00 93.81 680 ILE A CA 1
ATOM 5585 C C . ILE A 1 680 ? -20.402 20.603 9.574 1.00 93.81 680 ILE A C 1
ATOM 5587 O O . ILE A 1 680 ? -19.652 21.343 10.211 1.00 93.81 680 ILE A O 1
ATOM 5591 N N . ALA A 1 681 ? -20.180 19.300 9.445 1.00 94.06 681 ALA A N 1
ATOM 5592 C CA . ALA A 1 681 ? -18.991 18.612 9.921 1.00 94.06 681 ALA A CA 1
ATOM 5593 C C . ALA A 1 681 ? -18.193 18.057 8.735 1.00 94.06 681 ALA A C 1
ATOM 5595 O O . ALA A 1 681 ? -18.738 17.394 7.854 1.00 94.06 681 ALA A O 1
ATOM 5596 N N . GLY A 1 682 ? -16.889 18.316 8.728 1.00 94.00 682 GLY A N 1
ATOM 5597 C CA . GLY A 1 682 ? -15.922 17.734 7.806 1.00 94.00 682 GLY A CA 1
ATOM 5598 C C . GLY A 1 682 ? -14.852 16.982 8.586 1.00 94.00 682 GLY A C 1
ATOM 5599 O O . GLY A 1 682 ? -14.201 17.550 9.461 1.00 94.00 682 GLY A O 1
ATOM 5600 N N . VAL A 1 683 ? -14.663 15.709 8.275 1.00 93.62 683 VAL A N 1
ATOM 5601 C CA . VAL A 1 683 ? -13.599 14.864 8.808 1.00 93.62 683 VAL A CA 1
ATOM 5602 C C . VAL A 1 683 ? -12.566 14.666 7.713 1.00 93.62 683 VAL A C 1
ATOM 5604 O O . VAL A 1 683 ? -12.873 14.173 6.631 1.00 93.62 683 VAL A O 1
ATOM 5607 N N . ASN A 1 684 ? -11.325 15.011 8.025 1.00 90.25 684 ASN A N 1
ATOM 5608 C CA . ASN A 1 684 ? -10.180 14.643 7.212 1.00 90.25 684 ASN A CA 1
ATOM 5609 C C . ASN A 1 684 ? -9.486 13.480 7.925 1.00 90.25 684 ASN A C 1
ATOM 5611 O O . ASN A 1 684 ? -9.138 13.587 9.110 1.00 90.25 684 ASN A O 1
ATOM 5615 N N . GLY A 1 685 ? -9.383 12.365 7.202 1.00 73.62 685 GLY A N 1
ATOM 5616 C CA . GLY A 1 685 ? -8.912 11.062 7.652 1.00 73.62 685 GLY A CA 1
ATOM 5617 C C . GLY A 1 685 ? -7.435 11.070 8.038 1.00 73.62 685 GLY A C 1
ATOM 5618 O O . GLY A 1 685 ? -6.855 12.136 8.214 1.00 73.62 685 GLY A O 1
ATOM 5619 N N . PRO A 1 686 ? -6.806 9.902 8.250 1.00 80.12 686 PRO A N 1
ATOM 5620 C CA . PRO A 1 686 ? -5.568 9.814 9.016 1.00 80.12 686 PRO A CA 1
ATOM 5621 C C . PRO A 1 686 ? -4.397 10.483 8.278 1.00 80.12 686 PRO A C 1
ATOM 5623 O O . PRO A 1 686 ? -3.711 9.873 7.461 1.00 80.12 686 PRO A O 1
ATOM 5626 N N . LEU A 1 687 ? -4.163 11.753 8.601 1.00 83.75 687 LEU A N 1
ATOM 5627 C CA . LEU A 1 687 ? -3.079 12.582 8.096 1.00 83.75 687 LEU A CA 1
ATOM 5628 C C . LEU A 1 687 ? -1.804 12.319 8.901 1.00 83.75 687 LEU A C 1
ATOM 5630 O O . LEU A 1 687 ? -1.848 11.904 1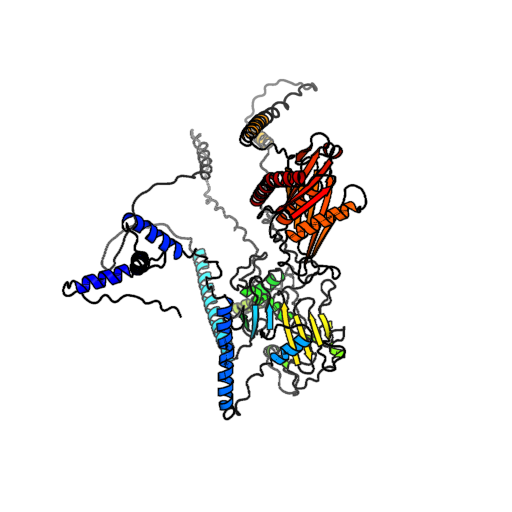0.062 1.00 83.75 687 LEU A O 1
ATOM 5634 N N . GLU A 1 688 ? -0.644 12.611 8.317 1.00 80.31 688 GLU A N 1
ATOM 5635 C CA . GLU A 1 688 ? 0.618 12.549 9.053 1.00 80.31 688 GLU A CA 1
ATOM 5636 C C . GLU A 1 688 ? 0.650 13.630 10.148 1.00 80.31 688 GLU A C 1
ATOM 5638 O O . GLU A 1 688 ? 0.480 14.829 9.897 1.00 80.31 688 GLU A O 1
ATOM 5643 N N . ALA A 1 689 ? 0.834 13.202 11.398 1.00 73.56 689 ALA A N 1
ATOM 5644 C CA . ALA A 1 689 ? 0.805 14.101 12.541 1.00 73.56 689 ALA A CA 1
ATOM 5645 C C . ALA A 1 689 ? 2.037 15.029 12.554 1.00 73.56 689 ALA A C 1
ATOM 5647 O O . ALA A 1 689 ? 3.184 14.595 12.466 1.00 73.56 689 ALA A O 1
ATOM 5648 N N . LYS A 1 690 ? 1.819 16.339 12.738 1.00 75.75 690 LYS A N 1
ATOM 5649 C CA . LYS A 1 690 ? 2.913 17.318 12.887 1.00 75.75 690 LYS A CA 1
ATOM 5650 C C . LYS A 1 690 ? 3.736 16.996 14.142 1.00 75.75 690 LYS A C 1
ATOM 5652 O O . LYS A 1 690 ? 3.164 16.756 15.205 1.00 75.75 690 LYS A O 1
ATOM 5657 N N . SER A 1 691 ? 5.067 17.121 14.077 1.00 67.88 691 SER A N 1
ATOM 5658 C CA . SER A 1 691 ? 6.015 16.662 15.118 1.00 67.88 691 SER A CA 1
ATOM 5659 C C . SER A 1 691 ? 5.775 17.188 16.545 1.00 67.88 691 SER A C 1
ATOM 5661 O O . SER A 1 691 ? 6.306 16.634 17.499 1.00 67.88 691 SER A O 1
ATOM 5663 N N . LYS A 1 692 ? 4.976 18.251 16.722 1.00 70.62 692 LYS A N 1
ATOM 5664 C CA . LYS A 1 692 ? 4.608 18.805 18.039 1.00 70.62 692 LYS A CA 1
ATOM 5665 C C . LYS A 1 692 ? 3.438 18.084 18.728 1.00 70.62 692 LYS A C 1
ATOM 5667 O O . LYS A 1 692 ? 3.257 18.282 19.924 1.00 70.62 692 LYS A O 1
ATOM 5672 N N . LYS A 1 693 ? 2.629 17.309 17.996 1.00 65.19 693 LYS A N 1
ATOM 5673 C CA . LYS A 1 693 ? 1.393 16.661 18.484 1.00 65.19 693 LYS A CA 1
ATOM 5674 C C . LYS A 1 693 ? 1.347 15.154 18.172 1.00 65.19 693 LYS A C 1
ATOM 5676 O O . LYS A 1 693 ? 0.268 14.565 18.159 1.00 65.19 693 LYS A O 1
ATOM 5681 N N . ILE A 1 694 ? 2.499 14.530 17.915 1.00 70.38 694 ILE A N 1
ATOM 5682 C CA . ILE A 1 694 ? 2.591 13.079 17.716 1.00 70.38 694 ILE A CA 1
ATOM 5683 C C . ILE A 1 694 ? 2.380 12.374 19.052 1.00 70.38 694 ILE A C 1
ATOM 5685 O O . ILE A 1 694 ? 3.107 12.613 20.018 1.00 70.38 694 ILE A O 1
ATOM 5689 N N . ALA A 1 695 ? 1.405 11.474 19.080 1.00 68.12 695 ALA A N 1
ATOM 5690 C CA . ALA A 1 695 ? 1.332 10.429 20.077 1.00 68.12 695 ALA A CA 1
ATOM 5691 C C . ALA A 1 695 ? 1.746 9.110 19.411 1.00 68.12 695 ALA A C 1
ATOM 5693 O O . ALA A 1 695 ? 1.156 8.684 18.424 1.00 68.12 695 ALA A O 1
ATOM 5694 N N . TYR A 1 696 ? 2.795 8.482 19.942 1.00 68.06 696 TYR A N 1
ATOM 5695 C CA . TYR A 1 696 ? 3.430 7.323 19.302 1.00 68.06 696 TYR A CA 1
ATOM 5696 C C . TYR A 1 696 ? 2.573 6.049 19.326 1.00 68.06 696 TYR A C 1
ATOM 5698 O O . TYR A 1 696 ? 2.762 5.166 18.498 1.00 68.06 696 TYR A O 1
ATOM 5706 N N . ASP A 1 697 ? 1.631 5.969 20.268 1.00 76.50 697 ASP A N 1
ATOM 5707 C CA . ASP A 1 697 ? 0.813 4.777 20.541 1.00 76.50 697 ASP A CA 1
ATOM 5708 C C . ASP A 1 697 ? -0.681 4.989 20.225 1.00 76.50 697 ASP A C 1
ATOM 5710 O O . ASP A 1 697 ? -1.493 4.074 20.324 1.00 76.50 697 ASP A O 1
ATOM 5714 N N . ARG A 1 698 ? -1.074 6.219 19.860 1.00 78.94 698 ARG A N 1
ATOM 5715 C CA . ARG A 1 698 ? -2.477 6.581 19.635 1.00 78.94 698 ARG A CA 1
ATOM 5716 C C . ARG A 1 698 ? -2.670 7.577 18.501 1.00 78.94 698 ARG A C 1
ATOM 5718 O O . ARG A 1 698 ? -1.831 8.449 18.304 1.00 78.94 698 ARG A O 1
ATOM 5725 N N . VAL A 1 699 ? -3.814 7.486 17.824 1.00 82.75 699 VAL A N 1
ATOM 5726 C CA . VAL A 1 699 ? -4.311 8.539 16.926 1.00 82.75 699 VAL A CA 1
ATOM 5727 C C . VAL A 1 699 ? -4.454 9.854 17.695 1.00 82.75 699 VAL A C 1
ATOM 5729 O O . VAL A 1 699 ? -5.068 9.898 18.762 1.00 82.75 699 VAL A O 1
ATOM 5732 N N . SER A 1 700 ? -3.917 10.936 17.138 1.00 86.12 700 SER A N 1
ATOM 5733 C CA . SER A 1 700 ? -4.122 12.289 17.659 1.00 86.12 700 SER A CA 1
ATOM 5734 C C . SER A 1 700 ? -5.368 12.909 17.025 1.00 86.12 700 SER A C 1
ATOM 5736 O O . SER A 1 700 ? -5.395 13.137 15.821 1.00 86.12 700 SER A O 1
ATOM 5738 N N . ILE A 1 701 ? -6.394 13.225 17.817 1.00 88.25 701 ILE A N 1
ATOM 5739 C CA . ILE A 1 701 ? -7.606 13.892 17.313 1.00 88.25 701 ILE A CA 1
ATOM 5740 C C . ILE A 1 701 ? -7.499 15.401 17.545 1.00 88.25 701 ILE A C 1
ATOM 5742 O O . ILE A 1 701 ? -7.241 15.864 18.664 1.00 88.25 701 ILE A O 1
ATOM 5746 N N . GLU A 1 702 ? -7.697 16.170 16.480 1.00 89.81 702 GLU A N 1
ATOM 5747 C CA . GLU A 1 702 ? -7.789 17.627 16.501 1.00 89.81 702 GLU A CA 1
ATOM 5748 C C . GLU A 1 702 ? -9.186 18.043 16.042 1.00 89.81 702 GLU A C 1
ATOM 5750 O O . GLU A 1 702 ? -9.610 17.697 14.944 1.00 89.81 702 GLU A O 1
ATOM 5755 N N . VAL A 1 703 ? -9.902 18.773 16.896 1.00 92.44 703 VAL A N 1
ATOM 5756 C CA . VAL A 1 703 ? -11.233 19.306 16.592 1.00 92.44 703 VAL A CA 1
ATOM 5757 C C . VAL A 1 703 ? -11.125 20.820 16.497 1.00 92.44 703 VAL A C 1
ATOM 5759 O O . VAL A 1 703 ? -10.531 21.434 17.381 1.00 92.44 703 VAL A O 1
ATOM 5762 N N . THR A 1 704 ? -11.675 21.398 15.432 1.00 91.56 704 THR A N 1
ATOM 5763 C CA . THR A 1 704 ? -11.769 22.849 15.233 1.00 91.56 704 THR A CA 1
ATOM 5764 C C . THR A 1 704 ? -13.234 23.228 15.068 1.00 91.56 704 THR A C 1
ATOM 5766 O O . THR A 1 704 ? -13.880 22.770 14.126 1.00 91.56 704 THR A O 1
ATOM 5769 N N . TYR A 1 705 ? -13.755 24.065 15.962 1.00 91.81 705 TYR A N 1
ATOM 5770 C CA . TYR A 1 705 ? -15.126 24.569 15.917 1.00 91.81 705 TYR A CA 1
ATOM 5771 C C . TYR A 1 705 ? -15.131 26.042 15.504 1.00 91.81 705 TYR A C 1
ATOM 5773 O O . TYR A 1 705 ? -14.512 26.887 16.153 1.00 91.81 705 TYR A O 1
ATOM 5781 N N . THR A 1 706 ? -15.832 26.361 14.416 1.00 90.00 706 THR A N 1
ATOM 5782 C CA . THR A 1 706 ? -15.936 27.730 13.896 1.00 90.00 706 THR A CA 1
ATOM 5783 C C . THR A 1 706 ? -17.358 28.264 14.102 1.00 90.00 706 THR A C 1
ATOM 5785 O O . THR A 1 706 ? -18.277 27.775 13.438 1.00 90.00 706 THR A O 1
ATOM 5788 N N . PRO A 1 707 ? -17.560 29.261 14.987 1.00 87.25 707 PRO A N 1
ATOM 5789 C CA . PRO A 1 707 ? -18.873 29.859 15.211 1.00 87.25 707 PRO A CA 1
ATOM 5790 C C . PRO A 1 707 ? -19.273 30.788 14.056 1.00 87.25 707 PRO A C 1
ATOM 5792 O O . PRO A 1 707 ? -18.421 31.358 13.370 1.00 87.25 707 PRO A O 1
ATOM 5795 N N . LEU A 1 708 ? -20.578 31.037 13.901 1.00 83.12 708 LEU A N 1
ATOM 5796 C CA . LEU A 1 708 ? -21.112 31.908 12.845 1.00 83.12 708 LEU A CA 1
ATOM 5797 C C . LEU A 1 708 ? -20.658 33.380 12.984 1.00 83.12 708 LEU A C 1
ATOM 5799 O O . LEU A 1 708 ? -20.560 34.110 11.996 1.00 83.12 708 LEU A O 1
ATOM 5803 N N . LYS A 1 709 ? -20.395 33.853 14.215 1.00 78.88 709 LYS A N 1
ATOM 5804 C CA . LYS A 1 709 ? -20.101 35.269 14.518 1.00 78.88 709 LYS A CA 1
ATOM 5805 C C . LYS A 1 709 ? -18.787 35.450 15.285 1.00 78.88 709 LYS A C 1
ATOM 5807 O O . LYS A 1 709 ? -18.759 35.385 16.513 1.00 78.88 709 LYS A O 1
ATOM 5812 N N . GLY A 1 710 ? -17.741 35.850 14.562 1.00 74.94 710 GLY A N 1
ATOM 5813 C CA . GLY A 1 710 ? -16.489 36.360 15.132 1.00 74.94 710 GLY A CA 1
ATOM 5814 C C . GLY A 1 710 ? -15.447 35.283 15.468 1.00 74.94 710 GLY A C 1
ATOM 5815 O O . GLY A 1 710 ? -15.603 34.128 15.087 1.00 74.94 710 GLY A O 1
ATOM 5816 N N . PRO A 1 711 ? -14.339 35.661 16.133 1.00 80.75 711 PRO A N 1
ATOM 5817 C CA . PRO A 1 711 ? -13.295 34.715 16.520 1.00 80.75 711 PRO A CA 1
ATOM 5818 C C . PRO A 1 711 ? -13.769 33.787 17.649 1.00 80.75 711 PRO A C 1
ATOM 5820 O O . PRO A 1 711 ? -14.558 34.204 18.498 1.00 80.75 711 PRO A O 1
ATOM 5823 N N . ALA A 1 712 ? -13.225 32.566 17.687 1.00 79.75 712 ALA A N 1
ATOM 5824 C CA . ALA A 1 712 ? -13.559 31.550 18.687 1.00 79.75 712 ALA A CA 1
ATOM 5825 C C . ALA A 1 712 ? -13.418 32.074 20.129 1.00 79.75 712 ALA A C 1
ATOM 5827 O O . ALA A 1 712 ? -12.364 32.586 20.532 1.00 79.75 712 ALA A O 1
ATOM 5828 N N . LYS A 1 713 ? -14.492 31.934 20.907 1.00 81.31 713 LYS A N 1
ATOM 5829 C CA . LYS A 1 713 ? -14.567 32.285 22.329 1.00 81.31 713 LYS A CA 1
ATOM 5830 C C . LYS A 1 713 ? -14.074 31.128 23.204 1.00 81.31 713 LYS A C 1
ATOM 5832 O O . LYS A 1 713 ? -13.722 30.051 22.733 1.00 81.31 713 LYS A O 1
ATOM 5837 N N . VAL A 1 714 ? -14.017 31.362 24.517 1.00 84.81 714 VAL A N 1
ATOM 5838 C CA . VAL A 1 714 ? -13.634 30.322 25.491 1.00 84.81 714 VAL A CA 1
ATOM 5839 C C . VAL A 1 714 ? -14.672 29.196 25.536 1.00 84.81 714 VAL A C 1
ATOM 5841 O O . VAL A 1 714 ? -14.281 28.038 25.646 1.00 84.81 714 VAL A O 1
ATOM 5844 N N . ASP A 1 715 ? -15.958 29.520 25.392 1.00 81.44 715 ASP A N 1
ATOM 5845 C CA . ASP A 1 715 ? -17.045 28.532 25.394 1.00 81.44 715 ASP A CA 1
ATOM 5846 C C . ASP A 1 715 ? -16.969 27.599 24.173 1.00 81.44 715 ASP A C 1
ATOM 5848 O O . ASP A 1 715 ? -17.122 26.388 24.309 1.00 81.44 715 ASP A O 1
ATOM 5852 N N . ASP A 1 716 ? -16.584 28.130 23.010 1.00 86.12 716 ASP A N 1
ATOM 5853 C CA . ASP A 1 716 ? -16.363 27.343 21.790 1.00 86.12 716 ASP A CA 1
ATOM 5854 C C . ASP A 1 716 ? -15.229 26.319 21.977 1.00 86.12 716 ASP A C 1
ATOM 5856 O O . ASP A 1 716 ? -15.334 25.170 21.552 1.00 86.12 716 ASP A O 1
ATOM 5860 N N . ARG A 1 717 ? -14.170 26.682 22.717 1.00 87.69 717 ARG A N 1
ATOM 5861 C CA . ARG A 1 717 ? -13.089 25.741 23.077 1.00 87.69 717 ARG A CA 1
ATOM 5862 C C . ARG A 1 717 ? -13.549 24.629 24.021 1.00 87.69 717 ARG A C 1
ATOM 5864 O O . ARG A 1 717 ? -12.951 23.550 24.032 1.00 87.69 717 ARG A O 1
ATOM 5871 N N . LEU A 1 718 ? -14.576 24.871 24.840 1.00 88.44 718 LEU A N 1
ATOM 5872 C CA . LEU A 1 718 ? -15.180 23.816 25.657 1.00 88.44 718 LEU A CA 1
ATOM 5873 C C . LEU A 1 718 ? -15.948 22.834 24.769 1.00 88.44 718 LEU A C 1
ATOM 5875 O O . LEU A 1 718 ? -15.785 21.629 24.942 1.00 88.44 718 LEU A O 1
ATOM 5879 N N . ILE A 1 719 ? -16.696 23.330 23.778 1.00 89.31 719 ILE A N 1
ATOM 5880 C CA . ILE A 1 719 ? -17.382 22.499 22.775 1.00 89.31 719 ILE A CA 1
ATOM 5881 C C . ILE A 1 719 ? -16.370 21.634 22.009 1.00 89.31 719 ILE A C 1
ATOM 5883 O O . ILE A 1 719 ? -16.550 20.419 21.927 1.00 89.31 719 ILE A O 1
ATOM 5887 N N . GLU A 1 720 ? -15.258 22.216 21.545 1.00 91.50 720 GLU A N 1
ATOM 5888 C CA . GLU A 1 720 ? -14.160 21.465 20.912 1.00 91.50 720 GLU A CA 1
ATOM 5889 C C . GLU A 1 720 ? -13.633 20.346 21.816 1.00 91.50 720 GLU A C 1
ATOM 5891 O O . GLU A 1 720 ? -13.379 19.235 21.351 1.00 91.50 720 GLU A O 1
ATOM 5896 N N . THR A 1 721 ? -13.486 20.620 23.115 1.00 91.25 721 THR A N 1
ATOM 5897 C CA . THR A 1 721 ? -12.992 19.638 24.088 1.00 91.25 721 THR A CA 1
ATOM 5898 C C . THR A 1 721 ? -13.988 18.491 24.272 1.00 91.25 721 THR A C 1
ATOM 5900 O O . THR A 1 721 ? -13.580 17.332 24.215 1.00 91.25 721 THR A O 1
ATOM 5903 N N . TYR A 1 722 ? -15.288 18.781 24.399 1.00 92.75 722 TYR A N 1
ATOM 5904 C CA . TYR A 1 722 ? -16.323 17.747 24.524 1.00 92.75 722 TYR A CA 1
ATOM 5905 C C . TYR A 1 722 ? -16.415 16.857 23.283 1.00 92.75 722 TYR A C 1
ATOM 5907 O O . TYR A 1 722 ? -16.475 15.631 23.405 1.00 92.75 722 TYR A O 1
ATOM 5915 N N . ILE A 1 723 ? -16.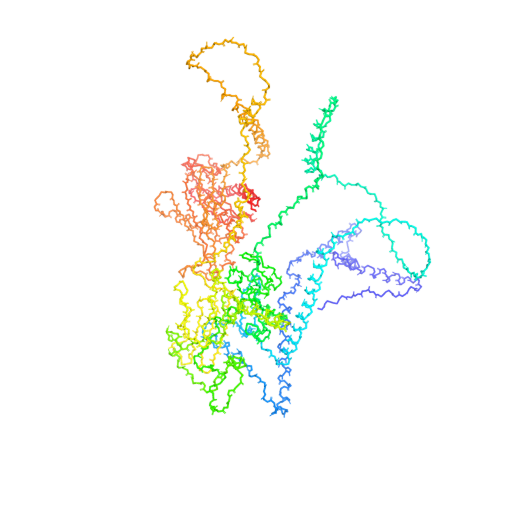388 17.450 22.085 1.00 93.19 723 ILE A N 1
ATOM 5916 C CA . ILE A 1 723 ? -16.421 16.694 20.827 1.00 93.19 723 ILE A CA 1
ATOM 5917 C C . ILE A 1 723 ? -15.160 15.840 20.704 1.00 93.19 723 ILE A C 1
ATOM 5919 O O . ILE A 1 723 ? -15.247 14.663 20.356 1.00 93.19 723 ILE A O 1
ATOM 5923 N N . LYS A 1 724 ? -13.993 16.394 21.051 1.00 92.69 724 LYS A N 1
ATOM 5924 C CA . LYS A 1 724 ? -12.721 15.673 21.018 1.00 92.69 724 LYS A CA 1
ATOM 5925 C C . LYS A 1 724 ? -12.721 14.457 21.944 1.00 92.69 724 LYS A C 1
ATOM 5927 O O . LYS A 1 724 ? -12.376 13.372 21.489 1.00 92.69 724 LYS A O 1
ATOM 5932 N N . GLU A 1 725 ? -13.108 14.619 23.208 1.00 91.81 725 GLU A N 1
ATOM 5933 C CA . GLU A 1 725 ? -13.163 13.516 24.179 1.00 91.81 725 GLU A CA 1
ATOM 5934 C C . GLU A 1 725 ? -14.171 12.438 23.752 1.00 91.81 725 GLU A C 1
ATOM 5936 O O . GLU A 1 725 ? -13.890 11.240 23.841 1.00 91.81 725 GLU A O 1
ATOM 5941 N N . THR A 1 726 ? -15.318 12.858 23.209 1.00 92.50 726 THR A N 1
ATOM 5942 C CA . THR A 1 726 ? -16.353 11.947 22.701 1.00 92.50 726 THR A CA 1
ATOM 5943 C C . THR A 1 726 ? -15.859 11.153 21.487 1.00 92.50 726 THR A C 1
ATOM 5945 O O . THR A 1 726 ? -16.032 9.935 21.434 1.00 92.50 726 THR A O 1
ATOM 5948 N N . CYS A 1 727 ? -15.186 11.805 20.535 1.00 90.00 727 CYS A N 1
ATOM 5949 C CA . CYS A 1 727 ? -14.640 11.145 19.347 1.00 90.00 727 CYS A CA 1
ATOM 5950 C C . CYS A 1 727 ? -13.423 10.261 19.673 1.00 90.00 727 CYS A C 1
ATOM 5952 O O . CYS A 1 727 ? -13.272 9.202 19.071 1.00 90.00 727 CYS A O 1
ATOM 5954 N N . GLU A 1 728 ? -12.578 10.635 20.644 1.00 88.88 728 GLU A N 1
ATOM 5955 C CA . GLU A 1 728 ? -11.448 9.804 21.106 1.00 88.88 728 GLU A CA 1
ATOM 5956 C C . GLU A 1 728 ? -11.922 8.501 21.755 1.00 88.88 728 GLU A C 1
ATOM 5958 O O . GLU A 1 728 ? -11.297 7.455 21.589 1.00 88.88 728 GLU A O 1
ATOM 5963 N N . SER A 1 729 ? -13.057 8.555 22.450 1.00 88.12 729 SER A N 1
ATOM 5964 C CA . SER A 1 729 ? -13.732 7.384 23.009 1.00 88.12 729 SER A CA 1
ATOM 5965 C C . SER A 1 729 ? -14.321 6.468 21.921 1.00 88.12 729 SER A C 1
ATOM 5967 O O . SER A 1 729 ? -14.191 5.241 22.005 1.00 88.12 729 SER A O 1
ATOM 5969 N N . ALA A 1 730 ? -14.928 7.064 20.887 1.00 88.81 730 ALA A N 1
ATOM 5970 C CA . ALA A 1 730 ? -15.604 6.349 19.807 1.00 88.81 730 ALA A CA 1
ATOM 5971 C C . ALA A 1 730 ? -14.636 5.707 18.798 1.00 88.81 730 ALA A C 1
ATOM 5973 O O . ALA A 1 730 ? -14.859 4.576 18.370 1.00 88.81 730 ALA A O 1
ATOM 5974 N N . ILE A 1 731 ? -13.553 6.388 18.415 1.00 89.25 731 ILE A N 1
ATOM 5975 C CA . ILE A 1 731 ? -12.598 5.902 17.408 1.00 89.25 731 ILE A CA 1
ATOM 5976 C C . ILE A 1 731 ? -11.711 4.794 17.993 1.00 89.25 731 ILE A C 1
ATOM 5978 O O . ILE A 1 731 ? -11.292 4.833 19.151 1.00 89.25 731 ILE A O 1
ATOM 5982 N N . LEU A 1 732 ? -11.373 3.781 17.190 1.00 85.06 732 LEU A N 1
ATOM 5983 C CA . LEU A 1 732 ? -10.426 2.745 17.592 1.00 85.06 732 LEU A CA 1
ATOM 5984 C C . LEU A 1 732 ? -8.988 3.260 17.444 1.00 85.06 732 LEU A C 1
ATOM 5986 O O . LEU A 1 732 ? -8.285 3.022 16.465 1.00 85.06 732 LEU A O 1
ATOM 5990 N N . VAL A 1 733 ? -8.554 3.964 18.484 1.00 78.38 733 VAL A N 1
ATOM 5991 C CA . VAL A 1 733 ? -7.297 4.719 18.553 1.00 78.38 733 VAL A CA 1
ATOM 5992 C C . VAL A 1 733 ? -6.025 3.883 18.273 1.00 78.38 733 VAL A C 1
ATOM 5994 O O . VAL A 1 733 ? -5.001 4.436 17.876 1.00 78.38 733 VAL A O 1
ATOM 5997 N N . SER A 1 734 ? -6.077 2.557 18.437 1.00 78.12 734 SER A N 1
ATOM 5998 C CA . SER A 1 734 ? -4.942 1.641 18.219 1.00 78.12 734 SER A CA 1
ATOM 5999 C C . SER A 1 734 ? -4.698 1.255 16.754 1.00 78.12 734 SER A C 1
ATOM 6001 O O . SER A 1 734 ? -3.627 0.743 16.444 1.00 78.12 734 SER A O 1
ATOM 6003 N N . PHE A 1 735 ? -5.665 1.451 15.852 1.00 73.12 735 PHE A N 1
ATOM 6004 C CA . PHE A 1 735 ? -5.559 0.958 14.470 1.00 73.12 735 PHE A CA 1
ATOM 6005 C C . PHE A 1 735 ? -4.700 1.858 13.560 1.00 73.12 735 PHE A C 1
ATOM 6007 O O . PHE A 1 735 ? -4.269 1.413 12.498 1.00 73.12 735 PHE A O 1
ATOM 6014 N N . HIS A 1 736 ? -4.397 3.095 13.983 1.00 69.94 736 HIS A N 1
ATOM 6015 C CA . HIS A 1 736 ? -3.628 4.065 13.188 1.00 69.94 736 HIS A CA 1
ATOM 6016 C C . HIS A 1 736 ? -2.593 4.857 14.030 1.00 69.94 736 HIS A C 1
ATOM 6018 O O . HIS A 1 736 ? -2.749 6.064 14.244 1.00 69.94 736 HIS A O 1
ATOM 6024 N N . PRO A 1 737 ? -1.511 4.221 14.524 1.00 72.31 737 PRO A N 1
ATOM 6025 C CA . PRO A 1 737 ? -0.477 4.916 15.297 1.00 72.31 737 PRO A CA 1
ATOM 6026 C C . PRO A 1 737 ? 0.244 5.985 14.453 1.00 72.31 737 PRO A C 1
ATOM 6028 O O . PRO A 1 737 ? 0.420 5.813 13.249 1.00 72.31 737 PRO A O 1
ATOM 6031 N N . ASN A 1 738 ? 0.684 7.084 15.081 1.00 77.69 738 ASN A N 1
ATOM 6032 C CA . ASN A 1 738 ? 1.340 8.246 14.441 1.00 77.69 738 ASN A CA 1
ATOM 6033 C C . ASN A 1 738 ? 0.492 9.043 13.429 1.00 77.69 738 ASN A C 1
ATOM 6035 O O . ASN A 1 738 ? 1.023 9.906 12.727 1.00 77.69 738 ASN A O 1
ATOM 6039 N N . THR A 1 739 ? -0.816 8.797 13.368 1.00 83.50 739 THR A N 1
ATOM 6040 C CA . THR A 1 739 ? -1.729 9.539 12.490 1.00 83.50 739 THR A CA 1
ATOM 6041 C C . THR A 1 739 ? -2.540 10.571 13.266 1.00 83.50 739 THR A C 1
ATOM 6043 O O . THR A 1 739 ? -2.689 10.496 14.491 1.00 83.50 739 THR A O 1
ATOM 6046 N N . MET A 1 740 ? -3.042 11.566 12.545 1.00 86.06 740 MET A N 1
ATOM 6047 C CA . MET A 1 740 ? -3.880 12.632 13.063 1.00 86.06 740 MET A CA 1
ATOM 6048 C C . MET A 1 740 ? -5.206 12.660 12.310 1.00 86.06 740 MET A C 1
ATOM 6050 O O . MET A 1 740 ? -5.211 12.659 11.084 1.00 86.06 740 MET A O 1
ATOM 6054 N N . VAL A 1 741 ? -6.314 12.723 13.043 1.00 90.44 741 VAL A N 1
ATOM 6055 C CA . VAL A 1 741 ? -7.656 12.921 12.477 1.00 90.44 741 VAL A CA 1
ATOM 6056 C C . VAL A 1 741 ? -8.096 14.340 12.803 1.00 90.44 741 VAL A C 1
ATOM 6058 O O . VAL A 1 741 ? -8.079 14.743 13.970 1.00 90.44 741 VAL A O 1
ATOM 6061 N N . CYS A 1 742 ? -8.471 15.098 11.774 1.00 91.25 742 CYS A N 1
ATOM 6062 C CA . CYS A 1 742 ? -8.931 16.476 11.919 1.00 91.25 742 CYS A CA 1
ATOM 6063 C C . CYS A 1 742 ? -10.439 16.549 11.680 1.00 91.25 742 CYS A C 1
ATOM 6065 O O . CYS A 1 742 ? -10.901 16.226 10.589 1.00 91.25 742 CYS A O 1
ATOM 6067 N N . ILE A 1 743 ? -11.189 17.002 12.683 1.00 93.25 743 ILE A N 1
ATOM 6068 C CA . ILE A 1 743 ? -12.638 17.210 12.611 1.00 93.25 743 ILE A CA 1
ATOM 6069 C C . ILE A 1 743 ? -12.899 18.716 12.627 1.00 93.25 743 ILE A C 1
ATOM 6071 O O . ILE A 1 743 ? -12.611 19.396 13.611 1.00 93.25 743 ILE A O 1
ATOM 6075 N N . ASN A 1 744 ? -13.443 19.239 11.538 1.00 93.38 744 ASN A N 1
ATOM 6076 C CA . ASN A 1 744 ? -13.799 20.642 11.390 1.00 93.38 744 ASN A CA 1
ATOM 6077 C C . ASN A 1 744 ? -15.317 20.776 11.460 1.00 93.38 744 ASN A C 1
ATOM 6079 O O . ASN A 1 744 ? -16.024 20.160 10.667 1.00 93.38 744 ASN A O 1
ATOM 6083 N N . LEU A 1 745 ? -15.811 21.587 12.388 1.00 93.25 745 LEU A N 1
ATOM 6084 C CA . LEU A 1 745 ? -17.228 21.896 12.518 1.00 93.25 745 LEU A CA 1
ATOM 6085 C C . LEU A 1 745 ? -17.477 23.371 12.233 1.00 93.25 745 LEU A C 1
ATOM 6087 O O . LEU A 1 745 ? -16.778 24.242 12.759 1.00 93.25 745 LEU A O 1
ATOM 6091 N N . GLN A 1 746 ? -18.501 23.638 11.432 1.00 91.19 746 GLN A N 1
ATOM 6092 C CA . GLN A 1 746 ? -18.976 24.974 11.120 1.00 91.19 746 GLN A CA 1
ATOM 6093 C C . GLN A 1 746 ? -20.453 25.098 11.488 1.00 91.19 746 GLN A C 1
ATOM 6095 O O . GLN A 1 746 ? -21.307 24.371 10.978 1.00 91.19 746 GLN A O 1
ATOM 6100 N N . GLU A 1 747 ? -20.743 26.044 12.375 1.00 92.12 747 GLU A N 1
ATOM 6101 C CA . GLU A 1 747 ? -22.104 26.414 12.753 1.00 92.12 747 GLU A CA 1
ATOM 6102 C C . GLU A 1 747 ? -22.748 27.260 11.648 1.00 92.12 747 GLU A C 1
ATOM 6104 O O . GLU A 1 747 ? -22.198 28.294 11.262 1.00 92.12 747 GLU A O 1
ATOM 6109 N N . MET A 1 748 ? -23.914 26.837 11.150 1.00 90.44 748 MET A N 1
ATOM 6110 C CA . MET A 1 748 ? -24.692 27.599 10.164 1.00 90.44 748 MET A CA 1
ATOM 6111 C C . MET A 1 748 ? -25.835 28.356 10.836 1.00 90.44 748 MET A C 1
ATOM 6113 O O . MET A 1 748 ? -26.031 29.544 10.580 1.00 90.44 748 MET A O 1
ATOM 6117 N N . GLN A 1 749 ? -26.565 27.677 11.721 1.00 89.94 749 GLN A N 1
ATOM 6118 C CA . GLN A 1 749 ? -27.695 28.244 12.446 1.00 89.94 749 GLN A CA 1
ATOM 6119 C C . GLN A 1 749 ? -27.818 27.598 13.827 1.00 89.94 749 GLN A C 1
ATOM 6121 O O . GLN A 1 749 ? -27.796 26.374 13.943 1.00 89.94 749 GLN A O 1
ATOM 6126 N N . ASP A 1 750 ? -27.986 28.429 14.857 1.00 87.50 750 ASP A N 1
ATOM 6127 C CA . ASP A 1 750 ? -28.281 27.999 16.225 1.00 87.50 750 ASP A CA 1
ATOM 6128 C C . ASP A 1 750 ? -29.735 28.332 16.571 1.00 87.50 750 ASP A C 1
ATOM 6130 O O . ASP A 1 750 ? -30.167 29.487 16.526 1.00 87.50 750 ASP A O 1
ATOM 6134 N N . SER A 1 751 ? -30.511 27.299 16.882 1.00 83.69 751 SER A N 1
ATOM 6135 C CA . SER A 1 751 ? -31.887 27.399 17.371 1.00 83.69 751 SER A CA 1
ATOM 6136 C C . SER A 1 751 ? -32.130 26.437 18.546 1.00 83.69 751 SER A C 1
ATOM 6138 O O . SER A 1 751 ? -33.240 25.935 18.739 1.00 83.69 751 SER A O 1
ATOM 6140 N N . GLY A 1 752 ? -31.087 26.184 19.353 1.00 82.19 752 GLY A N 1
ATOM 6141 C CA . GLY A 1 752 ? -31.115 25.297 20.522 1.00 82.19 752 GLY A CA 1
ATOM 6142 C C . GLY A 1 752 ? -30.554 23.900 20.237 1.00 82.19 752 GLY A C 1
ATOM 6143 O O . GLY A 1 752 ? -30.673 23.380 19.125 1.00 82.19 752 GLY A O 1
ATOM 6144 N N . GLY A 1 753 ? -29.925 23.284 21.247 1.00 83.88 753 GLY A N 1
ATOM 6145 C CA . GLY A 1 753 ? -29.365 21.927 21.147 1.00 83.88 753 GLY A CA 1
ATOM 6146 C C . GLY A 1 753 ? -28.045 21.813 20.368 1.00 83.88 753 GLY A C 1
ATOM 6147 O O . GLY A 1 753 ? -27.703 20.725 19.902 1.00 83.88 753 GLY A O 1
ATOM 6148 N N . LEU A 1 754 ? -27.287 22.908 20.244 1.00 89.12 754 LEU A N 1
ATOM 6149 C CA . LEU A 1 754 ? -26.065 23.018 19.435 1.00 89.12 754 LEU A CA 1
ATOM 6150 C C . LEU A 1 754 ? -25.037 21.900 19.693 1.00 89.12 754 LEU A C 1
ATOM 6152 O O . LEU A 1 754 ? -24.553 21.272 18.754 1.00 89.12 754 LEU A O 1
ATOM 6156 N N . LEU A 1 755 ? -24.733 21.603 20.961 1.00 90.44 755 LEU A N 1
ATOM 6157 C CA . LEU A 1 755 ? -23.747 20.576 21.317 1.00 90.44 755 LEU A CA 1
ATOM 6158 C C . LEU A 1 755 ? -24.189 19.164 20.891 1.00 90.44 755 LEU A C 1
ATOM 6160 O O . LEU A 1 755 ? -23.364 18.374 20.433 1.00 90.44 755 LEU A O 1
ATOM 6164 N N . ALA A 1 756 ? -25.481 18.845 21.016 1.00 91.25 756 ALA A N 1
ATOM 6165 C CA . ALA A 1 756 ? -26.020 17.550 20.602 1.00 91.25 756 ALA A CA 1
ATOM 6166 C C . ALA A 1 756 ? -25.947 17.386 19.075 1.00 91.25 756 ALA A C 1
ATOM 6168 O O . ALA A 1 756 ? -25.452 16.372 18.582 1.00 91.25 756 ALA A O 1
ATOM 6169 N N . CYS A 1 757 ? -26.349 18.428 18.342 1.00 91.25 757 CYS A N 1
ATOM 6170 C CA . CYS A 1 757 ? -26.248 18.502 16.886 1.00 91.25 757 CYS A CA 1
ATOM 6171 C C . CYS A 1 757 ? -24.788 18.341 16.414 1.00 91.25 757 CYS A C 1
ATOM 6173 O O . CYS A 1 757 ? -24.509 17.556 15.510 1.00 91.25 757 CYS A O 1
ATOM 6175 N N . ALA A 1 758 ? -23.831 18.980 17.096 1.00 93.06 758 ALA A N 1
ATOM 6176 C CA . ALA A 1 758 ? -22.409 18.922 16.752 1.00 93.06 758 ALA A CA 1
ATOM 6177 C C . ALA A 1 758 ? -21.803 17.517 16.918 1.00 93.06 758 ALA A C 1
ATOM 6179 O O . ALA A 1 758 ? -21.032 17.056 16.070 1.00 93.06 758 ALA A O 1
ATOM 6180 N N . ILE A 1 759 ? -22.160 16.815 18.000 1.00 93.75 759 ILE A N 1
ATOM 6181 C CA . ILE A 1 759 ? -21.714 15.436 18.244 1.00 93.75 759 ILE A CA 1
ATOM 6182 C C . ILE A 1 759 ? -22.331 14.485 17.210 1.00 93.75 759 ILE A C 1
ATOM 6184 O O . ILE A 1 759 ? -21.621 13.631 16.676 1.00 93.75 759 ILE A O 1
ATOM 6188 N N . ASN A 1 760 ? -23.613 14.664 16.878 1.00 93.00 760 ASN A N 1
ATOM 6189 C CA . ASN A 1 760 ? -24.301 13.838 15.885 1.00 93.00 760 ASN A CA 1
ATOM 6190 C C . ASN A 1 760 ? -23.727 14.034 14.474 1.00 93.00 760 ASN A C 1
ATOM 6192 O O . ASN A 1 760 ? -23.404 13.053 13.800 1.00 93.00 760 ASN A O 1
ATOM 6196 N N . ALA A 1 761 ? -23.490 15.287 14.072 1.00 93.56 761 ALA A N 1
ATOM 6197 C CA . ALA A 1 761 ? -22.824 15.628 12.816 1.00 93.56 761 ALA A CA 1
ATOM 6198 C C . ALA A 1 761 ? -21.415 15.017 12.732 1.00 93.56 761 ALA A C 1
ATOM 6200 O O . ALA A 1 761 ? -21.048 14.430 11.716 1.00 93.56 761 ALA A O 1
ATOM 6201 N N . SER A 1 762 ? -20.641 15.098 13.821 1.00 93.25 762 SER A N 1
ATOM 6202 C CA . SER A 1 762 ? -19.301 14.498 13.893 1.00 93.25 762 SER A CA 1
ATOM 6203 C C . SER A 1 762 ? -19.353 12.978 13.748 1.00 93.25 762 SER A C 1
ATOM 6205 O O . SER A 1 762 ? -18.553 12.411 13.012 1.00 93.25 762 SER A O 1
ATOM 6207 N N . CYS A 1 763 ? -20.301 12.308 14.413 1.00 92.38 763 CYS A N 1
ATOM 6208 C CA . CYS A 1 763 ? -20.446 10.856 14.327 1.00 92.38 763 CYS A CA 1
ATOM 6209 C C . CYS A 1 763 ? -20.786 10.403 12.901 1.00 92.38 763 CYS A C 1
ATOM 6211 O O . CYS A 1 763 ? -20.181 9.456 12.407 1.00 92.38 763 CYS A O 1
ATOM 6213 N N . LEU A 1 764 ? -21.715 11.079 12.223 1.00 90.50 764 LEU A N 1
ATOM 6214 C CA . LEU A 1 764 ? -22.077 10.754 10.841 1.00 90.50 764 LEU A CA 1
ATOM 6215 C C . LEU A 1 764 ? -20.939 11.049 9.855 1.00 90.50 764 LEU A C 1
ATOM 6217 O O . LEU A 1 764 ? -20.662 10.224 8.984 1.00 90.50 764 LEU A O 1
ATOM 6221 N N . ALA A 1 765 ? -20.201 12.144 10.051 1.00 92.38 765 ALA A N 1
ATOM 6222 C CA . ALA A 1 765 ? -19.027 12.442 9.238 1.00 92.38 765 ALA A CA 1
ATOM 6223 C C . ALA A 1 765 ? -17.910 11.399 9.442 1.00 92.38 765 ALA A C 1
ATOM 6225 O O . ALA A 1 765 ? -17.238 11.018 8.482 1.00 92.38 765 ALA A O 1
ATOM 6226 N N . LEU A 1 766 ? -17.746 10.877 10.666 1.00 90.94 766 LEU A N 1
ATOM 6227 C CA . LEU A 1 766 ? -16.831 9.768 10.958 1.00 90.94 766 LEU A CA 1
ATOM 6228 C C . LEU A 1 766 ? -17.272 8.465 10.275 1.00 90.94 766 LEU A C 1
ATOM 6230 O O . LEU A 1 766 ? -16.423 7.783 9.703 1.00 90.94 766 LEU A O 1
ATOM 6234 N N . ILE A 1 767 ? -18.573 8.150 10.276 1.00 90.25 767 ILE A N 1
ATOM 6235 C CA . ILE A 1 767 ? -19.129 7.003 9.535 1.00 90.25 767 ILE A CA 1
ATOM 6236 C C . ILE A 1 767 ? -18.816 7.138 8.040 1.00 90.25 767 ILE A C 1
ATOM 6238 O O . ILE A 1 767 ? -18.297 6.193 7.451 1.00 90.25 767 ILE A O 1
ATOM 6242 N N . ASN A 1 768 ? -19.048 8.314 7.447 1.00 89.31 768 ASN A N 1
ATOM 6243 C CA . ASN A 1 768 ? -18.769 8.550 6.028 1.00 89.31 768 ASN A CA 1
ATOM 6244 C C . ASN A 1 768 ? -17.275 8.457 5.689 1.00 89.31 768 ASN A C 1
ATOM 6246 O O . ASN A 1 768 ? -16.912 7.935 4.644 1.00 89.31 768 ASN A O 1
ATOM 6250 N N . SER A 1 769 ? -16.400 8.922 6.589 1.00 88.06 769 SER A N 1
ATOM 6251 C CA . SER A 1 769 ? -14.944 8.849 6.397 1.00 88.06 769 SER A CA 1
ATOM 6252 C C . SER A 1 769 ? -14.380 7.418 6.399 1.00 88.06 769 SER A C 1
ATOM 6254 O O . SER A 1 769 ? -13.200 7.223 6.113 1.00 88.06 769 SER A O 1
ATOM 6256 N N . GLY A 1 770 ? -15.183 6.414 6.779 1.00 85.12 770 GLY A N 1
ATOM 6257 C CA . GLY A 1 770 ? -14.747 5.019 6.879 1.00 85.12 770 GLY A CA 1
ATOM 6258 C C . GLY A 1 770 ? -13.730 4.755 7.998 1.00 85.12 770 GLY A C 1
ATOM 6259 O O . GLY A 1 770 ? -13.064 3.717 7.999 1.00 85.12 770 GLY A O 1
ATOM 6260 N N . LEU A 1 771 ? -13.582 5.676 8.958 1.00 87.81 771 LEU A N 1
ATOM 6261 C CA . LEU A 1 771 ? -12.703 5.483 10.109 1.00 87.81 771 LEU A CA 1
ATOM 6262 C C . LEU A 1 771 ? -13.225 4.358 11.011 1.00 87.81 771 LEU A C 1
ATOM 6264 O O . LEU A 1 771 ? -14.407 4.282 11.344 1.00 87.81 771 LEU A O 1
ATOM 6268 N N . SER A 1 772 ? -12.317 3.488 11.456 1.00 87.69 772 SER A N 1
ATOM 6269 C CA . SER A 1 772 ? -12.663 2.378 12.347 1.00 87.69 772 SER A CA 1
ATOM 6270 C C . SER A 1 772 ? -13.085 2.893 13.728 1.00 87.69 772 SER A C 1
ATOM 6272 O O . SER A 1 772 ? -12.259 3.398 14.492 1.00 87.69 772 SER A O 1
ATOM 6274 N N . MET A 1 773 ? -14.366 2.738 14.069 1.00 87.94 773 MET A N 1
ATOM 6275 C CA . MET A 1 773 ? -14.936 3.112 15.368 1.00 87.94 773 MET A CA 1
ATOM 6276 C C . MET A 1 773 ? -15.283 1.877 16.204 1.00 87.94 773 MET A C 1
ATOM 6278 O O . MET A 1 773 ? -15.696 0.847 15.678 1.00 87.94 773 MET A O 1
ATOM 6282 N N . ARG A 1 774 ? -15.129 1.980 17.528 1.00 89.12 774 ARG A N 1
ATOM 6283 C CA . ARG A 1 774 ? -15.581 0.975 18.503 1.00 89.12 774 ARG A CA 1
ATOM 6284 C C . ARG A 1 774 ? -17.101 0.934 18.592 1.00 89.12 774 ARG A C 1
ATOM 6286 O O . ARG A 1 774 ? -17.673 -0.137 18.762 1.00 89.12 774 ARG A O 1
ATOM 6293 N N . PHE A 1 775 ? -17.724 2.103 18.505 1.00 90.81 775 PHE A N 1
ATOM 6294 C CA . PHE A 1 775 ? -19.164 2.281 18.534 1.00 90.81 775 PHE A CA 1
ATOM 6295 C C . PHE A 1 775 ? -19.570 3.623 17.918 1.00 90.81 775 PHE A C 1
ATOM 6297 O O . PHE A 1 775 ? -18.743 4.521 17.771 1.00 90.81 775 PHE A O 1
ATOM 6304 N N . THR A 1 776 ? -20.855 3.761 17.584 1.00 91.38 776 THR A N 1
ATOM 6305 C CA . THR A 1 776 ? -21.449 5.037 17.151 1.00 91.38 776 THR A CA 1
ATOM 6306 C C . THR A 1 776 ? -22.027 5.794 18.344 1.00 91.38 776 THR A C 1
ATOM 6308 O O . THR A 1 776 ? -22.429 5.182 19.339 1.00 91.38 776 THR A O 1
ATOM 6311 N N . VAL A 1 777 ? -22.061 7.123 18.246 1.00 92.62 777 VAL A N 1
ATOM 6312 C CA . VAL A 1 777 ? -22.498 8.016 19.323 1.00 92.62 777 VAL A CA 1
ATOM 6313 C C . VAL A 1 777 ? -23.725 8.811 18.894 1.00 92.62 777 VAL A C 1
ATOM 6315 O O . VAL A 1 777 ? -23.716 9.457 17.849 1.00 92.62 777 VAL A O 1
ATOM 6318 N N . ALA A 1 778 ? -24.761 8.803 19.733 1.00 91.94 778 ALA A N 1
ATOM 6319 C CA . ALA A 1 778 ? -25.941 9.649 19.571 1.00 91.94 778 ALA A CA 1
ATOM 6320 C C . ALA A 1 778 ? -26.104 10.567 20.784 1.00 91.94 778 ALA A C 1
ATOM 6322 O O . ALA A 1 778 ? -26.179 10.100 21.924 1.00 91.94 778 ALA A O 1
ATOM 6323 N N . ALA A 1 779 ? -26.166 11.869 20.531 1.00 92.62 779 ALA A N 1
ATOM 6324 C CA . ALA A 1 779 ? -26.348 12.907 21.525 1.00 92.62 779 ALA A CA 1
ATOM 6325 C C . ALA A 1 779 ? -27.755 13.507 21.478 1.00 92.62 779 ALA A C 1
ATOM 6327 O O . ALA A 1 779 ? -28.322 13.729 20.409 1.00 92.62 779 ALA A O 1
ATOM 6328 N N . ILE A 1 780 ? -28.306 13.782 22.660 1.00 91.50 780 ILE A N 1
ATOM 6329 C CA . ILE A 1 780 ? -29.623 14.393 22.855 1.00 91.50 780 ILE A CA 1
ATOM 6330 C C . ILE A 1 780 ? -29.510 15.521 23.872 1.00 91.50 780 ILE A C 1
ATOM 6332 O O . ILE A 1 780 ? -28.900 15.346 24.930 1.00 91.50 780 ILE A O 1
ATOM 6336 N N . SER A 1 781 ? -30.145 16.651 23.560 1.00 91.00 781 SER A N 1
ATOM 6337 C CA . SER A 1 781 ? -30.360 17.751 24.499 1.00 91.00 781 SER A CA 1
ATOM 6338 C C . SER A 1 781 ? -31.705 17.599 25.216 1.00 91.00 781 SER A C 1
ATOM 6340 O O . SER A 1 781 ? -32.690 17.158 24.624 1.00 91.00 781 SER A O 1
ATOM 6342 N N . CYS A 1 782 ? -31.762 17.950 26.496 1.00 89.50 782 CYS A N 1
ATOM 6343 C CA . CYS A 1 782 ? -32.993 18.039 27.272 1.00 89.50 782 CYS A CA 1
ATOM 6344 C C . CYS A 1 782 ? -32.919 19.208 28.256 1.00 89.50 782 CYS A C 1
ATOM 6346 O O . CYS A 1 782 ? -31.836 19.584 28.708 1.00 89.50 782 CYS A O 1
ATOM 6348 N N . MET A 1 783 ? -34.070 19.753 28.634 1.00 89.19 783 MET A N 1
ATOM 6349 C CA . MET A 1 783 ? -34.162 20.789 29.657 1.00 89.19 783 MET A CA 1
ATOM 6350 C C . MET A 1 783 ? -35.172 20.437 30.742 1.00 89.19 783 MET A C 1
ATOM 6352 O O . MET A 1 783 ? -36.103 19.663 30.524 1.00 89.19 783 MET A O 1
ATOM 6356 N N . ILE A 1 784 ? -34.997 21.054 31.907 1.00 88.75 784 ILE A N 1
ATOM 6357 C CA . ILE A 1 784 ? -35.981 21.078 32.988 1.00 88.75 784 ILE A CA 1
ATOM 6358 C C . ILE A 1 784 ? -36.580 22.478 33.041 1.00 88.75 784 ILE A C 1
ATOM 6360 O O . ILE A 1 784 ? -35.854 23.459 33.231 1.00 88.75 784 ILE A O 1
ATOM 6364 N N . GLU A 1 785 ? -37.897 22.571 32.904 1.00 87.00 785 GLU A N 1
ATOM 6365 C CA . GLU A 1 785 ? -38.620 23.839 32.979 1.00 87.00 785 GLU A CA 1
ATOM 6366 C C . GLU A 1 785 ? -38.664 24.391 34.417 1.00 87.00 785 GLU A C 1
ATOM 6368 O O . GLU A 1 785 ? -38.747 23.646 35.396 1.00 87.00 785 GLU A O 1
ATOM 6373 N N . ASN A 1 786 ? -38.592 25.719 34.564 1.00 81.12 786 ASN A N 1
ATOM 6374 C CA . ASN A 1 786 ? -38.524 26.370 35.876 1.00 81.12 786 ASN A CA 1
ATOM 6375 C C . ASN A 1 786 ? -39.865 26.387 36.641 1.00 81.12 786 ASN A C 1
ATOM 6377 O O . ASN A 1 786 ? -39.854 26.430 37.871 1.00 81.12 786 ASN A O 1
ATOM 6381 N N . GLU A 1 787 ? -41.003 26.350 35.939 1.00 76.19 787 GLU A N 1
ATOM 6382 C CA . GLU A 1 787 ? -42.340 26.486 36.544 1.00 76.19 787 GLU A CA 1
ATOM 6383 C C . GLU A 1 787 ? -43.010 25.139 36.856 1.00 76.19 787 GLU A C 1
ATOM 6385 O O . GLU A 1 787 ? -43.574 24.971 37.937 1.00 76.19 787 GLU A O 1
ATOM 6390 N N . THR A 1 788 ? -42.925 24.173 35.938 1.00 75.44 788 THR A N 1
ATOM 6391 C CA . THR A 1 788 ? -43.592 22.861 36.038 1.00 75.44 788 THR A CA 1
ATOM 6392 C C . THR A 1 788 ? -42.675 21.766 36.588 1.00 75.44 788 THR A C 1
ATOM 6394 O O . THR A 1 788 ? -43.150 20.818 37.211 1.00 75.44 788 THR A O 1
ATOM 6397 N N . GLY A 1 789 ? -41.354 21.906 36.408 1.00 75.62 789 GLY A N 1
ATOM 6398 C CA . GLY A 1 789 ? -40.382 20.850 36.701 1.00 75.62 789 GLY A CA 1
ATOM 6399 C C . GLY A 1 789 ? -40.422 19.685 35.706 1.00 75.62 789 GLY A C 1
ATOM 6400 O O . GLY A 1 789 ? -39.789 18.657 35.953 1.00 75.62 789 GLY A O 1
ATOM 6401 N N . ASP A 1 790 ? -41.141 19.833 34.591 1.00 83.00 790 ASP A N 1
ATOM 6402 C CA . ASP A 1 790 ? -41.217 18.814 33.554 1.00 83.00 790 ASP A CA 1
ATOM 6403 C C . ASP A 1 790 ? -39.934 18.774 32.712 1.00 83.00 790 ASP A C 1
ATOM 6405 O O . ASP A 1 790 ? -39.273 19.787 32.462 1.00 83.00 790 ASP A O 1
ATOM 6409 N N . ILE A 1 791 ? -39.565 17.559 32.297 1.00 84.81 791 ILE A N 1
ATOM 6410 C CA . ILE A 1 791 ? -38.392 17.302 31.454 1.00 84.81 791 ILE A CA 1
ATOM 6411 C C . ILE A 1 791 ? -38.844 17.336 29.999 1.00 84.81 791 ILE A C 1
ATOM 6413 O O . ILE A 1 791 ? -39.586 16.446 29.571 1.00 84.81 791 ILE A O 1
ATOM 6417 N N . ILE A 1 792 ? -38.362 18.331 29.262 1.00 86.44 792 ILE A N 1
ATOM 6418 C CA . ILE A 1 792 ? -38.615 18.516 27.834 1.00 86.44 792 ILE A CA 1
ATOM 6419 C C . ILE A 1 792 ? -37.390 18.025 27.060 1.00 86.44 792 ILE A C 1
ATOM 6421 O O . ILE A 1 792 ? -36.249 18.354 27.390 1.00 86.44 792 ILE A O 1
ATOM 6425 N N . MET A 1 793 ? -37.640 17.204 26.045 1.00 85.81 793 MET A N 1
ATOM 6426 C CA . MET A 1 793 ? -36.619 16.676 25.143 1.00 85.81 793 MET A CA 1
ATOM 6427 C C . MET A 1 793 ? -36.430 17.653 23.980 1.00 85.81 793 MET A C 1
ATOM 6429 O O . MET A 1 793 ? -37.421 18.165 23.478 1.00 85.81 793 MET A O 1
ATOM 6433 N N . ASP A 1 794 ? -35.184 17.885 23.565 1.00 86.00 794 ASP A N 1
ATOM 6434 C CA . ASP A 1 794 ? -34.793 18.785 22.467 1.00 86.00 794 ASP A CA 1
ATOM 6435 C C . ASP A 1 794 ? -35.409 20.201 22.537 1.00 86.00 794 ASP A C 1
ATOM 6437 O O . ASP A 1 794 ? -36.300 20.536 21.756 1.00 86.00 794 ASP A O 1
ATOM 6441 N N . PRO A 1 795 ? -34.952 21.045 23.480 1.00 86.25 795 PRO A N 1
ATOM 6442 C CA . PRO A 1 795 ? -35.514 22.377 23.677 1.00 86.25 795 PRO A CA 1
ATOM 6443 C C . PRO A 1 795 ? -35.130 23.371 22.573 1.00 86.25 795 PRO A C 1
ATOM 6445 O O . PRO A 1 795 ? -33.982 23.410 22.119 1.00 86.25 795 PRO A O 1
ATOM 6448 N N . ASP A 1 796 ? -36.068 24.248 22.214 1.00 83.88 796 ASP A N 1
ATOM 6449 C CA . ASP A 1 796 ? -35.816 25.389 21.329 1.00 83.88 796 ASP A CA 1
ATOM 6450 C C . ASP A 1 796 ? -35.180 26.590 22.074 1.00 83.88 796 ASP A C 1
ATOM 6452 O O . ASP A 1 796 ? -35.154 26.668 23.309 1.00 83.88 796 ASP A O 1
ATOM 6456 N N . SER A 1 797 ? -34.666 27.578 21.332 1.00 82.50 797 SER A N 1
ATOM 6457 C CA . SER A 1 797 ? -34.057 28.785 21.921 1.00 82.50 797 SER A CA 1
ATOM 6458 C C . SER A 1 797 ? -35.014 29.653 22.756 1.00 82.50 797 SER A C 1
ATOM 6460 O O . SER A 1 797 ? -34.556 30.484 23.547 1.00 82.50 797 SER A O 1
ATOM 6462 N N . SER A 1 798 ? -36.330 29.526 22.577 1.00 84.00 798 SER A N 1
ATOM 6463 C CA . SER A 1 798 ? -37.335 30.264 23.353 1.00 84.00 798 SER A CA 1
ATOM 6464 C C . SER A 1 798 ? -37.622 29.570 24.687 1.00 84.00 798 SER A C 1
ATOM 6466 O O . SER A 1 798 ? -37.686 30.232 25.721 1.00 84.00 798 SER A O 1
ATOM 6468 N N . GLN A 1 799 ? -37.702 28.244 24.674 1.00 82.00 799 GLN A N 1
ATOM 6469 C CA . GLN A 1 799 ? -37.856 27.333 25.800 1.00 82.00 799 GLN A CA 1
ATOM 6470 C C . GLN A 1 799 ? -36.618 27.354 26.701 1.00 82.00 799 GLN A C 1
ATOM 6472 O O . GLN A 1 799 ? -36.752 27.441 27.922 1.00 82.00 799 GLN A O 1
ATOM 6477 N N . LEU A 1 800 ? -35.417 27.415 26.115 1.00 81.12 800 LEU A N 1
ATOM 6478 C CA . LEU A 1 800 ? -34.146 27.563 26.837 1.00 81.12 800 LEU A CA 1
ATOM 6479 C C . LEU A 1 800 ? -34.109 28.795 27.758 1.00 81.12 800 LEU A C 1
ATOM 6481 O O . LEU A 1 800 ? -33.472 28.756 28.809 1.00 81.12 800 LEU A O 1
ATOM 6485 N N . LYS A 1 801 ? -34.830 29.879 27.434 1.00 83.62 801 LYS A N 1
ATOM 6486 C CA . LYS A 1 801 ? -34.904 31.071 28.307 1.00 83.62 801 LYS A CA 1
ATOM 6487 C C . LYS A 1 801 ? -35.653 30.804 29.615 1.00 83.62 801 LYS A C 1
ATOM 6489 O O . LYS A 1 801 ? -35.371 31.465 30.613 1.00 83.62 801 LYS A O 1
ATOM 6494 N N . ASN A 1 802 ? -36.569 29.838 29.609 1.00 84.19 802 ASN A N 1
ATOM 6495 C CA . ASN A 1 802 ? -37.355 29.414 30.768 1.00 84.19 802 ASN A CA 1
ATOM 6496 C C . ASN A 1 802 ? -36.770 28.158 31.446 1.00 84.19 802 ASN A C 1
ATOM 6498 O O . ASN A 1 802 ? -37.381 27.608 32.368 1.00 84.19 802 ASN A O 1
ATOM 6502 N N . ALA A 1 803 ? -35.589 27.698 31.017 1.00 82.38 803 ALA A N 1
ATOM 6503 C CA . ALA A 1 803 ? -34.949 26.509 31.559 1.00 82.38 803 ALA A CA 1
ATOM 6504 C C . ALA A 1 803 ? -34.314 26.776 32.933 1.00 82.38 803 ALA A C 1
ATOM 6506 O O . ALA A 1 803 ? -33.572 27.737 33.144 1.00 82.38 803 ALA A O 1
ATOM 6507 N N . ARG A 1 804 ? -34.567 25.872 33.882 1.00 85.00 804 ARG A N 1
ATOM 6508 C CA . ARG A 1 804 ? -33.880 25.813 35.181 1.00 85.00 804 ARG A CA 1
ATOM 6509 C C . ARG A 1 804 ? -32.570 25.026 35.103 1.00 85.00 804 ARG A C 1
ATOM 6511 O O . ARG A 1 804 ? -31.619 25.327 35.835 1.00 85.00 804 ARG A O 1
ATOM 6518 N N . ALA A 1 805 ? -32.545 23.999 34.259 1.00 87.25 805 ALA A N 1
ATOM 6519 C CA . ALA A 1 805 ? -31.360 23.217 33.946 1.00 87.25 805 ALA A CA 1
ATOM 6520 C C . ALA A 1 805 ? -31.414 22.715 32.498 1.00 87.25 805 ALA A C 1
ATOM 6522 O O . ALA A 1 805 ? -32.488 22.386 32.001 1.00 87.25 805 ALA A O 1
ATOM 6523 N N . GLU A 1 806 ? -30.255 22.635 31.861 1.00 89.62 806 GLU A N 1
ATOM 6524 C CA . GLU A 1 806 ? -30.035 22.085 30.526 1.00 89.62 806 GLU A CA 1
ATOM 6525 C C . GLU A 1 806 ? -29.059 20.914 30.641 1.00 89.62 806 GLU A C 1
ATOM 6527 O O . GLU A 1 806 ? -28.057 20.999 31.358 1.00 89.62 806 GLU A O 1
ATOM 6532 N N . PHE A 1 807 ? -29.338 19.829 29.926 1.00 91.38 807 PHE A N 1
ATOM 6533 C CA . PHE A 1 807 ? -28.441 18.691 29.809 1.00 91.38 807 PHE A CA 1
ATOM 6534 C C . PHE A 1 807 ? -28.258 18.288 28.357 1.00 91.38 807 PHE A C 1
ATOM 6536 O O . PHE A 1 807 ? -29.213 18.241 27.592 1.00 91.38 807 PHE A O 1
ATOM 6543 N N . THR A 1 808 ? -27.042 17.894 28.009 1.00 91.94 808 THR A N 1
ATOM 6544 C CA . THR A 1 808 ? -26.745 17.162 26.780 1.00 91.94 808 THR A CA 1
ATOM 6545 C C . THR A 1 808 ? -26.094 15.840 27.155 1.00 91.94 808 THR A C 1
ATOM 6547 O O . THR A 1 808 ? -25.059 15.827 27.823 1.00 91.94 808 THR A O 1
ATOM 6550 N N . TYR A 1 809 ? -26.694 14.732 26.729 1.00 93.38 809 TYR A N 1
ATOM 6551 C CA . TYR A 1 809 ? -26.180 13.383 26.956 1.00 93.38 809 TYR A CA 1
ATOM 6552 C C . TYR A 1 809 ? -25.795 12.745 25.632 1.00 93.38 809 TYR A C 1
ATOM 6554 O O . TYR A 1 809 ? -26.605 12.738 24.712 1.00 93.38 809 TYR A O 1
ATOM 6562 N N . ALA A 1 810 ? -24.602 12.162 25.563 1.00 93.69 810 ALA A N 1
ATOM 6563 C CA . ALA A 1 810 ? -24.154 11.335 24.451 1.00 93.69 810 ALA A CA 1
ATOM 6564 C C . ALA A 1 810 ? -24.112 9.865 24.881 1.00 93.69 810 ALA A C 1
ATOM 6566 O O . ALA A 1 810 ? -23.457 9.533 25.872 1.00 93.69 810 ALA A O 1
ATOM 6567 N N . PHE A 1 811 ? -24.798 8.995 24.141 1.00 93.62 811 PHE A N 1
ATOM 6568 C CA . PHE A 1 811 ? -24.890 7.561 24.414 1.00 93.62 811 PHE A CA 1
ATOM 6569 C C . PHE A 1 811 ? -24.145 6.733 23.371 1.00 93.62 811 PHE A C 1
ATOM 6571 O O . PHE A 1 811 ? -24.083 7.101 22.199 1.00 93.62 811 PHE A O 1
ATOM 6578 N N . ASP A 1 812 ? -23.643 5.583 23.809 1.00 92.62 812 ASP A N 1
ATOM 6579 C CA . ASP A 1 812 ? -23.114 4.518 22.956 1.00 92.62 812 ASP A CA 1
ATOM 6580 C C . ASP A 1 812 ? -24.249 3.663 22.345 1.00 92.62 812 ASP A C 1
ATOM 6582 O O . ASP A 1 812 ? -25.228 3.321 23.012 1.00 92.62 812 ASP A O 1
ATOM 6586 N N . SER A 1 813 ? -24.103 3.272 21.080 1.00 87.69 813 SER A N 1
ATOM 6587 C CA . SER A 1 813 ? -24.958 2.299 20.387 1.00 87.69 813 SER A CA 1
ATOM 6588 C C . SER A 1 813 ? -24.999 0.881 20.982 1.00 87.69 813 SER A C 1
ATOM 6590 O O . SER A 1 813 ? -26.048 0.236 20.903 1.00 87.69 813 SER A O 1
ATOM 6592 N N . ILE A 1 814 ? -23.897 0.373 21.552 1.00 84.50 814 ILE A N 1
ATOM 6593 C CA . ILE A 1 814 ? -23.779 -1.027 21.995 1.00 84.50 814 ILE A CA 1
ATOM 6594 C C . ILE A 1 814 ? -24.303 -1.171 23.422 1.00 84.50 814 ILE A C 1
ATOM 6596 O O . ILE A 1 814 ? -25.303 -1.853 23.655 1.00 84.50 814 ILE A O 1
ATOM 6600 N N . ASN A 1 815 ? -23.646 -0.511 24.379 1.00 81.19 815 ASN A N 1
ATOM 6601 C CA . ASN A 1 815 ? -23.971 -0.667 25.796 1.00 81.19 815 ASN A CA 1
ATOM 6602 C C . ASN A 1 815 ? -25.041 0.322 26.277 1.00 81.19 815 ASN A C 1
ATOM 6604 O O . ASN A 1 815 ? -25.614 0.127 27.348 1.00 81.19 815 ASN A O 1
ATOM 6608 N N . LYS A 1 816 ? -25.346 1.374 25.497 1.00 79.81 816 LYS A N 1
ATOM 6609 C CA . LYS A 1 816 ? -26.223 2.495 25.909 1.00 79.81 816 LYS A CA 1
ATOM 6610 C C . LYS A 1 816 ? -25.762 3.170 27.201 1.00 79.81 816 LYS A C 1
ATOM 6612 O O . LYS A 1 816 ? -26.564 3.724 27.969 1.00 79.81 816 LYS A O 1
ATOM 6617 N N . ASP A 1 817 ? -24.453 3.129 27.407 1.00 86.44 817 ASP A N 1
ATOM 6618 C CA . ASP A 1 817 ? -23.755 3.854 28.451 1.00 86.44 817 ASP A CA 1
ATOM 6619 C C . ASP A 1 817 ? -23.527 5.303 28.017 1.00 86.44 817 ASP A C 1
ATOM 6621 O O . ASP A 1 817 ? -23.514 5.625 26.826 1.00 86.44 817 ASP A O 1
ATOM 6625 N N . ILE A 1 818 ? -23.386 6.188 29.003 1.00 88.81 818 ILE A N 1
ATOM 6626 C CA . ILE A 1 818 ? -23.096 7.600 28.757 1.00 88.81 818 ILE A CA 1
ATOM 6627 C C . ILE A 1 818 ? -21.611 7.749 28.440 1.00 88.81 818 ILE A C 1
ATOM 6629 O O . ILE A 1 818 ? -20.759 7.338 29.226 1.00 88.81 818 ILE A O 1
ATOM 6633 N N . VAL A 1 819 ? -21.322 8.400 27.319 1.00 89.12 819 VAL A N 1
ATOM 6634 C CA . VAL A 1 819 ? -19.968 8.763 26.890 1.00 89.12 819 VAL A CA 1
ATOM 6635 C C . VAL A 1 819 ? -19.633 10.186 27.328 1.00 89.12 819 VAL A C 1
ATOM 6637 O O . VAL A 1 819 ? -18.566 10.430 27.883 1.00 89.12 819 VAL A O 1
ATOM 6640 N N . CYS A 1 820 ? -20.562 11.121 27.122 1.00 88.88 820 CYS A N 1
ATOM 6641 C CA . CYS A 1 820 ? -20.411 12.522 27.499 1.00 88.88 820 CYS A CA 1
ATOM 6642 C C . CYS A 1 820 ? -21.699 13.030 28.154 1.00 88.88 820 CYS A C 1
ATOM 6644 O O . CYS A 1 820 ? -22.803 12.682 27.731 1.00 88.88 820 CYS A O 1
ATOM 6646 N N . CYS A 1 821 ? -21.554 13.852 29.190 1.00 90.88 821 CYS A N 1
ATOM 6647 C CA . CYS A 1 821 ? -22.655 14.534 29.853 1.00 90.88 821 CYS A CA 1
ATOM 6648 C C . CYS A 1 821 ? -22.253 15.987 30.094 1.00 90.88 821 CYS A C 1
ATOM 6650 O O . CYS A 1 821 ? -21.339 16.262 30.871 1.00 90.88 821 CYS A O 1
ATOM 6652 N N . HIS A 1 822 ? -22.967 16.908 29.460 1.00 90.94 822 HIS A N 1
ATOM 6653 C CA . HIS A 1 822 ? -22.865 18.333 29.723 1.00 90.94 822 HIS A CA 1
ATOM 6654 C C . HIS A 1 822 ? -24.109 18.784 30.484 1.00 90.94 822 HIS A C 1
ATOM 6656 O O . HIS A 1 822 ? -25.220 18.435 30.099 1.00 90.94 822 HIS A O 1
ATOM 6662 N N . SER A 1 823 ? -23.935 19.528 31.575 1.00 90.62 823 SER A N 1
ATOM 6663 C CA . SER A 1 823 ? -25.045 19.995 32.407 1.00 90.62 823 SER A CA 1
ATOM 6664 C C . SER A 1 823 ? -24.832 21.438 32.839 1.00 90.62 823 SER A C 1
ATOM 6666 O O . SER A 1 823 ? -23.785 21.756 33.410 1.00 90.62 823 SER A O 1
ATOM 6668 N N . ILE A 1 824 ? -25.842 22.279 32.649 1.00 88.81 824 ILE A N 1
ATOM 6669 C CA . ILE A 1 824 ? -25.862 23.674 33.093 1.00 88.81 824 ILE A CA 1
ATOM 6670 C C . ILE A 1 824 ? -27.096 23.876 33.975 1.00 88.81 824 ILE A C 1
ATOM 6672 O O . ILE A 1 824 ? -28.190 23.452 33.628 1.00 88.81 824 ILE A O 1
ATOM 6676 N N . GLY A 1 825 ? -26.945 24.544 35.122 1.00 87.06 825 GLY A N 1
ATOM 6677 C CA . GLY A 1 825 ? -28.071 24.939 35.980 1.00 87.06 825 GLY A CA 1
ATOM 6678 C C . GLY A 1 825 ? -28.163 24.186 37.310 1.00 87.06 825 GLY A C 1
ATOM 6679 O O . GLY A 1 825 ? -27.183 23.620 37.794 1.00 87.06 825 GLY A O 1
ATOM 6680 N N . ARG A 1 826 ? -29.336 24.250 37.962 1.00 84.06 826 ARG A N 1
ATOM 6681 C CA . ARG A 1 826 ? -29.564 23.695 39.314 1.00 84.06 826 ARG A CA 1
ATOM 6682 C C . ARG A 1 826 ? -30.646 22.618 39.313 1.00 84.06 826 ARG A C 1
ATOM 6684 O O . ARG A 1 826 ? -31.827 22.931 39.175 1.00 84.06 826 ARG A O 1
ATOM 6691 N N . PHE A 1 827 ? -30.258 21.384 39.606 1.00 87.38 827 PHE A N 1
ATOM 6692 C CA . PHE A 1 827 ? -31.124 20.203 39.568 1.00 87.38 827 PHE A CA 1
ATOM 6693 C C . PHE A 1 827 ? -30.884 19.277 40.770 1.00 87.38 827 PHE A C 1
ATOM 6695 O O . PHE A 1 827 ? -29.853 19.363 41.441 1.00 87.38 827 PHE A O 1
ATOM 6702 N N . SER A 1 828 ? -31.850 18.407 41.063 1.00 87.44 828 SER A N 1
ATOM 6703 C CA . SER A 1 828 ? -31.719 17.334 42.053 1.00 87.44 828 SER A CA 1
ATOM 6704 C C . SER A 1 828 ? -31.184 16.042 41.423 1.00 87.44 828 SER A C 1
ATOM 6706 O O . SER A 1 828 ? -31.290 15.822 40.218 1.00 87.44 828 SER A O 1
ATOM 6708 N N . GLN A 1 829 ? -30.634 15.143 42.245 1.00 87.38 829 GLN A N 1
ATOM 6709 C CA . GLN A 1 829 ? -30.114 13.855 41.768 1.00 87.38 829 GLN A CA 1
ATOM 6710 C C . GLN A 1 829 ? -31.201 12.976 41.120 1.00 87.38 829 GLN A C 1
ATOM 6712 O O . GLN A 1 829 ? -30.929 12.289 40.140 1.00 87.38 829 GLN A O 1
ATOM 6717 N N . ASN A 1 830 ? -32.432 13.011 41.637 1.00 87.50 830 ASN A N 1
ATOM 6718 C CA . ASN A 1 830 ? -33.538 12.222 41.086 1.00 87.50 830 ASN A CA 1
ATOM 6719 C C . ASN A 1 830 ? -33.986 12.756 39.721 1.00 87.50 830 ASN A C 1
ATOM 6721 O O . ASN A 1 830 ? -34.277 11.970 38.821 1.00 87.50 830 ASN A O 1
ATOM 6725 N N . GLU A 1 831 ? -34.006 14.081 39.558 1.00 86.69 831 GLU A N 1
ATOM 6726 C CA . GLU A 1 831 ? -34.302 14.730 38.277 1.00 86.69 831 GLU A CA 1
ATOM 6727 C C . GLU A 1 831 ? -33.256 14.346 37.224 1.00 86.69 831 GLU A C 1
ATOM 6729 O O . GLU A 1 831 ? -33.633 13.972 36.120 1.00 86.69 831 GLU A O 1
ATOM 6734 N N . PHE A 1 832 ? -31.971 14.321 37.597 1.00 89.00 832 PHE A N 1
ATOM 6735 C CA . PHE A 1 832 ? -30.877 13.901 36.714 1.00 89.00 832 PHE A CA 1
ATOM 6736 C C . PHE A 1 832 ? -30.990 12.439 36.249 1.00 89.00 832 PHE A C 1
ATOM 6738 O O . PHE A 1 832 ? -30.765 12.133 35.081 1.00 89.00 832 PHE A O 1
ATOM 6745 N N . LEU A 1 833 ? -31.333 11.512 37.149 1.00 90.12 833 LEU A N 1
ATOM 6746 C CA . LEU A 1 833 ? -31.517 10.104 36.775 1.00 90.12 833 LEU A CA 1
ATOM 6747 C C . LEU A 1 833 ? -32.748 9.919 35.877 1.00 90.12 833 LEU A C 1
ATOM 6749 O O . LEU A 1 833 ? -32.705 9.159 34.913 1.00 90.12 833 LEU A O 1
ATOM 6753 N N . THR A 1 834 ? -33.820 10.662 36.155 1.00 88.62 834 THR A N 1
ATOM 6754 C CA . THR A 1 834 ? -35.055 10.608 35.362 1.00 88.62 834 THR A CA 1
ATOM 6755 C C . THR A 1 834 ? -34.849 11.190 33.960 1.00 88.62 834 THR A C 1
ATOM 6757 O O . THR A 1 834 ? -35.331 10.612 32.986 1.00 88.62 834 THR A O 1
ATOM 6760 N N . SER A 1 835 ? -34.124 12.308 33.830 1.00 88.06 835 SER A N 1
ATOM 6761 C CA . SER A 1 835 ? -33.774 12.886 32.525 1.00 88.06 835 SER A CA 1
ATOM 6762 C C . SER A 1 835 ? -32.858 11.956 31.742 1.00 88.06 835 SER A C 1
ATOM 6764 O O . SER A 1 835 ? -33.106 11.707 30.566 1.00 88.06 835 SER A O 1
ATOM 6766 N N . MET A 1 836 ? -31.864 11.363 32.403 1.00 89.12 836 MET A N 1
ATOM 6767 C CA . MET A 1 836 ? -30.968 10.382 31.797 1.00 89.12 836 MET A CA 1
ATOM 6768 C C . MET A 1 836 ? -31.728 9.189 31.204 1.00 89.12 836 MET A C 1
ATOM 6770 O O . MET A 1 836 ? -31.487 8.827 30.052 1.00 89.12 836 MET A O 1
ATOM 6774 N N . ASP A 1 837 ? -32.652 8.587 31.957 1.00 88.94 837 ASP A N 1
ATOM 6775 C CA . ASP A 1 837 ? -33.409 7.434 31.468 1.00 88.94 837 ASP A CA 1
ATOM 6776 C C . ASP A 1 837 ? -34.328 7.813 30.300 1.00 88.94 837 ASP A C 1
ATOM 6778 O O . ASP A 1 837 ? -34.409 7.060 29.329 1.00 88.94 837 ASP A O 1
ATOM 6782 N N . LYS A 1 838 ? -34.958 8.996 30.320 1.00 88.56 838 LYS A N 1
ATOM 6783 C CA . LYS A 1 838 ? -35.731 9.502 29.171 1.00 88.56 838 LYS A CA 1
ATOM 6784 C C . LYS A 1 838 ? -34.846 9.688 27.933 1.00 88.56 838 LYS A C 1
ATOM 6786 O O . LYS A 1 838 ? -35.169 9.155 26.873 1.00 88.56 838 LYS A O 1
ATOM 6791 N N . CYS A 1 839 ? -33.690 10.336 28.074 1.00 88.38 839 CYS A N 1
ATOM 6792 C CA . CYS A 1 839 ? -32.721 10.516 26.989 1.00 88.38 839 CYS A CA 1
ATOM 6793 C C . CYS A 1 839 ? -32.203 9.184 26.431 1.00 88.38 839 CYS A C 1
ATOM 6795 O O . CYS A 1 839 ? -32.054 9.046 25.219 1.00 88.38 839 CYS A O 1
ATOM 6797 N N . ARG A 1 840 ? -32.010 8.167 27.279 1.00 88.88 840 ARG A N 1
ATOM 6798 C CA . ARG A 1 840 ? -31.615 6.819 26.843 1.00 88.88 840 ARG A CA 1
ATOM 6799 C C . ARG A 1 840 ? -32.688 6.126 25.997 1.00 88.88 840 ARG A C 1
ATOM 6801 O O . ARG A 1 840 ? -32.358 5.320 25.129 1.00 88.88 840 ARG A O 1
ATOM 6808 N N . HIS A 1 841 ? -33.968 6.376 26.260 1.00 86.81 841 HIS A N 1
ATOM 6809 C CA . HIS A 1 841 ? -35.038 5.822 25.427 1.00 86.81 841 HIS A CA 1
ATOM 6810 C C . HIS A 1 841 ? -35.095 6.531 24.074 1.00 86.81 841 HIS A C 1
ATOM 6812 O O . HIS A 1 841 ? -35.170 5.861 23.047 1.00 86.81 841 HIS A O 1
ATOM 6818 N N . VAL A 1 842 ? -34.979 7.859 24.085 1.00 87.50 842 VAL A N 1
ATOM 6819 C CA . VAL A 1 842 ? -35.044 8.703 22.885 1.00 87.50 842 VAL A CA 1
ATOM 6820 C C . VAL A 1 842 ? -33.824 8.520 21.973 1.00 87.50 842 VAL A C 1
ATOM 6822 O O . VAL A 1 842 ? -33.954 8.640 20.758 1.00 87.50 842 VAL A O 1
ATOM 6825 N N . SER A 1 843 ? -32.656 8.138 22.507 1.00 88.25 843 SER A N 1
ATOM 6826 C CA . SER A 1 843 ? -31.449 7.908 21.689 1.00 88.25 843 SER A CA 1
ATOM 6827 C C . SER A 1 843 ? -31.623 6.799 20.661 1.00 88.25 843 SER A C 1
ATOM 6829 O O . SER A 1 843 ? -30.981 6.838 19.614 1.00 88.25 843 SER A O 1
ATOM 6831 N N . LYS A 1 844 ? -32.541 5.854 20.902 1.00 87.62 844 LYS A N 1
ATOM 6832 C CA . LYS A 1 844 ? -32.892 4.816 19.928 1.00 87.62 844 LYS A CA 1
ATOM 6833 C C . LYS A 1 844 ? -33.395 5.417 18.615 1.00 87.62 844 LYS A C 1
ATOM 6835 O O . LYS A 1 844 ? -32.912 5.002 17.574 1.00 87.62 844 LYS A O 1
ATOM 6840 N N . CYS A 1 845 ? -34.249 6.442 18.668 1.00 87.12 845 CYS A N 1
ATOM 6841 C CA . CYS A 1 845 ? -34.781 7.092 17.467 1.00 87.12 845 CYS A CA 1
ATOM 6842 C C . CYS A 1 845 ? -33.665 7.711 16.611 1.00 87.12 845 CYS A C 1
ATOM 6844 O O . CYS A 1 845 ? -33.688 7.603 15.390 1.00 87.12 845 CYS A O 1
ATOM 6846 N N . VAL A 1 846 ? -32.651 8.309 17.248 1.00 88.56 846 VAL A N 1
ATOM 6847 C CA . VAL A 1 846 ? -31.492 8.886 16.544 1.00 88.56 846 VAL A CA 1
ATOM 6848 C C . VAL A 1 846 ? -30.611 7.787 15.934 1.00 88.56 846 VAL A C 1
ATOM 6850 O O . VAL A 1 846 ? -30.145 7.924 14.806 1.00 88.56 846 VAL A O 1
ATOM 6853 N N . PHE A 1 847 ? -30.415 6.663 16.631 1.00 90.25 847 PHE A N 1
ATOM 6854 C CA . PHE A 1 847 ? -29.683 5.519 16.075 1.00 90.25 847 PHE A CA 1
ATOM 6855 C C . PHE A 1 847 ? -30.418 4.843 14.914 1.00 90.25 847 PHE A C 1
ATOM 6857 O O . PHE A 1 847 ? -29.775 4.420 13.951 1.00 90.25 847 PHE A O 1
ATOM 6864 N N . ASP A 1 848 ? -31.743 4.731 14.994 1.00 88.50 848 ASP A N 1
ATOM 6865 C CA . ASP A 1 848 ? -32.565 4.201 13.907 1.00 88.50 848 ASP A CA 1
ATOM 6866 C C . ASP A 1 848 ? -32.484 5.125 12.684 1.00 88.50 848 ASP A C 1
ATOM 6868 O O . ASP A 1 848 ? -32.276 4.643 11.570 1.00 88.50 848 ASP A O 1
ATOM 6872 N N . TYR A 1 849 ? -32.488 6.444 12.907 1.00 88.81 849 TYR A N 1
ATOM 6873 C CA . TYR A 1 849 ? -32.251 7.435 11.860 1.00 88.81 849 TYR A CA 1
ATOM 6874 C C . TYR A 1 849 ? -30.871 7.280 11.199 1.00 88.81 849 TYR A C 1
ATOM 6876 O O . TYR A 1 849 ? -30.784 7.235 9.974 1.00 88.81 849 TYR A O 1
ATOM 6884 N N . TYR A 1 850 ? -29.788 7.104 11.969 1.00 89.81 850 TYR A N 1
ATOM 6885 C CA . TYR A 1 850 ? -28.460 6.842 11.389 1.00 89.81 850 TYR A CA 1
ATOM 6886 C C . TYR A 1 850 ? -28.464 5.622 10.465 1.00 89.81 850 TYR A C 1
ATOM 6888 O O . TYR A 1 850 ? -27.891 5.670 9.379 1.00 89.81 850 TYR A O 1
ATOM 6896 N N . ARG A 1 851 ? -29.139 4.537 10.865 1.00 87.69 851 ARG A N 1
ATOM 6897 C CA . ARG A 1 851 ? -29.241 3.319 10.046 1.00 87.69 851 ARG A CA 1
ATOM 6898 C C . ARG A 1 851 ? -30.017 3.560 8.759 1.00 87.69 851 ARG A C 1
ATOM 6900 O O . ARG A 1 851 ? -29.638 3.012 7.728 1.00 87.69 851 ARG A O 1
ATOM 6907 N N . GLU A 1 852 ? -31.094 4.335 8.814 1.00 86.94 852 GLU A N 1
ATOM 6908 C CA . GLU A 1 852 ? -31.880 4.678 7.631 1.00 86.94 852 GLU A CA 1
ATOM 6909 C C . GLU A 1 852 ? -31.060 5.514 6.643 1.00 86.94 852 GLU A C 1
ATOM 6911 O O . GLU A 1 852 ? -30.995 5.176 5.461 1.00 86.94 852 GLU A O 1
ATOM 6916 N N . VAL A 1 853 ? -30.367 6.544 7.135 1.00 85.00 853 VAL A N 1
ATOM 6917 C CA . VAL A 1 853 ? -29.504 7.398 6.313 1.00 85.00 853 VAL A CA 1
ATOM 6918 C C . VAL A 1 853 ? -28.388 6.569 5.674 1.00 85.00 853 VAL A C 1
ATOM 6920 O O . VAL A 1 853 ? -28.235 6.591 4.456 1.00 85.00 853 VAL A O 1
ATOM 6923 N N . THR A 1 854 ? -27.652 5.763 6.446 1.00 81.31 854 THR A N 1
ATOM 6924 C CA . THR A 1 854 ? -26.576 4.927 5.886 1.00 81.31 854 THR A CA 1
ATOM 6925 C C . THR A 1 854 ? -27.095 3.941 4.832 1.00 81.31 854 THR A C 1
ATOM 6927 O O . THR A 1 854 ? -26.434 3.746 3.815 1.00 81.31 854 THR A O 1
ATOM 6930 N N . LYS A 1 855 ? -28.288 3.353 5.016 1.00 83.00 855 LYS A N 1
ATOM 6931 C CA . LYS A 1 855 ? -28.907 2.480 4.002 1.00 83.00 855 LYS A CA 1
ATOM 6932 C C . LYS A 1 855 ? -29.229 3.226 2.708 1.00 83.00 855 LYS A C 1
ATOM 6934 O O . LYS A 1 855 ? -28.908 2.713 1.643 1.00 83.00 855 LYS A O 1
ATOM 6939 N N . LYS A 1 856 ? -29.821 4.424 2.795 1.00 78.44 856 LYS A N 1
ATOM 6940 C CA . LYS A 1 856 ? -30.124 5.252 1.614 1.00 78.44 856 LYS A CA 1
ATOM 6941 C C . LYS A 1 856 ? -28.860 5.546 0.808 1.00 78.44 856 LYS A C 1
ATOM 6943 O O . LYS A 1 856 ? -28.863 5.363 -0.400 1.00 78.44 856 LYS A O 1
ATOM 6948 N N . TYR A 1 857 ? -27.767 5.902 1.479 1.00 69.19 857 TYR A N 1
ATOM 6949 C CA . TYR A 1 857 ? -26.496 6.190 0.809 1.00 69.19 857 TYR A CA 1
ATOM 6950 C C . TYR A 1 857 ? -25.764 4.948 0.282 1.00 69.19 857 TYR A C 1
ATOM 6952 O O . TYR A 1 857 ? -25.079 5.048 -0.727 1.00 69.19 857 TYR A O 1
ATOM 6960 N N . THR A 1 858 ? -25.927 3.775 0.905 1.00 64.88 858 THR A N 1
ATOM 6961 C CA . THR A 1 858 ? -25.303 2.529 0.411 1.00 64.88 858 THR A CA 1
ATOM 6962 C C . THR A 1 858 ? -25.904 2.069 -0.921 1.00 64.88 858 THR A C 1
ATOM 6964 O O . THR A 1 858 ? -25.218 1.409 -1.680 1.00 64.88 858 THR A O 1
ATOM 6967 N N . ASN A 1 859 ? -27.159 2.421 -1.218 1.00 56.06 859 ASN A N 1
ATOM 6968 C CA . ASN A 1 859 ? -27.814 2.063 -2.483 1.00 56.06 859 ASN A CA 1
ATOM 6969 C C . ASN A 1 859 ? -27.525 3.053 -3.630 1.00 56.06 859 ASN A C 1
ATOM 6971 O O . ASN A 1 859 ? -27.943 2.806 -4.756 1.00 56.06 859 ASN A O 1
ATOM 6975 N N . ILE A 1 860 ? -26.881 4.188 -3.338 1.00 51.88 860 ILE A N 1
ATOM 6976 C CA . ILE A 1 860 ? -26.549 5.244 -4.313 1.00 51.88 860 ILE A CA 1
ATOM 6977 C C . ILE A 1 860 ? -25.095 5.102 -4.817 1.00 51.88 860 ILE A C 1
ATOM 6979 O O . ILE A 1 860 ? -24.729 5.711 -5.821 1.00 51.88 860 ILE A O 1
ATOM 6983 N N . ILE A 1 861 ? -24.277 4.289 -4.139 1.00 36.62 861 ILE A N 1
ATOM 6984 C CA . ILE A 1 861 ? -22.913 3.895 -4.538 1.00 36.62 861 ILE A CA 1
ATOM 6985 C C . ILE A 1 861 ? -22.979 2.481 -5.103 1.00 36.62 861 ILE A C 1
ATOM 6987 O O . ILE A 1 861 ? -22.308 2.234 -6.130 1.00 36.62 861 ILE A O 1
#